Protein AF-A0A2P6TDI1-F1 (afdb_monomer)

Sequence (839 aa):
MRSGAIVGTCEEMCPEVERERRSRLSDIQIFERPDLNNASLTSAELAVKRFARTIDDSNNAPEFFRTRGALSRTMAYLRALLDRQDARLGLIHKFLWDRYRSVRQDLYIQGMDDEFSVNIYEEVVRFHLLSEHELCEEEASITEMEGFNSHLNMEQMNKALISLNEMYNKLAASGRPAQHEAEFRAYHLLSLMGQHGKFKGDQQAFLSMLQAMRPDVRGSPAIQWVLKLQRAFASNNFVRFFALVRQAPYLLACLSHIYFGQVRGRALRTLGDTLAPKADTPVPLELSWLVEALMLDSLDQAQQLCSMHGFATSVQAGVPVVLLLKGAYVDPPPPVPRKRSGIISAMAPGARSLVVTTPGVPPLSAEEAAAMERQRQALLQRQREQEAQRAQQAAEQQRHQEAAAAAVAAEARRQQEQQEATRLAEEARLREQQQQQQQQAQLELQRQQQAALEEQRRRREEEARQQQQLAELRWQQEEQQRAAAEAERLRREAEEAERCRREAAEAAERQRLAELERQRLEELRRQEEERRMRREAKQRWAMQRFYFARWRAEARRRIEDRKRQERLAANLKACRVGGMAARKAPGSVASAVAQADEIAEGSGVPQWQANGKPPSTAPSAPAAPATKAAIDLAAVAAPLLLQRSLAAQSLYWKVLLAPPPVLHASSRLWGPEQQRLQHLHSWLALQLQRGRVLQAASGNAYVEGPLALRVGAADAAEVVAELATCMAVPDSSTQHCGSAALAGASGIILALPTSRAGHREVQQRLPLPSSMAARLPVLLVAATDAAAQHWREEIAASRLAFTGPVQVVSVEEAGACPGRASRRALSSQRDSRLAVAAS

Radius of gyration: 50.93 Å; Cα contacts (8 Å, |Δi|>4): 757; chains: 1; bounding box: 146×117×158 Å

Organism: Chlorella sorokiniana (NCBI:txid3076)

Structure (mmCIF, N/CA/C/O backbone):
data_AF-A0A2P6TDI1-F1
#
_entry.id   AF-A0A2P6TDI1-F1
#
loop_
_atom_site.group_PDB
_atom_site.id
_atom_site.type_symbol
_atom_site.label_atom_id
_atom_site.label_alt_id
_atom_site.label_comp_id
_atom_site.label_asym_id
_atom_site.label_entity_id
_atom_site.label_seq_id
_atom_site.pdbx_PDB_ins_code
_atom_site.Cartn_x
_atom_site.Cartn_y
_atom_site.Cartn_z
_atom_site.occupancy
_atom_site.B_iso_or_equiv
_atom_site.auth_seq_id
_atom_site.auth_comp_id
_atom_site.auth_asym_id
_atom_site.auth_atom_id
_atom_site.pdbx_PDB_model_num
ATOM 1 N N . MET A 1 1 ? -9.376 -18.590 23.918 1.00 52.09 1 MET A N 1
ATOM 2 C CA . MET A 1 1 ? -8.699 -17.531 24.698 1.00 52.09 1 MET A CA 1
ATOM 3 C C . MET A 1 1 ? -7.383 -18.074 25.223 1.00 52.09 1 MET A C 1
ATOM 5 O O . MET A 1 1 ? -7.331 -19.242 25.597 1.00 52.09 1 MET A O 1
ATOM 9 N N . ARG A 1 2 ? -6.328 -17.255 25.230 1.00 54.88 2 ARG A N 1
ATOM 10 C CA . ARG A 1 2 ? -5.048 -17.586 25.880 1.00 54.88 2 ARG A CA 1
ATOM 11 C C . ARG A 1 2 ? -5.170 -17.357 27.391 1.00 54.88 2 ARG A C 1
ATOM 13 O O . ARG A 1 2 ? -5.880 -16.443 27.804 1.00 54.88 2 ARG A O 1
ATOM 20 N N . SER A 1 3 ? -4.475 -18.154 28.204 1.00 45.00 3 SER A N 1
ATOM 21 C CA . SER A 1 3 ? -4.383 -17.883 29.646 1.00 45.00 3 SER A CA 1
ATOM 22 C C . SER A 1 3 ? -3.694 -16.532 29.871 1.00 45.00 3 SER A C 1
ATOM 24 O O . SER A 1 3 ? -2.684 -16.258 29.224 1.00 45.00 3 SER A O 1
ATOM 26 N N . GLY A 1 4 ? -4.261 -15.682 30.730 1.00 68.44 4 GLY A N 1
ATOM 27 C CA 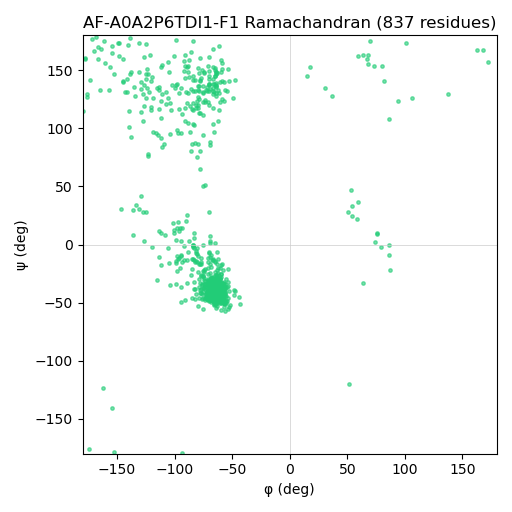. GLY A 1 4 ? -3.765 -14.322 30.974 1.00 68.44 4 GLY A CA 1
ATOM 28 C C . GLY A 1 4 ? -4.078 -13.285 29.882 1.00 68.44 4 GLY A C 1
ATOM 29 O O . GLY A 1 4 ? -3.535 -12.186 29.940 1.00 68.44 4 GLY A O 1
ATOM 30 N N . ALA A 1 5 ? -4.928 -13.590 28.893 1.00 79.81 5 ALA A N 1
ATOM 31 C CA . ALA A 1 5 ? -5.432 -12.568 27.970 1.00 79.81 5 ALA A CA 1
ATOM 32 C C . ALA A 1 5 ? -6.414 -11.615 28.677 1.00 79.81 5 ALA A C 1
ATOM 34 O O . ALA A 1 5 ? -7.228 -12.050 29.494 1.00 79.81 5 ALA A O 1
ATOM 35 N N . ILE A 1 6 ? -6.360 -10.327 28.332 1.00 89.31 6 ILE A N 1
ATOM 36 C CA . ILE A 1 6 ? -7.280 -9.311 28.860 1.00 89.31 6 ILE A CA 1
ATOM 37 C C . ILE A 1 6 ? -8.673 -9.556 28.272 1.00 89.31 6 ILE A C 1
ATOM 39 O O . ILE A 1 6 ? -8.806 -9.819 27.081 1.00 89.31 6 ILE A O 1
ATOM 43 N N . VAL A 1 7 ? -9.720 -9.453 29.089 1.00 92.94 7 VAL A N 1
ATOM 44 C CA . VAL A 1 7 ? -11.112 -9.472 28.618 1.00 92.94 7 VAL A CA 1
ATOM 45 C C . VAL A 1 7 ? -11.620 -8.039 28.644 1.00 92.94 7 VAL A C 1
ATOM 47 O O . VAL A 1 7 ? -11.674 -7.436 29.711 1.00 92.94 7 VAL A O 1
ATOM 50 N N . GLY A 1 8 ? -11.950 -7.479 27.481 1.00 94.06 8 GLY A N 1
ATOM 51 C CA . GLY A 1 8 ? -12.455 -6.114 27.379 1.00 94.06 8 GLY A CA 1
ATOM 52 C C . GLY A 1 8 ? -13.863 -5.971 27.952 1.00 94.06 8 GLY A C 1
ATOM 53 O O . GLY A 1 8 ? -14.681 -6.885 27.829 1.00 94.06 8 GLY A O 1
ATOM 54 N N . THR A 1 9 ? -14.146 -4.820 28.561 1.00 96.38 9 THR A N 1
ATOM 55 C CA . THR A 1 9 ? -15.437 -4.508 29.207 1.00 96.38 9 THR A CA 1
ATOM 56 C C . THR A 1 9 ? -16.156 -3.302 28.595 1.00 96.38 9 THR A C 1
ATOM 58 O O . THR A 1 9 ? -17.275 -2.992 28.999 1.00 96.38 9 THR A O 1
ATOM 61 N N . CYS A 1 10 ? -15.573 -2.631 27.595 1.00 96.50 10 CYS A N 1
ATOM 62 C CA . CYS A 1 10 ? -16.210 -1.490 26.938 1.00 96.50 10 CYS A CA 1
ATOM 63 C C . CYS A 1 10 ? -17.334 -1.944 25.989 1.00 96.50 10 CYS A C 1
ATOM 65 O O . CYS A 1 10 ? -17.071 -2.533 24.938 1.00 96.50 10 CYS A O 1
ATOM 67 N N . GLU A 1 11 ? -18.589 -1.647 26.338 1.00 96.44 11 GLU A N 1
ATOM 68 C CA . GLU A 1 11 ? -19.766 -1.894 25.487 1.00 96.44 11 GLU A CA 1
ATOM 69 C C . GLU A 1 11 ? -20.012 -0.784 24.434 1.00 96.44 11 GLU A C 1
ATOM 71 O O . GLU A 1 11 ? -20.889 -0.917 23.581 1.00 96.44 11 GLU A O 1
ATOM 76 N N . GLU A 1 12 ? -19.222 0.287 24.404 1.00 95.69 12 GLU A N 1
ATOM 77 C CA . GLU A 1 12 ? -19.372 1.381 23.432 1.00 95.69 12 GLU A CA 1
ATOM 78 C C . GLU A 1 12 ? -18.369 1.276 22.271 1.00 95.69 12 GLU A C 1
ATOM 80 O O . GLU A 1 12 ? -17.351 0.594 22.359 1.00 95.69 12 GLU A O 1
ATOM 85 N N . MET A 1 13 ? -18.619 1.963 21.150 1.00 96.25 13 MET A N 1
ATOM 86 C CA . MET A 1 13 ? -17.676 1.954 20.015 1.00 96.25 13 MET A CA 1
ATOM 87 C C . MET A 1 13 ? -16.365 2.706 20.316 1.00 96.25 13 MET A C 1
ATOM 89 O O . MET A 1 13 ? -15.359 2.492 19.627 1.00 96.25 13 MET A O 1
ATOM 93 N N . CYS A 1 14 ? -16.360 3.540 21.360 1.00 97.19 14 CYS A N 1
ATOM 94 C CA . CYS A 1 14 ? -15.219 4.254 21.927 1.00 97.19 14 CYS A CA 1
ATOM 95 C C . CYS A 1 14 ? -15.356 4.310 23.461 1.00 97.19 14 CYS A C 1
ATOM 97 O O . CYS A 1 14 ? -16.422 4.722 23.920 1.00 97.19 14 CYS A O 1
ATOM 99 N N . PRO A 1 15 ? -14.318 3.960 24.248 1.00 96.00 15 PRO A N 1
ATOM 100 C CA . PRO A 1 15 ?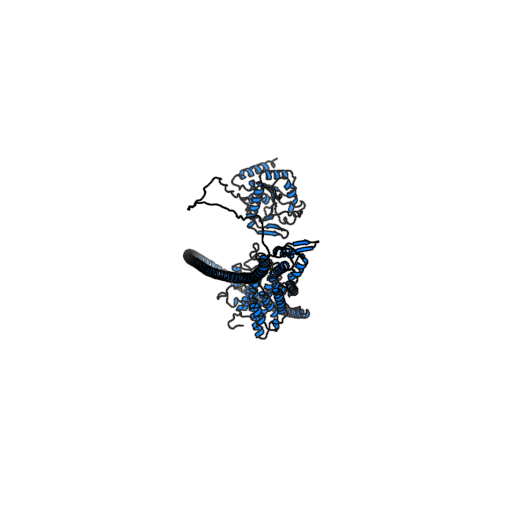 -14.331 4.130 25.700 1.00 96.00 15 PRO A CA 1
ATOM 101 C C . PRO A 1 15 ? -14.592 5.580 26.114 1.00 96.00 15 PRO A C 1
ATOM 103 O O . PRO A 1 15 ? -14.020 6.507 25.539 1.00 96.00 15 PRO A O 1
ATOM 106 N N . GLU A 1 16 ? -15.395 5.777 27.157 1.00 94.31 16 GLU A N 1
ATOM 107 C CA . GLU A 1 16 ? -15.780 7.103 27.653 1.00 94.31 16 GLU A CA 1
ATOM 108 C C . GLU A 1 16 ? -14.577 7.997 27.989 1.00 94.31 16 GLU A C 1
ATOM 110 O O . GLU A 1 16 ? -14.505 9.139 27.542 1.00 94.31 16 GLU A O 1
ATOM 115 N N . VAL A 1 17 ? -13.569 7.447 28.669 1.00 92.94 17 VAL A N 1
ATOM 116 C CA . VAL A 1 17 ? -12.332 8.168 29.018 1.00 92.94 17 VAL A CA 1
ATOM 117 C C . VAL A 1 17 ? -11.556 8.623 27.769 1.00 92.94 17 VAL A C 1
ATOM 119 O O . VAL A 1 17 ? -10.945 9.695 27.774 1.00 92.94 17 VAL A O 1
ATOM 122 N N . GLU A 1 18 ? -11.596 7.860 26.665 1.00 94.25 18 GLU A N 1
ATOM 123 C CA . GLU A 1 18 ? -11.026 8.305 25.384 1.00 94.25 18 GLU A CA 1
ATOM 124 C C . GLU A 1 18 ? -11.902 9.396 24.750 1.00 94.25 18 GLU A C 1
ATOM 126 O O . GLU A 1 18 ? -11.378 10.430 24.328 1.00 94.25 18 GLU A O 1
ATOM 131 N N . ARG A 1 19 ? -13.227 9.193 24.723 1.00 94.75 19 ARG A N 1
ATOM 132 C CA . ARG A 1 19 ? -14.220 10.143 24.200 1.00 94.75 19 ARG A CA 1
ATOM 133 C C . ARG A 1 19 ? -14.072 11.519 24.854 1.00 94.75 19 ARG A C 1
ATOM 135 O O . ARG A 1 19 ? -13.825 12.496 24.151 1.00 94.75 19 ARG A O 1
ATOM 142 N N . GLU A 1 20 ? -14.122 11.597 26.183 1.00 94.50 20 GLU A N 1
ATOM 143 C CA . GLU A 1 20 ? -13.941 12.847 26.927 1.00 94.50 20 GLU A CA 1
ATOM 144 C C . GLU A 1 20 ? -12.588 13.511 26.666 1.00 94.50 20 GLU A C 1
ATOM 146 O O . GLU A 1 20 ? -12.505 14.734 26.526 1.00 94.50 20 GLU A O 1
ATOM 151 N N . ARG A 1 21 ? -11.504 12.723 26.645 1.00 94.19 21 ARG A N 1
ATOM 152 C CA . ARG A 1 21 ? -10.152 13.233 26.395 1.00 94.19 21 ARG A CA 1
ATOM 153 C C . ARG A 1 21 ? -10.066 13.850 25.003 1.00 94.19 21 ARG A C 1
ATOM 155 O O . ARG A 1 21 ? -9.493 14.926 24.853 1.00 94.19 21 ARG A O 1
ATOM 162 N N . ARG A 1 22 ? -10.628 13.189 23.991 1.00 94.81 22 ARG A N 1
ATOM 163 C CA . ARG A 1 22 ? -10.607 13.665 22.602 1.00 94.81 22 ARG A CA 1
ATOM 164 C C . ARG A 1 22 ? -11.539 14.859 22.396 1.00 94.81 22 ARG A C 1
ATOM 166 O O . ARG A 1 22 ? -11.146 15.776 21.685 1.00 94.81 22 ARG A O 1
ATOM 173 N N . SER A 1 23 ? -12.675 14.923 23.092 1.00 93.50 23 SER A N 1
ATOM 174 C CA . SER A 1 23 ? -13.522 16.122 23.163 1.00 93.50 23 SER A CA 1
ATOM 175 C C . SER A 1 23 ? -12.788 17.319 23.772 1.00 93.50 23 SER A C 1
ATOM 177 O O . SER A 1 23 ? -12.729 18.378 23.150 1.00 93.50 23 SER A O 1
ATOM 179 N N . ARG A 1 24 ? -12.146 17.148 24.939 1.00 95.12 24 ARG A N 1
ATOM 180 C CA . ARG A 1 24 ? -11.359 18.203 25.612 1.00 95.12 24 ARG A CA 1
ATOM 181 C C . ARG A 1 24 ? -10.160 18.700 24.795 1.00 95.12 24 ARG A C 1
ATOM 183 O O . ARG A 1 24 ? -9.730 19.832 24.986 1.00 95.12 24 ARG A O 1
ATOM 190 N N . LEU A 1 25 ? -9.621 17.865 23.906 1.00 94.12 25 LEU A N 1
ATOM 191 C CA . LEU A 1 25 ? -8.497 18.189 23.016 1.00 94.12 25 LEU A CA 1
ATOM 192 C C . LEU A 1 25 ? -8.930 18.578 21.587 1.00 94.12 25 LEU A C 1
ATOM 194 O O . LEU A 1 25 ? -8.067 18.789 20.737 1.00 94.12 25 LEU A O 1
ATOM 198 N N . SER A 1 26 ? -10.236 18.657 21.307 1.00 91.00 26 SER A N 1
ATOM 199 C CA . SER A 1 26 ? -10.804 18.922 19.973 1.00 91.00 26 SER A CA 1
ATOM 200 C C . SER A 1 26 ? -10.324 17.967 18.858 1.00 91.00 26 SER A C 1
ATOM 202 O O . SER A 1 26 ? -10.194 18.351 17.696 1.00 91.00 26 SER A O 1
ATOM 204 N N . ASP A 1 27 ? -10.070 16.701 19.209 1.00 92.25 27 ASP A N 1
ATOM 205 C CA . ASP A 1 27 ? -9.562 15.627 18.334 1.00 92.25 27 ASP A CA 1
ATOM 206 C C . ASP A 1 27 ? -10.686 14.719 17.774 1.00 92.25 27 ASP A C 1
ATOM 208 O O . ASP A 1 27 ? -10.449 13.593 17.321 1.00 92.25 27 ASP A O 1
ATOM 212 N N . ILE A 1 28 ? -11.940 15.181 17.784 1.00 93.38 28 ILE A N 1
ATOM 213 C CA . ILE A 1 28 ? -13.063 14.444 17.187 1.00 93.38 28 ILE A CA 1
ATOM 214 C C . ILE A 1 28 ? -12.966 14.524 15.654 1.00 93.38 28 ILE A C 1
ATOM 216 O O . ILE A 1 28 ? -12.925 15.616 15.076 1.00 93.38 28 ILE A O 1
ATOM 220 N N . GLN A 1 29 ? -12.915 13.375 14.971 1.00 92.12 29 GLN A N 1
ATOM 221 C CA . GLN A 1 29 ? -12.822 13.309 13.506 1.00 92.12 29 GLN A CA 1
ATOM 222 C C . GLN A 1 29 ? -14.186 13.563 12.855 1.00 92.12 29 GLN A C 1
ATOM 224 O O . GLN A 1 29 ? -15.221 13.416 13.494 1.00 92.12 29 GLN A O 1
ATOM 229 N N . ILE A 1 30 ? -14.202 13.928 11.569 1.00 89.75 30 ILE A N 1
ATOM 230 C CA . ILE A 1 30 ? -15.414 14.393 10.869 1.00 89.75 30 ILE A CA 1
ATOM 231 C C . ILE A 1 30 ? -16.612 13.427 10.961 1.00 89.75 30 ILE A C 1
ATOM 233 O O . ILE A 1 30 ? -17.740 13.880 11.117 1.00 89.75 30 ILE A O 1
ATOM 237 N N . PHE A 1 31 ? -16.374 12.112 10.943 1.00 91.81 31 PHE A N 1
ATOM 238 C CA . PHE A 1 31 ? -17.425 11.092 11.046 1.00 91.81 31 PHE A CA 1
ATOM 239 C C . PHE A 1 31 ? -17.843 10.762 12.489 1.00 91.81 31 PHE A C 1
ATOM 241 O O . PHE A 1 31 ? -18.726 9.946 12.680 1.00 91.81 31 PHE A O 1
ATOM 248 N N . GLU A 1 32 ? -17.249 11.391 13.504 1.00 92.69 32 GLU A N 1
ATOM 249 C CA . GLU A 1 32 ? -17.610 11.208 14.921 1.00 92.69 32 GLU A CA 1
ATOM 250 C C . GLU A 1 32 ? -18.386 12.414 15.490 1.00 92.69 32 GLU A C 1
ATOM 252 O O . GLU A 1 32 ? -18.781 12.405 16.658 1.00 92.69 32 GLU A O 1
ATOM 257 N N . ARG A 1 33 ? -18.575 13.476 14.695 1.00 90.81 33 ARG A N 1
ATOM 258 C CA . ARG A 1 33 ? -19.230 14.723 15.114 1.00 90.81 33 ARG A CA 1
ATOM 259 C C . ARG A 1 33 ? -20.726 14.710 14.769 1.00 90.81 33 ARG A C 1
ATOM 261 O O . ARG A 1 33 ? -21.055 14.409 13.623 1.00 90.81 33 ARG A O 1
ATOM 268 N N . PRO A 1 34 ? -21.625 15.123 15.683 1.00 86.38 34 PRO A N 1
ATOM 269 C CA . PRO A 1 34 ? -23.012 15.436 15.336 1.00 86.38 34 PRO A CA 1
ATOM 270 C C . PRO A 1 34 ? -23.144 16.791 14.609 1.00 86.38 34 PRO A C 1
ATOM 272 O O . PRO A 1 34 ? -24.052 16.960 13.804 1.00 86.38 34 PRO A O 1
ATOM 275 N N . ASP A 1 35 ? -22.223 17.735 14.847 1.00 83.00 35 ASP A N 1
ATOM 276 C CA . ASP A 1 35 ? -22.066 18.982 14.083 1.00 83.00 35 ASP A CA 1
ATOM 277 C C . ASP A 1 35 ? -20.657 19.032 13.484 1.00 83.00 35 ASP A C 1
ATOM 279 O O . ASP A 1 35 ? -19.661 19.073 14.209 1.00 83.00 35 ASP A O 1
ATOM 283 N N . LEU A 1 36 ? -20.572 19.061 12.153 1.00 81.56 36 LEU A N 1
ATOM 284 C CA . LEU A 1 36 ? -19.315 19.081 11.400 1.00 81.56 36 LEU A CA 1
ATOM 285 C C . LEU A 1 36 ? -18.375 20.218 11.837 1.00 81.56 36 LEU A C 1
ATOM 287 O O . LEU A 1 36 ? -17.154 20.036 11.814 1.00 81.56 36 LEU A O 1
ATOM 291 N N . ASN A 1 37 ? -18.926 21.357 12.266 1.00 85.06 37 ASN A N 1
ATOM 292 C CA . ASN A 1 37 ? -18.163 22.539 12.670 1.00 85.06 37 ASN A CA 1
ATOM 293 C C . ASN A 1 37 ? -17.546 22.399 14.072 1.00 85.06 37 ASN A C 1
ATOM 295 O O . ASN A 1 37 ? -16.507 23.000 14.351 1.00 85.06 37 ASN A O 1
ATOM 299 N N . ASN A 1 38 ? -18.138 21.584 14.948 1.00 86.88 38 ASN A N 1
ATOM 300 C CA . ASN A 1 38 ? -17.725 21.468 16.341 1.00 86.88 38 ASN A CA 1
ATOM 301 C C . ASN A 1 38 ? -16.743 20.303 16.555 1.00 86.88 38 ASN A C 1
ATOM 303 O O . ASN A 1 38 ? -17.125 19.152 16.759 1.00 86.88 38 ASN A O 1
ATOM 307 N N . ALA A 1 39 ? -15.445 20.616 16.548 1.00 89.00 39 ALA A N 1
ATOM 308 C CA . ALA A 1 39 ? -14.373 19.640 16.759 1.00 89.00 39 ALA A CA 1
ATOM 309 C C . ALA A 1 39 ? -14.274 19.075 18.192 1.00 89.00 39 ALA A C 1
ATOM 311 O O . ALA A 1 39 ? -13.547 18.103 18.402 1.00 89.00 39 ALA A O 1
ATOM 312 N N . SER A 1 40 ? -14.986 19.657 19.161 1.00 90.00 40 SER A N 1
ATOM 313 C CA . SER A 1 40 ? -14.996 19.225 20.566 1.00 90.00 40 SER A CA 1
ATOM 314 C C . SER A 1 40 ? -16.203 18.344 20.916 1.00 90.00 40 SER A C 1
ATOM 316 O O . SER A 1 40 ? -16.194 17.693 21.960 1.00 90.00 40 SER A O 1
ATOM 318 N N . LEU A 1 41 ? -17.240 18.293 20.072 1.00 89.25 41 LEU A N 1
ATOM 319 C CA . LEU A 1 41 ? -18.496 17.590 20.351 1.00 89.25 41 LEU A CA 1
ATOM 320 C C . LEU A 1 41 ? -18.583 16.238 19.627 1.00 89.25 41 LEU A C 1
ATOM 322 O O . LEU A 1 41 ? -18.263 16.117 18.448 1.00 89.25 41 LEU A O 1
ATOM 326 N N . THR A 1 42 ? -19.059 15.217 20.339 1.00 92.94 42 THR A N 1
ATOM 327 C CA . THR A 1 42 ? -19.273 13.849 19.843 1.00 92.94 42 THR A CA 1
ATOM 328 C C . THR A 1 42 ? -20.363 13.158 20.675 1.00 92.94 42 THR A C 1
ATOM 330 O O . THR A 1 42 ? -20.769 13.690 21.708 1.00 92.94 42 THR A O 1
ATOM 333 N N . SER A 1 43 ? -20.829 11.980 20.259 1.00 90.50 43 SER A N 1
ATOM 334 C CA . SER A 1 43 ? -21.748 11.128 21.030 1.00 90.50 43 SER A CA 1
ATOM 335 C C . SER A 1 43 ? -21.191 9.707 21.163 1.00 90.50 43 SER A C 1
ATOM 337 O O . SER A 1 43 ? -20.336 9.295 20.379 1.00 90.50 43 SER A O 1
ATOM 339 N N . ALA A 1 44 ? -21.692 8.927 22.125 1.00 90.75 44 ALA A N 1
ATOM 340 C CA . ALA A 1 44 ? -21.347 7.507 22.263 1.00 90.75 44 ALA A CA 1
ATOM 341 C C . ALA A 1 44 ? -21.709 6.665 21.018 1.00 90.75 44 ALA A C 1
ATOM 343 O O . ALA A 1 44 ? -21.047 5.671 20.720 1.00 90.75 44 ALA A O 1
ATOM 344 N N . GLU A 1 45 ? -22.728 7.094 20.266 1.00 89.81 45 GLU A N 1
ATOM 345 C CA . GLU A 1 45 ? -23.207 6.451 19.035 1.00 89.81 45 GLU A CA 1
ATOM 346 C C . GLU A 1 45 ? -22.352 6.763 17.794 1.00 89.81 45 GLU A C 1
ATOM 348 O O . GLU A 1 45 ? -22.460 6.061 16.791 1.00 89.81 45 GLU A O 1
ATOM 353 N N . LEU A 1 46 ? -21.515 7.809 17.840 1.00 92.12 46 LEU A N 1
ATOM 354 C CA . LEU A 1 46 ? -20.681 8.254 16.714 1.00 92.12 46 LEU A CA 1
ATOM 355 C C . LEU A 1 46 ? -19.177 8.108 16.982 1.00 92.12 46 LEU A C 1
ATOM 357 O O . LEU A 1 46 ? -18.408 7.885 16.049 1.00 92.12 46 LEU A O 1
ATOM 361 N N . ALA A 1 47 ? -18.735 8.231 18.236 1.00 95.38 47 ALA A N 1
ATOM 362 C CA . ALA A 1 47 ? -17.331 8.099 18.607 1.00 95.38 47 ALA A CA 1
ATOM 363 C C . ALA A 1 47 ? -16.827 6.664 18.382 1.00 95.38 47 ALA A C 1
ATOM 365 O O . ALA A 1 47 ? -17.413 5.707 18.887 1.00 95.38 47 ALA A O 1
ATOM 366 N N . VAL A 1 48 ? -15.681 6.503 17.712 1.00 97.56 48 VAL A N 1
ATOM 367 C CA . VAL A 1 48 ? -15.035 5.191 17.535 1.00 97.56 48 VAL A CA 1
ATOM 368 C C . VAL A 1 48 ? -13.616 5.237 18.098 1.00 97.56 48 VAL A C 1
ATOM 370 O O . VAL A 1 48 ? -12.856 6.141 17.751 1.00 97.56 48 VAL A O 1
ATOM 373 N N . LYS A 1 49 ? -13.241 4.252 18.927 1.00 97.19 49 LYS A N 1
ATOM 374 C CA . LYS A 1 49 ? -11.913 4.145 19.561 1.00 97.19 49 LYS A CA 1
ATOM 375 C C . LYS A 1 49 ? -10.804 4.322 18.523 1.00 97.19 49 LYS A C 1
ATOM 377 O O . LYS A 1 49 ? -10.785 3.605 17.515 1.00 97.19 49 LYS A O 1
ATOM 382 N N . ARG A 1 50 ? -9.878 5.248 18.763 1.00 95.81 50 ARG A N 1
ATOM 383 C CA . ARG A 1 50 ? -8.720 5.506 17.894 1.00 95.81 50 ARG A CA 1
ATOM 384 C C . ARG A 1 50 ? -7.715 4.346 17.956 1.00 95.81 50 ARG A C 1
ATOM 386 O O . ARG A 1 50 ? -7.747 3.524 18.872 1.00 95.81 50 ARG A O 1
ATOM 393 N N . PHE A 1 51 ? -6.815 4.230 16.979 1.00 96.25 51 PHE A N 1
ATOM 394 C CA . PHE A 1 51 ? -5.663 3.328 17.104 1.00 96.25 51 PHE A CA 1
ATOM 395 C C . PHE A 1 51 ? -4.613 3.895 18.078 1.00 96.25 51 PHE A C 1
ATOM 397 O O . PHE A 1 51 ? -4.090 4.995 17.870 1.00 96.25 51 PHE A O 1
ATOM 404 N N . ALA A 1 52 ? -4.247 3.122 19.104 1.00 93.50 52 ALA A N 1
ATOM 405 C CA . ALA A 1 52 ? -3.205 3.488 20.059 1.00 93.50 52 ALA A CA 1
ATOM 406 C C . ALA A 1 52 ? -1.833 2.998 19.566 1.00 93.50 52 ALA A C 1
ATOM 408 O O . ALA A 1 52 ? -1.625 1.805 19.356 1.00 93.50 52 ALA A O 1
ATOM 409 N N . ARG A 1 53 ? -0.863 3.906 19.381 1.00 90.00 53 ARG A N 1
ATOM 410 C CA . ARG A 1 53 ? 0.488 3.535 18.898 1.00 90.00 53 ARG A CA 1
ATOM 411 C C . ARG A 1 53 ? 1.283 2.695 19.901 1.00 90.00 53 ARG A C 1
ATOM 413 O O . ARG A 1 53 ? 2.077 1.861 19.476 1.00 90.00 53 ARG A O 1
ATOM 420 N N . THR A 1 54 ? 1.045 2.926 21.186 1.00 89.25 54 THR A N 1
ATOM 421 C CA . THR A 1 54 ? 1.666 2.242 22.321 1.00 89.25 54 THR A CA 1
ATOM 422 C C . THR A 1 54 ? 0.549 1.781 23.244 1.00 89.25 54 THR A C 1
ATOM 424 O O . THR A 1 54 ? -0.418 2.522 23.440 1.00 89.25 54 THR A O 1
ATOM 427 N N . ILE A 1 55 ? 0.687 0.574 23.786 1.00 86.06 55 ILE A N 1
ATOM 428 C CA . ILE A 1 55 ? -0.114 0.096 24.910 1.00 86.06 55 ILE A CA 1
ATOM 429 C C . ILE A 1 55 ? 0.825 -0.016 26.106 1.00 86.06 55 ILE A C 1
ATOM 431 O O . ILE A 1 55 ? 1.913 -0.579 25.977 1.00 86.06 55 ILE A O 1
ATOM 435 N N . ASP A 1 56 ? 0.419 0.570 27.222 1.00 86.50 56 ASP A N 1
ATOM 436 C CA . ASP A 1 56 ? 1.178 0.693 28.464 1.00 86.50 56 ASP A CA 1
ATOM 437 C C . ASP A 1 56 ? 0.213 0.689 29.659 1.00 86.50 56 ASP A C 1
ATOM 439 O O . ASP A 1 56 ? -1.008 0.715 29.484 1.00 86.50 56 ASP A O 1
ATOM 443 N N . ASP A 1 57 ? 0.739 0.654 30.882 1.00 80.94 57 ASP A N 1
ATOM 444 C CA . ASP A 1 57 ? -0.069 0.491 32.097 1.00 80.94 57 ASP A CA 1
ATOM 445 C C . ASP A 1 57 ? -1.134 1.593 32.298 1.00 80.94 57 ASP A C 1
ATOM 447 O O . ASP A 1 57 ? -2.086 1.386 33.047 1.00 80.94 57 ASP A O 1
ATOM 451 N N . SER A 1 58 ? -1.038 2.736 31.600 1.00 81.12 58 SER A N 1
ATOM 452 C CA . SER A 1 58 ? -2.047 3.808 31.647 1.00 81.12 58 SER A CA 1
ATOM 453 C C . SER A 1 58 ? -3.260 3.588 30.732 1.00 81.12 58 SER A C 1
ATOM 455 O O . SER A 1 58 ? -4.269 4.278 30.886 1.00 81.12 58 SER A O 1
ATOM 457 N N . ASN A 1 59 ? -3.182 2.662 29.768 1.00 82.81 59 ASN A N 1
ATOM 458 C CA . ASN A 1 59 ? -4.239 2.410 28.778 1.00 82.81 59 ASN A CA 1
ATOM 459 C C . ASN A 1 59 ? -4.530 0.915 28.517 1.00 82.81 59 ASN A C 1
ATOM 461 O O . ASN A 1 59 ? -5.307 0.582 27.621 1.00 82.81 59 ASN A O 1
ATOM 465 N N . ASN A 1 60 ? -3.931 0.022 29.311 1.00 88.81 60 ASN A N 1
ATOM 466 C CA . ASN A 1 60 ? -4.057 -1.433 29.207 1.00 88.81 60 ASN A CA 1
ATOM 467 C C . ASN A 1 60 ? -5.124 -2.040 30.152 1.00 88.81 60 ASN A C 1
ATOM 469 O O . ASN A 1 60 ? -5.178 -3.255 30.331 1.00 88.81 60 ASN A O 1
ATOM 473 N N . ALA A 1 61 ? -5.976 -1.219 30.772 1.00 91.00 61 ALA A N 1
ATOM 474 C CA . ALA A 1 61 ? -7.073 -1.694 31.619 1.00 91.00 61 ALA A CA 1
ATOM 475 C C . ALA A 1 61 ? -8.269 -2.244 30.790 1.00 91.00 61 ALA A C 1
ATOM 477 O O . ALA A 1 61 ? -8.488 -1.784 29.662 1.00 91.00 61 ALA A O 1
ATOM 478 N N . PRO A 1 62 ? -9.052 -3.218 31.306 1.00 93.44 62 PRO A N 1
ATOM 479 C CA . PRO A 1 62 ? -10.178 -3.856 30.601 1.00 93.44 62 PRO A CA 1
ATOM 480 C C . PRO A 1 62 ? -11.176 -2.897 29.935 1.00 93.44 62 PRO A C 1
ATOM 482 O O . PRO A 1 62 ? -11.634 -3.144 28.816 1.00 93.44 62 PRO A O 1
ATOM 485 N N . GLU A 1 63 ? -11.479 -1.782 30.593 1.00 94.31 63 GLU A N 1
ATOM 486 C CA . GLU A 1 63 ? -12.426 -0.749 30.172 1.00 94.31 63 GLU A CA 1
ATOM 487 C C . GLU A 1 63 ? -11.979 0.041 28.933 1.00 94.31 63 GLU A C 1
ATOM 489 O O . GLU A 1 63 ? -12.797 0.703 28.295 1.00 94.31 63 GLU A O 1
ATOM 494 N N . PHE A 1 64 ? -10.710 -0.066 28.527 1.00 94.06 64 PHE A N 1
ATOM 495 C CA . PHE A 1 64 ? -10.240 0.490 27.259 1.00 94.06 64 PHE A CA 1
ATOM 496 C C . PHE A 1 64 ? -10.472 -0.449 26.067 1.00 94.06 64 PHE A C 1
ATOM 498 O O . PHE A 1 64 ? -10.331 -0.009 24.922 1.00 94.06 64 PHE A O 1
ATOM 505 N N . PHE A 1 65 ? -10.824 -1.722 26.276 1.00 96.12 65 PHE A N 1
ATOM 506 C CA . PHE A 1 65 ? -10.984 -2.710 25.203 1.00 96.12 65 PHE A CA 1
ATOM 507 C C . PHE A 1 65 ? -12.454 -3.058 24.960 1.00 96.12 65 PHE A C 1
ATOM 509 O O . PHE A 1 65 ? -13.213 -3.346 25.885 1.00 96.12 65 PHE A O 1
ATOM 516 N N . ARG A 1 66 ? -12.861 -3.029 23.687 1.00 97.25 66 ARG A N 1
ATOM 517 C CA . ARG A 1 66 ? -14.246 -3.281 23.274 1.00 97.25 66 ARG A CA 1
ATOM 518 C C . ARG A 1 66 ? -14.630 -4.746 23.415 1.00 97.25 66 ARG A C 1
ATOM 520 O O . ARG A 1 66 ? -13.901 -5.624 22.947 1.00 97.25 66 ARG A O 1
ATOM 527 N N . THR A 1 67 ? -15.814 -4.999 23.965 1.00 96.88 67 THR A N 1
ATOM 528 C CA . THR A 1 67 ? -16.409 -6.341 23.987 1.00 96.88 67 THR A CA 1
ATOM 529 C C . THR A 1 67 ? -16.764 -6.815 22.573 1.00 96.88 67 THR A C 1
ATOM 531 O O . THR A 1 67 ? -16.832 -6.039 21.616 1.00 96.88 67 THR A O 1
ATOM 534 N N . ARG A 1 68 ? -17.087 -8.105 22.424 1.00 95.94 68 ARG A N 1
ATOM 535 C CA . ARG A 1 68 ? -17.581 -8.677 21.158 1.00 95.94 68 ARG A CA 1
ATOM 536 C C . ARG A 1 68 ? -18.836 -7.964 20.627 1.00 95.94 68 ARG A C 1
ATOM 538 O O . ARG A 1 68 ? -18.981 -7.823 19.412 1.00 95.94 68 ARG A O 1
ATOM 545 N N . GLY A 1 69 ? -19.712 -7.477 21.511 1.00 95.44 69 GLY A N 1
ATOM 546 C CA . GLY A 1 69 ? -20.892 -6.690 21.138 1.00 95.44 69 GLY A CA 1
ATOM 547 C C . GLY A 1 69 ? -20.509 -5.315 20.588 1.00 95.44 69 GLY A C 1
ATOM 548 O O . GLY A 1 69 ? -20.924 -4.948 19.487 1.00 95.44 69 GLY A O 1
ATOM 549 N N . ALA A 1 70 ? -19.638 -4.596 21.299 1.00 96.56 70 ALA A N 1
ATOM 550 C CA . ALA A 1 70 ? -19.126 -3.295 20.873 1.00 96.56 70 ALA A CA 1
ATOM 551 C C . ALA A 1 70 ? -18.327 -3.354 19.562 1.00 96.56 70 ALA A C 1
ATOM 553 O O . ALA A 1 70 ? -18.501 -2.500 18.690 1.00 96.56 70 ALA A O 1
ATOM 554 N N . LEU A 1 71 ? -17.497 -4.388 19.380 1.00 97.38 71 LEU A N 1
ATOM 555 C CA . LEU A 1 71 ? -16.784 -4.659 18.128 1.00 97.38 71 LEU A CA 1
ATOM 556 C C . LEU A 1 71 ? -17.762 -4.933 16.975 1.00 97.38 71 LEU A C 1
ATOM 558 O O . LEU A 1 71 ? -17.588 -4.379 15.894 1.00 97.38 71 LEU A O 1
ATOM 562 N N . SER A 1 72 ? -18.831 -5.703 17.208 1.00 95.44 72 SER A N 1
ATOM 563 C CA . SER A 1 72 ? -19.869 -5.960 16.194 1.00 95.44 72 SER A CA 1
ATOM 564 C C . SER A 1 72 ? -20.565 -4.666 15.751 1.00 95.44 72 SER A C 1
ATOM 566 O O . SER A 1 72 ? -20.703 -4.420 14.551 1.00 95.44 72 SER A O 1
ATOM 568 N N . ARG A 1 73 ? -20.944 -3.804 16.709 1.00 94.81 73 ARG A N 1
ATOM 569 C CA . ARG A 1 73 ? -21.511 -2.469 16.439 1.00 94.81 73 ARG A CA 1
ATOM 570 C C . ARG A 1 73 ? -20.520 -1.573 15.685 1.00 94.81 73 ARG A C 1
ATOM 572 O O . ARG A 1 73 ? -20.884 -1.008 14.658 1.00 94.81 73 ARG A O 1
ATOM 579 N N . THR A 1 74 ? -19.257 -1.538 16.119 1.00 96.88 74 THR A N 1
ATOM 580 C CA . THR A 1 74 ? -18.172 -0.787 15.454 1.00 96.88 74 THR A CA 1
ATOM 581 C C . THR A 1 74 ? -18.033 -1.179 13.986 1.00 96.88 74 THR A C 1
ATOM 583 O O . THR A 1 74 ? -18.000 -0.312 13.119 1.00 96.88 74 THR A O 1
ATOM 586 N N . MET A 1 75 ? -17.985 -2.477 13.682 1.00 96.19 75 MET A N 1
ATOM 587 C CA . MET A 1 75 ? -17.809 -2.952 12.307 1.00 96.19 75 MET A CA 1
ATOM 588 C C . MET A 1 75 ? -19.031 -2.653 11.432 1.00 96.19 75 MET A C 1
ATOM 590 O O . MET A 1 75 ? -18.876 -2.256 10.281 1.00 96.19 75 MET A O 1
ATOM 594 N N . ALA A 1 76 ? -20.251 -2.765 11.971 1.00 92.62 76 ALA A N 1
ATOM 595 C CA . ALA A 1 76 ? -21.459 -2.351 11.257 1.00 92.62 76 ALA A CA 1
ATOM 596 C C . ALA A 1 76 ? -21.453 -0.845 10.928 1.00 92.62 76 ALA A C 1
ATOM 598 O O . ALA A 1 76 ? -21.782 -0.466 9.804 1.00 92.62 76 ALA A O 1
ATOM 599 N N . TYR A 1 77 ? -21.023 -0.003 11.875 1.00 94.31 77 TYR A N 1
ATOM 600 C CA . TYR A 1 77 ? -20.906 1.442 11.683 1.00 94.31 77 TYR A CA 1
ATOM 601 C C . TYR A 1 77 ? -19.836 1.812 10.644 1.00 94.31 77 TYR A C 1
ATOM 603 O O . TYR A 1 77 ? -20.135 2.503 9.672 1.00 94.31 77 TYR A O 1
ATOM 611 N N . LEU A 1 78 ? -18.606 1.302 10.794 1.00 95.88 78 LEU A N 1
ATOM 612 C CA . LEU A 1 78 ? -17.503 1.566 9.860 1.00 95.88 78 LEU A CA 1
ATOM 613 C C . LEU A 1 78 ? -17.852 1.139 8.428 1.00 95.88 78 LEU A C 1
ATOM 615 O O . LEU A 1 78 ? -17.600 1.889 7.487 1.00 95.88 78 LEU A O 1
ATOM 619 N N . ARG A 1 79 ? -18.496 -0.022 8.262 1.00 93.81 79 ARG A N 1
ATOM 620 C CA . ARG A 1 79 ? -18.977 -0.507 6.965 1.00 93.81 79 ARG A CA 1
ATOM 621 C C . ARG A 1 79 ? -20.005 0.433 6.331 1.00 93.81 79 ARG A C 1
ATOM 623 O O . ARG A 1 79 ? -19.921 0.685 5.132 1.00 93.81 79 ARG A O 1
ATOM 630 N N . ALA A 1 80 ? -20.951 0.963 7.109 1.00 91.50 80 ALA A N 1
ATOM 631 C CA . ALA A 1 80 ? -21.981 1.876 6.607 1.00 91.50 80 ALA A CA 1
ATOM 632 C C . ALA A 1 80 ? -21.401 3.205 6.084 1.00 91.50 80 ALA A C 1
ATOM 634 O O . ALA A 1 80 ? -21.976 3.817 5.186 1.00 91.50 80 ALA A O 1
ATOM 635 N N . LEU A 1 81 ? -20.233 3.634 6.581 1.00 92.88 81 LEU A N 1
ATOM 636 C CA . LEU A 1 81 ? -19.546 4.825 6.073 1.00 92.88 81 LEU A CA 1
ATOM 637 C C . LEU A 1 81 ? -18.993 4.653 4.644 1.00 92.88 81 LEU A C 1
ATOM 639 O O . LEU A 1 81 ? -18.757 5.662 3.987 1.00 92.88 81 LEU A O 1
ATOM 643 N N . LEU A 1 82 ? -18.802 3.427 4.136 1.00 92.00 82 LEU A N 1
ATOM 644 C CA . LEU A 1 82 ? -18.239 3.180 2.794 1.00 92.00 82 LEU A CA 1
ATOM 645 C C . LEU A 1 82 ? -19.159 3.606 1.637 1.00 92.00 82 LEU A C 1
ATOM 647 O O . LEU A 1 82 ? -18.671 3.965 0.561 1.00 92.00 82 LEU A O 1
ATOM 651 N N . ASP A 1 83 ? -20.473 3.574 1.861 1.00 90.12 83 ASP A N 1
ATOM 652 C CA . ASP A 1 83 ? -21.491 3.898 0.852 1.00 90.12 83 ASP A CA 1
ATOM 653 C C . ASP A 1 83 ? -21.950 5.366 0.918 1.00 90.12 83 ASP A C 1
ATOM 655 O O . ASP A 1 83 ? -22.829 5.784 0.160 1.00 90.12 83 ASP A O 1
ATOM 659 N N . ARG A 1 84 ? -21.355 6.172 1.810 1.00 88.69 84 ARG A N 1
ATOM 660 C CA . ARG A 1 84 ? -21.641 7.607 1.916 1.00 88.69 84 ARG A CA 1
ATOM 661 C C . ARG A 1 84 ? -21.228 8.342 0.644 1.00 88.69 84 ARG A C 1
ATOM 663 O O . ARG A 1 84 ? -20.090 8.246 0.193 1.00 88.69 84 ARG A O 1
ATOM 670 N N . GLN A 1 85 ? -22.170 9.104 0.094 1.00 85.50 85 GLN A N 1
ATOM 671 C CA . GLN A 1 85 ? -21.975 9.941 -1.096 1.00 85.50 85 GLN A CA 1
ATOM 672 C C . GLN A 1 85 ? -21.672 11.405 -0.736 1.00 85.50 85 GLN A C 1
ATOM 674 O O . GLN A 1 85 ? -21.235 12.172 -1.587 1.00 85.50 85 GLN A O 1
ATOM 679 N N . ASP A 1 86 ? -21.872 11.792 0.527 1.00 85.50 86 ASP A N 1
ATOM 680 C CA . ASP A 1 86 ? -21.660 13.145 1.048 1.00 85.50 86 ASP A CA 1
ATOM 681 C C . ASP A 1 86 ? -20.196 13.441 1.439 1.00 85.50 86 ASP A C 1
ATOM 683 O O . ASP A 1 86 ? -19.874 14.556 1.846 1.00 85.50 86 ASP A O 1
ATOM 687 N N . ALA A 1 87 ? -19.288 12.467 1.292 1.00 87.31 87 ALA A N 1
ATOM 688 C CA . ALA A 1 87 ? -17.861 12.613 1.573 1.00 87.31 87 ALA A CA 1
ATOM 689 C C . ALA A 1 87 ? -16.980 11.930 0.508 1.00 87.31 87 ALA A C 1
ATOM 691 O O . ALA A 1 87 ? -17.322 10.871 -0.016 1.00 87.31 87 ALA A O 1
ATOM 692 N N . ARG A 1 88 ? -15.798 12.504 0.220 1.00 90.00 88 ARG A N 1
ATOM 693 C CA . ARG A 1 88 ? -14.771 11.863 -0.632 1.00 90.00 88 ARG A CA 1
ATOM 694 C C . ARG A 1 88 ? -14.309 10.541 -0.014 1.00 90.00 88 ARG A C 1
ATOM 696 O O . ARG A 1 88 ? -14.038 10.482 1.189 1.00 90.00 88 ARG A O 1
ATOM 703 N N . LEU A 1 89 ? -14.103 9.519 -0.850 1.00 91.31 89 LEU A N 1
ATOM 704 C CA . LEU A 1 89 ? -13.612 8.211 -0.404 1.00 91.31 89 LEU A CA 1
ATOM 705 C C . LEU A 1 89 ? -12.252 8.312 0.305 1.00 91.31 89 LEU A C 1
ATOM 707 O O . LEU A 1 89 ? -12.054 7.619 1.296 1.00 91.31 89 LEU A O 1
ATOM 711 N N . GLY A 1 90 ? -11.357 9.219 -0.109 1.00 92.25 90 GLY A N 1
ATOM 712 C CA . GLY A 1 90 ? -10.093 9.469 0.597 1.00 92.25 90 GLY A CA 1
ATOM 713 C C . GLY A 1 90 ? -10.265 9.880 2.071 1.00 92.25 90 GLY A C 1
ATOM 714 O O . GLY A 1 90 ? -9.491 9.448 2.924 1.00 92.25 90 GLY A O 1
ATOM 715 N N . LEU A 1 91 ? -11.319 10.635 2.414 1.00 91.00 91 LEU A N 1
ATOM 716 C CA . LEU A 1 91 ? -11.627 10.995 3.807 1.00 91.00 91 LEU A CA 1
ATOM 717 C C . LEU A 1 91 ? -12.176 9.795 4.587 1.00 91.00 91 LEU A C 1
ATOM 719 O O . LEU A 1 91 ? -11.741 9.538 5.712 1.00 91.00 91 LEU A O 1
ATOM 723 N N . ILE A 1 92 ? -13.098 9.043 3.976 1.00 94.31 92 ILE A N 1
ATOM 724 C CA . ILE A 1 92 ? -13.669 7.814 4.548 1.00 94.31 92 ILE A CA 1
ATOM 725 C C . ILE A 1 92 ? -12.547 6.796 4.813 1.00 94.31 92 ILE A C 1
ATOM 727 O O . ILE A 1 92 ? -12.461 6.244 5.909 1.00 94.31 92 ILE A O 1
ATOM 731 N N . HIS A 1 93 ? -11.628 6.613 3.857 1.00 95.25 93 HIS A N 1
ATOM 732 C CA . HIS A 1 93 ? -10.442 5.765 3.994 1.00 95.25 93 HIS A CA 1
ATOM 733 C C . HIS A 1 93 ? -9.536 6.222 5.133 1.00 95.25 93 HIS A C 1
ATOM 735 O O . HIS A 1 93 ? -9.212 5.402 5.987 1.00 95.25 93 HIS A O 1
ATOM 741 N N . LYS A 1 94 ? -9.184 7.514 5.210 1.00 93.62 94 LYS A N 1
ATOM 742 C CA . LYS A 1 94 ? -8.333 8.065 6.281 1.00 93.62 94 LYS A CA 1
ATOM 743 C C . LYS A 1 94 ? -8.887 7.754 7.679 1.00 93.62 94 LYS A C 1
ATOM 745 O O . LYS A 1 94 ? -8.117 7.465 8.595 1.00 93.62 94 LYS A O 1
ATOM 750 N N . PHE A 1 95 ? -10.213 7.770 7.838 1.00 95.50 95 PHE A N 1
ATOM 751 C CA . PHE A 1 95 ? -10.893 7.404 9.082 1.00 95.50 95 PHE A CA 1
ATOM 752 C C . PHE A 1 95 ? -10.913 5.883 9.322 1.00 95.50 95 PHE A C 1
ATOM 754 O O . PHE A 1 95 ? -10.411 5.414 10.347 1.00 95.50 95 PHE A O 1
ATOM 761 N N . LEU A 1 96 ? -11.424 5.096 8.368 1.00 96.94 96 LEU A N 1
ATOM 762 C CA . LEU A 1 96 ? -11.517 3.632 8.475 1.00 96.94 96 LEU A CA 1
ATOM 763 C C . LEU A 1 96 ? -10.146 2.964 8.641 1.00 96.94 96 LEU A C 1
ATOM 765 O O . LEU A 1 96 ? -10.017 2.025 9.420 1.00 96.94 96 LEU A O 1
ATOM 769 N N . TRP A 1 97 ? -9.106 3.462 7.971 1.00 95.75 97 TRP A N 1
ATOM 770 C CA . TRP A 1 97 ? -7.737 2.953 8.077 1.00 95.75 97 TRP A CA 1
ATOM 771 C C . TRP A 1 97 ? -7.191 3.056 9.508 1.00 95.75 97 TRP A C 1
ATOM 773 O O . TRP A 1 97 ? -6.484 2.155 9.947 1.00 95.75 97 TRP A O 1
ATOM 783 N N . ASP A 1 98 ? -7.542 4.094 10.274 1.00 96.38 98 ASP A N 1
ATOM 784 C CA . ASP A 1 98 ? -7.196 4.178 11.700 1.00 96.38 98 ASP A CA 1
ATOM 785 C C . ASP A 1 98 ? -8.104 3.271 12.552 1.00 96.38 98 ASP A C 1
ATOM 787 O O . ASP A 1 98 ? -7.617 2.472 13.356 1.00 96.38 98 ASP A O 1
ATOM 791 N N . ARG A 1 99 ? -9.424 3.315 12.334 1.00 97.62 99 ARG A N 1
ATOM 792 C CA . ARG A 1 99 ? -10.389 2.587 13.174 1.00 97.62 99 ARG A CA 1
ATOM 793 C C . ARG A 1 99 ? -10.339 1.065 13.005 1.00 97.62 99 ARG A C 1
ATOM 795 O O . ARG A 1 99 ? -10.400 0.356 14.008 1.00 97.62 99 ARG A O 1
ATOM 802 N N . TYR A 1 100 ? -10.093 0.540 11.805 1.00 98.00 100 TYR A N 1
ATOM 803 C CA . TYR A 1 100 ? -9.836 -0.893 11.602 1.00 98.00 100 TYR A CA 1
ATOM 804 C C . TYR A 1 100 ? -8.529 -1.364 12.261 1.00 98.00 100 TYR A C 1
ATOM 806 O O . TYR A 1 100 ? -8.443 -2.513 12.700 1.00 98.00 100 TYR A O 1
ATOM 814 N N . ARG A 1 101 ? -7.514 -0.496 12.390 1.00 97.69 101 ARG A N 1
ATOM 815 C CA . ARG A 1 101 ? -6.293 -0.820 13.151 1.00 97.69 101 ARG A CA 1
ATOM 816 C C . ARG A 1 101 ? -6.580 -0.879 14.651 1.00 97.69 101 ARG A C 1
ATOM 818 O O . ARG A 1 101 ? -6.084 -1.789 15.304 1.00 97.69 101 ARG A O 1
ATOM 825 N N . SER A 1 102 ? -7.426 0.016 15.170 1.00 97.88 102 SER A N 1
ATOM 826 C CA . SER A 1 102 ? -7.933 -0.045 16.552 1.00 97.88 102 SER A CA 1
ATOM 827 C C . SER A 1 102 ? -8.727 -1.331 16.823 1.00 97.88 102 SER A C 1
ATOM 829 O O . SER A 1 102 ? -8.474 -2.026 17.802 1.00 97.88 102 SER A O 1
ATOM 831 N N . VAL A 1 103 ? -9.636 -1.715 15.920 1.00 98.19 103 VAL A N 1
ATOM 832 C CA . VAL A 1 103 ? -10.400 -2.971 16.036 1.00 98.19 103 VAL A CA 1
ATOM 833 C C . VAL A 1 103 ? -9.474 -4.192 16.056 1.00 98.19 103 VAL A C 1
ATOM 835 O O . VAL A 1 103 ? -9.594 -5.048 16.929 1.00 98.19 103 VAL A O 1
ATOM 838 N N . ARG A 1 104 ? -8.506 -4.270 15.134 1.00 97.75 104 ARG A N 1
ATOM 839 C CA . ARG A 1 104 ? -7.528 -5.371 15.102 1.00 97.75 104 ARG A CA 1
ATOM 840 C C . ARG A 1 104 ? -6.621 -5.403 16.335 1.00 97.75 104 ARG A C 1
ATOM 842 O O . ARG A 1 104 ? -6.249 -6.484 16.781 1.00 97.75 104 ARG A O 1
ATOM 849 N N . GLN A 1 105 ? -6.280 -4.240 16.886 1.00 96.19 105 GLN A N 1
ATOM 850 C CA . GLN A 1 105 ? -5.531 -4.115 18.136 1.00 96.19 105 GLN A CA 1
ATOM 851 C C . GLN A 1 105 ? -6.321 -4.697 19.318 1.00 96.19 105 GLN A C 1
ATOM 853 O O . GLN A 1 105 ? -5.771 -5.508 20.061 1.00 96.19 105 GLN A O 1
ATOM 858 N N . ASP A 1 106 ? -7.613 -4.377 19.435 1.00 96.81 106 ASP A N 1
ATOM 859 C CA . ASP A 1 106 ? -8.488 -4.939 20.473 1.00 96.81 106 ASP A CA 1
ATOM 860 C C . ASP A 1 106 ? -8.634 -6.466 20.350 1.00 96.81 106 ASP A C 1
ATOM 862 O O . ASP A 1 106 ? -8.581 -7.159 21.364 1.00 96.81 106 ASP A O 1
ATOM 866 N N . LEU A 1 107 ? -8.777 -7.006 19.130 1.00 96.38 107 LEU A N 1
ATOM 867 C CA . LEU A 1 107 ? -8.838 -8.459 18.894 1.00 96.38 107 LEU A CA 1
ATOM 868 C C . LEU A 1 107 ? -7.530 -9.170 19.282 1.00 96.38 107 LEU A C 1
ATOM 870 O O . LEU A 1 107 ? -7.558 -10.243 19.889 1.00 96.38 107 LEU A O 1
ATOM 874 N N . TYR A 1 108 ? -6.384 -8.572 18.939 1.00 94.69 108 TYR A N 1
ATOM 875 C CA . TYR A 1 108 ? -5.062 -9.124 19.236 1.00 94.69 108 TYR A CA 1
ATOM 876 C C . TYR A 1 108 ? -4.782 -9.170 20.746 1.00 94.69 108 TYR A C 1
ATOM 878 O O . TYR A 1 108 ? -4.358 -10.207 21.258 1.00 94.69 108 TYR A O 1
ATOM 886 N N . ILE A 1 109 ? -5.055 -8.072 21.461 1.00 93.38 109 ILE A N 1
ATOM 887 C CA . ILE A 1 109 ? -4.792 -7.945 22.905 1.00 93.38 109 ILE A CA 1
ATOM 888 C C . ILE A 1 109 ? -5.711 -8.866 23.716 1.00 93.38 109 ILE A C 1
ATOM 890 O O . ILE A 1 109 ? -5.250 -9.538 24.638 1.00 93.38 109 ILE A O 1
ATOM 894 N N . GLN A 1 110 ? -6.979 -8.987 23.314 1.00 94.62 110 GLN A N 1
ATOM 895 C CA . GLN A 1 110 ? -7.927 -9.917 23.937 1.00 94.62 110 GLN A CA 1
ATOM 896 C C . GLN A 1 110 ? -7.699 -11.390 23.543 1.00 94.62 110 GLN A C 1
ATOM 898 O O . GLN A 1 110 ? -8.420 -12.283 23.992 1.00 94.62 110 GLN A O 1
ATOM 903 N N . GLY A 1 111 ? -6.702 -11.681 22.697 1.00 93.62 111 GLY A N 1
ATOM 904 C CA . GLY A 1 111 ? -6.375 -13.043 22.272 1.00 93.62 111 GLY A CA 1
ATOM 905 C C . GLY A 1 111 ? -7.540 -13.753 21.573 1.00 93.62 111 GLY A C 1
ATOM 906 O O . GLY A 1 111 ? -7.744 -14.950 21.796 1.00 93.62 111 GLY A O 1
ATOM 907 N N . MET A 1 112 ? -8.321 -13.008 20.785 1.00 93.12 112 MET A N 1
ATOM 908 C CA . MET A 1 112 ? -9.482 -13.501 20.044 1.00 93.12 112 MET A CA 1
ATOM 909 C C . MET A 1 112 ? -9.036 -14.006 18.666 1.00 93.12 112 MET A C 1
ATOM 911 O O . MET A 1 112 ? -8.757 -13.208 17.773 1.00 93.12 112 MET A O 1
ATOM 915 N N . ASP A 1 113 ? -8.976 -15.324 18.481 1.00 90.94 113 ASP A N 1
ATOM 916 C CA . ASP A 1 113 ? -8.543 -15.988 17.241 1.00 90.94 113 ASP A CA 1
ATOM 917 C C . ASP A 1 113 ? -9.576 -16.980 16.667 1.00 90.94 113 ASP A C 1
ATOM 919 O O . ASP A 1 113 ? -9.224 -17.938 15.978 1.00 90.94 113 ASP A O 1
ATOM 923 N N . ASP A 1 114 ? -10.860 -16.733 16.939 1.00 90.62 114 ASP A N 1
ATOM 924 C CA . ASP A 1 114 ? -12.000 -17.501 16.429 1.00 90.62 114 ASP A CA 1
ATOM 925 C C . ASP A 1 114 ? -12.620 -16.916 15.139 1.00 90.62 114 ASP A C 1
ATOM 927 O O . ASP A 1 114 ? -12.179 -15.900 14.601 1.00 90.62 114 ASP A O 1
ATOM 931 N N . GLU A 1 115 ? -13.676 -17.568 14.646 1.00 90.75 115 GLU A N 1
ATOM 932 C CA . GLU A 1 115 ? -14.394 -17.243 13.402 1.00 90.75 115 GLU A CA 1
ATOM 933 C C . GLU A 1 115 ? -14.902 -15.784 13.350 1.00 90.75 115 GLU A C 1
ATOM 935 O O . GLU A 1 115 ? -14.921 -15.170 12.284 1.00 90.75 115 GLU A O 1
ATOM 940 N N . PHE A 1 116 ? -15.224 -15.172 14.497 1.00 92.50 116 PHE A N 1
ATOM 941 C CA . PHE A 1 116 ? -15.558 -13.744 14.577 1.00 92.50 116 PHE A CA 1
ATOM 942 C C . PHE A 1 116 ? -14.376 -12.839 14.204 1.00 92.50 116 PHE A C 1
ATOM 944 O O . PHE A 1 116 ? -14.530 -11.906 13.413 1.00 92.50 116 PHE A O 1
ATOM 951 N N . SER A 1 117 ? -13.186 -13.127 14.740 1.00 94.75 117 SER A N 1
ATOM 952 C CA . SER A 1 117 ? -11.965 -12.389 14.409 1.00 94.75 117 SER A CA 1
ATOM 953 C C . SER A 1 117 ? -11.567 -12.591 12.954 1.00 94.75 117 SER A C 1
ATOM 955 O O . SER A 1 117 ? -11.139 -11.636 12.310 1.00 94.75 117 SER A O 1
ATOM 957 N N . VAL A 1 118 ? -11.746 -13.804 12.420 1.00 95.44 118 VAL A N 1
ATOM 958 C CA . VAL A 1 118 ? -11.560 -14.092 10.991 1.00 95.44 118 VAL A CA 1
ATOM 959 C C . VAL A 1 118 ? -12.437 -13.174 10.146 1.00 95.44 118 VAL A C 1
ATOM 961 O O . VAL A 1 118 ? -11.888 -12.396 9.372 1.00 95.44 118 VAL A O 1
ATOM 964 N N . ASN A 1 119 ? -13.757 -13.164 10.357 1.00 94.50 119 ASN A N 1
ATOM 965 C CA . ASN A 1 119 ? -14.689 -12.342 9.574 1.00 94.50 119 ASN A CA 1
ATOM 966 C C . ASN A 1 119 ? -14.332 -10.842 9.603 1.00 94.50 119 ASN A C 1
ATOM 968 O O . ASN A 1 119 ? -14.415 -10.164 8.578 1.00 94.50 119 ASN A O 1
ATOM 972 N N . ILE A 1 120 ? -13.874 -10.327 10.750 1.00 96.00 120 ILE A N 1
ATOM 973 C CA . ILE A 1 120 ? -13.397 -8.941 10.870 1.00 96.00 120 ILE A CA 1
ATOM 974 C C . ILE A 1 120 ? -12.110 -8.711 10.068 1.00 96.00 120 ILE A C 1
ATOM 976 O O . ILE A 1 120 ? -12.007 -7.724 9.343 1.00 96.00 120 ILE A O 1
ATOM 980 N N . TYR A 1 121 ? -11.115 -9.594 10.180 1.00 97.44 121 TYR A N 1
ATOM 981 C CA . TYR A 1 121 ? -9.851 -9.456 9.447 1.00 97.44 121 TYR A CA 1
ATOM 982 C C . TYR A 1 121 ? -10.030 -9.611 7.929 1.00 97.44 121 TYR A C 1
ATOM 984 O O . TYR A 1 121 ? -9.367 -8.898 7.174 1.00 97.44 121 TYR A O 1
ATOM 992 N N . GLU A 1 122 ? -10.929 -10.496 7.492 1.00 96.88 122 GLU A N 1
ATOM 993 C CA . GLU A 1 122 ? -11.339 -10.636 6.093 1.00 96.88 122 GLU A CA 1
ATOM 994 C C . GLU A 1 122 ? -11.877 -9.308 5.545 1.00 96.88 122 GLU A C 1
ATOM 996 O O . GLU A 1 122 ? -11.395 -8.814 4.524 1.00 96.88 122 GLU A O 1
ATOM 1001 N N . GLU A 1 123 ? -12.808 -8.677 6.264 1.00 96.56 123 GLU A N 1
ATOM 1002 C CA . GLU A 1 123 ? -13.372 -7.378 5.895 1.00 96.56 123 GLU A CA 1
ATOM 1003 C C . GLU A 1 123 ? -12.308 -6.285 5.747 1.00 96.56 123 GLU A C 1
ATOM 1005 O O . GLU A 1 123 ? -12.291 -5.604 4.718 1.00 96.56 123 GLU A O 1
ATOM 1010 N N . VAL A 1 124 ? -11.398 -6.106 6.720 1.00 97.50 124 VAL A N 1
ATOM 1011 C CA . VAL A 1 124 ? -10.415 -5.008 6.605 1.00 97.50 124 VAL A CA 1
ATOM 1012 C C . VAL A 1 124 ? -9.434 -5.248 5.455 1.00 97.50 124 VAL A C 1
ATOM 1014 O O . VAL A 1 124 ? -8.963 -4.288 4.846 1.00 97.50 124 VAL A O 1
ATOM 1017 N N . VAL A 1 125 ? -9.143 -6.509 5.109 1.00 97.81 125 VAL A N 1
ATOM 1018 C CA . VAL A 1 125 ? -8.372 -6.829 3.900 1.00 97.81 125 VAL A CA 1
ATOM 1019 C C . VAL A 1 125 ? -9.164 -6.458 2.646 1.00 97.81 125 VAL A C 1
ATOM 1021 O O . VAL A 1 125 ? -8.622 -5.737 1.809 1.00 97.81 125 VAL A O 1
ATOM 1024 N N . ARG A 1 126 ? -10.443 -6.852 2.525 1.00 97.44 126 ARG A N 1
ATOM 1025 C CA . ARG A 1 126 ? -11.298 -6.452 1.386 1.00 97.44 126 ARG A CA 1
ATOM 1026 C C . ARG A 1 126 ? -11.393 -4.921 1.256 1.00 97.44 126 ARG A C 1
ATOM 1028 O O . ARG A 1 126 ? -11.292 -4.400 0.147 1.00 97.44 126 ARG A O 1
ATOM 1035 N N . PHE A 1 127 ? -11.475 -4.191 2.372 1.00 97.31 127 PHE A N 1
ATOM 1036 C CA . PHE A 1 127 ? -11.413 -2.722 2.414 1.00 97.31 127 PHE A CA 1
ATOM 1037 C C . PHE A 1 127 ? -10.084 -2.156 1.887 1.00 97.31 127 PHE A C 1
ATOM 1039 O O . PHE A 1 127 ? -10.095 -1.239 1.062 1.00 97.31 127 PHE A O 1
ATOM 1046 N N . HIS A 1 128 ? -8.937 -2.681 2.332 1.00 97.62 128 HIS A N 1
ATOM 1047 C CA . HIS A 1 128 ? -7.634 -2.216 1.849 1.00 97.62 128 HIS A CA 1
ATOM 1048 C C . HIS A 1 128 ? -7.457 -2.474 0.344 1.00 97.62 128 HIS A C 1
ATOM 1050 O O . HIS A 1 128 ? -6.945 -1.600 -0.354 1.00 97.62 128 HIS A O 1
ATOM 1056 N N . LEU A 1 129 ? -7.920 -3.626 -0.155 1.00 96.81 129 LEU A N 1
ATOM 1057 C CA . LEU A 1 129 ? -7.878 -4.010 -1.572 1.00 96.81 129 LEU A CA 1
ATOM 1058 C C . LEU A 1 129 ? -8.743 -3.101 -2.457 1.00 96.81 129 LEU A C 1
ATOM 1060 O O . LEU A 1 129 ? -8.290 -2.647 -3.506 1.00 96.81 129 LEU A O 1
ATOM 1064 N N . LEU A 1 130 ? -9.970 -2.810 -2.015 1.00 95.75 130 LEU A N 1
ATOM 1065 C CA . LEU A 1 130 ? -10.876 -1.849 -2.648 1.00 95.75 130 LEU A CA 1
ATOM 1066 C C . LEU A 1 130 ? -10.228 -0.459 -2.747 1.00 95.75 130 LEU A C 1
ATOM 1068 O O . LEU A 1 130 ? -10.171 0.143 -3.820 1.00 95.75 130 LEU A O 1
ATOM 1072 N N . SER A 1 131 ? -9.690 0.013 -1.622 1.00 95.62 131 SER A N 1
ATOM 1073 C CA . SER A 1 131 ? -9.083 1.341 -1.500 1.00 95.62 131 SER A CA 1
ATOM 1074 C C . SER A 1 131 ? -7.830 1.496 -2.364 1.00 95.62 131 SER A C 1
ATOM 1076 O O . SER A 1 131 ? -7.616 2.560 -2.934 1.00 95.62 131 SER A O 1
ATOM 1078 N N . GLU A 1 132 ? -7.029 0.435 -2.513 1.00 95.00 132 GLU A N 1
ATOM 1079 C CA . GLU A 1 132 ? -5.811 0.443 -3.336 1.00 95.00 132 GLU A CA 1
ATOM 1080 C C . GLU A 1 132 ? -6.086 0.673 -4.828 1.00 95.00 132 GLU A C 1
ATOM 1082 O O . GLU A 1 132 ? -5.239 1.238 -5.518 1.00 95.00 132 GLU A O 1
ATOM 1087 N N . HIS A 1 133 ? -7.263 0.267 -5.319 1.00 94.94 133 HIS A N 1
ATOM 1088 C CA . HIS A 1 133 ? -7.691 0.527 -6.693 1.00 94.94 133 HIS A CA 1
ATOM 1089 C C . HIS A 1 133 ? -8.472 1.840 -6.829 1.00 94.94 133 HIS A C 1
ATOM 1091 O O . HIS A 1 133 ? -8.181 2.626 -7.727 1.00 94.94 133 HIS A O 1
ATOM 1097 N N . GLU A 1 134 ? -9.461 2.109 -5.967 1.00 93.69 134 GLU A N 1
ATOM 1098 C CA . GLU A 1 134 ? -10.289 3.313 -6.126 1.00 93.69 134 GLU A CA 1
ATOM 1099 C C . GLU A 1 134 ? -9.528 4.623 -5.878 1.00 93.69 134 GLU A C 1
ATOM 1101 O O . GLU A 1 134 ? -9.833 5.612 -6.546 1.00 93.69 134 GLU A O 1
ATOM 1106 N N . LEU A 1 135 ? -8.537 4.623 -4.976 1.00 93.50 135 LEU A N 1
ATOM 1107 C CA . LEU A 1 135 ? -7.772 5.812 -4.576 1.00 93.50 135 LEU A CA 1
ATOM 1108 C C . LEU A 1 135 ? -6.389 5.918 -5.243 1.00 93.50 135 LEU A C 1
ATOM 1110 O O . LEU A 1 135 ? -5.601 6.781 -4.860 1.00 93.50 135 LEU A O 1
ATOM 1114 N N . CYS A 1 136 ? -6.067 5.087 -6.244 1.00 90.75 136 CYS A N 1
ATOM 1115 C CA . CYS A 1 136 ? -4.736 5.097 -6.872 1.00 90.75 136 CYS A CA 1
ATOM 1116 C C . CYS A 1 136 ? -4.398 6.400 -7.627 1.00 90.75 136 CYS A C 1
ATOM 1118 O O . CYS A 1 136 ? -3.242 6.615 -7.977 1.00 90.75 136 CYS A O 1
ATOM 1120 N N . GLU A 1 137 ? -5.402 7.244 -7.891 1.00 88.44 137 GLU A N 1
ATOM 1121 C CA . GLU A 1 137 ? -5.268 8.578 -8.495 1.00 88.44 137 GLU A CA 1
ATOM 1122 C C . GLU A 1 137 ? -5.301 9.713 -7.452 1.00 88.44 137 GLU A C 1
ATOM 1124 O O . GLU A 1 137 ? -4.860 10.819 -7.748 1.00 88.44 137 GLU A O 1
ATOM 1129 N N . GLU A 1 138 ? -5.758 9.448 -6.220 1.00 83.44 138 GLU A N 1
ATOM 1130 C CA . GLU A 1 138 ? -5.777 10.408 -5.100 1.00 83.44 138 GLU A CA 1
ATOM 1131 C C . GLU A 1 138 ? -4.458 10.366 -4.287 1.00 83.44 138 GLU A C 1
ATOM 1133 O O . GLU A 1 138 ? -4.451 10.672 -3.096 1.00 83.44 138 GLU A O 1
ATOM 1138 N N . GLU A 1 139 ? -3.334 9.948 -4.890 1.00 73.25 139 GLU A N 1
ATOM 1139 C CA . GLU A 1 139 ? -2.027 9.840 -4.215 1.00 73.25 139 GLU A CA 1
ATOM 1140 C C . GLU A 1 139 ? -1.481 11.206 -3.745 1.00 73.25 139 GLU A C 1
ATOM 1142 O O . GLU A 1 139 ? -1.694 12.248 -4.372 1.00 73.25 139 GLU A O 1
ATOM 1147 N N . ALA A 1 140 ? -0.754 11.203 -2.619 1.00 65.19 140 ALA A N 1
ATOM 1148 C CA . ALA A 1 140 ? -0.248 12.425 -1.988 1.00 65.19 140 ALA A CA 1
ATOM 1149 C C . ALA A 1 140 ? 0.638 13.263 -2.932 1.00 65.19 140 ALA A C 1
ATOM 1151 O O . ALA A 1 140 ? 1.662 12.800 -3.438 1.00 65.19 140 ALA A O 1
ATOM 1152 N N . SER A 1 141 ? 0.248 14.521 -3.131 1.00 60.66 141 SER A N 1
ATOM 1153 C CA . SER A 1 141 ? 0.799 15.424 -4.146 1.00 60.66 141 SER A CA 1
ATOM 1154 C C . SER A 1 141 ? 1.169 16.791 -3.557 1.00 60.66 141 SER A C 1
ATOM 1156 O O . SER A 1 141 ? 0.878 17.089 -2.400 1.00 60.66 141 SER A O 1
ATOM 1158 N N . ILE A 1 142 ? 1.810 17.652 -4.358 1.00 51.31 142 ILE A N 1
ATOM 1159 C CA . ILE A 1 142 ? 2.156 19.031 -3.951 1.00 51.31 142 ILE A CA 1
ATOM 1160 C C . ILE A 1 142 ? 0.886 19.840 -3.611 1.00 51.31 142 ILE A C 1
ATOM 1162 O O . ILE A 1 142 ? 0.921 20.719 -2.753 1.00 51.31 142 ILE A O 1
ATOM 1166 N N . THR A 1 143 ? -0.243 19.522 -4.252 1.00 44.88 143 THR A N 1
ATOM 1167 C CA . THR A 1 143 ? -1.559 20.137 -4.022 1.00 44.88 143 THR A CA 1
ATOM 1168 C C . THR A 1 143 ? -2.382 19.437 -2.934 1.00 44.88 143 THR A C 1
ATOM 1170 O O . THR A 1 143 ? -3.108 20.113 -2.207 1.00 44.88 143 THR A O 1
ATOM 1173 N N . GLU A 1 144 ? -2.255 18.115 -2.775 1.00 55.56 144 GLU A N 1
ATOM 1174 C CA . GLU A 1 144 ? -2.923 17.323 -1.729 1.00 55.56 144 GLU A CA 1
ATOM 1175 C C . GLU A 1 144 ? -1.897 16.550 -0.876 1.00 55.56 144 GLU A C 1
ATOM 1177 O O . GLU A 1 144 ? -1.709 15.343 -1.025 1.00 55.56 144 GLU A O 1
ATOM 1182 N N . MET A 1 145 ? -1.236 17.247 0.060 1.00 57.66 145 MET A N 1
ATOM 1183 C CA . MET A 1 145 ? -0.214 16.665 0.955 1.00 57.66 145 MET A CA 1
ATOM 1184 C C . MET A 1 145 ? -0.725 15.525 1.859 1.00 57.66 145 MET A C 1
ATOM 1186 O O . MET A 1 145 ? 0.077 14.741 2.361 1.00 57.66 145 MET A O 1
ATOM 1190 N N . GLU A 1 146 ? -2.040 15.428 2.079 1.00 64.38 146 GLU A N 1
ATOM 1191 C CA . GLU A 1 146 ? -2.687 14.349 2.844 1.00 64.38 146 GLU A CA 1
ATOM 1192 C C . GLU A 1 146 ? -3.344 13.270 1.957 1.00 64.38 146 GLU A C 1
ATOM 1194 O O . GLU A 1 146 ? -4.206 12.529 2.432 1.00 64.38 146 GLU A O 1
ATOM 1199 N N . GLY A 1 147 ? -2.970 13.187 0.675 1.00 75.62 147 GLY A N 1
ATOM 1200 C CA . GLY A 1 147 ? -3.502 12.185 -0.250 1.00 75.62 147 GLY A CA 1
ATOM 1201 C C . GLY A 1 147 ? -3.208 10.731 0.150 1.00 75.62 147 GLY A C 1
ATOM 1202 O O . GLY A 1 147 ? -2.432 10.429 1.064 1.00 75.62 147 GLY A O 1
ATOM 1203 N N . PHE A 1 148 ? -3.847 9.808 -0.563 1.00 88.69 148 PHE A N 1
ATOM 1204 C CA . PHE A 1 148 ? -3.794 8.372 -0.328 1.00 88.69 148 PHE A CA 1
ATOM 1205 C C . PHE A 1 148 ? -2.355 7.838 -0.316 1.00 88.69 148 PHE A C 1
ATOM 1207 O O . PHE A 1 148 ? -1.543 8.109 -1.202 1.00 88.69 148 PHE A O 1
ATOM 1214 N N . ASN A 1 149 ? -2.043 7.034 0.703 1.00 89.69 149 ASN A N 1
ATOM 1215 C CA . ASN A 1 149 ? -0.725 6.438 0.887 1.00 89.69 149 ASN A CA 1
ATOM 1216 C C . ASN A 1 149 ? -0.788 4.921 0.666 1.00 89.69 149 ASN A C 1
ATOM 1218 O O . ASN A 1 149 ? -0.883 4.140 1.616 1.00 89.69 149 ASN A O 1
ATOM 1222 N N . SER A 1 150 ? -0.694 4.524 -0.605 1.00 90.94 150 SER A N 1
ATOM 1223 C CA . SER A 1 150 ? -0.604 3.129 -1.068 1.00 90.94 150 SER A CA 1
ATOM 1224 C C . SER A 1 150 ? 0.359 2.272 -0.241 1.00 90.94 150 SER A C 1
ATOM 1226 O O . SER A 1 150 ? 0.017 1.173 0.190 1.00 90.94 150 SER A O 1
ATOM 1228 N N . HIS A 1 151 ? 1.554 2.792 0.069 1.00 90.44 151 HIS A N 1
ATOM 1229 C CA . HIS A 1 151 ? 2.547 2.047 0.840 1.00 90.44 151 HIS A CA 1
ATOM 1230 C C . HIS A 1 151 ? 2.027 1.667 2.233 1.00 90.44 151 HIS A C 1
ATOM 1232 O O . HIS A 1 151 ? 2.118 0.509 2.633 1.00 90.44 151 HIS A O 1
ATOM 1238 N N . LEU A 1 152 ? 1.451 2.626 2.965 1.00 92.25 152 LEU A N 1
ATOM 1239 C CA . LEU A 1 152 ? 0.868 2.375 4.284 1.00 92.25 152 LEU A CA 1
ATOM 1240 C C . LEU A 1 152 ? -0.427 1.550 4.206 1.00 92.25 152 LEU A C 1
ATOM 1242 O O . LEU A 1 152 ? -0.707 0.782 5.126 1.00 92.25 152 LEU A O 1
ATOM 1246 N N . ASN A 1 153 ? -1.202 1.665 3.125 1.00 95.06 153 ASN A N 1
ATOM 1247 C CA . ASN A 1 153 ? -2.382 0.835 2.880 1.00 95.06 153 ASN A CA 1
ATOM 1248 C C . ASN A 1 153 ? -1.990 -0.647 2.706 1.00 95.06 153 ASN A C 1
ATOM 1250 O O . ASN A 1 153 ? -2.419 -1.496 3.491 1.00 95.06 153 ASN A O 1
ATOM 1254 N N . MET A 1 154 ? -1.079 -0.936 1.774 1.00 94.44 154 MET A N 1
ATOM 1255 C CA . MET A 1 154 ? -0.530 -2.273 1.520 1.00 94.44 154 MET A CA 1
ATOM 1256 C C . MET A 1 154 ? 0.223 -2.851 2.728 1.00 94.44 154 MET A C 1
ATOM 1258 O O . MET A 1 154 ? 0.141 -4.052 2.986 1.00 94.44 154 MET A O 1
ATOM 1262 N N . GLU A 1 155 ? 0.911 -2.025 3.524 1.00 94.25 155 GLU A N 1
ATOM 1263 C CA . GLU A 1 155 ? 1.556 -2.475 4.765 1.00 94.25 155 GLU A CA 1
ATOM 1264 C C . GLU A 1 155 ? 0.527 -2.969 5.799 1.00 94.25 155 GLU A C 1
ATOM 1266 O O . GLU A 1 155 ? 0.700 -4.048 6.373 1.00 94.25 155 GLU A O 1
ATOM 1271 N N . GLN A 1 156 ? -0.563 -2.223 6.034 1.00 95.94 156 GLN A N 1
ATOM 1272 C CA . GLN A 1 156 ? -1.597 -2.656 6.985 1.00 95.94 156 GLN A CA 1
ATOM 1273 C C . GLN A 1 156 ? -2.390 -3.865 6.473 1.00 95.94 156 GLN A C 1
ATOM 1275 O O . GLN A 1 156 ? -2.743 -4.727 7.286 1.00 95.94 156 GLN A O 1
ATOM 1280 N N . MET A 1 157 ? -2.598 -3.960 5.154 1.00 96.81 157 MET A N 1
ATOM 1281 C CA . MET A 1 157 ? -3.199 -5.111 4.477 1.00 96.81 157 MET A CA 1
ATOM 1282 C C . MET A 1 157 ? -2.352 -6.375 4.639 1.00 96.81 157 MET A C 1
ATOM 1284 O O . MET A 1 157 ? -2.858 -7.386 5.118 1.00 96.81 157 MET A O 1
ATOM 1288 N N . ASN A 1 158 ? -1.056 -6.325 4.317 1.00 95.31 158 ASN A N 1
ATOM 1289 C CA . ASN A 1 158 ? -0.157 -7.469 4.487 1.00 95.31 158 ASN A CA 1
ATOM 1290 C C . ASN A 1 158 ? -0.058 -7.874 5.971 1.00 95.31 158 ASN A C 1
ATOM 1292 O O . ASN A 1 158 ? -0.108 -9.059 6.291 1.00 95.31 158 ASN A O 1
ATOM 1296 N N . LYS A 1 159 ? -0.044 -6.909 6.904 1.00 96.25 159 LYS A N 1
ATOM 1297 C CA . LYS A 1 159 ? -0.139 -7.192 8.349 1.00 96.25 159 LYS A CA 1
ATOM 1298 C C . LYS A 1 159 ? -1.473 -7.833 8.759 1.00 96.25 159 LYS A C 1
ATOM 1300 O O . LYS A 1 159 ? -1.488 -8.583 9.729 1.00 96.25 159 LYS A O 1
ATOM 1305 N N . ALA A 1 160 ? -2.587 -7.539 8.083 1.00 97.62 160 ALA A N 1
ATOM 1306 C CA . ALA A 1 160 ? -3.864 -8.219 8.324 1.00 97.62 160 ALA A CA 1
ATOM 1307 C C . ALA A 1 160 ? -3.824 -9.653 7.785 1.00 97.62 160 ALA A C 1
ATOM 1309 O O . ALA A 1 160 ? -4.150 -10.589 8.512 1.00 97.62 160 ALA A O 1
ATOM 1310 N N . LEU A 1 161 ? -3.341 -9.822 6.550 1.00 97.12 161 LEU A N 1
ATOM 1311 C CA . LEU A 1 161 ? -3.158 -11.119 5.911 1.00 97.12 161 LEU A CA 1
ATOM 1312 C C . LEU A 1 161 ? -2.275 -12.045 6.755 1.00 97.12 161 LEU A C 1
ATOM 1314 O O . LEU A 1 161 ? -2.655 -13.194 6.941 1.00 97.12 161 LEU A O 1
ATOM 1318 N N . ILE A 1 162 ? -1.152 -11.585 7.315 1.00 95.62 162 ILE A N 1
ATOM 1319 C CA . ILE A 1 162 ? -0.281 -12.424 8.163 1.00 95.62 162 ILE A CA 1
ATOM 1320 C C . ILE A 1 162 ? -1.053 -13.002 9.364 1.00 95.62 162 ILE A C 1
ATOM 1322 O O . ILE A 1 162 ? -1.129 -14.223 9.495 1.00 95.62 162 ILE A O 1
ATOM 1326 N N . SER A 1 163 ? -1.718 -12.168 10.175 1.00 96.75 163 SER A N 1
ATOM 1327 C CA . SER A 1 163 ? -2.516 -12.659 11.314 1.00 96.75 163 SER A CA 1
ATOM 1328 C C . SER A 1 163 ? -3.679 -13.561 10.879 1.00 96.75 163 SER A C 1
ATOM 1330 O O . SER A 1 163 ? -3.978 -14.550 11.541 1.00 96.75 163 SER A O 1
ATOM 1332 N N . LEU A 1 164 ? -4.331 -13.247 9.758 1.00 96.44 164 LEU A N 1
ATOM 1333 C CA . LEU A 1 164 ? -5.431 -14.042 9.210 1.00 96.44 164 LEU A CA 1
ATOM 1334 C C . LEU A 1 164 ? -4.953 -15.436 8.760 1.00 96.44 164 LEU A C 1
ATOM 1336 O O . LEU A 1 164 ? -5.601 -16.439 9.045 1.00 96.44 164 LEU A O 1
ATOM 1340 N N . ASN A 1 165 ? -3.761 -15.519 8.161 1.00 95.44 165 ASN A N 1
ATOM 1341 C CA . ASN A 1 165 ? -3.100 -16.777 7.813 1.00 95.44 165 ASN A CA 1
ATOM 1342 C C . ASN A 1 165 ? -2.731 -17.615 9.056 1.00 95.44 165 ASN A C 1
ATOM 1344 O O . ASN A 1 165 ? -2.835 -18.842 9.008 1.00 95.44 165 ASN A O 1
ATOM 1348 N N . GLU A 1 166 ? -2.346 -16.986 10.173 1.00 95.00 166 GLU A N 1
ATOM 1349 C CA . GLU A 1 166 ? -2.160 -17.677 11.460 1.00 95.00 166 GLU A CA 1
ATOM 1350 C C . GLU A 1 166 ? -3.484 -18.200 12.037 1.00 95.00 166 GLU A C 1
ATOM 1352 O O . GLU A 1 166 ? -3.531 -19.330 12.527 1.00 95.00 166 GLU A O 1
ATOM 1357 N N . MET A 1 167 ? -4.568 -17.416 11.965 1.00 95.19 167 MET A N 1
ATOM 1358 C CA . MET A 1 167 ? -5.898 -17.849 12.414 1.00 95.19 167 MET A CA 1
ATOM 1359 C C . MET A 1 167 ? -6.406 -19.040 11.591 1.00 95.19 167 MET A C 1
ATOM 1361 O O . MET A 1 167 ? -6.817 -20.040 12.175 1.00 95.19 167 MET A O 1
ATOM 1365 N N . TYR A 1 168 ? -6.280 -19.008 10.259 1.00 95.62 168 TYR A N 1
ATOM 1366 C CA . TYR A 1 168 ? -6.623 -20.156 9.410 1.00 95.62 168 TYR A CA 1
ATOM 1367 C C . TYR A 1 168 ? -5.802 -21.408 9.741 1.00 95.62 168 TYR A C 1
ATOM 1369 O O . TYR A 1 168 ? -6.372 -22.495 9.825 1.00 95.62 168 TYR A O 1
ATOM 1377 N N . ASN A 1 169 ? -4.491 -21.275 9.994 1.00 93.81 169 ASN A N 1
ATOM 1378 C CA . ASN A 1 169 ? -3.652 -22.405 10.411 1.00 93.81 169 ASN A CA 1
ATOM 1379 C C . ASN A 1 169 ? -4.179 -23.055 11.706 1.00 93.81 169 ASN A C 1
ATOM 1381 O O . ASN A 1 169 ? -4.302 -24.278 11.768 1.00 93.81 169 ASN A O 1
ATOM 1385 N N . LYS A 1 170 ? -4.526 -22.252 12.725 1.00 93.38 170 LYS A N 1
ATOM 1386 C CA . LYS A 1 170 ? -5.090 -22.743 13.998 1.00 93.38 170 LYS A CA 1
ATOM 1387 C C . LYS A 1 170 ? -6.458 -23.397 13.811 1.00 93.38 170 LYS A C 1
ATOM 1389 O O . LYS A 1 170 ? -6.698 -24.479 14.338 1.00 93.38 170 LYS A O 1
ATOM 1394 N N . LEU A 1 171 ? -7.353 -22.745 13.071 1.00 91.81 171 LEU A N 1
ATOM 1395 C CA . LEU A 1 171 ? -8.725 -23.208 12.869 1.00 91.81 171 LEU A CA 1
ATOM 1396 C C . LEU A 1 171 ? -8.754 -24.534 12.097 1.00 91.81 171 LEU A C 1
ATOM 1398 O O . LEU A 1 171 ? -9.380 -25.491 12.562 1.00 91.81 171 LEU A O 1
ATOM 1402 N N . ALA A 1 172 ? -7.967 -24.647 11.021 1.00 91.56 172 ALA A N 1
ATOM 1403 C CA . ALA A 1 172 ? -7.773 -25.898 10.292 1.00 91.56 172 ALA A CA 1
ATOM 1404 C C . ALA A 1 172 ? -7.140 -27.000 11.165 1.00 91.56 172 ALA A C 1
ATOM 1406 O O . ALA A 1 172 ? -7.605 -28.138 11.129 1.00 91.56 172 ALA A O 1
ATOM 1407 N N . ALA A 1 173 ? -6.144 -26.675 12.002 1.00 91.62 173 ALA A N 1
ATOM 1408 C CA . ALA A 1 173 ? -5.581 -27.622 12.973 1.00 91.62 173 ALA A CA 1
ATOM 1409 C C . ALA A 1 173 ? -6.596 -28.060 14.052 1.00 91.62 173 ALA A C 1
ATOM 1411 O O . ALA A 1 173 ? -6.498 -29.171 14.564 1.00 91.62 173 ALA A O 1
ATOM 1412 N N . SER A 1 174 ? -7.605 -27.232 14.356 1.00 90.44 174 SER A N 1
ATOM 1413 C CA . SER A 1 174 ? -8.745 -27.582 15.221 1.00 90.44 174 SER A CA 1
ATOM 1414 C C . SER A 1 174 ? -9.878 -28.337 14.502 1.00 90.44 174 SER A C 1
ATOM 1416 O O . SER A 1 174 ? -10.966 -28.478 15.057 1.00 90.44 174 SER A O 1
ATOM 1418 N N . GLY A 1 175 ? -9.659 -28.787 13.260 1.00 88.38 175 GLY A N 1
ATOM 1419 C CA . GLY A 1 175 ? -10.648 -29.518 12.460 1.00 88.38 175 GLY A CA 1
ATOM 1420 C C . GLY A 1 175 ? -11.769 -28.656 11.864 1.00 88.38 175 GLY A C 1
ATOM 1421 O O . GLY A 1 175 ? -12.720 -29.201 11.312 1.00 88.38 175 GLY A O 1
ATOM 1422 N N . ARG A 1 176 ? -11.671 -27.322 11.955 1.00 89.00 176 ARG A N 1
ATOM 1423 C CA . ARG A 1 176 ? -12.686 -26.360 11.491 1.00 89.00 176 ARG A CA 1
ATOM 1424 C C . ARG A 1 176 ? -12.077 -25.381 10.479 1.00 89.00 176 ARG A C 1
ATOM 1426 O O . ARG A 1 176 ? -11.748 -24.256 10.845 1.00 89.00 176 ARG A O 1
ATOM 1433 N N . PRO A 1 177 ? -11.840 -25.794 9.222 1.00 87.81 177 PRO A N 1
ATOM 1434 C CA . PRO A 1 177 ? -11.294 -24.903 8.201 1.00 87.81 177 PRO A CA 1
ATOM 1435 C C . PRO A 1 177 ? -12.271 -23.758 7.889 1.00 87.81 177 PRO A C 1
ATOM 1437 O O . PRO A 1 177 ? -13.473 -23.979 7.760 1.00 87.81 177 PRO A O 1
ATOM 1440 N N . ALA A 1 178 ? -11.757 -22.534 7.752 1.00 88.81 178 ALA A N 1
ATOM 1441 C CA . ALA A 1 178 ? -12.580 -21.359 7.471 1.00 88.81 178 ALA A CA 1
ATOM 1442 C C . ALA A 1 178 ? -12.991 -21.281 5.990 1.00 88.81 178 ALA A C 1
ATOM 1444 O O . ALA A 1 178 ? -12.185 -21.552 5.096 1.00 88.81 178 ALA A O 1
ATOM 1445 N N . GLN A 1 179 ? -14.229 -20.848 5.736 1.00 88.62 179 GLN A N 1
ATOM 1446 C CA . GLN A 1 179 ? -14.870 -20.878 4.415 1.00 88.62 179 GLN A CA 1
ATOM 1447 C C . GLN A 1 179 ? -14.083 -20.137 3.319 1.00 88.62 179 GLN A C 1
ATOM 1449 O O . GLN A 1 179 ? -13.957 -20.648 2.207 1.00 88.62 179 GLN A O 1
ATOM 1454 N N . HIS A 1 180 ? -13.529 -18.958 3.619 1.00 91.88 180 HIS A N 1
ATOM 1455 C CA . HIS A 1 180 ? -12.884 -18.098 2.617 1.00 91.88 180 HIS A CA 1
ATOM 1456 C C . HIS A 1 180 ? -11.353 -18.189 2.613 1.00 91.88 180 HIS A C 1
ATOM 1458 O O . HIS A 1 180 ? -10.708 -17.384 1.946 1.00 91.88 180 HIS A O 1
ATOM 1464 N N . GLU A 1 181 ? -10.744 -19.177 3.291 1.00 94.75 181 GLU A N 1
ATOM 1465 C CA . GLU A 1 181 ? -9.278 -19.303 3.386 1.00 94.75 181 GLU A CA 1
ATOM 1466 C C . GLU A 1 181 ? -8.590 -19.171 2.010 1.00 94.75 181 GLU A C 1
ATOM 1468 O O . GLU A 1 181 ? -7.613 -18.436 1.866 1.00 94.75 181 GLU A O 1
ATOM 1473 N N . ALA A 1 182 ? -9.136 -19.818 0.977 1.00 94.50 182 ALA A N 1
ATOM 1474 C CA . ALA A 1 182 ? -8.625 -19.759 -0.392 1.00 94.50 182 ALA A CA 1
ATOM 1475 C C . ALA A 1 182 ? -8.596 -18.342 -1.009 1.00 94.50 182 ALA A C 1
ATOM 1477 O O . ALA A 1 182 ? -7.685 -18.041 -1.781 1.00 94.50 182 ALA A O 1
ATOM 1478 N N . GLU A 1 183 ? -9.556 -17.476 -0.669 1.00 95.50 183 GLU A N 1
ATOM 1479 C CA . GLU A 1 183 ? -9.658 -16.090 -1.153 1.00 95.50 183 GLU A CA 1
ATOM 1480 C C . GLU A 1 183 ? -8.477 -15.256 -0.623 1.00 95.50 183 GLU A C 1
ATOM 1482 O O . GLU A 1 183 ? -7.710 -14.661 -1.383 1.00 95.50 183 GLU A O 1
ATOM 1487 N N . PHE A 1 184 ? -8.244 -15.308 0.688 1.00 96.81 184 PHE A N 1
ATOM 1488 C CA . PHE A 1 184 ? -7.219 -14.504 1.358 1.00 96.81 184 PHE A CA 1
ATOM 1489 C C . PHE A 1 184 ? -5.805 -15.062 1.201 1.00 96.81 184 PHE A C 1
ATOM 1491 O O . PHE A 1 184 ? -4.840 -14.298 1.108 1.00 96.81 184 PHE A O 1
ATOM 1498 N N . ARG A 1 185 ? -5.668 -16.386 1.073 1.00 96.38 185 ARG A N 1
ATOM 1499 C CA . ARG A 1 185 ? -4.423 -17.024 0.621 1.00 96.38 185 ARG A CA 1
ATOM 1500 C C . ARG A 1 185 ? -4.067 -16.566 -0.802 1.00 96.38 185 ARG A C 1
ATOM 1502 O O . ARG A 1 185 ? -2.896 -16.304 -1.068 1.00 96.38 185 ARG A O 1
ATOM 1509 N N . ALA A 1 186 ? -5.051 -16.396 -1.693 1.00 96.94 186 ALA A N 1
ATOM 1510 C CA . ALA A 1 186 ? -4.823 -15.875 -3.042 1.00 96.94 186 ALA A CA 1
ATOM 1511 C C . ALA A 1 186 ? -4.398 -14.396 -3.037 1.00 96.94 186 ALA A C 1
ATOM 1513 O O . ALA A 1 186 ? -3.436 -14.057 -3.727 1.00 96.94 186 ALA A O 1
ATOM 1514 N N . TYR A 1 187 ? -5.018 -13.535 -2.215 1.00 97.38 187 TYR A N 1
ATOM 1515 C CA . TYR A 1 187 ? -4.556 -12.148 -2.043 1.00 97.38 187 TYR A CA 1
ATOM 1516 C C . TYR A 1 187 ? -3.107 -12.073 -1.537 1.00 97.38 187 TYR A C 1
ATOM 1518 O O . TYR A 1 187 ? -2.311 -11.305 -2.076 1.00 97.38 187 TYR A O 1
ATOM 1526 N N . HIS A 1 188 ? -2.732 -12.893 -0.549 1.00 96.31 188 HIS A N 1
ATOM 1527 C CA . HIS A 1 188 ? -1.375 -12.863 0.005 1.00 96.31 188 HIS A CA 1
ATOM 1528 C C . HIS A 1 188 ? -0.320 -13.416 -0.969 1.00 96.31 188 HIS A C 1
ATOM 1530 O O . HIS A 1 188 ? 0.772 -12.866 -1.056 1.00 96.31 188 HIS A O 1
ATOM 1536 N N . LEU A 1 189 ? -0.635 -14.443 -1.766 1.00 96.06 189 LEU A N 1
ATOM 1537 C CA . LEU A 1 189 ? 0.254 -14.850 -2.862 1.00 96.06 189 LEU A CA 1
ATOM 1538 C C . LEU A 1 189 ? 0.398 -13.751 -3.918 1.00 96.06 189 LEU A C 1
ATOM 1540 O O . LEU A 1 189 ? 1.500 -13.500 -4.403 1.00 96.06 189 LEU A O 1
ATOM 1544 N N . LEU A 1 190 ? -0.699 -13.085 -4.278 1.00 95.31 190 LEU A N 1
ATOM 1545 C CA . LEU A 1 190 ? -0.674 -12.059 -5.312 1.00 95.31 190 LEU A CA 1
ATOM 1546 C C . LEU A 1 190 ? 0.119 -10.815 -4.876 1.00 95.31 190 LEU A C 1
ATOM 1548 O O . LEU A 1 190 ? 0.843 -10.273 -5.705 1.00 95.31 190 LEU A O 1
ATOM 1552 N N . SER A 1 191 ? 0.094 -10.413 -3.596 1.00 94.31 191 SER A N 1
ATOM 1553 C CA . SER A 1 191 ? 0.912 -9.285 -3.105 1.00 94.31 191 SER A CA 1
ATOM 1554 C C . SER A 1 191 ? 2.422 -9.578 -3.027 1.00 94.31 191 SER A C 1
ATOM 1556 O O . SER A 1 191 ? 3.217 -8.637 -2.950 1.00 94.31 191 SER A O 1
ATOM 1558 N N . LEU A 1 192 ? 2.830 -10.853 -3.102 1.00 93.69 192 LEU A N 1
ATOM 1559 C CA . LEU A 1 192 ? 4.231 -11.304 -3.145 1.00 93.69 192 LEU A CA 1
ATOM 1560 C C . LEU A 1 192 ? 4.760 -11.554 -4.572 1.00 93.69 192 LEU A C 1
ATOM 1562 O O . LEU A 1 192 ? 5.966 -11.719 -4.752 1.00 93.69 192 LEU A O 1
ATOM 1566 N N . MET A 1 193 ? 3.884 -11.585 -5.585 1.00 91.06 193 MET A N 1
ATOM 1567 C CA . MET A 1 193 ? 4.165 -12.095 -6.940 1.00 91.06 193 MET A CA 1
ATOM 1568 C C . MET A 1 193 ? 5.285 -11.351 -7.696 1.00 91.06 193 MET A C 1
ATOM 1570 O O . MET A 1 193 ? 5.948 -11.925 -8.561 1.00 91.06 193 MET A O 1
ATOM 1574 N N . GLY A 1 194 ? 5.485 -10.068 -7.401 1.00 86.31 194 GLY A N 1
ATOM 1575 C CA . GLY A 1 194 ? 6.438 -9.195 -8.084 1.00 86.31 194 GLY A CA 1
ATOM 1576 C C . GLY A 1 194 ? 6.573 -7.842 -7.391 1.00 86.31 194 GLY A C 1
ATOM 1577 O O . GLY A 1 194 ? 5.867 -7.569 -6.423 1.00 86.31 194 GLY A O 1
ATOM 1578 N N . GLN A 1 195 ? 7.462 -6.982 -7.892 1.00 85.44 195 GLN A N 1
ATOM 1579 C CA . GLN A 1 195 ? 7.689 -5.644 -7.331 1.00 85.44 195 GLN A CA 1
ATOM 1580 C C . GLN A 1 195 ? 6.516 -4.687 -7.611 1.00 85.44 195 GLN A C 1
ATOM 1582 O O . GLN A 1 195 ? 6.107 -4.544 -8.763 1.00 85.44 195 GLN A O 1
ATOM 1587 N N . HIS A 1 196 ? 6.051 -3.981 -6.577 1.00 84.12 196 HIS A N 1
ATOM 1588 C CA . HIS A 1 196 ? 5.060 -2.898 -6.647 1.00 84.12 196 HIS A CA 1
ATOM 1589 C C . HIS A 1 196 ? 5.432 -1.775 -5.669 1.00 84.12 196 HIS A C 1
ATOM 1591 O O . HIS A 1 196 ? 5.765 -2.022 -4.511 1.00 84.12 196 HIS A O 1
ATOM 1597 N N . GLY A 1 197 ? 5.429 -0.522 -6.135 1.00 81.75 197 GLY A N 1
ATOM 1598 C CA . GLY A 1 197 ? 5.879 0.623 -5.334 1.00 81.75 197 GLY A CA 1
ATOM 1599 C C . GLY A 1 197 ? 7.267 0.395 -4.712 1.00 81.75 197 GLY A C 1
ATOM 1600 O O . GLY A 1 197 ? 8.247 0.166 -5.423 1.00 81.75 197 GLY A O 1
ATOM 1601 N N . LYS A 1 198 ? 7.344 0.437 -3.373 1.00 78.94 198 LYS A N 1
ATOM 1602 C CA . LYS A 1 198 ? 8.566 0.124 -2.601 1.00 78.94 198 LYS A CA 1
ATOM 1603 C C . LYS A 1 198 ? 8.704 -1.360 -2.227 1.00 78.94 198 LYS A C 1
ATOM 1605 O O . LYS A 1 198 ? 9.781 -1.769 -1.797 1.00 78.94 198 LYS A O 1
ATOM 1610 N N . PHE A 1 199 ? 7.649 -2.163 -2.367 1.00 84.19 199 PHE A N 1
ATOM 1611 C CA . PHE A 1 199 ? 7.679 -3.585 -2.038 1.00 84.19 199 PHE A CA 1
ATOM 1612 C C . PHE A 1 199 ? 8.354 -4.367 -3.164 1.00 84.19 199 PHE A C 1
ATOM 1614 O O . PHE A 1 199 ? 7.954 -4.295 -4.327 1.00 84.19 199 PHE A O 1
ATOM 1621 N N . LYS A 1 200 ? 9.384 -5.139 -2.817 1.00 83.94 200 LYS A N 1
ATOM 1622 C CA . LYS A 1 200 ? 9.969 -6.140 -3.714 1.00 83.94 200 LYS A CA 1
ATOM 1623 C C . LYS A 1 200 ? 9.114 -7.406 -3.646 1.00 83.94 200 LYS A C 1
ATOM 1625 O O . LYS A 1 200 ? 8.646 -7.760 -2.569 1.00 83.94 200 LYS A O 1
ATOM 1630 N N . GLY A 1 201 ? 8.924 -8.077 -4.781 1.00 85.12 201 GLY A N 1
ATOM 1631 C CA . GLY A 1 201 ? 8.310 -9.406 -4.786 1.00 85.12 201 GLY A CA 1
ATOM 1632 C C . GLY A 1 201 ? 9.230 -10.410 -4.095 1.00 85.12 201 GLY A C 1
ATOM 1633 O O . GLY A 1 201 ? 10.442 -10.372 -4.314 1.00 85.12 201 GLY A O 1
ATOM 1634 N N . ASP A 1 202 ? 8.662 -11.294 -3.281 1.00 91.44 202 ASP A N 1
ATOM 1635 C CA . ASP A 1 202 ? 9.401 -12.332 -2.564 1.00 91.44 202 ASP A CA 1
ATOM 1636 C C . ASP A 1 202 ? 8.975 -13.710 -3.076 1.00 91.44 202 ASP A C 1
ATOM 1638 O O . ASP A 1 202 ? 7.994 -14.316 -2.634 1.00 91.44 202 ASP A O 1
ATOM 1642 N N . GLN A 1 203 ? 9.748 -14.204 -4.042 1.00 90.00 203 GLN A N 1
ATOM 1643 C CA . GLN A 1 203 ? 9.551 -15.519 -4.639 1.00 90.00 203 GLN A CA 1
ATOM 1644 C C . GLN A 1 203 ? 9.760 -16.655 -3.625 1.00 90.00 203 GLN A C 1
ATOM 1646 O O . GLN A 1 203 ? 9.134 -17.707 -3.767 1.00 90.00 203 GLN A O 1
ATOM 1651 N N . GLN A 1 204 ? 10.589 -16.464 -2.593 1.00 92.75 204 GLN A N 1
ATOM 1652 C CA . GLN A 1 204 ? 10.823 -17.494 -1.586 1.00 92.75 204 GLN A CA 1
ATOM 1653 C C . GLN A 1 204 ? 9.637 -17.582 -0.619 1.00 92.75 204 GLN A C 1
ATOM 1655 O O . GLN A 1 204 ? 9.171 -18.689 -0.343 1.00 92.75 204 GLN A O 1
ATOM 1660 N N . ALA A 1 205 ? 9.086 -16.449 -0.173 1.00 93.25 205 ALA A N 1
ATOM 1661 C CA . ALA A 1 205 ? 7.857 -16.416 0.624 1.00 93.25 205 ALA A CA 1
ATOM 1662 C C . ALA A 1 205 ? 6.653 -16.951 -0.170 1.00 93.25 205 ALA A C 1
ATOM 1664 O O . ALA A 1 205 ? 5.884 -17.756 0.355 1.00 93.25 205 ALA A O 1
ATOM 1665 N N . PHE A 1 206 ? 6.530 -16.585 -1.452 1.00 94.75 206 PHE A N 1
ATOM 1666 C CA . PHE A 1 206 ? 5.495 -17.092 -2.363 1.00 94.75 206 PHE A CA 1
ATOM 1667 C C . PHE A 1 206 ? 5.525 -18.629 -2.469 1.00 94.75 206 PHE A C 1
ATOM 1669 O O . PHE A 1 206 ? 4.504 -19.292 -2.274 1.00 94.75 206 PHE A O 1
ATOM 1676 N N . LEU A 1 207 ? 6.704 -19.214 -2.722 1.00 94.19 207 LEU A N 1
ATOM 1677 C CA . LEU A 1 207 ? 6.875 -20.670 -2.799 1.00 94.19 207 LEU A CA 1
ATOM 1678 C C . LEU A 1 207 ? 6.675 -21.361 -1.441 1.00 94.19 207 LEU A C 1
ATOM 1680 O O . LEU A 1 207 ? 5.977 -22.373 -1.378 1.00 94.19 207 LEU A O 1
ATOM 1684 N N . SER A 1 208 ? 7.221 -20.805 -0.356 1.00 95.31 208 SER A N 1
ATOM 1685 C CA . SER A 1 208 ? 7.075 -21.364 1.000 1.00 95.31 208 SER A CA 1
ATOM 1686 C C . SER A 1 208 ? 5.608 -21.385 1.442 1.00 95.31 208 SER A C 1
ATOM 1688 O O . SER A 1 208 ? 5.132 -22.383 1.982 1.00 95.31 208 SER A O 1
ATOM 1690 N N . MET A 1 209 ? 4.848 -20.324 1.148 1.00 94.88 209 MET A N 1
ATOM 1691 C CA . MET A 1 209 ? 3.420 -20.261 1.459 1.00 94.88 209 MET A CA 1
ATOM 1692 C C . MET A 1 209 ? 2.619 -21.278 0.637 1.00 94.88 209 MET A C 1
ATOM 1694 O O . MET A 1 209 ? 1.795 -21.995 1.200 1.00 94.88 209 MET A O 1
ATOM 1698 N N . LEU A 1 210 ? 2.892 -21.411 -0.668 1.00 94.69 210 LEU A N 1
ATOM 1699 C CA . LEU A 1 210 ? 2.279 -22.446 -1.512 1.00 94.69 210 LEU A CA 1
ATOM 1700 C C . LEU A 1 210 ? 2.549 -23.865 -0.992 1.00 94.69 210 LEU A C 1
ATOM 1702 O O . LEU A 1 210 ? 1.648 -24.703 -1.022 1.00 94.69 210 LEU A O 1
ATOM 1706 N N . GLN A 1 211 ? 3.764 -24.136 -0.509 1.00 93.75 211 GLN A N 1
ATOM 1707 C CA . GLN A 1 211 ? 4.137 -25.422 0.086 1.00 93.75 211 GLN A CA 1
ATOM 1708 C C . GLN A 1 211 ? 3.432 -25.672 1.428 1.00 93.75 211 GLN A C 1
ATOM 1710 O O . GLN A 1 211 ? 3.011 -26.801 1.677 1.00 93.75 211 GLN A O 1
ATOM 1715 N N . ALA A 1 212 ? 3.244 -24.634 2.248 1.00 92.38 212 ALA A N 1
ATOM 1716 C CA . ALA A 1 212 ? 2.528 -24.708 3.523 1.00 92.38 212 ALA A CA 1
ATOM 1717 C C . ALA A 1 212 ? 0.993 -24.820 3.377 1.00 92.38 212 ALA A C 1
ATOM 1719 O O . ALA A 1 212 ? 0.325 -25.302 4.291 1.00 92.38 212 ALA A O 1
ATOM 1720 N N . MET A 1 213 ? 0.412 -24.400 2.246 1.00 94.06 213 MET A N 1
ATOM 1721 C CA . MET A 1 213 ? -1.030 -24.536 1.995 1.00 94.06 213 MET A CA 1
ATOM 1722 C C . MET A 1 213 ? -1.473 -25.998 1.918 1.00 94.06 213 MET A C 1
ATOM 1724 O O . MET A 1 213 ? -0.863 -26.804 1.209 1.00 94.06 213 MET A O 1
ATOM 1728 N N . ARG A 1 214 ? -2.602 -26.296 2.569 1.00 92.81 214 ARG A N 1
ATOM 1729 C CA . ARG A 1 214 ? -3.296 -27.593 2.523 1.00 92.81 214 ARG A CA 1
ATOM 1730 C C . ARG A 1 214 ? -3.707 -27.945 1.071 1.00 92.81 214 ARG A C 1
ATOM 1732 O O . ARG A 1 214 ? -3.958 -27.022 0.289 1.00 92.81 214 ARG A O 1
ATOM 1739 N N . PRO A 1 215 ? -3.756 -29.231 0.660 1.00 91.06 215 PRO A N 1
ATOM 1740 C CA . PRO A 1 215 ? -3.964 -29.602 -0.749 1.00 91.06 215 PRO A CA 1
ATOM 1741 C C . PRO A 1 215 ? -5.292 -29.126 -1.353 1.00 91.06 215 PRO A C 1
ATOM 1743 O O . PRO A 1 215 ? -5.325 -28.739 -2.518 1.00 91.06 215 PRO A O 1
ATOM 1746 N N . ASP A 1 216 ? -6.359 -29.101 -0.555 1.00 90.25 216 ASP A N 1
ATOM 1747 C CA . ASP A 1 216 ? -7.676 -28.556 -0.897 1.00 90.25 216 ASP A CA 1
ATOM 1748 C C . ASP A 1 216 ? -7.606 -27.048 -1.186 1.00 90.25 216 ASP A C 1
ATOM 1750 O O . ASP A 1 216 ? -8.022 -26.590 -2.252 1.00 90.25 216 ASP A O 1
ATOM 1754 N N . VAL A 1 217 ? -6.971 -26.282 -0.294 1.00 93.56 217 VAL A N 1
ATOM 1755 C CA . VAL A 1 217 ? -6.755 -24.837 -0.465 1.00 93.56 217 VAL A CA 1
ATOM 1756 C C . VAL A 1 217 ? -5.896 -24.568 -1.703 1.00 93.56 217 VAL A C 1
ATOM 1758 O O . VAL A 1 217 ? -6.229 -23.707 -2.517 1.00 93.56 217 VAL A O 1
ATOM 1761 N N . ARG A 1 218 ? -4.824 -25.345 -1.902 1.00 94.00 218 ARG A N 1
ATOM 1762 C CA . ARG A 1 218 ? -3.913 -25.239 -3.055 1.00 94.00 218 ARG A CA 1
ATOM 1763 C C . ARG A 1 218 ? -4.590 -25.605 -4.385 1.00 94.00 218 ARG A C 1
ATOM 1765 O O . ARG A 1 218 ? -4.234 -25.052 -5.426 1.00 94.00 218 ARG A O 1
ATOM 1772 N N . GLY A 1 219 ? -5.554 -26.525 -4.363 1.00 88.44 219 GLY A N 1
ATOM 1773 C CA . GLY A 1 219 ? -6.362 -26.923 -5.520 1.00 88.44 219 GLY A CA 1
ATOM 1774 C C . GLY A 1 219 ? -7.472 -25.933 -5.889 1.00 88.44 219 GLY A C 1
ATOM 1775 O O . GLY A 1 219 ? -7.998 -26.006 -6.999 1.00 88.44 219 GLY A O 1
ATOM 1776 N N . SER A 1 220 ? -7.814 -25.000 -4.994 1.00 93.81 220 SER A N 1
ATOM 1777 C CA . SER A 1 220 ? -8.943 -24.077 -5.164 1.00 93.81 220 SER A CA 1
ATOM 1778 C C . SER A 1 220 ? -8.855 -23.195 -6.428 1.00 93.81 220 SER A C 1
ATOM 1780 O O . SER A 1 220 ? -7.755 -22.820 -6.856 1.00 93.81 220 SER A O 1
ATOM 1782 N N . PRO A 1 221 ? -10.001 -22.777 -7.012 1.00 92.50 221 PRO A N 1
ATOM 1783 C CA . PRO A 1 221 ? -10.019 -21.926 -8.203 1.00 92.50 221 PRO A CA 1
ATOM 1784 C C . PRO A 1 221 ? -9.242 -20.612 -8.045 1.00 92.50 221 PRO A C 1
ATOM 1786 O O . PRO A 1 221 ? -8.564 -20.202 -8.985 1.00 92.50 221 PRO A O 1
ATOM 1789 N N . ALA A 1 222 ? -9.287 -19.984 -6.862 1.00 91.69 222 ALA A N 1
ATOM 1790 C CA . ALA A 1 222 ? -8.590 -18.729 -6.578 1.00 91.69 222 ALA A CA 1
ATOM 1791 C C . ALA A 1 222 ? -7.059 -18.893 -6.624 1.00 91.69 222 ALA A C 1
ATOM 1793 O O . ALA A 1 222 ? -6.378 -18.161 -7.344 1.00 91.69 222 ALA A O 1
ATOM 1794 N N . ILE A 1 223 ? -6.512 -19.907 -5.941 1.00 95.44 223 ILE A N 1
ATOM 1795 C CA . ILE A 1 223 ? -5.068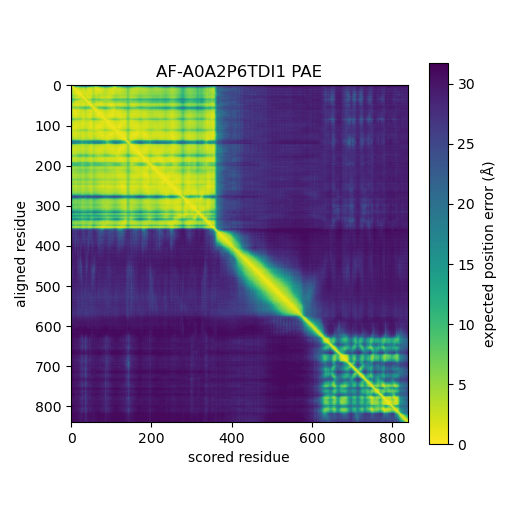 -20.195 -5.966 1.00 95.44 223 ILE A CA 1
ATOM 1796 C C . ILE A 1 223 ? -4.627 -20.636 -7.366 1.00 95.44 223 ILE A C 1
ATOM 1798 O O . ILE A 1 223 ? -3.611 -20.163 -7.877 1.00 95.44 223 ILE A O 1
ATOM 1802 N N . GLN A 1 224 ? -5.416 -21.473 -8.046 1.00 95.06 224 GLN A N 1
ATOM 1803 C CA . GLN A 1 224 ? -5.127 -21.882 -9.424 1.00 95.06 224 GLN A CA 1
ATOM 1804 C C . GLN A 1 224 ? -5.220 -20.724 -10.430 1.00 95.06 224 GLN A C 1
ATOM 1806 O O . GLN A 1 224 ? -4.531 -20.757 -11.451 1.00 95.06 224 GLN A O 1
ATOM 1811 N N . TRP A 1 225 ? -6.026 -19.692 -10.167 1.00 95.75 225 TRP A N 1
ATOM 1812 C CA . TRP A 1 225 ? -6.044 -18.459 -10.956 1.00 95.75 225 TRP A CA 1
ATOM 1813 C C . TRP A 1 225 ? -4.781 -17.617 -10.709 1.00 95.75 225 TRP A C 1
ATOM 1815 O O . TRP A 1 225 ? -4.110 -17.264 -11.680 1.00 95.75 225 TRP A O 1
ATOM 1825 N N . VAL A 1 226 ? -4.362 -17.408 -9.452 1.00 96.44 226 VAL A N 1
ATOM 1826 C CA . VAL A 1 226 ? -3.104 -16.692 -9.135 1.00 96.44 226 VAL A CA 1
ATOM 1827 C C . VAL A 1 226 ? -1.888 -17.403 -9.739 1.00 96.44 226 VAL A C 1
ATOM 1829 O O . VAL A 1 226 ? -1.026 -16.754 -10.326 1.00 96.44 226 VAL A O 1
ATOM 1832 N N . LEU A 1 227 ? -1.839 -18.739 -9.707 1.00 96.00 227 LEU A N 1
ATOM 1833 C CA . LEU A 1 227 ? -0.780 -19.521 -10.360 1.00 96.00 227 LEU A CA 1
ATOM 1834 C C . LEU A 1 227 ? -0.771 -19.375 -11.893 1.00 96.00 227 LEU A C 1
ATOM 1836 O O . LEU A 1 227 ? 0.294 -19.431 -12.509 1.00 96.00 227 LEU A O 1
ATOM 1840 N N . LYS A 1 228 ? -1.930 -19.182 -12.537 1.00 96.44 228 LYS A N 1
ATOM 1841 C CA . LYS A 1 228 ? -2.007 -18.879 -13.980 1.00 96.44 228 LYS A CA 1
ATOM 1842 C C . LYS A 1 228 ? -1.530 -17.451 -14.266 1.00 96.44 228 LYS A C 1
ATOM 1844 O O . LYS A 1 228 ? -0.788 -17.255 -15.229 1.00 96.44 228 LYS A O 1
ATOM 1849 N N . LEU A 1 229 ? -1.905 -16.485 -13.423 1.00 96.81 229 LEU A N 1
ATOM 1850 C CA . LEU A 1 229 ? -1.488 -15.087 -13.549 1.00 96.81 229 LEU A CA 1
ATOM 1851 C C . LEU A 1 229 ? 0.028 -14.932 -13.353 1.00 96.81 229 LEU A C 1
ATOM 1853 O O . LEU A 1 229 ? 0.684 -14.315 -14.188 1.00 96.81 229 LEU A O 1
ATOM 1857 N N . GLN A 1 230 ? 0.596 -15.558 -12.318 1.00 95.69 230 GLN A N 1
ATOM 1858 C CA . GLN A 1 230 ? 2.032 -15.525 -12.026 1.00 95.69 230 GLN A CA 1
ATOM 1859 C C . GLN A 1 230 ? 2.863 -16.089 -13.181 1.00 95.69 230 GLN A C 1
ATOM 1861 O O . GLN A 1 230 ? 3.865 -15.484 -13.558 1.00 95.69 230 GLN A O 1
ATOM 1866 N N . ARG A 1 231 ? 2.421 -17.185 -13.813 1.00 95.81 231 ARG A N 1
ATOM 1867 C CA . ARG A 1 231 ? 3.081 -17.735 -15.009 1.00 95.81 231 ARG A CA 1
ATOM 1868 C C . ARG A 1 231 ? 3.016 -16.770 -16.191 1.00 95.81 231 ARG A C 1
ATOM 1870 O O . ARG A 1 231 ? 4.022 -16.597 -16.874 1.00 95.81 231 ARG A O 1
ATOM 1877 N N . ALA A 1 232 ? 1.872 -16.124 -16.431 1.00 96.69 232 ALA A N 1
ATOM 1878 C CA . ALA A 1 232 ? 1.737 -15.124 -17.494 1.00 96.69 232 ALA A CA 1
ATOM 1879 C C . ALA A 1 232 ? 2.629 -13.892 -17.240 1.00 96.69 232 ALA A C 1
ATOM 1881 O O . ALA A 1 232 ? 3.330 -13.442 -18.141 1.00 96.69 232 ALA A O 1
ATOM 1882 N N . PHE A 1 233 ? 2.672 -13.407 -15.998 1.00 95.75 233 PHE A N 1
ATOM 1883 C CA . PHE A 1 233 ? 3.519 -12.297 -15.557 1.00 95.75 233 PHE A CA 1
ATOM 1884 C C . PHE A 1 233 ? 5.021 -12.613 -15.679 1.00 95.75 233 PHE A C 1
ATOM 1886 O O . PHE A 1 233 ? 5.776 -11.806 -16.221 1.00 95.75 233 PHE A O 1
ATOM 1893 N N . ALA A 1 234 ? 5.452 -13.797 -15.232 1.00 93.44 234 ALA A N 1
ATOM 1894 C CA . ALA A 1 234 ? 6.851 -14.228 -15.273 1.00 93.44 234 ALA A CA 1
ATOM 1895 C C . ALA A 1 234 ? 7.350 -14.543 -16.696 1.00 93.44 234 ALA A C 1
ATOM 1897 O O . ALA A 1 234 ? 8.504 -14.274 -17.010 1.00 93.44 234 ALA A O 1
ATOM 1898 N N . SER A 1 235 ? 6.481 -15.061 -17.573 1.00 94.94 235 SER A N 1
ATOM 1899 C CA . SER A 1 235 ? 6.785 -15.275 -19.002 1.00 94.94 235 SER A CA 1
ATOM 1900 C C . SER A 1 235 ? 6.591 -14.026 -19.874 1.00 94.94 235 SER A C 1
ATOM 1902 O O . SER A 1 235 ? 6.698 -14.110 -21.095 1.00 94.94 235 SER A O 1
ATOM 1904 N N . ASN A 1 236 ? 6.283 -12.873 -19.267 1.00 95.00 236 ASN A N 1
ATOM 1905 C CA . ASN A 1 236 ? 5.952 -11.616 -19.944 1.00 95.00 236 ASN A CA 1
ATOM 1906 C C . ASN A 1 236 ? 4.808 -11.720 -20.981 1.00 95.00 236 ASN A C 1
ATOM 1908 O O . ASN A 1 236 ? 4.700 -10.913 -21.904 1.00 95.00 236 ASN A O 1
ATOM 1912 N N . ASN A 1 237 ? 3.917 -12.703 -20.829 1.00 96.38 237 ASN A N 1
ATOM 1913 C CA . ASN A 1 237 ? 2.757 -12.893 -21.692 1.00 96.38 237 ASN A CA 1
ATOM 1914 C C . ASN A 1 237 ? 1.630 -11.935 -21.272 1.00 96.38 237 ASN A C 1
ATOM 1916 O O . ASN A 1 237 ? 0.654 -12.324 -20.624 1.00 96.38 237 ASN A O 1
ATOM 1920 N N . PHE A 1 238 ? 1.793 -10.658 -21.627 1.00 96.31 238 PHE A N 1
ATOM 1921 C CA . PHE A 1 238 ? 0.868 -9.577 -21.282 1.00 96.31 238 PHE A CA 1
ATOM 1922 C C . PHE A 1 238 ? -0.560 -9.834 -21.789 1.00 96.31 238 PHE A C 1
ATOM 1924 O O . PHE A 1 238 ? -1.512 -9.633 -21.038 1.00 96.31 238 PHE A O 1
ATOM 1931 N N . VAL A 1 239 ? -0.720 -10.378 -23.002 1.00 95.69 239 VAL A N 1
ATOM 1932 C CA . VAL A 1 239 ? -2.038 -10.737 -23.559 1.00 95.69 239 VAL A CA 1
ATOM 1933 C C . VAL A 1 239 ? -2.748 -11.750 -22.654 1.00 95.69 239 VAL A C 1
ATOM 1935 O O . VAL A 1 239 ? -3.911 -11.560 -22.296 1.00 95.69 239 VAL A O 1
ATOM 1938 N N . ARG A 1 240 ? -2.047 -12.805 -22.208 1.00 96.31 240 ARG A N 1
ATOM 1939 C CA . ARG A 1 240 ? -2.622 -13.796 -21.287 1.00 96.31 240 ARG A CA 1
ATOM 1940 C C . ARG A 1 240 ? -2.847 -13.233 -19.885 1.00 96.31 240 ARG A C 1
ATOM 1942 O O . ARG A 1 240 ? -3.832 -13.613 -19.259 1.00 96.31 240 ARG A O 1
ATOM 1949 N N . PHE A 1 241 ? -1.984 -12.336 -19.410 1.00 97.88 241 PHE A N 1
ATOM 1950 C CA . PHE A 1 241 ? -2.151 -11.639 -18.133 1.00 97.88 241 PHE A CA 1
ATOM 1951 C C . PHE A 1 241 ? -3.458 -10.832 -18.120 1.00 97.88 241 PHE A C 1
ATOM 1953 O O . PHE A 1 241 ? -4.337 -11.108 -17.307 1.00 97.88 241 PHE A O 1
ATOM 1960 N N . PHE A 1 242 ? -3.656 -9.918 -19.074 1.00 97.62 242 PHE A N 1
ATOM 1961 C CA . PHE A 1 242 ? -4.870 -9.099 -19.136 1.00 97.62 242 PHE A CA 1
ATOM 1962 C C . PHE A 1 242 ? -6.132 -9.920 -19.446 1.00 97.62 242 PHE A C 1
ATOM 1964 O O . PHE A 1 242 ? -7.193 -9.644 -18.888 1.00 97.62 242 PHE A O 1
ATOM 1971 N N . ALA A 1 243 ? -6.030 -10.989 -20.245 1.00 95.62 243 ALA A N 1
ATOM 1972 C CA . ALA A 1 243 ? -7.136 -11.931 -20.440 1.00 95.62 243 ALA A CA 1
ATOM 1973 C C . ALA A 1 243 ? -7.544 -12.676 -19.151 1.00 95.62 243 ALA A C 1
ATOM 1975 O O . ALA A 1 243 ? -8.717 -12.999 -18.989 1.00 95.62 243 ALA A O 1
ATOM 1976 N N . LEU A 1 244 ? -6.608 -12.942 -18.229 1.00 95.12 244 LEU A N 1
ATOM 1977 C CA . LEU A 1 244 ? -6.913 -13.532 -16.919 1.00 95.12 244 LEU A CA 1
ATOM 1978 C C . LEU A 1 244 ? -7.513 -12.508 -15.947 1.00 95.12 244 LEU A C 1
ATOM 1980 O O . LEU A 1 244 ? -8.431 -12.865 -15.212 1.00 95.12 244 LEU A O 1
ATOM 1984 N N . VAL A 1 245 ? -7.044 -11.253 -15.958 1.00 96.44 245 VAL A N 1
ATOM 1985 C CA . VAL A 1 245 ? -7.594 -10.174 -15.110 1.00 96.44 245 VAL A CA 1
ATOM 1986 C C . VAL A 1 245 ? -9.029 -9.818 -15.509 1.00 96.44 245 VAL A C 1
ATOM 1988 O O . VAL A 1 245 ? -9.870 -9.644 -14.635 1.00 96.44 245 VAL A O 1
ATOM 1991 N N . ARG A 1 246 ? -9.360 -9.833 -16.809 1.00 93.81 246 ARG A N 1
ATOM 1992 C CA . ARG A 1 246 ? -10.747 -9.708 -17.311 1.00 93.81 246 ARG A CA 1
ATOM 1993 C C . ARG A 1 246 ? -11.710 -10.797 -16.814 1.00 93.81 246 ARG A C 1
ATOM 1995 O O . ARG A 1 246 ? -12.916 -10.621 -16.925 1.00 93.81 246 ARG A O 1
ATOM 2002 N N . GLN A 1 247 ? -11.188 -11.916 -16.313 1.00 91.94 247 GLN A N 1
ATOM 2003 C CA . GLN A 1 247 ? -11.950 -13.075 -15.827 1.00 91.94 247 GLN A CA 1
ATOM 2004 C C . GLN A 1 247 ? -11.830 -13.254 -14.301 1.00 91.94 247 GLN A C 1
ATOM 2006 O O . GLN A 1 247 ? -12.199 -14.301 -13.770 1.00 91.94 247 GLN A O 1
ATOM 2011 N N . ALA A 1 248 ? -11.260 -12.275 -13.595 1.00 91.38 248 ALA A N 1
ATOM 2012 C CA . ALA A 1 248 ? -11.022 -12.347 -12.161 1.00 91.38 248 ALA A CA 1
ATOM 2013 C C . ALA A 1 248 ? -12.232 -11.842 -11.351 1.00 91.38 248 ALA A C 1
ATOM 2015 O O . ALA A 1 248 ? -12.896 -10.896 -11.774 1.00 91.38 248 ALA A O 1
ATOM 2016 N N . PRO A 1 249 ? -12.475 -12.383 -10.143 1.00 91.88 249 PRO A N 1
ATOM 2017 C CA . PRO A 1 249 ? -13.280 -11.704 -9.133 1.00 91.88 249 PRO A CA 1
ATOM 2018 C C . PRO A 1 249 ? -12.752 -10.285 -8.881 1.00 91.88 249 PRO A C 1
ATOM 2020 O O . PRO A 1 249 ? -11.538 -10.086 -8.804 1.00 91.88 249 PRO A O 1
ATOM 2023 N N . TYR A 1 250 ? -13.656 -9.318 -8.703 1.00 94.56 250 TYR A N 1
ATOM 2024 C CA . TYR A 1 250 ? -13.352 -7.881 -8.629 1.00 94.56 250 TYR A CA 1
ATOM 2025 C C . TYR A 1 250 ? -12.122 -7.533 -7.770 1.00 94.56 250 TYR A C 1
ATOM 2027 O O . TYR A 1 250 ? -11.192 -6.893 -8.252 1.00 94.56 250 TYR A O 1
ATOM 2035 N N . LEU A 1 251 ? -12.039 -8.031 -6.533 1.00 96.00 251 LEU A N 1
ATOM 2036 C CA . LEU A 1 251 ? -10.910 -7.740 -5.639 1.00 96.00 251 LEU A CA 1
ATOM 2037 C C . LEU A 1 251 ? -9.569 -8.365 -6.078 1.00 96.00 251 LEU A C 1
ATOM 2039 O O . LEU A 1 251 ? -8.513 -7.798 -5.795 1.00 96.00 251 LEU A O 1
ATOM 2043 N N . LEU A 1 252 ? -9.580 -9.491 -6.804 1.00 95.81 252 LEU A N 1
ATOM 2044 C CA . LEU A 1 252 ? -8.369 -10.042 -7.432 1.00 95.81 252 LEU A CA 1
ATOM 2045 C C . LEU A 1 252 ? -7.943 -9.204 -8.649 1.00 95.81 252 LEU A C 1
ATOM 2047 O O . LEU A 1 252 ? -6.742 -9.066 -8.894 1.00 95.81 252 LEU A O 1
ATOM 2051 N N . ALA A 1 253 ? -8.888 -8.589 -9.370 1.00 96.06 253 ALA A N 1
ATOM 2052 C CA . ALA A 1 253 ? -8.575 -7.597 -10.398 1.00 96.06 253 ALA A CA 1
ATOM 2053 C C . ALA A 1 253 ? -7.986 -6.313 -9.784 1.00 96.06 253 ALA A C 1
ATOM 2055 O O . ALA A 1 253 ? -6.915 -5.884 -10.215 1.00 96.06 253 ALA A O 1
ATOM 2056 N N . CYS A 1 254 ? -8.601 -5.769 -8.725 1.00 96.44 254 CYS A N 1
ATOM 2057 C CA . CYS A 1 254 ? -8.088 -4.616 -7.973 1.00 96.44 254 CYS A CA 1
ATOM 2058 C C . CYS A 1 254 ? -6.650 -4.832 -7.486 1.00 96.44 254 CYS A C 1
ATOM 2060 O O . CYS A 1 254 ? -5.801 -3.973 -7.697 1.00 96.44 254 CYS A O 1
ATOM 2062 N N . LEU A 1 255 ? -6.329 -5.998 -6.912 1.00 96.00 255 LEU A N 1
ATOM 2063 C CA . LEU A 1 255 ? -4.953 -6.284 -6.494 1.00 96.00 255 LEU A CA 1
ATOM 2064 C C . LEU A 1 255 ? -3.996 -6.491 -7.678 1.00 96.00 255 LEU A C 1
ATOM 2066 O O . LEU A 1 255 ? -2.824 -6.144 -7.588 1.00 96.00 255 LEU A O 1
ATOM 2070 N N . SER A 1 256 ? -4.477 -7.014 -8.809 1.00 96.12 256 SER A N 1
ATOM 2071 C CA . SER A 1 256 ? -3.659 -7.175 -10.023 1.00 96.12 256 SER A CA 1
ATOM 2072 C C . SER A 1 256 ? -3.291 -5.843 -10.683 1.00 96.12 256 SER A C 1
ATOM 2074 O O . SER A 1 256 ? -2.276 -5.767 -11.381 1.00 96.12 256 SER A O 1
ATOM 2076 N N . HIS A 1 257 ? -4.085 -4.791 -10.455 1.00 95.56 257 HIS A N 1
ATOM 2077 C CA . HIS A 1 257 ? -3.865 -3.444 -10.991 1.00 95.56 257 HIS A CA 1
ATOM 2078 C C . HIS A 1 257 ? -2.500 -2.859 -10.602 1.00 95.56 257 HIS A C 1
ATOM 2080 O O . HIS A 1 257 ? -1.867 -2.199 -11.427 1.00 95.56 257 HIS A O 1
ATOM 2086 N N . ILE A 1 258 ? -1.967 -3.195 -9.417 1.00 93.12 258 ILE A N 1
ATOM 2087 C CA . ILE A 1 258 ? -0.647 -2.721 -8.951 1.00 93.12 258 ILE A CA 1
ATOM 2088 C C . ILE A 1 258 ? 0.503 -3.107 -9.902 1.00 93.12 258 ILE A C 1
ATOM 2090 O O . ILE A 1 258 ? 1.543 -2.449 -9.919 1.00 93.12 258 ILE A O 1
ATOM 2094 N N . TYR A 1 259 ? 0.309 -4.144 -10.724 1.00 94.19 259 TYR A N 1
ATOM 2095 C CA . TYR A 1 259 ? 1.279 -4.623 -11.709 1.00 94.19 259 TYR A CA 1
ATOM 2096 C C . TYR A 1 259 ? 1.078 -4.046 -13.119 1.00 94.19 259 TYR A C 1
ATOM 2098 O O . TYR A 1 259 ? 1.947 -4.235 -13.974 1.00 94.19 259 TYR A O 1
ATOM 2106 N N . PHE A 1 260 ? -0.019 -3.325 -13.388 1.00 94.69 260 PHE A N 1
ATOM 2107 C CA . PHE A 1 260 ? -0.390 -2.891 -14.742 1.00 94.69 260 PHE A CA 1
ATOM 2108 C C . PHE A 1 260 ? 0.692 -2.037 -15.407 1.00 94.69 260 PHE A C 1
ATOM 2110 O O . PHE A 1 260 ? 1.041 -2.307 -16.553 1.00 94.69 260 PHE A O 1
ATOM 2117 N N . GLY A 1 261 ? 1.266 -1.055 -14.701 1.00 92.19 261 GLY A N 1
ATOM 2118 C CA . GLY A 1 261 ? 2.341 -0.214 -15.247 1.00 92.19 261 GLY A CA 1
ATOM 2119 C C . GLY A 1 261 ? 3.577 -1.025 -15.655 1.00 92.19 261 GLY A C 1
ATOM 2120 O O . GLY A 1 261 ? 4.106 -0.849 -16.750 1.00 92.19 261 GLY A O 1
ATOM 2121 N N . GLN A 1 262 ? 3.984 -1.990 -14.824 1.00 92.19 262 GLN A N 1
ATOM 2122 C CA . GLN A 1 262 ? 5.133 -2.853 -15.106 1.00 92.19 262 GLN A CA 1
ATOM 2123 C C . GLN A 1 262 ? 4.873 -3.802 -16.286 1.00 92.19 262 GLN A C 1
ATOM 2125 O O . GLN A 1 262 ? 5.749 -3.975 -17.133 1.00 92.19 262 GLN A O 1
ATOM 2130 N N . VAL A 1 263 ? 3.680 -4.402 -16.373 1.00 95.12 263 VAL A N 1
ATOM 2131 C CA . VAL A 1 263 ? 3.310 -5.278 -17.499 1.00 95.12 263 VAL A CA 1
ATOM 2132 C C . VAL A 1 263 ? 3.191 -4.476 -18.800 1.00 95.12 263 VAL A C 1
ATOM 2134 O O . VAL A 1 263 ? 3.686 -4.924 -19.830 1.00 95.12 263 VAL A O 1
ATOM 2137 N N . ARG A 1 264 ? 2.614 -3.267 -18.758 1.00 95.06 264 ARG A N 1
ATOM 2138 C CA . ARG A 1 264 ? 2.484 -2.362 -19.915 1.00 95.06 264 ARG A CA 1
ATOM 2139 C C . ARG A 1 264 ? 3.840 -1.902 -20.457 1.00 95.06 264 ARG A C 1
ATOM 2141 O O . ARG A 1 264 ? 4.072 -2.034 -21.655 1.00 95.06 264 ARG A O 1
ATOM 2148 N N . GLY A 1 265 ? 4.755 -1.458 -19.591 1.00 93.94 265 GLY A N 1
ATOM 2149 C CA . GLY A 1 265 ? 6.112 -1.075 -20.001 1.00 93.94 265 GLY A CA 1
ATOM 2150 C C . GLY A 1 265 ? 6.897 -2.247 -20.602 1.00 93.94 265 GLY A C 1
ATOM 2151 O O . GLY A 1 265 ? 7.452 -2.133 -21.695 1.00 93.94 265 GLY A O 1
ATOM 2152 N N . ARG A 1 266 ? 6.869 -3.428 -19.961 1.00 94.50 266 ARG A N 1
ATOM 2153 C CA . ARG A 1 266 ? 7.495 -4.642 -20.521 1.00 94.50 266 ARG A CA 1
ATOM 2154 C C . ARG A 1 266 ? 6.887 -5.058 -21.864 1.00 94.50 266 ARG A C 1
ATOM 2156 O O . ARG A 1 266 ? 7.630 -5.504 -22.740 1.00 94.50 266 ARG A O 1
ATOM 2163 N N . ALA A 1 267 ? 5.572 -4.922 -22.040 1.00 95.38 267 ALA A N 1
ATOM 2164 C CA . ALA A 1 267 ? 4.897 -5.220 -23.299 1.00 95.38 267 ALA A CA 1
ATOM 2165 C C . ALA A 1 267 ? 5.355 -4.275 -24.418 1.00 95.38 267 ALA A C 1
ATOM 2167 O O . ALA A 1 267 ? 5.799 -4.748 -25.461 1.00 95.38 267 ALA A O 1
ATOM 2168 N N . LEU A 1 268 ? 5.337 -2.958 -24.181 1.00 94.44 268 LEU A N 1
ATOM 2169 C CA . LEU A 1 268 ? 5.772 -1.960 -25.164 1.00 94.44 268 LEU A CA 1
ATOM 2170 C C . LEU A 1 268 ? 7.252 -2.109 -25.543 1.00 94.44 268 LEU A C 1
ATOM 2172 O O . LEU A 1 268 ? 7.568 -2.064 -26.731 1.00 94.44 268 LEU A O 1
ATOM 2176 N N . ARG A 1 269 ? 8.144 -2.382 -24.578 1.00 94.12 269 ARG A N 1
ATOM 2177 C CA . ARG A 1 269 ? 9.552 -2.714 -24.868 1.00 94.12 269 ARG A CA 1
ATOM 2178 C C . ARG A 1 269 ? 9.657 -3.931 -25.791 1.00 94.12 269 ARG A C 1
ATOM 2180 O O . ARG A 1 269 ? 10.302 -3.868 -26.831 1.00 94.12 269 ARG A O 1
ATOM 2187 N N . THR A 1 270 ? 8.960 -5.016 -25.446 1.00 93.56 270 THR A N 1
ATOM 2188 C CA . THR A 1 270 ? 8.972 -6.267 -26.227 1.00 93.56 270 THR A CA 1
ATOM 2189 C C . THR A 1 270 ? 8.464 -6.041 -27.649 1.00 93.56 270 THR A C 1
ATOM 2191 O O . THR A 1 270 ? 9.078 -6.530 -28.593 1.00 93.56 270 THR A O 1
ATOM 2194 N N . LEU A 1 271 ? 7.383 -5.277 -27.824 1.00 92.69 271 LEU A N 1
ATOM 2195 C CA . LEU A 1 271 ? 6.826 -4.944 -29.137 1.00 92.69 271 LEU A CA 1
ATOM 2196 C C . LEU A 1 271 ? 7.812 -4.109 -29.972 1.00 92.69 271 LEU A C 1
ATOM 2198 O O . LEU A 1 271 ? 8.063 -4.455 -31.125 1.00 92.69 271 LEU A O 1
ATOM 2202 N N . GLY A 1 272 ? 8.431 -3.078 -29.385 1.00 90.56 272 GLY A N 1
ATOM 2203 C CA . GLY A 1 272 ? 9.454 -2.263 -30.051 1.00 90.56 272 GLY A CA 1
ATOM 2204 C C . GLY A 1 272 ? 10.703 -3.051 -30.464 1.00 90.56 272 GLY A C 1
ATOM 2205 O O . GLY A 1 272 ? 11.208 -2.868 -31.570 1.00 90.56 272 GLY A O 1
ATOM 2206 N N . ASP A 1 273 ? 11.176 -3.967 -29.617 1.00 88.44 273 ASP A N 1
ATOM 2207 C CA . ASP A 1 273 ? 12.398 -4.737 -29.879 1.00 88.44 273 ASP A CA 1
ATOM 2208 C C . ASP A 1 273 ? 12.197 -5.912 -30.852 1.00 88.44 273 ASP A C 1
ATOM 2210 O O . ASP A 1 273 ? 13.167 -6.346 -31.488 1.00 88.44 273 ASP A O 1
ATOM 2214 N N . THR A 1 274 ? 10.969 -6.434 -30.981 1.00 88.50 274 THR A N 1
ATOM 2215 C CA . THR A 1 274 ? 10.658 -7.623 -31.802 1.00 88.50 274 THR A CA 1
ATOM 2216 C C . THR A 1 274 ? 9.968 -7.323 -33.129 1.00 88.50 274 THR A C 1
ATOM 2218 O O . THR A 1 274 ? 10.251 -8.021 -34.101 1.00 88.50 274 THR A O 1
ATOM 2221 N N . LEU A 1 275 ? 9.094 -6.311 -33.205 1.00 84.75 275 LEU A N 1
ATOM 2222 C CA . LEU A 1 275 ? 8.353 -6.009 -34.437 1.00 84.75 275 LEU A CA 1
ATOM 2223 C C . LEU A 1 275 ? 9.159 -5.149 -35.417 1.00 84.75 275 LEU A C 1
ATOM 2225 O O . LEU A 1 275 ? 9.009 -5.318 -36.624 1.00 84.75 275 LEU A O 1
ATOM 2229 N N . ALA A 1 276 ? 10.029 -4.259 -34.928 1.00 78.38 276 ALA A N 1
ATOM 2230 C CA . ALA A 1 276 ? 10.860 -3.408 -35.778 1.00 78.38 276 ALA A CA 1
ATOM 2231 C C . ALA A 1 276 ? 12.071 -4.194 -36.345 1.00 78.38 276 ALA A C 1
ATOM 2233 O O . ALA A 1 276 ? 12.967 -4.582 -35.586 1.00 78.38 276 ALA A O 1
ATOM 2234 N N . PRO A 1 277 ? 12.149 -4.431 -37.674 1.00 67.94 277 PRO A N 1
ATOM 2235 C CA . PRO A 1 277 ? 13.159 -5.316 -38.266 1.00 67.94 277 PRO A CA 1
ATOM 2236 C C . PRO A 1 277 ? 14.554 -4.678 -38.370 1.00 67.94 277 PRO A C 1
ATOM 2238 O O . PRO A 1 277 ? 15.542 -5.381 -38.580 1.00 67.94 277 PRO A O 1
ATOM 2241 N N . LYS A 1 278 ? 14.644 -3.348 -38.252 1.00 74.06 278 LYS A N 1
ATOM 2242 C CA . LYS A 1 278 ? 15.874 -2.542 -38.296 1.00 74.06 278 LYS A CA 1
ATOM 2243 C C . LYS A 1 278 ? 15.745 -1.366 -37.326 1.00 74.06 278 LYS A C 1
ATOM 2245 O O . LYS A 1 278 ? 14.628 -0.991 -36.980 1.00 74.06 278 LYS A O 1
ATOM 2250 N N . ALA A 1 279 ? 16.875 -0.779 -36.928 1.00 72.06 279 ALA A N 1
ATOM 2251 C CA . ALA A 1 279 ? 16.904 0.394 -36.051 1.00 72.06 279 ALA A CA 1
ATOM 2252 C C . ALA A 1 279 ? 16.097 1.568 -36.630 1.00 72.06 279 ALA A C 1
ATOM 2254 O O . ALA A 1 279 ? 15.223 2.095 -35.956 1.00 72.06 279 ALA A O 1
ATOM 2255 N N . ASP A 1 280 ? 16.318 1.902 -37.903 1.00 76.00 280 ASP A N 1
ATOM 2256 C CA . ASP A 1 280 ? 15.800 3.127 -38.532 1.00 76.00 280 ASP A CA 1
ATOM 2257 C C . ASP A 1 280 ? 14.453 2.941 -39.259 1.00 76.00 280 ASP A C 1
ATOM 2259 O O . ASP A 1 280 ? 14.063 3.763 -40.085 1.00 76.00 280 ASP A O 1
ATOM 2263 N N . THR A 1 281 ? 13.748 1.826 -39.032 1.00 80.00 281 THR A N 1
ATOM 2264 C CA . THR A 1 281 ? 12.499 1.492 -39.744 1.00 80.00 281 THR A CA 1
ATOM 2265 C C . THR A 1 281 ? 11.331 1.388 -38.759 1.00 80.00 281 THR A C 1
ATOM 2267 O O . THR A 1 281 ? 11.160 0.328 -38.151 1.00 80.00 281 THR A O 1
ATOM 2270 N N . PRO A 1 282 ? 10.525 2.455 -38.584 1.00 83.06 282 PRO A N 1
ATOM 2271 C CA . PRO A 1 282 ? 9.372 2.422 -37.694 1.00 83.06 282 PRO A CA 1
ATOM 2272 C C . PRO A 1 282 ? 8.272 1.519 -38.259 1.00 83.06 282 PRO A C 1
ATOM 2274 O O . PRO A 1 282 ? 7.912 1.623 -39.432 1.00 83.06 282 PRO A O 1
ATOM 2277 N N . VAL A 1 283 ? 7.704 0.667 -37.408 1.00 88.81 283 VAL A N 1
ATOM 2278 C CA . VAL A 1 283 ? 6.574 -0.204 -37.750 1.00 88.81 283 VAL A CA 1
ATOM 2279 C C . VAL A 1 283 ? 5.290 0.371 -37.144 1.00 88.81 283 VAL A C 1
ATOM 2281 O O . VAL A 1 283 ? 5.240 0.557 -35.925 1.00 88.81 283 VAL A O 1
ATOM 2284 N N . PRO A 1 284 ? 4.254 0.670 -37.950 1.00 91.00 284 PRO A N 1
ATOM 2285 C CA . PRO A 1 284 ? 2.969 1.111 -37.428 1.00 91.00 284 PRO A CA 1
ATOM 2286 C C . PRO A 1 284 ? 2.223 -0.057 -36.770 1.00 91.00 284 PRO A C 1
ATOM 2288 O O . PRO A 1 284 ? 2.101 -1.135 -37.349 1.00 91.00 284 PRO A O 1
ATOM 2291 N N . LEU A 1 285 ? 1.692 0.177 -35.572 1.00 92.94 285 LEU A N 1
ATOM 2292 C CA . LEU A 1 285 ? 0.783 -0.726 -34.864 1.00 92.94 285 LEU A CA 1
ATOM 2293 C C . LEU A 1 285 ? -0.451 0.067 -34.424 1.00 92.94 285 LEU A C 1
ATOM 2295 O O . LEU A 1 285 ? -0.313 1.169 -33.894 1.00 92.94 285 LEU A O 1
ATOM 2299 N N . GLU A 1 286 ? -1.653 -0.465 -34.633 1.00 94.56 286 GLU A N 1
ATOM 2300 C CA . GLU A 1 286 ? -2.877 0.257 -34.276 1.00 94.56 286 GLU A CA 1
ATOM 2301 C C . GLU A 1 286 ? -3.024 0.456 -32.760 1.00 94.56 286 GLU A C 1
ATOM 2303 O O . GLU A 1 286 ? -2.809 -0.456 -31.955 1.00 94.56 286 GLU A O 1
ATOM 2308 N N . LEU A 1 287 ? -3.452 1.656 -32.361 1.00 94.44 287 LEU A N 1
ATOM 2309 C CA . LEU A 1 287 ? -3.715 1.973 -30.955 1.00 94.44 287 LEU A CA 1
ATOM 2310 C C . LEU A 1 287 ? -4.975 1.261 -30.426 1.00 94.44 287 LEU A C 1
ATOM 2312 O O . LEU A 1 287 ? -5.039 0.967 -29.235 1.00 94.44 287 LEU A O 1
ATOM 2316 N N . SER A 1 288 ? -5.921 0.908 -31.303 1.00 94.88 288 SER A N 1
ATOM 2317 C CA . SER A 1 288 ? -7.059 0.004 -31.040 1.00 94.88 288 SER A CA 1
ATOM 2318 C C . SER A 1 288 ? -6.590 -1.336 -30.454 1.00 94.88 288 SER A C 1
ATOM 2320 O O . SER A 1 288 ? -6.992 -1.718 -29.354 1.00 94.88 288 SER A O 1
ATOM 2322 N N . TRP A 1 289 ? -5.661 -2.009 -31.139 1.00 95.25 289 TRP A N 1
ATOM 2323 C CA . TRP A 1 289 ? -5.098 -3.284 -30.701 1.00 95.25 289 TRP A CA 1
ATOM 2324 C C . TRP A 1 289 ? -4.374 -3.157 -29.358 1.00 95.25 289 TRP A C 1
ATOM 2326 O O . TRP A 1 289 ? -4.503 -4.032 -28.506 1.00 95.25 289 TRP A O 1
ATOM 2336 N N . LEU A 1 290 ? -3.656 -2.052 -29.120 1.00 94.69 290 LEU A N 1
ATOM 2337 C CA . LEU A 1 290 ? -3.022 -1.802 -27.821 1.00 94.69 290 LEU A CA 1
ATOM 2338 C C . LEU A 1 290 ? -4.043 -1.598 -26.694 1.00 94.69 290 LEU A C 1
ATOM 2340 O O . LEU A 1 290 ? -3.809 -2.082 -25.586 1.00 94.69 290 LEU A O 1
ATOM 2344 N N . VAL A 1 291 ? -5.178 -0.943 -26.960 1.00 95.25 291 VAL A N 1
ATOM 2345 C CA . VAL A 1 291 ? -6.270 -0.803 -25.982 1.00 95.25 291 VAL A CA 1
ATOM 2346 C C . VAL A 1 291 ? -6.811 -2.174 -25.568 1.00 95.25 291 VAL A C 1
ATOM 2348 O O . VAL A 1 291 ? -6.906 -2.474 -24.372 1.00 95.25 291 VAL A O 1
ATOM 2351 N N . GLU A 1 292 ? -7.067 -3.053 -26.536 1.00 93.88 292 GLU A N 1
ATOM 2352 C CA . GLU A 1 292 ? -7.536 -4.414 -26.272 1.00 93.88 292 GLU A CA 1
ATOM 2353 C C . GLU A 1 292 ? -6.466 -5.295 -25.603 1.00 93.88 292 GLU A C 1
ATOM 2355 O O . GLU A 1 292 ? -6.750 -5.957 -24.598 1.00 93.88 292 GLU A O 1
ATOM 2360 N N . ALA A 1 293 ? -5.227 -5.280 -26.097 1.00 94.44 293 ALA A N 1
ATOM 2361 C CA . ALA A 1 293 ? -4.141 -6.131 -25.612 1.00 94.44 293 ALA A CA 1
ATOM 2362 C C . ALA A 1 293 ? -3.630 -5.739 -24.214 1.00 94.44 293 ALA A C 1
ATOM 2364 O O . ALA A 1 293 ? -3.210 -6.618 -23.460 1.00 94.44 293 ALA A O 1
ATOM 2365 N N . LEU A 1 294 ? -3.674 -4.447 -23.855 1.00 95.38 294 LEU A N 1
ATOM 2366 C CA . LEU A 1 294 ? -3.136 -3.902 -22.596 1.00 95.38 294 LEU A CA 1
ATOM 2367 C C . LEU A 1 294 ? -4.209 -3.460 -21.581 1.00 95.38 294 LEU A C 1
ATOM 2369 O O . LEU A 1 294 ? -3.877 -2.860 -20.549 1.00 95.38 294 LEU A O 1
ATOM 2373 N N . MET A 1 295 ? -5.483 -3.771 -21.862 1.00 94.75 295 MET A N 1
ATOM 2374 C CA . MET A 1 295 ? -6.646 -3.474 -21.009 1.00 94.75 295 MET A CA 1
ATOM 2375 C C . MET A 1 295 ? -6.719 -1.987 -20.633 1.00 94.75 295 MET A C 1
ATOM 2377 O O . MET A 1 295 ? -6.828 -1.637 -19.460 1.00 94.75 295 MET A O 1
ATOM 2381 N N . LEU A 1 296 ? -6.555 -1.119 -21.632 1.00 94.75 296 LEU A N 1
ATOM 2382 C CA . LEU A 1 296 ? -6.622 0.334 -21.471 1.00 94.75 296 LEU A CA 1
ATOM 2383 C C . LEU A 1 296 ? -8.070 0.814 -21.608 1.00 94.75 296 LEU A C 1
ATOM 2385 O O . LEU A 1 296 ? -8.901 0.131 -22.201 1.00 94.75 296 LEU A O 1
ATOM 2389 N N . ASP A 1 297 ? -8.360 1.992 -21.065 1.00 92.69 297 ASP A N 1
ATOM 2390 C CA . ASP A 1 297 ? -9.726 2.521 -20.993 1.00 92.69 297 ASP A CA 1
ATOM 2391 C C . ASP A 1 297 ? -10.070 3.473 -22.165 1.00 92.69 297 ASP A C 1
ATOM 2393 O O . ASP A 1 297 ? -11.245 3.676 -22.461 1.00 92.69 297 ASP A O 1
ATOM 2397 N N . SER A 1 298 ? -9.071 4.041 -22.863 1.00 94.06 298 SER A N 1
ATOM 2398 C CA . SER A 1 298 ? -9.270 4.843 -24.088 1.00 94.06 298 SER A CA 1
ATOM 2399 C C . SER A 1 298 ? -8.047 4.847 -25.018 1.00 94.06 298 SER A C 1
ATOM 2401 O O . SER A 1 298 ? -6.929 4.514 -24.610 1.00 94.06 298 SER A O 1
ATOM 2403 N N . LEU A 1 299 ? -8.248 5.284 -26.270 1.00 93.81 299 LEU A N 1
ATOM 2404 C CA . LEU A 1 299 ? -7.163 5.536 -27.229 1.00 93.81 299 LEU A CA 1
ATOM 2405 C C . LEU A 1 299 ? -6.188 6.613 -26.724 1.00 93.81 299 LEU A C 1
ATOM 2407 O O . LEU A 1 299 ? -4.983 6.470 -26.912 1.00 93.81 299 LEU A O 1
ATOM 2411 N N . ASP A 1 300 ? -6.670 7.644 -26.026 1.00 92.44 300 ASP A N 1
ATOM 2412 C CA . ASP A 1 300 ? -5.817 8.693 -25.444 1.00 92.44 300 ASP A CA 1
ATOM 2413 C C . ASP A 1 300 ? -4.930 8.128 -24.330 1.00 92.44 300 ASP A C 1
ATOM 2415 O O . ASP A 1 300 ? -3.767 8.508 -24.205 1.00 92.44 300 ASP A O 1
ATOM 2419 N N . GLN A 1 301 ? -5.444 7.174 -23.542 1.00 91.75 301 GLN A N 1
ATOM 2420 C CA . GLN A 1 301 ? -4.651 6.459 -22.540 1.00 91.75 301 GLN A CA 1
ATOM 2421 C C . GLN A 1 301 ? -3.550 5.614 -23.210 1.00 91.75 301 GLN A C 1
ATOM 2423 O O . GLN A 1 301 ? -2.432 5.555 -22.697 1.00 91.75 301 GLN A O 1
ATOM 2428 N N . ALA A 1 302 ? -3.824 5.022 -24.381 1.00 94.12 302 ALA A N 1
ATOM 2429 C CA . ALA A 1 302 ? -2.820 4.324 -25.187 1.00 94.12 302 ALA A CA 1
ATOM 2430 C C . ALA A 1 302 ? -1.773 5.279 -25.786 1.00 94.12 302 ALA A C 1
ATOM 2432 O O . ALA A 1 302 ? -0.580 4.987 -25.706 1.00 94.12 302 ALA A O 1
ATOM 2433 N N . GLN A 1 303 ? -2.183 6.437 -26.313 1.00 93.81 303 GLN A N 1
ATOM 2434 C CA . GLN A 1 303 ? -1.264 7.470 -26.810 1.00 93.81 303 GLN A CA 1
ATOM 2435 C C . GLN A 1 303 ? -0.360 8.004 -25.691 1.00 93.81 303 GLN A C 1
ATOM 2437 O O . GLN A 1 303 ? 0.858 8.042 -25.849 1.00 93.81 303 GLN A O 1
ATOM 2442 N N . GLN A 1 304 ? -0.934 8.352 -24.535 1.00 92.31 304 GLN A N 1
ATOM 2443 C CA . GLN A 1 304 ? -0.189 8.818 -23.360 1.00 92.31 304 GLN A CA 1
ATOM 2444 C C . GLN A 1 304 ? 0.825 7.773 -22.880 1.00 92.31 304 GLN A C 1
ATOM 2446 O O . GLN A 1 304 ? 1.963 8.130 -22.582 1.00 92.31 304 GLN A O 1
ATOM 2451 N N . LEU A 1 305 ? 0.445 6.491 -22.850 1.00 92.94 305 LEU A N 1
ATOM 2452 C CA . LEU A 1 305 ? 1.343 5.391 -22.498 1.00 92.94 305 LEU A CA 1
ATOM 2453 C C . LEU A 1 305 ? 2.491 5.234 -23.514 1.00 92.94 305 LEU A C 1
ATOM 2455 O O . LEU A 1 305 ? 3.637 5.056 -23.108 1.00 92.94 305 LEU A O 1
ATOM 2459 N N . CYS A 1 306 ? 2.209 5.323 -24.817 1.00 93.56 306 CYS A N 1
ATOM 2460 C CA . CYS A 1 306 ? 3.232 5.223 -25.863 1.00 93.56 306 CYS A CA 1
ATOM 2461 C C . CYS A 1 306 ? 4.243 6.376 -25.774 1.00 93.56 306 CYS A C 1
ATOM 2463 O O . CYS A 1 306 ? 5.446 6.124 -25.698 1.00 93.56 306 CYS A O 1
ATOM 2465 N N . SER A 1 307 ? 3.757 7.618 -25.679 1.00 92.25 307 SER A N 1
ATOM 2466 C CA . SER A 1 307 ? 4.592 8.819 -25.549 1.00 92.25 307 SER A CA 1
ATOM 2467 C C . SER A 1 307 ? 5.415 8.825 -24.256 1.00 92.25 307 SER A C 1
ATOM 2469 O O . SER A 1 307 ? 6.586 9.195 -24.276 1.00 92.25 307 SER A O 1
ATOM 2471 N N . MET A 1 308 ? 4.844 8.357 -23.139 1.00 91.50 308 MET A N 1
ATOM 2472 C CA . MET A 1 308 ? 5.550 8.184 -21.859 1.00 91.50 308 MET A CA 1
ATOM 2473 C C . MET A 1 308 ? 6.725 7.195 -21.959 1.00 91.50 308 MET A C 1
ATOM 2475 O O . MET A 1 308 ? 7.710 7.342 -21.239 1.00 91.50 308 MET A O 1
ATOM 2479 N N . HIS A 1 309 ? 6.631 6.218 -22.863 1.00 92.56 309 HIS A N 1
ATOM 2480 C CA . HIS A 1 309 ? 7.668 5.226 -23.142 1.00 92.56 309 HIS A CA 1
ATOM 2481 C C . HIS A 1 309 ? 8.538 5.556 -24.370 1.00 92.56 309 HIS A C 1
ATOM 2483 O O . HIS A 1 309 ? 9.275 4.690 -24.836 1.00 92.56 309 HIS A O 1
ATOM 2489 N N . GLY A 1 310 ? 8.489 6.789 -24.889 1.00 91.06 310 GLY A N 1
ATOM 2490 C CA . GLY A 1 310 ? 9.357 7.262 -25.977 1.00 91.06 310 GLY A CA 1
ATOM 2491 C C . GLY A 1 310 ? 8.868 6.974 -27.403 1.00 91.06 310 GLY A C 1
ATOM 2492 O O . GLY A 1 310 ? 9.523 7.386 -28.360 1.00 91.06 310 GLY A O 1
ATOM 2493 N N . PHE A 1 311 ? 7.715 6.322 -27.584 1.00 92.19 311 PHE A N 1
ATOM 2494 C CA . PHE A 1 311 ? 7.165 6.043 -28.913 1.00 92.19 311 PHE A CA 1
ATOM 2495 C C . PHE A 1 311 ? 6.280 7.182 -29.427 1.00 92.19 311 PHE A C 1
ATOM 2497 O O . PHE A 1 311 ? 5.340 7.610 -28.757 1.00 92.19 311 PHE A O 1
ATOM 2504 N N . ALA A 1 312 ? 6.528 7.617 -30.662 1.00 91.12 312 ALA A N 1
ATOM 2505 C CA . ALA A 1 312 ? 5.672 8.573 -31.354 1.00 91.12 312 ALA A CA 1
ATOM 2506 C C . ALA A 1 312 ? 4.365 7.919 -31.836 1.00 91.12 312 ALA A C 1
ATOM 2508 O O . ALA A 1 312 ? 4.346 6.758 -32.246 1.00 91.12 312 ALA A O 1
ATOM 2509 N N . THR A 1 313 ? 3.278 8.689 -31.861 1.00 92.31 313 THR A N 1
ATOM 2510 C CA . THR A 1 313 ? 1.993 8.285 -32.453 1.00 92.31 313 THR A CA 1
ATOM 2511 C C . THR A 1 313 ? 1.681 9.102 -33.703 1.00 92.31 313 THR A C 1
ATOM 2513 O O . THR A 1 313 ? 2.129 10.238 -33.849 1.00 92.31 313 THR A O 1
ATOM 2516 N N . SER A 1 314 ? 0.916 8.522 -34.623 1.00 91.38 314 SER A N 1
ATOM 2517 C CA . SER A 1 314 ? 0.574 9.107 -35.921 1.00 91.38 314 SER A CA 1
ATOM 2518 C C . SER A 1 314 ? -0.824 8.659 -36.362 1.00 91.38 314 SER A C 1
ATOM 2520 O O . SER A 1 314 ? -1.435 7.800 -35.728 1.00 91.38 314 SER A O 1
ATOM 2522 N N . VAL A 1 315 ? -1.334 9.220 -37.458 1.00 91.69 315 VAL A N 1
ATOM 2523 C CA . VAL A 1 315 ? -2.584 8.779 -38.092 1.00 91.69 315 VAL A CA 1
ATOM 2524 C C . VAL A 1 315 ? -2.265 8.349 -39.518 1.00 91.69 315 VAL A C 1
ATOM 2526 O O . VAL A 1 315 ? -1.833 9.163 -40.333 1.00 91.69 315 VAL A O 1
ATOM 2529 N N . GLN A 1 316 ? -2.464 7.068 -39.822 1.00 88.44 316 GLN A N 1
ATOM 2530 C CA . GLN A 1 316 ? -2.200 6.480 -41.136 1.00 88.44 316 GLN A CA 1
ATOM 2531 C C . GLN A 1 316 ? -3.507 5.935 -41.711 1.00 88.44 316 GLN A C 1
ATOM 2533 O O . GLN A 1 316 ? -4.217 5.197 -41.039 1.00 88.44 316 GLN A O 1
ATOM 2538 N N . ALA A 1 317 ? -3.863 6.348 -42.932 1.00 85.50 317 ALA A N 1
ATOM 2539 C CA . ALA A 1 317 ? -5.145 6.016 -43.574 1.00 85.50 317 ALA A CA 1
ATOM 2540 C C . ALA A 1 317 ? -6.402 6.299 -42.706 1.00 85.50 317 ALA A C 1
ATOM 2542 O O . ALA A 1 317 ? -7.426 5.641 -42.851 1.00 85.50 317 ALA A O 1
ATOM 2543 N N . GLY A 1 318 ? -6.327 7.280 -41.795 1.00 84.38 318 GLY A N 1
ATOM 2544 C CA . GLY A 1 318 ? -7.392 7.607 -40.835 1.00 84.38 318 GLY A CA 1
ATOM 2545 C C . GLY A 1 318 ? -7.367 6.796 -39.531 1.00 84.38 318 GLY A C 1
ATOM 2546 O O . GLY A 1 318 ? -8.067 7.156 -38.588 1.00 84.38 318 GLY A O 1
ATOM 2547 N N . VAL A 1 319 ? -6.532 5.757 -39.432 1.00 90.06 319 VAL A N 1
ATOM 2548 C CA . VAL A 1 319 ? -6.372 4.924 -38.231 1.00 90.06 319 VAL A CA 1
ATOM 2549 C C . VAL A 1 319 ? -5.269 5.501 -37.327 1.00 90.06 319 VAL A C 1
ATOM 2551 O O . VAL A 1 319 ? -4.173 5.794 -37.818 1.00 90.06 319 VAL A O 1
ATOM 2554 N N . PRO A 1 320 ? -5.505 5.672 -36.011 1.00 92.56 320 PRO A N 1
ATOM 2555 C CA . PRO A 1 320 ? -4.469 6.094 -35.074 1.00 92.56 320 PRO A CA 1
ATOM 2556 C C . PRO A 1 320 ? -3.507 4.932 -34.768 1.00 92.56 320 PRO A C 1
ATOM 2558 O O . PRO A 1 320 ? -3.911 3.880 -34.266 1.00 92.56 320 PRO A O 1
ATOM 2561 N N . VAL A 1 321 ? -2.217 5.139 -35.032 1.00 94.56 321 VAL A N 1
ATOM 2562 C CA . VAL A 1 321 ? -1.144 4.144 -34.869 1.00 94.56 321 VAL A CA 1
ATOM 2563 C C . VAL A 1 321 ? -0.025 4.655 -33.957 1.00 94.56 321 VAL A C 1
ATOM 2565 O O . VAL A 1 321 ? 0.262 5.852 -33.911 1.00 94.56 321 VAL A O 1
ATOM 2568 N N . VAL A 1 322 ? 0.655 3.746 -33.261 1.00 93.75 322 VAL A N 1
ATOM 2569 C CA . VAL A 1 322 ? 1.983 3.993 -32.682 1.00 93.75 322 VAL A CA 1
ATOM 2570 C C . VAL A 1 322 ? 3.061 3.595 -33.689 1.00 93.75 322 VAL A C 1
ATOM 2572 O O . VAL A 1 322 ? 2.904 2.617 -34.418 1.00 93.75 322 VAL A O 1
ATOM 2575 N N . LEU A 1 323 ? 4.157 4.349 -33.736 1.00 91.75 323 LEU A N 1
ATOM 2576 C CA . LEU A 1 323 ? 5.332 4.056 -34.551 1.00 91.75 323 LEU A CA 1
ATOM 2577 C C . LEU A 1 323 ? 6.386 3.364 -33.681 1.00 91.75 323 LEU A C 1
ATOM 2579 O O . LEU A 1 323 ? 7.127 4.010 -32.939 1.00 91.75 323 LEU A O 1
ATOM 2583 N N . LEU A 1 324 ? 6.439 2.035 -33.760 1.00 90.38 324 LEU A N 1
ATOM 2584 C CA . LEU A 1 324 ? 7.395 1.221 -33.015 1.00 90.38 324 LEU A CA 1
ATOM 2585 C C . LEU A 1 324 ? 8.766 1.264 -33.695 1.00 90.38 324 LEU A C 1
ATOM 2587 O O . LEU A 1 324 ? 8.932 0.745 -34.798 1.00 90.38 324 LEU A O 1
ATOM 2591 N N . LEU A 1 325 ? 9.746 1.866 -33.023 1.00 87.81 325 LEU A N 1
ATOM 2592 C CA . LEU A 1 325 ? 11.138 1.947 -33.465 1.00 87.81 325 LEU A CA 1
ATOM 2593 C C . LEU A 1 325 ? 12.037 1.179 -32.484 1.00 87.81 325 LEU A C 1
ATOM 2595 O O . LEU A 1 325 ? 11.894 1.309 -31.265 1.00 87.81 325 LEU A O 1
ATOM 2599 N N . LYS A 1 326 ? 12.967 0.371 -33.001 1.00 86.94 326 LYS A N 1
ATOM 2600 C CA . LYS A 1 326 ? 13.826 -0.480 -32.169 1.00 86.94 326 LYS A CA 1
ATOM 2601 C C . LYS A 1 326 ? 14.775 0.366 -31.320 1.00 86.94 326 LYS A C 1
ATOM 2603 O O . LYS A 1 326 ? 15.463 1.232 -31.848 1.00 86.94 326 LYS A O 1
ATOM 2608 N N . GLY A 1 327 ? 14.824 0.110 -30.013 1.00 84.19 327 GLY A N 1
ATOM 2609 C CA . GLY A 1 327 ? 15.641 0.893 -29.079 1.00 84.19 327 GLY A CA 1
ATOM 2610 C C . GLY A 1 327 ? 15.107 2.293 -28.734 1.00 84.19 327 GLY A C 1
ATOM 2611 O O . GLY A 1 327 ? 15.750 2.984 -27.952 1.00 84.19 327 GLY A O 1
ATOM 2612 N N . ALA A 1 328 ? 13.940 2.709 -29.247 1.00 87.25 328 ALA A N 1
ATOM 2613 C CA . ALA A 1 328 ? 13.297 3.972 -28.850 1.00 87.25 328 ALA A CA 1
ATOM 2614 C C . ALA A 1 328 ? 12.516 3.885 -27.525 1.00 87.25 328 ALA A C 1
ATOM 2616 O O . ALA A 1 328 ? 12.055 4.905 -27.017 1.00 87.25 328 ALA A O 1
ATOM 2617 N N . TYR A 1 329 ? 12.361 2.680 -26.963 1.00 92.12 329 TYR A N 1
ATOM 2618 C CA . TYR A 1 329 ? 11.721 2.492 -25.664 1.00 92.12 329 TYR A CA 1
ATOM 2619 C C . TYR A 1 329 ? 12.532 3.174 -24.550 1.00 92.12 329 TYR A C 1
ATOM 2621 O O . TYR A 1 329 ? 13.722 2.901 -24.376 1.00 92.12 329 TYR A O 1
ATOM 2629 N N . VAL A 1 330 ? 11.851 3.970 -23.727 1.00 92.19 330 VAL A N 1
ATOM 2630 C CA . VAL A 1 330 ? 12.390 4.603 -22.517 1.00 92.19 330 VAL A CA 1
ATOM 2631 C C . VAL A 1 330 ? 11.584 4.154 -21.292 1.00 92.19 330 VAL A C 1
ATOM 2633 O O . VAL A 1 330 ? 10.358 4.026 -21.343 1.00 92.19 330 VAL A O 1
ATOM 2636 N N . ASP A 1 331 ? 12.261 3.911 -20.166 1.00 87.94 331 ASP A N 1
ATOM 2637 C CA . ASP A 1 331 ? 11.596 3.771 -18.867 1.00 87.94 331 ASP A CA 1
ATOM 2638 C C . ASP A 1 331 ? 11.305 5.176 -18.298 1.00 87.94 331 ASP A C 1
ATOM 2640 O O . ASP A 1 331 ? 12.250 5.943 -18.094 1.00 87.94 331 ASP A O 1
ATOM 2644 N N . PRO A 1 332 ? 10.037 5.549 -18.039 1.00 86.25 332 PRO A N 1
ATOM 2645 C CA . PRO A 1 332 ? 9.701 6.865 -17.504 1.00 86.25 332 PRO A CA 1
ATOM 2646 C C . PRO A 1 332 ? 10.274 7.076 -16.091 1.00 86.25 332 PRO A C 1
ATOM 2648 O O . PRO A 1 332 ? 10.363 6.122 -15.308 1.00 86.25 332 PRO A O 1
ATOM 2651 N N . PRO A 1 333 ? 10.635 8.321 -15.726 1.00 79.44 333 PRO A N 1
ATOM 2652 C CA . PRO A 1 333 ? 11.200 8.621 -14.417 1.00 79.44 333 PRO A CA 1
ATOM 2653 C C . PRO A 1 333 ? 10.182 8.332 -13.295 1.00 79.44 333 PRO A C 1
ATOM 2655 O O . PRO A 1 333 ? 9.015 8.709 -13.415 1.00 79.44 333 PRO A O 1
ATOM 2658 N N . PRO A 1 334 ? 10.593 7.684 -12.189 1.00 76.69 334 PRO A N 1
ATOM 2659 C CA . PRO A 1 334 ? 9.709 7.441 -11.055 1.00 76.69 334 PRO A CA 1
ATOM 2660 C C . PRO A 1 334 ? 9.468 8.728 -10.235 1.00 76.69 334 PRO A C 1
ATOM 2662 O O . PRO A 1 334 ? 10.390 9.535 -10.095 1.00 76.69 334 PRO A O 1
ATOM 2665 N N . PRO A 1 335 ? 8.287 8.896 -9.607 1.00 70.75 335 PRO A N 1
ATOM 2666 C CA . PRO A 1 335 ? 7.150 7.975 -9.609 1.00 70.75 335 PRO A CA 1
ATOM 2667 C C . PRO A 1 335 ? 6.309 8.076 -10.892 1.00 70.75 335 PRO A C 1
ATOM 2669 O O . PRO A 1 335 ? 5.960 9.163 -11.340 1.00 70.75 335 PRO A O 1
ATOM 2672 N N . VAL A 1 336 ? 5.921 6.922 -11.439 1.00 75.44 336 VAL A N 1
ATOM 2673 C CA . VAL A 1 336 ? 4.941 6.848 -12.532 1.00 75.44 336 VAL A CA 1
ATOM 2674 C C . VAL A 1 336 ? 3.539 6.854 -11.910 1.00 75.44 336 VAL A C 1
ATOM 2676 O O . VAL A 1 336 ? 3.232 5.915 -11.170 1.00 75.44 336 VAL A O 1
ATOM 2679 N N . PRO A 1 337 ? 2.686 7.863 -12.171 1.00 76.38 337 PRO A N 1
ATOM 2680 C CA . PRO A 1 337 ? 1.356 7.930 -11.574 1.00 76.38 337 PRO A CA 1
ATOM 2681 C C . PRO A 1 337 ? 0.469 6.791 -12.088 1.00 76.38 337 PRO A C 1
ATOM 2683 O O . PRO A 1 337 ? 0.424 6.506 -13.290 1.00 76.38 337 PRO A O 1
ATOM 2686 N N . ARG A 1 338 ? -0.257 6.134 -11.180 1.00 86.25 338 ARG A N 1
ATOM 2687 C CA . ARG A 1 338 ? -1.205 5.070 -11.530 1.00 86.25 338 ARG A CA 1
ATOM 2688 C C . ARG A 1 338 ? -2.542 5.684 -11.932 1.00 86.25 338 ARG A C 1
ATOM 2690 O O . ARG A 1 338 ? -3.079 6.510 -11.208 1.00 86.25 338 ARG A O 1
ATOM 2697 N N . LYS A 1 339 ? -3.097 5.241 -13.063 1.00 88.31 339 LYS A N 1
ATOM 2698 C CA . LYS A 1 339 ? -4.474 5.563 -13.467 1.00 88.31 339 LYS A CA 1
ATOM 2699 C C . LYS A 1 339 ? -5.424 4.427 -13.116 1.00 88.31 339 LYS A C 1
ATOM 2701 O O . LYS A 1 339 ? -5.082 3.259 -13.335 1.00 88.31 339 LYS A O 1
ATOM 2706 N N . ARG A 1 340 ? -6.603 4.757 -12.594 1.00 92.31 340 ARG A N 1
ATOM 2707 C CA . ARG A 1 340 ? -7.637 3.793 -12.197 1.00 92.31 340 ARG A CA 1
ATOM 2708 C C . ARG A 1 340 ? -8.227 3.157 -13.450 1.00 92.31 340 ARG A C 1
ATOM 2710 O O . ARG A 1 340 ? -8.570 3.869 -14.389 1.00 92.31 340 ARG A O 1
ATOM 2717 N N . SER A 1 341 ? -8.353 1.829 -13.485 1.00 94.19 341 SER A N 1
ATOM 2718 C CA . SER A 1 341 ? -8.954 1.178 -14.654 1.00 94.19 341 SER A CA 1
ATOM 2719 C C . SER A 1 341 ? -10.474 1.235 -14.562 1.00 94.19 341 SER A C 1
ATOM 2721 O O . SER A 1 341 ? -11.078 0.630 -13.674 1.00 94.19 341 SER A O 1
ATOM 2723 N N . GLY A 1 342 ? -11.094 1.915 -15.524 1.00 92.94 342 GLY A N 1
ATOM 2724 C CA . GLY A 1 342 ? -12.540 1.918 -15.722 1.00 92.94 342 GLY A CA 1
ATOM 2725 C C . GLY A 1 342 ? -13.087 0.513 -15.973 1.00 92.94 342 GLY A C 1
ATOM 2726 O O . GLY A 1 342 ? -14.138 0.171 -15.436 1.00 92.94 342 GLY A O 1
ATOM 2727 N N . ILE A 1 343 ? -12.341 -0.342 -16.685 1.00 93.62 343 ILE A N 1
ATOM 2728 C CA . ILE A 1 343 ? -12.719 -1.751 -16.901 1.00 93.62 343 ILE A CA 1
ATOM 2729 C C . ILE A 1 343 ? -12.795 -2.527 -15.571 1.00 93.62 343 ILE A C 1
ATOM 2731 O O . ILE A 1 343 ? -13.696 -3.345 -15.403 1.00 93.62 343 ILE A O 1
ATOM 2735 N N . ILE A 1 344 ? -11.901 -2.266 -14.607 1.00 95.19 344 ILE A N 1
ATOM 2736 C CA . ILE A 1 344 ? -11.977 -2.881 -13.267 1.00 95.19 344 ILE A CA 1
ATOM 2737 C C . ILE A 1 344 ? -13.093 -2.236 -12.435 1.00 95.19 344 ILE A C 1
ATOM 2739 O O . ILE A 1 344 ? -13.840 -2.947 -11.770 1.00 95.19 344 ILE A O 1
ATOM 2743 N N . SER A 1 345 ? -13.271 -0.912 -12.496 1.00 93.38 345 SER A N 1
ATOM 2744 C CA . SER A 1 345 ? -14.404 -0.238 -11.840 1.00 93.38 345 SER A CA 1
ATOM 2745 C C . SER A 1 345 ? -15.765 -0.756 -12.329 1.00 93.38 345 SER A C 1
ATOM 2747 O O . SER A 1 345 ? -16.686 -0.857 -11.527 1.00 93.38 345 SER A O 1
ATOM 2749 N N . ALA A 1 346 ? -15.887 -1.158 -13.597 1.00 93.06 346 ALA A N 1
ATOM 2750 C CA . ALA A 1 346 ? -17.096 -1.773 -14.152 1.00 93.06 346 ALA A CA 1
ATOM 2751 C C . ALA A 1 346 ? -17.366 -3.212 -13.654 1.00 93.06 346 ALA A C 1
ATOM 2753 O O . ALA A 1 346 ? -18.458 -3.731 -13.866 1.00 93.06 346 ALA A O 1
ATOM 2754 N N . MET A 1 347 ? -16.401 -3.857 -12.984 1.00 91.94 347 MET A N 1
ATOM 2755 C CA . MET A 1 347 ? -16.591 -5.148 -12.301 1.00 91.94 347 MET A CA 1
ATOM 2756 C C . MET A 1 347 ? -17.079 -4.991 -10.850 1.00 91.94 347 MET A C 1
ATOM 2758 O O . MET A 1 347 ? -17.342 -5.996 -10.188 1.00 91.94 347 MET A O 1
ATOM 2762 N N . ALA A 1 348 ? -17.147 -3.765 -10.320 1.00 88.56 348 ALA A N 1
ATOM 2763 C CA . ALA A 1 348 ? -17.528 -3.531 -8.933 1.00 88.56 348 ALA A CA 1
ATOM 2764 C C . ALA A 1 348 ? -19.026 -3.832 -8.702 1.00 88.56 348 ALA A C 1
ATOM 2766 O O . ALA A 1 348 ? -19.862 -3.413 -9.507 1.00 88.56 348 ALA A O 1
ATOM 2767 N N . PRO A 1 349 ? -19.409 -4.494 -7.593 1.00 80.44 349 PRO A N 1
ATOM 2768 C CA . PRO A 1 349 ? -20.798 -4.492 -7.148 1.00 80.44 349 PRO A CA 1
ATOM 2769 C C . PRO A 1 349 ? -21.207 -3.061 -6.761 1.00 80.44 349 PRO A C 1
ATOM 2771 O O . PRO A 1 349 ? -20.390 -2.288 -6.266 1.00 80.44 349 PRO A O 1
ATOM 2774 N N . GLY A 1 350 ? -22.481 -2.708 -6.956 1.00 79.94 350 GLY A N 1
ATOM 2775 C CA . GLY A 1 350 ? -22.963 -1.317 -6.895 1.00 79.94 350 GLY A CA 1
ATOM 2776 C C . GLY A 1 350 ? -22.884 -0.593 -5.539 1.00 79.94 350 GLY A C 1
ATOM 2777 O O . GLY A 1 350 ? -23.304 0.557 -5.458 1.00 79.94 350 GLY A O 1
ATOM 2778 N N . ALA A 1 351 ? -22.368 -1.235 -4.488 1.00 88.06 351 ALA A N 1
ATOM 2779 C CA . ALA A 1 351 ? -22.114 -0.637 -3.178 1.00 88.06 351 ALA A CA 1
ATOM 2780 C C . ALA A 1 351 ? -20.799 -1.177 -2.590 1.00 88.06 351 ALA A C 1
ATOM 2782 O O . ALA A 1 351 ? -20.480 -2.363 -2.716 1.00 88.06 351 ALA A O 1
ATOM 2783 N N . ARG A 1 352 ? -20.038 -0.316 -1.909 1.00 91.56 352 ARG A N 1
ATOM 2784 C CA . ARG A 1 352 ? -18.735 -0.648 -1.314 1.00 91.56 352 ARG A CA 1
ATOM 2785 C C . ARG A 1 352 ? -18.877 -1.495 -0.054 1.00 91.56 352 ARG A C 1
ATOM 2787 O O . ARG A 1 352 ? -18.023 -2.344 0.201 1.00 91.56 352 ARG A O 1
ATOM 2794 N N . SER A 1 353 ? -19.963 -1.336 0.703 1.00 89.50 353 SER A N 1
ATOM 2795 C CA . SER A 1 353 ? -20.283 -2.238 1.818 1.00 89.50 353 SER A CA 1
ATOM 2796 C C . SER A 1 353 ? -20.461 -3.693 1.366 1.00 89.50 353 SER A C 1
ATOM 2798 O O . SER A 1 353 ? -20.077 -4.608 2.101 1.00 89.50 353 SER A O 1
ATOM 2800 N N . LEU A 1 354 ? -20.972 -3.918 0.146 1.00 88.12 354 LEU A N 1
ATOM 2801 C CA . LEU A 1 354 ? -21.092 -5.249 -0.452 1.00 88.12 354 LEU A CA 1
ATOM 2802 C C . LEU A 1 354 ? -19.712 -5.831 -0.764 1.00 88.12 354 LEU A C 1
ATOM 2804 O O . LEU A 1 354 ? -19.428 -6.934 -0.311 1.00 88.12 354 LEU A O 1
ATOM 2808 N N . VAL A 1 355 ? -18.811 -5.064 -1.397 1.00 88.94 355 VAL A N 1
ATOM 2809 C CA . VAL A 1 355 ? -17.417 -5.488 -1.673 1.00 88.94 355 VAL A CA 1
ATOM 2810 C C . VAL A 1 355 ? -16.731 -6.087 -0.442 1.00 88.94 355 VAL A C 1
ATOM 2812 O O . VAL A 1 355 ? -15.982 -7.053 -0.564 1.00 88.94 355 VAL A O 1
ATOM 2815 N N . VAL A 1 356 ? -16.959 -5.507 0.741 1.00 89.12 356 VAL A N 1
ATOM 2816 C CA . VAL A 1 356 ? -16.277 -5.922 1.976 1.00 89.12 356 VAL A CA 1
ATOM 2817 C C . VAL A 1 356 ? -17.052 -6.954 2.811 1.00 89.12 356 VAL A C 1
ATOM 2819 O O . VAL A 1 356 ? -16.450 -7.590 3.674 1.00 89.12 356 VAL A O 1
ATOM 2822 N N . THR A 1 357 ? -18.353 -7.156 2.551 1.00 82.06 357 THR A N 1
ATOM 2823 C CA . THR A 1 357 ? -19.183 -8.192 3.207 1.00 82.06 357 THR A CA 1
ATOM 2824 C C . THR A 1 357 ? -19.268 -9.486 2.417 1.00 82.06 357 THR A C 1
ATOM 2826 O O . THR A 1 357 ? -19.109 -10.559 2.995 1.00 82.06 357 THR A O 1
ATOM 2829 N N . THR A 1 358 ? -19.584 -9.406 1.125 1.00 60.06 358 THR A N 1
ATOM 2830 C CA . THR A 1 358 ? -19.911 -10.586 0.327 1.00 60.06 358 THR A CA 1
ATOM 2831 C C . THR A 1 358 ? -18.636 -11.356 -0.007 1.00 60.06 358 THR A C 1
ATOM 2833 O O . THR A 1 358 ? -17.678 -10.738 -0.480 1.00 60.06 358 THR A O 1
ATOM 2836 N N . PRO A 1 359 ? -18.597 -12.682 0.201 1.00 53.06 359 PRO A N 1
ATOM 2837 C CA . PRO A 1 359 ? -17.435 -13.479 -0.162 1.00 53.06 359 PRO A CA 1
ATOM 2838 C C . PRO A 1 359 ? -17.241 -13.520 -1.680 1.00 53.06 359 PRO A C 1
ATOM 2840 O O . PRO A 1 359 ? -18.206 -13.429 -2.441 1.00 53.06 359 PRO A O 1
ATOM 2843 N N . GLY A 1 360 ? -15.996 -13.700 -2.130 1.00 46.19 360 GLY A N 1
ATOM 2844 C CA . GLY A 1 360 ? -15.618 -13.763 -3.548 1.00 46.19 360 GLY A CA 1
ATOM 2845 C C . GLY A 1 360 ? -16.018 -15.071 -4.244 1.00 46.19 360 GLY A C 1
ATOM 2846 O O . GLY A 1 360 ? -15.178 -15.729 -4.857 1.00 46.19 360 GLY A O 1
ATOM 2847 N N . VAL A 1 361 ? -17.286 -15.465 -4.123 1.00 38.00 361 VAL A N 1
ATOM 2848 C CA . VAL A 1 361 ? -17.870 -16.747 -4.549 1.00 38.00 361 VAL A CA 1
ATOM 2849 C C . VAL A 1 361 ? -19.058 -16.460 -5.489 1.00 38.00 361 VAL A C 1
ATOM 2851 O O . VAL A 1 361 ? -19.718 -15.435 -5.312 1.00 38.00 361 VAL A O 1
ATOM 2854 N N . PRO A 1 362 ? -19.348 -17.304 -6.506 1.00 39.00 362 PRO A N 1
ATOM 2855 C CA . PRO A 1 362 ? -20.527 -17.131 -7.360 1.00 39.00 362 PRO A CA 1
ATOM 2856 C C . PRO A 1 362 ? -21.830 -17.025 -6.548 1.00 39.00 362 PRO A C 1
ATOM 2858 O O . PRO A 1 362 ? -21.902 -17.596 -5.458 1.00 39.00 362 PRO A O 1
ATOM 2861 N N . PRO A 1 363 ? -22.857 -16.315 -7.053 1.00 37.41 363 PRO A N 1
ATOM 2862 C CA . PRO A 1 363 ? -24.064 -16.040 -6.284 1.00 37.41 363 PRO A CA 1
ATOM 2863 C C . PRO A 1 363 ? -24.761 -17.329 -5.836 1.00 37.41 363 PRO A C 1
ATOM 2865 O O . PRO A 1 363 ? -25.118 -18.173 -6.659 1.00 37.41 363 PRO A O 1
ATOM 2868 N N . LEU A 1 364 ? -24.983 -17.437 -4.522 1.00 39.44 364 LEU A N 1
ATOM 2869 C CA . LEU A 1 364 ? -25.957 -18.361 -3.938 1.00 39.44 364 LEU A CA 1
ATOM 2870 C C . LEU A 1 364 ? -27.358 -18.046 -4.479 1.00 39.44 364 LEU A C 1
ATOM 2872 O O . LEU A 1 364 ? -27.618 -16.940 -4.966 1.00 39.44 364 LEU A O 1
ATOM 2876 N N . SER A 1 365 ? -28.268 -19.015 -4.404 1.00 53.19 365 SER A N 1
ATOM 2877 C CA . SER A 1 365 ? -29.609 -18.839 -4.954 1.00 53.19 365 SER A CA 1
ATOM 2878 C C . SER A 1 365 ? -30.381 -17.743 -4.207 1.00 53.19 365 SER A C 1
ATOM 2880 O O . SER A 1 365 ? -30.201 -17.508 -3.007 1.00 53.19 365 SER A O 1
ATOM 2882 N N . ALA A 1 366 ? -31.286 -17.065 -4.920 1.00 51.78 366 ALA A N 1
ATOM 2883 C CA . ALA A 1 366 ? -32.108 -16.003 -4.337 1.00 51.78 366 ALA A CA 1
ATOM 2884 C C . ALA A 1 366 ? -32.977 -16.500 -3.161 1.00 51.78 366 ALA A C 1
ATOM 2886 O O . ALA A 1 366 ? -33.328 -15.724 -2.272 1.00 51.78 366 ALA A O 1
ATOM 2887 N N . GLU A 1 367 ? -33.292 -17.797 -3.133 1.00 53.47 367 GLU A N 1
ATOM 2888 C CA . GLU A 1 367 ? -34.095 -18.447 -2.096 1.00 53.47 367 GLU A CA 1
ATOM 2889 C C . GLU A 1 367 ? -33.333 -18.562 -0.765 1.00 53.47 367 GLU A C 1
ATOM 2891 O O . GLU A 1 367 ? -33.892 -18.252 0.291 1.00 53.47 367 GLU A O 1
ATOM 2896 N N . GLU A 1 368 ? -32.042 -18.911 -0.815 1.00 50.38 368 GLU A N 1
ATOM 2897 C CA . GLU A 1 368 ? -31.149 -18.999 0.352 1.00 50.38 368 GLU A CA 1
ATOM 2898 C C . GLU A 1 368 ? -30.912 -17.618 0.985 1.00 50.38 368 GLU A C 1
ATOM 2900 O O . GLU A 1 368 ? -31.028 -17.452 2.203 1.00 50.38 368 GLU A O 1
ATOM 2905 N N . ALA A 1 369 ? -30.664 -16.597 0.156 1.00 47.34 369 ALA A N 1
ATOM 2906 C CA . ALA A 1 369 ? -30.522 -15.215 0.616 1.00 47.34 369 ALA A CA 1
ATOM 2907 C C . ALA A 1 369 ? -31.818 -14.694 1.268 1.00 47.34 369 ALA A C 1
ATOM 2909 O O . ALA A 1 369 ? -31.790 -14.113 2.358 1.00 47.34 369 ALA A O 1
ATOM 2910 N N . ALA A 1 370 ? -32.973 -14.961 0.646 1.00 58.62 370 ALA A N 1
ATOM 2911 C CA . ALA A 1 370 ? -34.272 -14.586 1.194 1.00 58.62 370 ALA A CA 1
ATOM 2912 C C . ALA A 1 370 ? -34.614 -15.339 2.492 1.00 58.62 370 ALA A C 1
ATOM 2914 O O . ALA A 1 370 ? -35.356 -14.816 3.325 1.00 58.62 370 ALA A O 1
ATOM 2915 N N . ALA A 1 371 ? -34.127 -16.568 2.692 1.00 63.31 371 ALA A N 1
ATOM 2916 C CA . ALA A 1 371 ? -34.331 -17.316 3.934 1.00 63.31 371 ALA A CA 1
ATOM 2917 C C . ALA A 1 371 ? -33.634 -16.644 5.133 1.00 63.31 371 ALA A C 1
ATOM 2919 O O . ALA A 1 371 ? -34.293 -16.361 6.137 1.00 63.31 371 ALA A O 1
ATOM 2920 N N . MET A 1 372 ? -32.342 -16.312 5.011 1.00 49.56 372 MET A N 1
ATOM 2921 C CA . MET A 1 372 ? -31.588 -15.690 6.111 1.00 49.56 372 MET A CA 1
ATOM 2922 C C . MET A 1 372 ? -32.089 -14.285 6.469 1.00 49.56 372 MET A C 1
ATOM 2924 O O . MET A 1 372 ? -32.206 -13.964 7.652 1.00 49.56 372 MET A O 1
ATOM 2928 N N . GLU A 1 373 ? -32.440 -13.451 5.485 1.00 52.81 373 GLU A N 1
ATOM 2929 C CA . GLU A 1 373 ? -32.913 -12.088 5.768 1.00 52.81 373 GLU A CA 1
ATOM 2930 C C . GLU A 1 373 ? -34.276 -12.089 6.494 1.00 52.81 373 GLU A C 1
ATOM 2932 O O . GLU A 1 373 ? -34.463 -11.336 7.451 1.00 52.81 373 GLU A O 1
ATOM 2937 N N . ARG A 1 374 ? -35.190 -13.016 6.160 1.00 69.38 374 ARG A N 1
ATOM 2938 C CA . ARG A 1 374 ? -36.445 -13.216 6.918 1.00 69.38 374 ARG A CA 1
ATOM 2939 C C . ARG A 1 374 ? -36.184 -13.628 8.373 1.00 69.38 374 ARG A C 1
ATOM 2941 O O . ARG A 1 374 ? -36.829 -13.110 9.285 1.00 69.38 374 ARG A O 1
ATOM 2948 N N . GLN A 1 375 ? -35.217 -14.517 8.610 1.00 60.72 375 GLN A N 1
ATOM 2949 C CA . GLN A 1 375 ? -34.846 -14.958 9.960 1.00 60.72 375 GLN A CA 1
ATOM 2950 C C . GLN A 1 375 ? -34.210 -13.826 10.791 1.00 60.72 375 GLN A C 1
ATOM 2952 O O . GLN A 1 375 ? -34.491 -13.694 11.983 1.00 60.72 375 GLN A O 1
ATOM 2957 N N . ARG A 1 376 ? -33.406 -12.966 10.154 1.00 56.50 376 ARG A N 1
ATOM 2958 C CA . ARG A 1 376 ? -32.794 -11.772 10.758 1.00 56.50 376 ARG A CA 1
ATOM 2959 C C . ARG A 1 376 ? -33.833 -10.721 11.159 1.00 56.50 376 ARG A C 1
ATOM 2961 O O . ARG A 1 376 ? -33.772 -10.201 12.273 1.00 56.50 376 ARG A O 1
ATOM 2968 N N . GLN A 1 377 ? -34.798 -10.429 10.285 1.00 64.12 377 GLN A N 1
ATOM 2969 C CA . GLN A 1 377 ? -35.857 -9.447 10.553 1.00 64.12 377 GLN A CA 1
ATOM 2970 C C . GLN A 1 377 ? -36.747 -9.872 11.732 1.00 64.12 377 GLN A C 1
ATOM 2972 O O . GLN A 1 377 ? -37.008 -9.066 12.627 1.00 64.12 377 GLN A O 1
ATOM 2977 N N . ALA A 1 378 ? -37.112 -11.157 11.806 1.00 74.56 378 ALA A N 1
ATOM 2978 C CA . ALA A 1 378 ? -37.881 -11.710 12.924 1.00 74.56 378 ALA A CA 1
ATOM 2979 C C . ALA A 1 378 ? -37.157 -11.615 14.286 1.00 74.56 378 ALA A C 1
ATOM 2981 O O . ALA A 1 378 ? -37.810 -11.503 15.325 1.00 74.56 378 ALA A O 1
ATOM 2982 N N . LEU A 1 379 ? -35.817 -11.642 14.302 1.00 65.81 379 LEU A N 1
ATOM 2983 C CA . LEU A 1 379 ? -35.029 -11.483 15.529 1.00 65.81 379 LEU A CA 1
ATOM 2984 C C . LEU A 1 379 ? -35.029 -10.024 16.020 1.00 65.81 379 LEU A C 1
ATOM 2986 O O . LEU A 1 379 ? -35.273 -9.770 17.199 1.00 65.81 379 LEU A O 1
ATOM 2990 N N . LEU A 1 380 ? -34.810 -9.073 15.105 1.00 65.62 380 LEU A N 1
ATOM 2991 C CA . LEU A 1 380 ? -34.777 -7.633 15.399 1.00 65.62 380 LEU A CA 1
ATOM 2992 C C . LEU A 1 380 ? -36.128 -7.104 15.900 1.00 65.62 380 LEU A C 1
ATOM 2994 O O . LEU A 1 380 ? -36.172 -6.231 16.766 1.00 65.62 380 LEU A O 1
ATOM 2998 N N . GLN A 1 381 ? -37.233 -7.642 15.381 1.00 73.25 381 GLN A N 1
ATOM 2999 C CA . GLN A 1 381 ? -38.575 -7.254 15.809 1.00 73.25 381 GLN A CA 1
ATOM 3000 C C . GLN A 1 381 ? -38.836 -7.626 17.281 1.00 73.25 381 GLN A C 1
ATOM 3002 O O . GLN A 1 381 ? -39.244 -6.769 18.065 1.00 73.25 381 GLN A O 1
ATOM 3007 N N . ARG A 1 382 ? -38.475 -8.851 17.692 1.00 75.12 382 ARG A N 1
ATOM 3008 C CA . ARG A 1 382 ? -38.602 -9.317 19.087 1.00 75.12 382 ARG A CA 1
ATOM 3009 C C . ARG A 1 382 ? -37.755 -8.516 20.079 1.00 75.12 382 ARG A C 1
ATOM 3011 O O . ARG A 1 382 ? -38.153 -8.366 21.230 1.00 75.12 382 ARG A O 1
ATOM 3018 N N . GLN A 1 383 ? -36.596 -8.006 19.657 1.00 62.91 383 GLN A N 1
ATOM 3019 C CA . GLN A 1 383 ? -35.754 -7.155 20.507 1.00 62.91 383 GLN A CA 1
ATOM 3020 C C . GLN A 1 383 ? -36.429 -5.804 20.782 1.00 62.91 383 GLN A C 1
ATOM 3022 O O . GLN A 1 383 ? -36.570 -5.421 21.942 1.00 62.91 383 GLN A O 1
ATOM 3027 N N . ARG A 1 384 ? -36.961 -5.147 19.742 1.00 69.31 384 ARG A N 1
ATOM 3028 C CA . ARG A 1 384 ? -37.699 -3.876 19.879 1.00 69.31 384 ARG A CA 1
ATOM 3029 C C . ARG A 1 384 ? -38.938 -3.999 20.768 1.00 69.31 384 ARG A C 1
ATOM 3031 O O . ARG A 1 384 ? -39.228 -3.093 21.545 1.00 69.31 384 ARG A O 1
ATOM 3038 N N . GLU A 1 385 ? -39.652 -5.120 20.682 1.00 73.31 385 GLU A N 1
ATOM 3039 C CA . GLU A 1 385 ? -40.815 -5.412 21.531 1.00 73.31 385 GLU A CA 1
ATOM 3040 C C . GLU A 1 385 ? -40.429 -5.516 23.022 1.00 73.31 385 GLU A C 1
ATOM 3042 O O . GLU A 1 385 ? -41.129 -4.976 23.880 1.00 73.31 385 GLU A O 1
ATOM 3047 N N . GLN A 1 386 ? -39.283 -6.130 23.342 1.00 68.44 386 GLN A N 1
ATOM 3048 C CA . GLN A 1 386 ? -38.768 -6.227 24.717 1.00 68.44 386 GLN A CA 1
ATOM 3049 C C . GLN A 1 386 ? -38.222 -4.893 25.251 1.00 68.44 386 GLN A C 1
ATOM 3051 O O . GLN A 1 386 ? -38.380 -4.587 26.435 1.00 68.44 386 GLN A O 1
ATOM 3056 N N . GLU A 1 387 ? -37.595 -4.082 24.398 1.00 61.44 387 GLU A N 1
ATOM 3057 C CA . GLU A 1 387 ? -37.091 -2.751 24.761 1.00 61.44 387 GLU A CA 1
ATOM 3058 C C . GLU A 1 387 ? -38.240 -1.769 25.040 1.00 61.44 387 GLU A C 1
ATOM 3060 O O . GLU A 1 387 ? -38.214 -1.068 26.055 1.00 61.44 387 GLU A O 1
ATOM 3065 N N . ALA A 1 388 ? -39.299 -1.785 24.221 1.00 69.50 388 ALA A N 1
ATOM 3066 C CA . ALA A 1 388 ? -40.492 -0.963 24.430 1.00 69.50 388 ALA A CA 1
ATOM 3067 C C . ALA A 1 388 ? -41.198 -1.264 25.767 1.00 69.50 388 ALA A C 1
ATOM 3069 O O . ALA A 1 388 ? -41.576 -0.340 26.489 1.00 69.50 388 ALA A O 1
ATOM 3070 N N . GLN A 1 389 ? -41.318 -2.545 26.138 1.00 70.06 389 GLN A N 1
ATOM 3071 C CA . GLN A 1 389 ? -41.912 -2.961 27.416 1.00 70.06 389 GLN A CA 1
ATOM 3072 C C . GLN A 1 389 ? -41.099 -2.468 28.625 1.00 70.06 389 GLN A C 1
ATOM 3074 O O . GLN A 1 389 ? -41.671 -2.003 29.611 1.00 70.06 389 GLN A O 1
ATOM 3079 N N . ARG A 1 390 ? -39.761 -2.506 28.544 1.00 68.69 390 ARG A N 1
ATOM 3080 C CA . ARG A 1 390 ? -38.876 -1.980 29.601 1.00 68.69 390 ARG A CA 1
ATOM 3081 C C . ARG A 1 390 ? -38.953 -0.456 29.717 1.00 68.69 390 ARG A C 1
ATOM 3083 O O . ARG A 1 390 ? -38.972 0.064 30.830 1.00 68.69 390 ARG A O 1
ATOM 3090 N N . ALA A 1 391 ? -39.043 0.254 28.591 1.00 62.62 391 ALA A N 1
ATOM 3091 C CA . ALA A 1 391 ? -39.186 1.709 28.575 1.00 62.62 391 ALA A CA 1
ATOM 3092 C C . ALA A 1 391 ? -40.498 2.180 29.236 1.00 62.62 391 ALA A C 1
ATOM 3094 O O . ALA A 1 391 ? -40.491 3.161 29.978 1.00 62.62 391 ALA A O 1
ATOM 3095 N N . GLN A 1 392 ? -41.606 1.456 29.028 1.00 67.06 392 GLN A N 1
ATOM 3096 C CA . GLN A 1 392 ? -42.881 1.740 29.700 1.00 67.06 392 GLN A CA 1
ATOM 3097 C C . GLN A 1 392 ? -42.776 1.566 31.224 1.00 67.06 392 GLN A C 1
ATOM 3099 O O . GLN A 1 392 ? -43.126 2.482 31.966 1.00 67.06 392 GLN A O 1
ATOM 3104 N N . GLN A 1 393 ? -42.208 0.448 31.691 1.00 65.50 393 GLN A N 1
ATOM 3105 C CA . GLN A 1 393 ? -42.044 0.168 33.125 1.00 65.50 393 GLN A CA 1
ATOM 3106 C C . GLN A 1 393 ? -41.157 1.204 33.841 1.00 65.50 393 GLN A C 1
ATOM 3108 O O . GLN A 1 393 ? -41.448 1.589 34.974 1.00 65.50 393 GLN A O 1
ATOM 3113 N N . ALA A 1 394 ? -40.104 1.701 33.182 1.00 61.53 394 ALA A N 1
ATOM 3114 C CA . ALA A 1 394 ? -39.261 2.767 33.725 1.00 61.53 394 ALA A CA 1
ATOM 3115 C C . ALA A 1 394 ? -40.013 4.110 33.845 1.00 61.53 394 ALA A C 1
ATOM 3117 O O . ALA A 1 394 ? -39.924 4.784 34.873 1.00 61.53 394 ALA A O 1
ATOM 3118 N N . ALA A 1 395 ? -40.797 4.479 32.825 1.00 60.38 395 ALA A N 1
ATOM 3119 C CA . ALA A 1 395 ? -41.554 5.732 32.806 1.00 60.38 395 ALA A CA 1
ATOM 3120 C C . ALA A 1 395 ? -42.658 5.796 33.882 1.00 60.38 395 ALA A C 1
ATOM 3122 O O . ALA A 1 395 ? -42.964 6.876 34.391 1.00 60.38 395 ALA A O 1
ATOM 3123 N N . GLU A 1 396 ? -43.245 4.656 34.255 1.00 63.84 396 GLU A N 1
ATOM 3124 C CA . GLU A 1 396 ? -44.217 4.571 35.353 1.00 63.84 396 GLU A CA 1
ATOM 3125 C C . GLU A 1 396 ? -43.543 4.734 36.725 1.00 63.84 396 GLU A C 1
ATOM 3127 O O . GLU A 1 396 ? -44.012 5.519 37.552 1.00 63.84 396 GLU A O 1
ATOM 3132 N N . GLN A 1 397 ? -42.400 4.075 36.951 1.00 57.94 397 GLN A N 1
ATOM 3133 C CA . GLN A 1 397 ? -41.640 4.205 38.202 1.00 57.94 397 GLN A CA 1
ATOM 3134 C C . GLN A 1 397 ? -41.160 5.643 38.447 1.00 57.94 397 GLN A C 1
ATOM 3136 O O . GLN A 1 397 ? -41.265 6.140 39.569 1.00 57.94 397 GLN A O 1
ATOM 3141 N N . GLN A 1 398 ? -40.693 6.333 37.403 1.00 54.31 398 GLN A N 1
ATOM 3142 C CA . GLN A 1 398 ? -40.208 7.709 37.514 1.00 54.31 398 GLN A CA 1
ATOM 3143 C C . GLN A 1 398 ? -41.318 8.686 37.951 1.00 54.31 398 GLN A C 1
ATOM 3145 O O . GLN A 1 398 ? -41.117 9.480 38.872 1.00 54.31 398 GLN A O 1
ATOM 3150 N N . ARG A 1 399 ? -42.531 8.564 37.390 1.00 60.34 399 ARG A N 1
ATOM 3151 C CA . ARG A 1 399 ? -43.690 9.402 37.765 1.00 60.34 399 ARG A CA 1
ATOM 3152 C C . ARG A 1 399 ? -44.101 9.240 39.231 1.00 60.34 399 ARG A C 1
ATOM 3154 O O . ARG A 1 399 ? -44.520 10.209 39.862 1.00 60.34 399 ARG A O 1
ATOM 3161 N N . HIS A 1 400 ? -43.960 8.038 39.793 1.00 60.47 400 HIS A N 1
ATOM 3162 C CA . HIS A 1 400 ? -44.226 7.801 41.215 1.00 60.47 400 HIS A CA 1
ATOM 3163 C C . HIS A 1 400 ? -43.170 8.430 42.142 1.00 60.47 400 HIS A C 1
ATOM 3165 O O . HIS A 1 400 ? -43.510 8.830 43.255 1.00 60.47 400 HIS A O 1
ATOM 3171 N N . GLN A 1 401 ? -41.918 8.568 41.694 1.00 52.62 401 GLN A N 1
ATOM 3172 C CA . GLN A 1 401 ? -40.852 9.216 42.470 1.00 52.62 401 GLN A CA 1
ATOM 3173 C C . GLN A 1 401 ? -40.973 10.749 42.447 1.00 52.62 401 GLN A C 1
ATOM 3175 O O . GLN A 1 401 ? -40.863 11.395 43.490 1.00 52.62 401 GLN A O 1
ATOM 3180 N N . GLU A 1 402 ? -41.281 11.331 41.285 1.00 50.41 402 GLU A N 1
ATOM 3181 C CA . GLU A 1 402 ? -41.474 12.781 41.119 1.00 50.41 402 GLU A CA 1
ATOM 3182 C C . GLU A 1 402 ? -42.641 13.313 41.978 1.00 50.41 402 GLU A C 1
ATOM 3184 O O . GLU A 1 402 ? -42.527 14.370 42.606 1.00 50.41 402 GLU A O 1
ATOM 3189 N N . ALA A 1 403 ? -43.728 12.540 42.104 1.00 54.78 403 ALA A N 1
ATOM 3190 C CA . ALA A 1 403 ? -44.862 12.874 42.969 1.00 54.78 403 ALA A CA 1
ATOM 3191 C C . ALA A 1 403 ? -44.506 12.901 44.472 1.00 54.78 403 ALA A C 1
ATOM 3193 O O . ALA A 1 403 ? -45.039 13.727 45.216 1.00 54.78 403 ALA A O 1
ATOM 3194 N N . ALA A 1 404 ? -43.594 12.034 44.929 1.00 54.16 404 ALA A N 1
ATOM 3195 C CA . ALA A 1 404 ? -43.162 11.990 46.328 1.00 54.16 404 ALA A CA 1
ATOM 3196 C C . ALA A 1 404 ? -42.244 13.174 46.695 1.00 54.16 404 ALA A C 1
ATOM 3198 O O . ALA A 1 404 ? -42.372 13.753 47.776 1.00 54.16 404 ALA A O 1
ATOM 3199 N N . ALA A 1 405 ? -41.357 13.579 45.779 1.00 50.62 405 ALA A N 1
ATOM 3200 C CA . ALA A 1 405 ? -40.439 14.700 45.989 1.00 50.62 405 ALA A CA 1
ATOM 3201 C C . ALA A 1 405 ? -41.166 16.051 46.159 1.00 50.62 405 ALA A C 1
ATOM 3203 O O . ALA A 1 405 ? -40.740 16.898 46.950 1.00 50.62 405 ALA A O 1
ATOM 3204 N N . ALA A 1 406 ? -42.290 16.244 45.459 1.00 52.28 406 ALA A N 1
ATOM 3205 C CA . ALA A 1 406 ? -43.062 17.487 45.493 1.00 52.28 406 ALA A CA 1
ATOM 3206 C C . ALA A 1 406 ? -43.657 17.816 46.878 1.00 52.28 406 ALA A C 1
ATOM 3208 O O . ALA A 1 406 ? -43.760 18.991 47.230 1.00 52.28 406 ALA A O 1
ATOM 3209 N N . ALA A 1 407 ? -44.013 16.804 47.679 1.00 53.75 407 ALA A N 1
ATOM 3210 C CA . ALA A 1 407 ? -44.583 17.002 49.015 1.00 53.75 407 ALA A CA 1
ATOM 3211 C C . ALA A 1 407 ? -43.537 17.522 50.020 1.00 53.75 407 ALA A C 1
ATOM 3213 O O . ALA A 1 407 ? -43.760 18.529 50.695 1.00 53.75 407 ALA A O 1
ATOM 3214 N N . VAL A 1 408 ? -42.357 16.892 50.059 1.00 55.06 408 VAL A N 1
ATOM 3215 C CA . VAL A 1 408 ? -41.242 17.281 50.948 1.00 55.06 408 VAL A CA 1
ATOM 3216 C C . VAL A 1 408 ? -40.762 18.709 50.644 1.00 55.06 408 VAL A C 1
ATOM 3218 O O . VAL A 1 408 ? -40.451 19.485 51.549 1.00 55.06 408 VAL A O 1
ATOM 3221 N N . ALA A 1 409 ? -40.778 19.099 49.365 1.00 50.16 409 ALA A N 1
ATOM 3222 C CA . ALA A 1 409 ? -40.360 20.419 48.896 1.00 50.16 409 ALA A CA 1
ATOM 3223 C C . ALA A 1 409 ? -41.296 21.586 49.287 1.00 50.16 409 ALA A C 1
ATOM 3225 O O . ALA A 1 409 ? -40.957 22.742 49.010 1.00 50.16 409 ALA A O 1
ATOM 3226 N N . ALA A 1 410 ? -42.458 21.321 49.898 1.00 53.38 410 ALA A N 1
ATOM 3227 C CA . ALA A 1 410 ? -43.385 22.349 50.383 1.00 53.38 410 ALA A CA 1
ATOM 3228 C C . ALA A 1 410 ? -43.169 22.696 51.868 1.00 53.38 410 ALA A C 1
ATOM 3230 O O . ALA A 1 410 ? -43.271 23.861 52.252 1.00 53.38 410 ALA A O 1
ATOM 3231 N N . GLU A 1 411 ? -42.837 21.703 52.696 1.00 53.25 411 GLU A N 1
ATOM 3232 C CA . GLU A 1 411 ? -42.672 21.872 54.145 1.00 53.25 411 GLU A CA 1
ATOM 3233 C C . GLU A 1 411 ? -41.311 22.496 54.498 1.00 53.25 411 GLU A C 1
ATOM 3235 O O . GLU A 1 411 ? -41.236 23.399 55.335 1.00 53.25 411 GLU A O 1
ATOM 3240 N N . ALA A 1 412 ? -40.258 22.130 53.755 1.00 51.22 412 ALA A N 1
ATOM 3241 C CA . ALA A 1 412 ? -38.920 22.714 53.882 1.00 51.22 412 ALA A CA 1
ATOM 3242 C C . ALA A 1 412 ? -38.901 24.250 53.718 1.00 51.22 412 ALA A C 1
ATOM 3244 O O . ALA A 1 412 ? -38.176 24.938 54.436 1.00 51.22 412 ALA A O 1
ATOM 3245 N N . ARG A 1 413 ? -39.739 24.807 52.828 1.00 51.41 413 ARG A N 1
ATOM 3246 C CA . ARG A 1 413 ? -39.774 26.253 52.522 1.00 51.41 413 ARG A CA 1
ATOM 3247 C C . ARG A 1 413 ? -40.136 27.117 53.733 1.00 51.41 413 ARG A C 1
ATOM 3249 O O . ARG A 1 413 ? -39.586 28.198 53.899 1.00 51.41 413 ARG A O 1
ATOM 3256 N N . ARG A 1 414 ? -41.015 26.622 54.610 1.00 55.06 414 ARG A N 1
ATOM 3257 C CA . ARG A 1 414 ? -41.447 27.350 55.819 1.00 55.06 414 ARG A CA 1
ATOM 3258 C C . ARG A 1 414 ? -40.382 27.360 56.915 1.00 55.06 414 ARG A C 1
ATOM 3260 O O . ARG A 1 414 ? -40.318 28.301 57.696 1.00 55.06 414 ARG A O 1
ATOM 3267 N N . GLN A 1 415 ? -39.532 26.333 56.959 1.00 52.72 415 GLN A N 1
ATOM 3268 C CA . GLN A 1 415 ? -38.360 26.312 57.840 1.00 52.72 415 GLN A CA 1
ATOM 3269 C C . GLN A 1 415 ? -37.238 27.198 57.278 1.00 52.72 415 GLN A C 1
ATOM 3271 O O . GLN A 1 415 ? -36.560 27.882 58.043 1.00 52.72 415 GLN A O 1
ATOM 3276 N N . GLN A 1 416 ? -37.098 27.248 55.948 1.00 50.84 416 GLN A N 1
ATOM 3277 C CA . GLN A 1 416 ? -36.153 28.110 55.233 1.00 50.84 416 GLN A CA 1
ATOM 3278 C C . GLN A 1 416 ? -36.300 29.591 55.610 1.00 50.84 416 GLN A C 1
ATOM 3280 O O . GLN A 1 416 ? -35.305 30.213 55.954 1.00 50.84 416 GLN A O 1
ATOM 3285 N N . GLU A 1 417 ? -37.513 30.147 55.614 1.00 53.34 417 GLU A N 1
ATOM 3286 C CA . GLU A 1 417 ? -37.741 31.581 55.881 1.00 53.34 417 GLU A CA 1
ATOM 3287 C C . GLU A 1 417 ? -37.336 32.000 57.310 1.00 53.34 417 GLU A C 1
ATOM 3289 O O . GLU A 1 417 ? -36.732 33.056 57.506 1.00 53.34 417 GLU A O 1
ATOM 3294 N N . GLN A 1 418 ? -37.597 31.157 58.319 1.00 53.38 418 GLN A N 1
ATOM 3295 C CA . GLN A 1 418 ? -37.138 31.409 59.694 1.00 53.38 418 GLN A CA 1
ATOM 3296 C C . GLN A 1 418 ? -35.631 31.185 59.862 1.00 53.38 418 GLN A C 1
ATOM 3298 O O . GLN A 1 418 ? -34.991 31.912 60.622 1.00 53.38 418 GLN A O 1
ATOM 3303 N N . GLN A 1 419 ? -35.055 30.221 59.140 1.00 52.28 419 GLN A N 1
ATOM 3304 C CA . GLN A 1 419 ? -33.609 30.021 59.107 1.00 52.28 419 GLN A CA 1
ATOM 3305 C C . GLN A 1 419 ? -32.895 31.155 58.364 1.00 52.28 419 GLN A C 1
ATOM 3307 O O . GLN A 1 419 ? -31.790 31.503 58.752 1.00 52.28 419 GLN A O 1
ATOM 3312 N N . GLU A 1 420 ? -33.487 31.785 57.347 1.00 51.53 420 GLU A N 1
ATOM 3313 C CA . GLU A 1 420 ? -32.835 32.871 56.606 1.00 51.53 420 GLU A CA 1
ATOM 3314 C C . GLU A 1 420 ? -32.653 34.148 57.426 1.00 51.53 420 GLU A C 1
ATOM 3316 O O . GLU A 1 420 ? -31.643 34.827 57.253 1.00 51.53 420 GLU A O 1
ATOM 3321 N N . ALA A 1 421 ? -33.537 34.439 58.382 1.00 55.25 421 ALA A N 1
ATOM 3322 C CA . ALA A 1 421 ? -33.361 35.576 59.285 1.00 55.25 421 ALA A CA 1
ATOM 3323 C C . ALA A 1 421 ? -32.117 35.433 60.190 1.00 55.25 421 ALA A C 1
ATOM 3325 O O . ALA A 1 421 ? -31.378 36.401 60.380 1.00 55.25 421 ALA A O 1
ATOM 3326 N N . THR A 1 422 ? -31.840 34.232 60.714 1.00 58.28 422 THR A N 1
ATOM 3327 C CA . THR A 1 422 ? -30.602 33.951 61.464 1.00 58.28 422 THR A CA 1
ATOM 3328 C C . THR A 1 422 ? -29.408 33.751 60.535 1.00 58.28 422 THR A C 1
ATOM 3330 O O . THR A 1 422 ? -28.346 34.319 60.792 1.00 58.28 422 THR A O 1
ATOM 3333 N N . ARG A 1 423 ? -29.581 33.035 59.416 1.00 58.09 423 ARG A N 1
ATOM 3334 C CA . ARG A 1 423 ? -28.530 32.790 58.417 1.00 58.09 423 ARG A CA 1
ATOM 3335 C C . ARG A 1 423 ? -28.015 34.091 57.813 1.00 58.09 423 ARG A C 1
ATOM 3337 O O . ARG A 1 423 ? -26.825 34.174 57.587 1.00 58.09 423 ARG A O 1
ATOM 3344 N N . LEU A 1 424 ? -28.836 35.127 57.621 1.00 59.78 424 LEU A N 1
ATOM 3345 C CA . LEU A 1 424 ? -28.374 36.445 57.160 1.00 59.78 424 LEU A CA 1
ATOM 3346 C C . LEU A 1 424 ? -27.537 37.196 58.213 1.00 59.78 424 LEU A C 1
ATOM 3348 O O . LEU A 1 424 ? -26.594 37.902 57.855 1.00 59.78 424 LEU A O 1
ATOM 3352 N N . ALA A 1 425 ? -27.840 37.031 59.505 1.00 62.00 425 ALA A N 1
ATOM 3353 C CA . ALA A 1 425 ? -27.065 37.628 60.595 1.00 62.00 425 ALA A CA 1
ATOM 3354 C C . ALA A 1 425 ? -25.735 36.888 60.837 1.00 62.00 425 ALA A C 1
ATOM 3356 O O . ALA A 1 425 ? -24.707 37.522 61.091 1.00 62.00 425 ALA A O 1
ATOM 3357 N N . GLU A 1 426 ? -25.732 35.559 60.708 1.00 59.88 426 GLU A N 1
ATOM 3358 C CA . GLU A 1 426 ? -24.500 34.770 60.685 1.00 59.88 426 GLU A CA 1
ATOM 3359 C C . GLU A 1 426 ? -23.710 35.018 59.399 1.00 59.88 426 GLU A C 1
ATOM 3361 O O . GLU A 1 426 ? -22.522 35.286 59.497 1.00 59.88 426 GLU A O 1
ATOM 3366 N N . GLU A 1 427 ? -24.339 35.057 58.219 1.00 56.25 427 GLU A N 1
ATOM 3367 C CA . GLU A 1 427 ? -23.705 35.421 56.945 1.00 56.25 427 GLU A CA 1
ATOM 3368 C C . GLU A 1 427 ? -23.069 36.809 57.000 1.00 56.25 427 GLU A C 1
ATOM 3370 O O . GLU A 1 427 ? -22.034 36.986 56.381 1.00 56.25 427 GLU A O 1
ATOM 3375 N N . ALA A 1 428 ? -23.611 37.794 57.722 1.00 62.50 428 ALA A N 1
ATOM 3376 C CA . ALA A 1 428 ? -22.938 39.088 57.871 1.00 62.50 428 ALA A CA 1
ATOM 3377 C C . ALA A 1 428 ? -21.561 38.928 58.548 1.00 62.50 428 ALA A C 1
ATOM 3379 O O . ALA A 1 428 ? -20.547 39.371 58.008 1.00 62.50 428 ALA A O 1
ATOM 3380 N N . ARG A 1 429 ? -21.508 38.198 59.670 1.00 65.44 429 ARG A N 1
ATOM 3381 C CA . ARG A 1 429 ? -20.257 37.880 60.386 1.00 65.44 429 ARG A CA 1
ATOM 3382 C C . ARG A 1 429 ? -19.353 36.949 59.578 1.00 65.44 429 ARG A C 1
ATOM 3384 O O . ARG A 1 429 ? -18.142 37.146 59.533 1.00 65.44 429 ARG A O 1
ATOM 3391 N N . LEU A 1 430 ? -19.940 35.964 58.900 1.00 61.44 430 LEU A N 1
ATOM 3392 C CA . LEU A 1 430 ? -19.233 35.030 58.035 1.00 61.44 430 LEU A CA 1
ATOM 3393 C C . LEU A 1 430 ? -18.683 35.735 56.795 1.00 61.44 430 LEU A C 1
ATOM 3395 O O . LEU A 1 430 ? -17.637 35.328 56.327 1.00 61.44 430 LEU A O 1
ATOM 3399 N N . ARG A 1 431 ? -19.322 36.795 56.284 1.00 63.28 431 ARG A N 1
ATOM 3400 C CA . ARG A 1 431 ? -18.829 37.623 55.171 1.00 63.28 431 ARG A CA 1
ATOM 3401 C C . ARG A 1 431 ? -17.686 38.529 55.614 1.00 63.28 431 ARG A C 1
ATOM 3403 O O . ARG A 1 431 ? -16.739 38.662 54.854 1.00 63.28 431 ARG A O 1
ATOM 3410 N N . GLU A 1 432 ? -17.705 39.091 56.823 1.00 65.06 432 GLU A N 1
ATOM 3411 C CA . GLU A 1 432 ? -16.531 39.790 57.378 1.00 65.06 432 GLU A CA 1
ATOM 3412 C C . GLU A 1 432 ? -15.359 38.817 57.591 1.00 65.06 432 GLU A C 1
ATOM 3414 O O . GLU A 1 432 ? -14.237 39.079 57.155 1.00 65.06 432 GLU A O 1
ATOM 3419 N N . GLN A 1 433 ? -15.624 37.647 58.180 1.00 66.62 433 GLN A N 1
ATOM 3420 C CA . GLN A 1 433 ? -14.611 36.613 58.398 1.00 66.62 433 GLN A CA 1
ATOM 3421 C C . GLN A 1 433 ? -14.114 36.002 57.075 1.00 66.62 433 GLN A C 1
ATOM 3423 O O . GLN A 1 433 ? -12.918 35.769 56.927 1.00 66.62 433 GLN A O 1
ATOM 3428 N N . GLN A 1 434 ? -14.989 35.828 56.079 1.00 62.19 434 GLN A N 1
ATOM 3429 C CA . GLN A 1 434 ? -14.632 35.437 54.713 1.00 62.19 434 GLN A CA 1
ATOM 3430 C C . GLN A 1 434 ? -13.899 36.549 53.974 1.00 62.19 434 GLN A C 1
ATOM 3432 O O . GLN A 1 434 ? -13.034 36.222 53.184 1.00 62.19 434 GLN A O 1
ATOM 3437 N N . GLN A 1 435 ? -14.171 37.836 54.203 1.00 68.56 435 GLN A N 1
ATOM 3438 C CA . GLN A 1 435 ? -13.381 38.918 53.607 1.00 68.56 435 GLN A CA 1
ATOM 3439 C C . GLN A 1 435 ? -11.970 38.949 54.198 1.00 68.56 435 GLN A C 1
ATOM 3441 O O . GLN A 1 435 ? -11.007 39.083 53.448 1.00 68.56 435 GLN A O 1
ATOM 3446 N N . GLN A 1 436 ? -11.818 38.730 55.507 1.00 68.12 436 GLN A N 1
ATOM 3447 C CA . GLN A 1 436 ? -10.503 38.574 56.136 1.00 68.12 436 GLN A CA 1
ATOM 3448 C C . GLN A 1 436 ? -9.781 37.313 55.633 1.00 68.12 436 GLN A C 1
ATOM 3450 O O . GLN A 1 436 ? -8.616 37.394 55.244 1.00 68.12 436 GLN A O 1
ATOM 3455 N N . GLN A 1 437 ? -10.472 36.172 55.540 1.00 69.50 437 GLN A N 1
ATOM 3456 C CA . GLN A 1 437 ? -9.924 34.939 54.962 1.00 69.50 437 GLN A CA 1
ATOM 3457 C C . GLN A 1 437 ? -9.647 35.060 53.457 1.00 69.50 437 GLN A C 1
ATOM 3459 O O . GLN A 1 437 ? -8.678 34.482 52.992 1.00 69.50 437 GLN A O 1
ATOM 3464 N N . GLN A 1 438 ? -10.425 35.825 52.688 1.00 66.62 438 GLN A N 1
ATOM 3465 C CA . GLN A 1 438 ? -10.184 36.089 51.266 1.00 66.62 438 GLN A CA 1
ATOM 3466 C C . GLN A 1 438 ? -9.015 37.050 51.074 1.00 66.62 438 GLN A C 1
ATOM 3468 O O . GLN A 1 438 ? -8.245 36.853 50.146 1.00 66.62 438 GLN A O 1
ATOM 3473 N N . GLN A 1 439 ? -8.825 38.045 51.943 1.00 69.44 439 GLN A N 1
ATOM 3474 C CA . GLN A 1 439 ? -7.636 38.901 51.922 1.00 69.44 439 GLN A CA 1
ATOM 3475 C C . GLN A 1 439 ? -6.379 38.112 52.309 1.00 69.44 439 GLN A C 1
ATOM 3477 O O . GLN A 1 439 ? -5.362 38.220 51.626 1.00 69.44 439 GLN A O 1
ATOM 3482 N N . GLN A 1 440 ? -6.452 37.263 53.340 1.00 71.50 440 GLN A N 1
ATOM 3483 C CA . GLN A 1 440 ? -5.363 36.352 53.710 1.00 71.50 440 GLN A CA 1
ATOM 3484 C C . GLN A 1 440 ? -5.079 35.340 52.594 1.00 71.50 440 GLN A C 1
ATOM 3486 O O . GLN A 1 440 ? -3.937 35.235 52.163 1.00 71.50 440 GLN A O 1
ATOM 3491 N N . ALA A 1 441 ? -6.102 34.685 52.041 1.00 73.25 441 ALA A N 1
ATOM 3492 C CA . ALA A 1 441 ? -5.966 33.751 50.926 1.00 73.25 441 ALA A CA 1
ATOM 3493 C C . ALA A 1 441 ? -5.533 34.438 49.623 1.00 73.25 441 ALA A C 1
ATOM 3495 O O . ALA A 1 441 ? -4.851 33.808 48.829 1.00 73.25 441 ALA A O 1
ATOM 3496 N N . GLN A 1 442 ? -5.851 35.715 49.387 1.00 71.44 442 GLN A N 1
ATOM 3497 C CA . GLN A 1 442 ? -5.289 36.487 48.272 1.00 71.44 442 GLN A CA 1
ATOM 3498 C C . GLN A 1 442 ? -3.811 36.810 48.505 1.00 71.44 442 GLN A C 1
ATOM 3500 O O . GLN A 1 442 ? -3.029 36.706 47.566 1.00 71.44 442 GLN A O 1
ATOM 3505 N N . LEU A 1 443 ? -3.399 37.142 49.733 1.00 76.75 443 LEU A N 1
ATOM 3506 C CA . LEU A 1 443 ? -1.986 37.331 50.081 1.00 76.75 443 LEU A CA 1
ATOM 3507 C C . LEU A 1 443 ? -1.192 36.020 50.001 1.00 76.75 443 LEU A C 1
ATOM 3509 O O . LEU A 1 443 ? -0.065 36.012 49.508 1.00 76.75 443 LEU A O 1
ATOM 3513 N N . GLU A 1 444 ? -1.767 34.906 50.448 1.00 77.31 444 GLU A N 1
ATOM 3514 C CA . GLU A 1 444 ? -1.168 33.579 50.320 1.00 77.31 444 GLU A CA 1
ATOM 3515 C C . GLU A 1 444 ? -1.163 33.100 48.872 1.00 77.31 444 GLU A C 1
ATOM 3517 O O . GLU A 1 444 ? -0.137 32.603 48.426 1.00 77.31 444 GLU A O 1
ATOM 3522 N N . LEU A 1 445 ? -2.224 33.331 48.096 1.00 77.44 445 LEU A N 1
ATOM 3523 C CA . LEU A 1 445 ? -2.256 33.040 46.663 1.00 77.44 445 LEU A CA 1
ATOM 3524 C C . LEU A 1 445 ? -1.251 33.906 45.897 1.00 77.44 445 LEU A C 1
ATOM 3526 O O . LEU A 1 445 ? -0.583 33.388 45.013 1.00 77.44 445 LEU A O 1
ATOM 3530 N N . GLN A 1 446 ? -1.067 35.182 46.248 1.00 76.75 446 GLN A N 1
ATOM 3531 C CA . GLN A 1 446 ? -0.012 36.024 45.670 1.00 76.75 446 GLN A CA 1
ATOM 3532 C C . GLN A 1 446 ? 1.384 35.511 46.043 1.00 76.75 446 GLN A C 1
ATOM 3534 O O . GLN A 1 446 ? 2.246 35.426 45.171 1.00 76.75 446 GLN A O 1
ATOM 3539 N N . ARG A 1 447 ? 1.610 35.097 47.297 1.00 80.44 447 ARG A N 1
ATOM 3540 C CA . ARG A 1 447 ? 2.871 34.464 47.728 1.00 80.44 447 ARG A CA 1
ATOM 3541 C C . ARG A 1 447 ? 3.116 33.125 47.030 1.00 80.44 447 ARG A C 1
ATOM 3543 O O . ARG A 1 447 ? 4.239 32.867 46.614 1.00 80.44 447 ARG A O 1
ATOM 3550 N N . GLN A 1 448 ? 2.086 32.302 46.848 1.00 76.25 448 GLN A N 1
ATOM 3551 C CA . GLN A 1 448 ? 2.149 31.033 46.117 1.00 76.25 448 GLN A CA 1
ATOM 3552 C C . GLN A 1 448 ? 2.358 31.259 44.616 1.00 76.25 448 GLN A C 1
ATOM 3554 O O . GLN A 1 448 ? 3.136 30.537 44.008 1.00 76.25 448 GLN A O 1
ATOM 3559 N N . GLN A 1 449 ? 1.743 32.281 44.016 1.00 75.62 449 GLN A N 1
ATOM 3560 C CA . GLN A 1 449 ? 1.98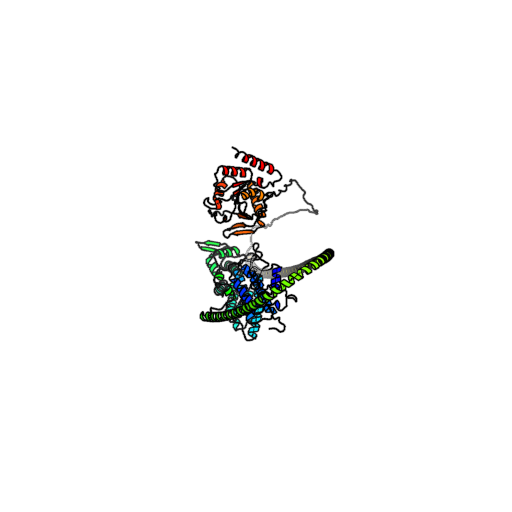2 32.679 42.626 1.00 75.62 449 GLN A CA 1
ATOM 3561 C C . GLN A 1 449 ? 3.407 33.205 42.433 1.00 75.62 449 GLN A C 1
ATOM 3563 O O . GLN A 1 449 ? 4.056 32.830 41.463 1.00 75.62 449 GLN A O 1
ATOM 3568 N N . GLN A 1 450 ? 3.929 34.014 43.359 1.00 77.44 450 GLN A N 1
ATOM 3569 C CA . GLN A 1 450 ? 5.323 34.469 43.342 1.00 77.44 450 GLN A CA 1
ATOM 3570 C C . GLN A 1 450 ? 6.295 33.294 43.519 1.00 77.44 450 GLN A C 1
ATOM 3572 O O . GLN A 1 450 ? 7.200 33.137 42.704 1.00 77.44 450 GLN A O 1
ATOM 3577 N N . ALA A 1 451 ? 6.064 32.415 44.497 1.00 79.88 451 ALA A N 1
ATOM 3578 C CA . ALA A 1 451 ? 6.868 31.212 44.704 1.00 79.88 451 ALA A CA 1
ATOM 3579 C C . ALA A 1 451 ? 6.815 30.261 43.495 1.00 79.88 451 ALA A C 1
ATOM 3581 O O . ALA A 1 451 ? 7.852 29.769 43.066 1.00 79.88 451 ALA A O 1
ATOM 3582 N N . ALA A 1 452 ? 5.643 30.056 42.886 1.00 79.12 452 ALA A N 1
ATOM 3583 C CA . ALA A 1 452 ? 5.484 29.236 41.686 1.00 79.12 452 ALA A CA 1
ATOM 3584 C C . ALA A 1 452 ? 6.098 29.887 40.434 1.00 79.12 452 ALA A C 1
ATOM 3586 O O . ALA A 1 452 ? 6.584 29.172 39.562 1.00 79.12 452 ALA A O 1
ATOM 3587 N N . LEU A 1 453 ? 6.122 31.221 40.333 1.00 80.12 453 LEU A N 1
ATOM 3588 C CA . LEU A 1 453 ? 6.847 31.941 39.280 1.00 80.12 453 LEU A CA 1
ATOM 3589 C C . LEU A 1 453 ? 8.364 31.829 39.469 1.00 80.12 453 LEU A C 1
ATOM 3591 O O . LEU A 1 453 ? 9.076 31.595 38.492 1.00 80.12 453 LEU A O 1
ATOM 3595 N N . GLU A 1 454 ? 8.867 31.934 40.701 1.00 81.50 454 GLU A N 1
ATOM 3596 C CA . GLU A 1 454 ? 10.277 31.675 41.006 1.00 81.50 454 GLU A CA 1
ATOM 3597 C C . GLU A 1 454 ? 10.658 30.211 40.774 1.00 81.50 454 GLU A C 1
ATOM 3599 O O . GLU A 1 454 ? 11.720 29.941 40.217 1.00 81.50 454 GLU A O 1
ATOM 3604 N N . GLU A 1 455 ? 9.798 29.259 41.134 1.00 81.94 455 GLU A N 1
ATOM 3605 C CA . GLU A 1 455 ? 10.046 27.838 40.909 1.00 81.94 455 GLU A CA 1
ATOM 3606 C C . GLU A 1 455 ? 9.976 27.489 39.417 1.00 81.94 455 GLU A C 1
ATOM 3608 O O . GLU A 1 455 ? 10.877 26.825 38.913 1.00 81.94 455 GLU A O 1
ATOM 3613 N N . GLN A 1 456 ? 8.991 27.998 38.664 1.00 76.38 456 GLN A N 1
ATOM 3614 C CA . GLN A 1 456 ? 8.971 27.874 37.200 1.00 76.38 456 GLN A CA 1
ATOM 3615 C C . GLN A 1 456 ? 10.208 28.506 36.565 1.00 76.38 456 GLN A C 1
ATOM 3617 O O . GLN A 1 456 ? 10.736 27.966 35.595 1.00 76.38 456 GLN A O 1
ATOM 3622 N N . ARG A 1 457 ? 10.692 29.633 37.096 1.00 82.88 457 ARG A N 1
ATOM 3623 C CA . ARG A 1 457 ? 11.925 30.261 36.622 1.00 82.88 457 ARG A CA 1
ATOM 3624 C C . ARG A 1 457 ? 13.144 29.378 36.912 1.00 82.88 457 ARG A C 1
ATOM 3626 O O . ARG A 1 457 ? 13.926 29.163 35.993 1.00 82.88 457 ARG A O 1
ATOM 3633 N N . ARG A 1 458 ? 13.285 28.818 38.120 1.00 85.44 458 ARG A N 1
ATOM 3634 C CA . ARG A 1 458 ? 14.368 27.870 38.459 1.00 85.44 458 ARG A CA 1
ATOM 3635 C C . ARG A 1 458 ? 14.309 26.615 37.592 1.00 85.44 458 ARG A C 1
ATOM 3637 O O . ARG A 1 458 ? 15.309 26.281 36.971 1.00 85.44 458 ARG A O 1
ATOM 3644 N N . ARG A 1 459 ? 13.131 25.997 37.451 1.00 83.31 459 ARG A N 1
ATOM 3645 C CA . ARG A 1 459 ? 12.906 24.844 36.564 1.00 83.31 459 ARG A CA 1
ATOM 3646 C C . ARG A 1 459 ? 13.284 25.169 35.116 1.00 83.31 459 ARG A C 1
ATOM 3648 O O . ARG A 1 459 ? 14.002 24.391 34.511 1.00 83.31 459 ARG A O 1
ATOM 3655 N N . ARG A 1 460 ? 12.924 26.344 34.582 1.00 80.69 460 ARG A N 1
ATOM 3656 C CA . ARG A 1 460 ? 13.358 26.789 33.239 1.00 80.69 460 ARG A CA 1
ATOM 3657 C C . ARG A 1 460 ? 14.864 27.050 33.141 1.00 80.69 460 ARG A C 1
ATOM 3659 O O . ARG A 1 460 ? 15.453 26.751 32.109 1.00 80.69 460 ARG A O 1
ATOM 3666 N N . GLU A 1 461 ? 15.497 27.602 34.177 1.00 84.31 461 GLU A N 1
ATOM 3667 C CA . GLU A 1 461 ? 16.957 27.783 34.229 1.00 84.31 461 GLU A CA 1
ATOM 3668 C C . GLU A 1 461 ? 17.695 26.428 34.302 1.00 84.31 461 GLU A C 1
ATOM 3670 O O . GLU A 1 461 ? 18.756 26.274 33.698 1.00 84.31 461 GLU A O 1
ATOM 3675 N N . GLU A 1 462 ? 17.125 25.425 34.973 1.00 84.00 462 GLU A N 1
ATOM 3676 C CA . GLU A 1 462 ? 17.638 24.050 35.044 1.00 84.00 462 GLU A CA 1
ATOM 3677 C C . GLU A 1 462 ? 17.390 23.265 33.746 1.00 84.00 462 GLU A C 1
ATOM 3679 O O . GLU A 1 462 ? 18.322 22.667 33.212 1.00 84.00 462 GLU A O 1
ATOM 3684 N N . GLU A 1 463 ? 16.184 23.330 33.178 1.00 83.44 463 GLU A N 1
ATOM 3685 C CA . GLU A 1 463 ? 15.836 22.778 31.862 1.00 83.44 463 GLU A CA 1
ATOM 3686 C C . GLU A 1 463 ? 16.727 23.371 30.762 1.00 83.44 463 GLU A C 1
ATOM 3688 O O . GLU A 1 463 ? 17.217 22.632 29.911 1.00 83.44 463 GLU A O 1
ATOM 3693 N N . ALA A 1 464 ? 17.004 24.680 30.793 1.00 82.62 464 ALA A N 1
ATOM 3694 C CA . ALA A 1 464 ? 17.919 25.324 29.852 1.00 82.62 464 ALA A CA 1
ATOM 3695 C C . ALA A 1 464 ? 19.360 24.805 29.998 1.00 82.62 464 ALA A C 1
ATOM 3697 O O . ALA A 1 464 ? 20.010 24.534 28.989 1.00 82.62 464 ALA A O 1
ATOM 3698 N N . ARG A 1 465 ? 19.851 24.598 31.230 1.00 88.94 465 ARG A N 1
ATOM 3699 C CA . ARG A 1 465 ? 21.174 23.991 31.482 1.00 88.94 465 ARG A CA 1
ATOM 3700 C C . ARG A 1 465 ? 21.234 22.540 31.002 1.00 88.94 465 ARG A C 1
ATOM 3702 O O . ARG A 1 465 ? 22.203 22.163 30.350 1.00 88.94 465 ARG A O 1
ATOM 3709 N N . GLN A 1 466 ? 20.194 21.744 31.256 1.00 84.94 466 GLN A N 1
ATOM 3710 C CA . GLN A 1 466 ? 20.098 20.367 30.758 1.00 84.94 466 GLN A CA 1
ATOM 3711 C C . GLN A 1 466 ? 20.034 20.327 29.224 1.00 84.94 466 GLN A C 1
ATOM 3713 O O . GLN A 1 466 ? 20.710 19.511 28.604 1.00 84.94 466 GLN A O 1
ATOM 3718 N N . GLN A 1 467 ? 19.284 21.232 28.588 1.00 82.25 467 GLN A N 1
ATOM 3719 C CA . GLN A 1 467 ? 19.237 21.353 27.127 1.00 82.25 467 GLN A CA 1
ATOM 3720 C C . GLN A 1 467 ? 20.588 21.781 26.540 1.00 82.25 467 GLN A C 1
ATOM 3722 O O . GLN A 1 467 ? 20.981 21.240 25.510 1.00 82.25 467 GLN A O 1
ATOM 3727 N N . GLN A 1 468 ? 21.325 22.682 27.198 1.00 83.19 468 GLN A N 1
ATOM 3728 C CA . GLN A 1 468 ? 22.690 23.052 26.806 1.00 83.19 468 GLN A CA 1
ATOM 3729 C C . GLN A 1 468 ? 23.651 21.860 26.914 1.00 83.19 468 GLN A C 1
ATOM 3731 O O . GLN A 1 468 ? 24.322 21.545 25.937 1.00 83.19 468 GLN A O 1
ATOM 3736 N N . GLN A 1 469 ? 23.649 21.133 28.036 1.00 86.25 469 GLN A N 1
ATOM 3737 C CA . GLN A 1 469 ? 24.468 19.926 28.221 1.00 86.25 469 GLN A CA 1
ATOM 3738 C C . GLN A 1 469 ? 24.127 18.825 27.202 1.00 86.25 469 GLN A C 1
ATOM 3740 O O . GLN A 1 469 ? 25.018 18.198 26.634 1.00 86.25 469 GLN A O 1
ATOM 3745 N N . LEU A 1 470 ? 22.840 18.607 26.913 1.00 85.44 470 LEU A N 1
ATOM 3746 C CA . LEU A 1 470 ? 22.398 17.650 25.894 1.00 85.44 470 LEU A CA 1
ATOM 3747 C C . LEU A 1 470 ? 22.747 18.103 24.469 1.00 85.44 470 LEU A C 1
ATOM 3749 O O . LEU A 1 470 ? 23.027 17.255 23.624 1.00 85.44 470 LEU A O 1
ATOM 3753 N N . ALA A 1 471 ? 22.744 19.407 24.182 1.00 82.50 471 ALA A N 1
ATOM 3754 C CA . ALA A 1 471 ? 23.186 19.948 22.898 1.00 82.50 471 ALA A CA 1
ATOM 3755 C C . ALA A 1 471 ? 24.706 19.815 22.721 1.00 82.50 471 ALA A C 1
ATOM 3757 O O . ALA A 1 471 ? 25.156 19.411 21.652 1.00 82.50 471 ALA A O 1
ATOM 3758 N N . GLU A 1 472 ? 25.486 20.075 23.771 1.00 87.81 472 GLU A N 1
ATOM 3759 C CA . GLU A 1 472 ? 26.942 19.913 23.779 1.00 87.81 472 GLU A CA 1
ATOM 3760 C C . GLU A 1 472 ? 27.347 18.441 23.604 1.00 87.81 472 GLU A C 1
ATOM 3762 O O . GLU A 1 472 ? 28.157 18.127 22.733 1.00 87.81 472 GLU A O 1
ATOM 3767 N N . LEU A 1 473 ? 26.709 17.514 24.331 1.00 88.19 473 LEU A N 1
ATOM 3768 C CA . LEU A 1 473 ? 26.917 16.070 24.158 1.00 88.19 473 LEU A CA 1
ATOM 3769 C C . LEU A 1 473 ? 26.539 15.584 22.749 1.00 88.19 473 LEU A C 1
ATOM 3771 O O . LEU A 1 473 ? 27.249 14.757 22.179 1.00 88.19 473 LEU A O 1
ATOM 3775 N N . ARG A 1 474 ? 25.452 16.101 22.158 1.00 86.88 474 ARG A N 1
ATOM 3776 C CA . ARG A 1 474 ? 25.078 15.792 20.765 1.00 86.88 474 ARG A CA 1
ATOM 3777 C C . ARG A 1 474 ? 26.098 16.333 19.770 1.00 86.88 474 ARG A C 1
ATOM 3779 O O . ARG A 1 474 ? 26.484 15.606 18.864 1.00 86.88 474 ARG A O 1
ATOM 3786 N N . TRP A 1 475 ? 26.570 17.563 19.959 1.00 85.88 475 TRP A N 1
ATOM 3787 C CA . TRP A 1 475 ? 27.600 18.159 19.109 1.00 85.88 475 TRP A CA 1
ATOM 3788 C C . TRP A 1 475 ? 28.916 17.367 19.173 1.00 85.88 475 TRP A C 1
ATOM 3790 O O . TRP A 1 475 ? 29.480 17.043 18.131 1.00 85.88 475 TRP A O 1
ATOM 3800 N N . GLN A 1 476 ? 29.344 16.943 20.368 1.00 87.50 476 GLN A N 1
ATOM 3801 C CA . GLN A 1 476 ? 30.503 16.057 20.542 1.00 87.50 476 GLN A CA 1
ATOM 3802 C C . GLN A 1 476 ? 30.304 14.684 19.870 1.00 87.50 476 GLN A C 1
ATOM 3804 O O . GLN A 1 476 ? 31.240 14.150 19.277 1.00 87.50 476 GLN A O 1
ATOM 3809 N N . GLN A 1 477 ? 29.095 14.112 19.915 1.00 85.50 477 GLN A N 1
ATOM 3810 C CA . GLN A 1 477 ? 28.776 12.868 19.203 1.00 85.50 477 GLN A CA 1
ATOM 3811 C C . GLN A 1 477 ? 28.769 13.051 17.677 1.00 85.50 477 GLN A C 1
ATOM 3813 O O . GLN A 1 477 ? 29.255 12.175 16.965 1.00 85.50 477 GLN A O 1
ATOM 3818 N N . GLU A 1 478 ? 28.272 14.178 17.162 1.00 84.88 478 GLU A N 1
ATOM 3819 C CA . GLU A 1 478 ? 28.336 14.503 15.733 1.00 84.88 478 GLU A CA 1
ATOM 3820 C C . GLU A 1 478 ? 29.779 14.714 15.252 1.00 84.88 478 GLU A C 1
ATOM 3822 O O . GLU A 1 478 ? 30.144 14.180 14.208 1.00 84.88 478 GLU A O 1
ATOM 3827 N N . GLU A 1 479 ? 30.614 15.430 16.011 1.00 87.19 479 GLU A N 1
ATOM 3828 C CA . GLU A 1 479 ? 32.059 15.564 15.758 1.00 87.19 479 GLU A CA 1
ATOM 3829 C C . GLU A 1 479 ? 32.740 14.187 15.685 1.00 87.19 479 GLU A C 1
ATOM 3831 O O . GLU A 1 479 ? 33.414 13.872 14.702 1.00 87.19 479 GLU A O 1
ATOM 3836 N N . GLN A 1 480 ? 32.502 13.318 16.676 1.00 83.12 480 GLN A N 1
ATOM 3837 C CA . GLN A 1 480 ? 33.055 11.958 16.697 1.00 83.12 480 GLN A CA 1
ATOM 3838 C C . GLN A 1 480 ? 32.576 11.109 15.509 1.00 83.12 480 GLN A C 1
ATOM 3840 O O . GLN A 1 480 ? 33.373 10.377 14.923 1.00 83.12 480 GLN A O 1
ATOM 3845 N N . GLN A 1 481 ? 31.304 11.219 15.110 1.00 83.31 481 GLN A N 1
ATOM 3846 C CA . GLN A 1 481 ? 30.770 10.515 13.938 1.00 83.31 481 GLN A CA 1
ATOM 3847 C C . GLN A 1 481 ? 31.368 11.034 12.623 1.00 83.31 481 GLN A C 1
ATOM 3849 O O . GLN A 1 481 ? 31.694 10.230 11.749 1.00 83.31 481 GLN A O 1
ATOM 3854 N N . ARG A 1 482 ? 31.569 12.351 12.484 1.00 84.81 482 ARG A N 1
ATOM 3855 C CA . ARG A 1 482 ? 32.229 12.962 11.316 1.00 84.81 482 ARG A CA 1
ATOM 3856 C C . ARG A 1 482 ? 33.687 12.509 11.212 1.00 84.81 482 ARG A C 1
ATOM 3858 O O . ARG A 1 482 ? 34.100 12.051 10.149 1.00 84.81 482 ARG A O 1
ATOM 3865 N N . ALA A 1 483 ? 34.429 12.543 12.321 1.00 87.19 483 ALA A N 1
ATOM 3866 C CA . ALA A 1 483 ? 35.810 12.066 12.385 1.00 87.19 483 ALA A CA 1
ATOM 3867 C C . ALA A 1 483 ? 35.928 10.558 12.086 1.00 87.19 483 ALA A C 1
ATOM 3869 O O . ALA A 1 483 ? 36.831 10.139 11.360 1.00 87.19 483 ALA A O 1
ATOM 3870 N N . ALA A 1 484 ? 34.997 9.737 12.584 1.00 87.06 484 ALA A N 1
ATOM 3871 C CA . ALA A 1 484 ? 34.953 8.306 12.286 1.00 87.06 484 ALA A CA 1
ATOM 3872 C C . ALA A 1 484 ? 34.655 8.026 10.801 1.00 87.06 484 ALA A C 1
ATOM 3874 O O . ALA A 1 484 ? 35.334 7.201 10.189 1.00 87.06 484 ALA A O 1
ATOM 3875 N N . ALA A 1 485 ? 33.695 8.739 10.203 1.00 84.38 485 ALA A N 1
ATOM 3876 C CA . ALA A 1 485 ? 33.364 8.614 8.783 1.00 84.38 485 ALA A CA 1
ATOM 3877 C C . ALA A 1 485 ? 34.514 9.076 7.867 1.00 84.38 485 ALA A C 1
ATOM 3879 O O . ALA A 1 485 ? 34.775 8.450 6.841 1.00 84.38 485 ALA A O 1
ATOM 3880 N N . GLU A 1 486 ? 35.243 10.130 8.244 1.00 87.38 486 GLU A N 1
ATOM 3881 C CA . GLU A 1 486 ? 36.451 10.570 7.539 1.00 87.38 486 GLU A CA 1
ATOM 3882 C C . GLU A 1 486 ? 37.588 9.543 7.645 1.00 87.38 486 GLU A C 1
ATOM 3884 O O . GLU A 1 486 ? 38.200 9.192 6.633 1.00 87.38 486 GLU A O 1
ATOM 3889 N N . ALA A 1 487 ? 37.826 8.985 8.835 1.00 87.56 487 ALA A N 1
ATOM 3890 C CA . ALA A 1 487 ? 38.808 7.922 9.028 1.00 87.56 487 ALA A CA 1
ATOM 3891 C C . ALA A 1 487 ? 38.453 6.639 8.250 1.00 87.56 487 ALA A C 1
ATOM 3893 O O . ALA A 1 487 ? 39.348 5.965 7.739 1.00 87.56 487 ALA A O 1
ATOM 3894 N N . GLU A 1 488 ? 37.167 6.299 8.120 1.00 85.44 488 GLU A N 1
ATOM 3895 C CA . GLU A 1 488 ? 36.726 5.180 7.282 1.00 85.44 488 GLU A CA 1
ATOM 3896 C C . GLU A 1 488 ? 36.912 5.479 5.786 1.00 85.44 488 GLU A C 1
ATOM 3898 O O . GLU A 1 488 ? 37.412 4.625 5.051 1.00 85.44 488 GLU A O 1
ATOM 3903 N N . ARG A 1 489 ? 36.586 6.698 5.336 1.00 88.56 489 ARG A N 1
ATOM 3904 C CA . ARG A 1 489 ? 36.799 7.137 3.949 1.00 88.56 489 ARG A CA 1
ATOM 3905 C C . ARG A 1 489 ? 38.271 7.004 3.546 1.00 88.56 489 ARG A C 1
ATOM 3907 O O . ARG A 1 489 ? 38.571 6.333 2.563 1.00 88.56 489 ARG A O 1
ATOM 3914 N N . LEU A 1 490 ? 39.183 7.532 4.366 1.00 90.19 490 LEU A N 1
ATOM 3915 C CA . LEU A 1 490 ? 40.633 7.447 4.148 1.00 90.19 490 LEU A CA 1
ATOM 3916 C C . LEU A 1 490 ? 41.155 5.997 4.145 1.00 90.19 490 LEU A C 1
ATOM 3918 O O . LEU A 1 490 ? 42.081 5.680 3.400 1.00 90.19 490 LEU A O 1
ATOM 3922 N N . ARG A 1 491 ? 40.560 5.090 4.937 1.00 89.81 491 ARG A N 1
ATOM 3923 C CA . ARG A 1 491 ? 40.889 3.652 4.888 1.00 89.81 491 ARG A CA 1
ATOM 3924 C C . ARG A 1 491 ? 40.458 3.010 3.571 1.00 89.81 491 ARG A C 1
ATOM 3926 O O . ARG A 1 491 ? 41.256 2.294 2.975 1.00 89.81 491 ARG A O 1
ATOM 3933 N N . ARG A 1 492 ? 39.238 3.286 3.099 1.00 86.75 492 ARG A N 1
ATOM 3934 C CA . ARG A 1 492 ? 38.733 2.766 1.815 1.00 86.75 492 ARG A CA 1
ATOM 3935 C C . ARG A 1 492 ? 39.575 3.275 0.640 1.00 86.75 492 ARG A C 1
ATOM 3937 O O . ARG A 1 492 ? 40.014 2.468 -0.173 1.00 86.75 492 ARG A O 1
ATOM 3944 N N . GLU A 1 493 ? 39.888 4.573 0.617 1.00 87.69 493 GLU A N 1
ATOM 3945 C CA . GLU A 1 493 ? 40.796 5.194 -0.362 1.00 87.69 493 GLU A CA 1
ATOM 3946 C C . GLU A 1 493 ? 42.189 4.522 -0.358 1.00 87.69 493 GLU A C 1
ATOM 3948 O O . GLU A 1 493 ? 42.747 4.235 -1.419 1.00 87.69 493 GLU A O 1
ATOM 3953 N N . ALA A 1 494 ? 42.741 4.207 0.822 1.00 88.56 494 ALA A N 1
ATOM 3954 C CA . ALA A 1 494 ? 44.027 3.518 0.949 1.00 88.56 494 ALA A CA 1
ATOM 3955 C C . ALA A 1 494 ? 43.984 2.052 0.473 1.00 88.56 494 ALA A C 1
ATOM 3957 O O . ALA A 1 494 ? 44.894 1.613 -0.233 1.00 88.56 494 ALA A O 1
ATOM 3958 N N . GLU A 1 495 ? 42.933 1.298 0.810 1.00 87.88 495 GLU A N 1
ATOM 3959 C CA . GLU A 1 495 ? 42.750 -0.070 0.312 1.00 87.88 495 GLU A CA 1
ATOM 3960 C C . GLU A 1 495 ? 42.554 -0.116 -1.211 1.00 87.88 495 GLU A C 1
ATOM 3962 O O . GLU A 1 495 ? 43.076 -1.009 -1.875 1.00 87.88 495 GLU A O 1
ATOM 3967 N N . GLU A 1 496 ? 41.798 0.826 -1.780 1.00 85.81 496 GLU A N 1
ATOM 3968 C CA . GLU A 1 496 ? 41.591 0.934 -3.228 1.00 85.81 496 GLU A CA 1
ATOM 3969 C C . GLU A 1 496 ? 42.894 1.307 -3.943 1.00 85.81 496 GLU A C 1
ATOM 3971 O O . GLU A 1 496 ? 43.237 0.692 -4.952 1.00 85.81 496 GLU A O 1
ATOM 3976 N N . ALA A 1 497 ? 43.691 2.214 -3.371 1.00 87.44 497 ALA A N 1
ATOM 3977 C CA . ALA A 1 497 ? 45.036 2.500 -3.860 1.00 87.44 497 ALA A CA 1
ATOM 3978 C C . ALA A 1 497 ? 45.967 1.272 -3.789 1.00 87.44 497 ALA A C 1
ATOM 3980 O O . ALA A 1 497 ? 46.807 1.094 -4.674 1.00 87.44 497 ALA A O 1
ATOM 3981 N N . GLU A 1 498 ? 45.831 0.402 -2.781 1.00 87.12 498 GLU A N 1
ATOM 3982 C CA . GLU A 1 498 ? 46.597 -0.848 -2.715 1.00 87.12 498 GLU A CA 1
ATOM 3983 C C . GLU A 1 498 ? 46.106 -1.891 -3.733 1.00 87.12 498 GLU A C 1
ATOM 3985 O O . GLU A 1 498 ? 46.930 -2.500 -4.419 1.00 87.12 498 GLU A O 1
ATOM 3990 N N . ARG A 1 499 ? 44.785 -2.052 -3.903 1.00 87.94 499 ARG A N 1
ATOM 3991 C CA . ARG A 1 499 ? 44.181 -2.913 -4.939 1.00 87.94 499 ARG A CA 1
ATOM 3992 C C . ARG A 1 499 ? 44.674 -2.515 -6.335 1.00 87.94 499 ARG A C 1
ATOM 3994 O O . ARG A 1 499 ? 45.267 -3.347 -7.020 1.00 87.94 499 ARG A O 1
ATOM 4001 N N . CYS A 1 500 ? 44.588 -1.232 -6.690 1.00 89.69 500 CYS A N 1
ATOM 4002 C CA . CYS A 1 500 ? 45.111 -0.698 -7.952 1.00 89.69 500 CYS A CA 1
ATOM 4003 C C . CYS A 1 500 ? 46.618 -0.960 -8.144 1.00 89.69 500 CYS A C 1
ATOM 4005 O O . CYS A 1 500 ? 47.058 -1.252 -9.255 1.00 89.69 500 CYS A O 1
ATOM 4007 N N . ARG A 1 501 ? 47.432 -0.887 -7.078 1.00 88.94 501 ARG A N 1
ATOM 4008 C CA . ARG A 1 501 ? 48.875 -1.204 -7.146 1.00 88.94 501 ARG A CA 1
ATOM 4009 C C . ARG A 1 501 ? 49.138 -2.689 -7.398 1.00 88.94 501 ARG A C 1
ATOM 4011 O O . ARG A 1 501 ? 50.044 -3.006 -8.166 1.00 88.94 501 ARG A O 1
ATOM 4018 N N . ARG A 1 502 ? 48.365 -3.587 -6.777 1.00 88.69 502 ARG A N 1
ATOM 4019 C CA . ARG A 1 502 ? 48.465 -5.042 -6.997 1.00 88.69 502 ARG A CA 1
ATOM 4020 C C . ARG A 1 502 ? 48.062 -5.407 -8.429 1.00 88.69 502 ARG A C 1
ATOM 4022 O O . ARG A 1 502 ? 48.827 -6.074 -9.118 1.00 88.69 502 ARG A O 1
ATOM 4029 N N . GLU A 1 503 ? 46.936 -4.883 -8.912 1.00 87.00 503 GLU A N 1
ATOM 4030 C CA . GLU A 1 503 ? 46.467 -5.093 -10.290 1.00 87.00 503 GLU A CA 1
ATOM 4031 C C . GLU A 1 503 ? 47.461 -4.557 -11.334 1.00 87.00 503 GLU A C 1
ATOM 4033 O O . GLU A 1 503 ? 47.746 -5.234 -12.324 1.00 87.00 503 GLU A O 1
ATOM 4038 N N . ALA A 1 504 ? 48.061 -3.384 -11.097 1.00 86.25 504 ALA A N 1
ATOM 4039 C CA . ALA A 1 504 ? 49.105 -2.836 -11.963 1.00 86.25 504 ALA A CA 1
ATOM 4040 C C . ALA A 1 504 ? 50.387 -3.694 -11.975 1.00 86.25 504 ALA A C 1
ATOM 4042 O O . ALA A 1 504 ? 51.013 -3.845 -13.026 1.00 86.25 504 ALA A O 1
ATOM 4043 N N . ALA A 1 505 ? 50.769 -4.282 -10.835 1.00 89.56 505 ALA A N 1
ATOM 4044 C CA . ALA A 1 505 ? 51.909 -5.194 -10.750 1.00 89.56 505 ALA A CA 1
ATOM 4045 C C . ALA A 1 505 ? 51.650 -6.507 -11.512 1.00 89.56 505 ALA A C 1
ATOM 4047 O O . ALA A 1 505 ? 52.483 -6.911 -12.325 1.00 89.56 505 ALA A O 1
ATOM 4048 N N . GLU A 1 506 ? 50.474 -7.120 -11.334 1.00 88.19 506 GLU A N 1
ATOM 4049 C CA . GLU A 1 506 ? 50.063 -8.299 -12.107 1.00 88.19 506 GLU A CA 1
ATOM 4050 C C . GLU A 1 506 ? 49.993 -8.008 -13.614 1.00 88.19 506 GLU A C 1
ATOM 4052 O O . GLU A 1 506 ? 50.427 -8.824 -14.427 1.00 88.19 506 GLU A O 1
ATOM 4057 N N . ALA A 1 507 ? 49.475 -6.843 -14.013 1.00 86.75 507 ALA A N 1
ATOM 4058 C CA . ALA A 1 507 ? 49.427 -6.440 -15.416 1.00 86.75 507 ALA A CA 1
ATOM 4059 C C . ALA A 1 507 ? 50.836 -6.301 -16.022 1.00 86.75 507 ALA A C 1
ATOM 4061 O O . ALA A 1 507 ? 51.073 -6.777 -17.135 1.00 86.75 507 ALA A O 1
ATOM 4062 N N . ALA A 1 508 ? 51.784 -5.716 -15.283 1.00 89.88 508 ALA A N 1
ATOM 4063 C CA . ALA A 1 508 ? 53.179 -5.603 -15.704 1.00 89.88 508 ALA A CA 1
ATOM 4064 C C . ALA A 1 508 ? 53.885 -6.972 -15.794 1.00 89.88 508 ALA A C 1
ATOM 4066 O O . ALA A 1 508 ? 54.679 -7.198 -16.709 1.00 89.88 508 ALA A O 1
ATOM 4067 N N . GLU A 1 509 ? 53.583 -7.913 -14.895 1.00 89.88 509 GLU A N 1
ATOM 4068 C CA . GLU A 1 509 ? 54.104 -9.284 -14.972 1.00 89.88 509 GLU A CA 1
ATOM 4069 C C . GLU A 1 509 ? 53.541 -10.041 -16.185 1.00 89.88 509 GLU A C 1
ATOM 4071 O O . GLU A 1 509 ? 54.304 -10.618 -16.962 1.00 89.88 509 GLU A O 1
ATOM 4076 N N . ARG A 1 510 ? 52.225 -9.957 -16.429 1.00 88.62 510 ARG A N 1
ATOM 4077 C CA . ARG A 1 510 ? 51.578 -10.541 -17.619 1.00 88.62 510 ARG A CA 1
ATOM 4078 C C . ARG A 1 510 ? 52.155 -9.972 -18.923 1.00 88.62 510 ARG A C 1
ATOM 4080 O O . ARG A 1 510 ? 52.350 -10.726 -19.874 1.00 88.62 510 ARG A O 1
ATOM 4087 N N . GLN A 1 511 ? 52.477 -8.675 -18.967 1.00 87.00 511 GLN A N 1
ATOM 4088 C CA . GLN A 1 511 ? 53.158 -8.053 -20.112 1.00 87.00 511 GLN A CA 1
ATOM 4089 C C . GLN A 1 511 ? 54.567 -8.626 -20.330 1.00 87.00 511 GLN A C 1
ATOM 4091 O O . GLN A 1 511 ? 54.884 -9.015 -21.453 1.00 87.00 511 GLN A O 1
ATOM 4096 N N . ARG A 1 512 ? 55.382 -8.758 -19.273 1.00 92.19 512 ARG A N 1
ATOM 4097 C CA . ARG A 1 512 ? 56.728 -9.363 -19.353 1.00 92.19 512 ARG A CA 1
ATOM 4098 C C . ARG A 1 512 ? 56.691 -10.814 -19.834 1.00 92.19 512 ARG A C 1
ATOM 4100 O O . ARG A 1 512 ? 57.506 -11.205 -20.665 1.00 92.19 512 ARG A O 1
ATOM 4107 N N . LEU A 1 513 ? 55.737 -11.610 -19.347 1.00 91.19 513 LEU A N 1
ATOM 4108 C CA . LEU A 1 513 ? 55.555 -12.998 -19.785 1.00 91.19 513 LEU A CA 1
ATOM 4109 C C . LEU A 1 513 ? 55.165 -13.080 -21.270 1.00 91.19 513 LEU A C 1
ATOM 4111 O O . LEU A 1 513 ? 55.745 -13.876 -22.008 1.00 91.19 513 LEU A O 1
ATOM 4115 N N . ALA A 1 514 ? 54.254 -12.218 -21.731 1.00 87.94 514 ALA A N 1
ATOM 4116 C CA . ALA A 1 514 ? 53.871 -12.141 -23.142 1.00 87.94 514 ALA A CA 1
ATOM 4117 C C . ALA A 1 514 ? 55.016 -11.645 -24.052 1.00 87.94 514 ALA A C 1
ATOM 4119 O O . ALA A 1 514 ? 55.115 -12.062 -25.206 1.00 87.94 514 ALA A O 1
ATOM 4120 N N . GLU A 1 515 ? 55.896 -10.774 -23.555 1.00 88.19 515 GLU A N 1
ATOM 4121 C CA . GLU A 1 515 ? 57.087 -10.321 -24.282 1.00 88.19 515 GLU A CA 1
ATOM 4122 C C . GLU A 1 515 ? 58.135 -11.440 -24.419 1.00 88.19 515 GLU A C 1
ATOM 4124 O O . GLU A 1 515 ? 58.623 -11.690 -25.522 1.00 88.19 515 GLU A O 1
ATOM 4129 N N . LEU A 1 516 ? 58.403 -12.187 -23.342 1.00 92.56 516 LEU A N 1
ATOM 4130 C CA . LEU A 1 516 ? 59.266 -13.375 -23.374 1.00 92.56 516 LEU A CA 1
ATOM 4131 C C . LEU A 1 516 ? 58.716 -14.469 -24.308 1.00 92.56 516 LEU A C 1
ATOM 4133 O O . LEU A 1 516 ? 59.478 -15.112 -25.032 1.00 92.56 516 LEU A O 1
ATOM 4137 N N . GLU A 1 517 ? 57.395 -14.669 -24.341 1.00 88.69 517 GLU A N 1
ATOM 4138 C CA . GLU A 1 517 ? 56.760 -15.610 -25.270 1.00 88.69 517 GLU A CA 1
ATOM 4139 C C . GLU A 1 517 ? 56.902 -15.162 -26.735 1.00 88.69 517 GLU A C 1
ATOM 4141 O O . GLU A 1 517 ? 57.228 -15.985 -27.595 1.00 88.69 517 GLU A O 1
ATOM 4146 N N . ARG A 1 518 ? 56.755 -13.861 -27.029 1.00 90.06 518 ARG A N 1
ATOM 4147 C CA . ARG A 1 518 ? 57.024 -13.303 -28.368 1.00 90.06 518 ARG A CA 1
ATOM 4148 C C . ARG A 1 518 ? 58.470 -13.528 -28.798 1.00 90.06 518 ARG A C 1
ATOM 4150 O O . ARG A 1 518 ? 58.685 -14.075 -29.877 1.00 90.06 518 ARG A O 1
ATOM 4157 N N . GLN A 1 519 ? 59.441 -13.190 -27.948 1.00 90.44 519 GLN A N 1
ATOM 4158 C CA . GLN A 1 519 ? 60.868 -13.397 -28.230 1.00 90.44 519 GLN A CA 1
ATOM 4159 C C . GLN A 1 519 ? 61.172 -14.876 -28.529 1.00 90.44 519 GLN A C 1
ATOM 4161 O O . GLN A 1 519 ? 61.853 -15.192 -29.504 1.00 90.44 519 GLN A O 1
ATOM 4166 N N . ARG A 1 520 ? 60.588 -15.803 -27.756 1.00 92.50 520 ARG A N 1
ATOM 4167 C CA . ARG A 1 520 ? 60.711 -17.252 -27.979 1.00 92.50 520 ARG A CA 1
ATOM 4168 C C . ARG A 1 520 ? 60.096 -17.708 -29.309 1.00 92.50 520 ARG A C 1
ATOM 4170 O O . ARG A 1 520 ? 60.666 -18.567 -29.982 1.00 92.50 520 ARG A O 1
ATOM 4177 N N . LEU A 1 521 ? 58.947 -17.156 -29.701 1.00 89.25 521 LEU A N 1
ATOM 4178 C CA . LEU A 1 521 ? 58.297 -17.452 -30.985 1.00 89.25 521 LEU A CA 1
ATOM 4179 C C . LEU A 1 521 ? 59.081 -16.884 -32.179 1.00 89.25 521 LEU A C 1
ATOM 4181 O O . LEU A 1 521 ? 59.159 -17.531 -33.224 1.00 89.25 521 LEU A O 1
ATOM 4185 N N . GLU A 1 522 ? 59.690 -15.709 -32.032 1.00 87.62 522 GLU A N 1
ATOM 4186 C CA . GLU A 1 522 ? 60.569 -15.108 -33.040 1.00 87.62 522 GLU A CA 1
ATOM 4187 C C . GLU A 1 522 ? 61.875 -15.895 -33.201 1.00 87.62 522 GLU A C 1
ATOM 4189 O O . GLU A 1 522 ? 62.286 -16.168 -34.331 1.00 87.62 522 GLU A O 1
ATOM 4194 N N . GLU A 1 523 ? 62.485 -16.358 -32.105 1.00 89.44 523 GLU A N 1
ATOM 4195 C CA . GLU A 1 523 ? 63.665 -17.223 -32.180 1.00 89.44 523 GLU A CA 1
ATOM 4196 C C . GLU A 1 523 ? 63.342 -18.560 -32.868 1.00 89.44 523 GLU A C 1
ATOM 4198 O O . GLU A 1 523 ? 64.077 -18.988 -33.761 1.00 89.44 523 GLU A O 1
ATOM 4203 N N . LEU A 1 524 ? 62.210 -19.191 -32.528 1.00 90.88 524 LEU A N 1
ATOM 4204 C CA . LEU A 1 524 ? 61.744 -20.413 -33.194 1.00 90.88 524 LEU A CA 1
ATOM 4205 C C . LEU A 1 524 ? 61.552 -20.200 -34.702 1.00 90.88 524 LEU A C 1
ATOM 4207 O O . LEU A 1 524 ? 62.064 -20.996 -35.490 1.00 90.88 524 LEU A O 1
ATOM 4211 N N . ARG A 1 525 ? 60.902 -19.102 -35.118 1.00 90.25 525 ARG A N 1
ATOM 4212 C CA . ARG A 1 525 ? 60.776 -18.732 -36.540 1.00 90.25 525 ARG A CA 1
ATOM 4213 C C . ARG A 1 525 ? 62.142 -18.594 -37.207 1.00 90.25 525 ARG A C 1
ATOM 4215 O O . ARG A 1 525 ? 62.361 -19.196 -38.258 1.00 90.25 525 ARG A O 1
ATOM 4222 N N . ARG A 1 526 ? 63.093 -17.893 -36.579 1.00 90.75 526 ARG A N 1
ATOM 4223 C CA . ARG A 1 526 ? 64.452 -17.732 -37.123 1.00 90.75 526 ARG A CA 1
ATOM 4224 C C . ARG A 1 526 ? 65.172 -19.076 -37.270 1.00 90.75 526 ARG A C 1
ATOM 4226 O O . ARG A 1 526 ? 65.827 -19.317 -38.282 1.00 90.75 526 ARG A O 1
ATOM 4233 N N . GLN A 1 527 ? 65.020 -19.983 -36.303 1.00 88.62 527 GLN A N 1
ATOM 4234 C CA . GLN A 1 527 ? 65.575 -21.337 -36.382 1.00 88.62 527 GLN A CA 1
ATOM 4235 C C . GLN A 1 527 ? 64.919 -22.172 -37.500 1.00 88.62 527 GLN A C 1
ATOM 4237 O O . GLN A 1 527 ? 65.604 -22.965 -38.155 1.00 88.62 527 GLN A O 1
ATOM 4242 N N . GLU A 1 528 ? 63.620 -22.007 -37.764 1.00 86.62 528 GLU A N 1
ATOM 4243 C CA . GLU A 1 528 ? 62.933 -22.654 -38.890 1.00 86.62 528 GLU A CA 1
ATOM 4244 C C . GLU A 1 528 ? 63.352 -22.084 -40.251 1.00 86.62 528 GLU A C 1
ATOM 4246 O O . GLU A 1 528 ? 63.601 -22.855 -41.182 1.00 86.62 528 GLU A O 1
ATOM 4251 N N . GLU A 1 529 ? 63.532 -20.768 -40.361 1.00 86.12 529 GLU A N 1
ATOM 4252 C CA . GLU A 1 529 ? 64.071 -20.109 -41.554 1.00 86.12 529 GLU A CA 1
ATOM 4253 C C . GLU A 1 529 ? 65.521 -20.526 -41.827 1.00 86.12 529 GLU A C 1
ATOM 4255 O O . GLU A 1 529 ? 65.849 -20.908 -42.952 1.00 86.12 529 GLU A O 1
ATOM 4260 N N . GLU A 1 530 ? 66.378 -20.586 -40.803 1.00 88.44 530 GLU A N 1
ATOM 4261 C CA . GLU A 1 530 ? 67.727 -21.149 -40.923 1.00 88.44 530 GLU A CA 1
ATOM 4262 C C . GLU A 1 530 ? 67.687 -22.618 -41.385 1.00 88.44 530 GLU A C 1
ATOM 4264 O O . GLU A 1 530 ? 68.450 -23.019 -42.269 1.00 88.44 530 GLU A O 1
ATOM 4269 N N . ARG A 1 531 ? 66.781 -23.443 -40.838 1.00 88.31 531 ARG A N 1
ATOM 4270 C CA . ARG A 1 531 ? 66.588 -24.842 -41.271 1.00 88.31 531 ARG A CA 1
ATOM 4271 C C . ARG A 1 531 ? 66.107 -24.927 -42.721 1.00 88.31 531 ARG A C 1
ATOM 4273 O O . ARG A 1 531 ? 66.593 -25.787 -43.462 1.00 88.31 531 ARG A O 1
ATOM 4280 N N . ARG A 1 532 ? 65.201 -24.044 -43.151 1.00 89.25 532 ARG A N 1
ATOM 4281 C CA . ARG A 1 532 ? 64.727 -23.932 -44.538 1.00 89.25 532 ARG A CA 1
ATOM 4282 C C . ARG A 1 532 ? 65.865 -23.530 -45.475 1.00 89.25 532 ARG A C 1
ATOM 4284 O O . ARG A 1 532 ? 66.123 -24.247 -46.438 1.00 89.25 532 ARG A O 1
ATOM 4291 N N . MET A 1 533 ? 66.605 -22.471 -45.161 1.00 86.69 533 MET A N 1
ATOM 4292 C CA . MET A 1 533 ? 67.753 -22.010 -45.949 1.00 86.69 533 MET A CA 1
ATOM 4293 C C . MET A 1 533 ? 68.834 -23.093 -46.067 1.00 86.69 533 MET A C 1
ATOM 4295 O O . MET A 1 533 ? 69.361 -23.321 -47.154 1.00 86.69 533 MET A O 1
ATOM 4299 N N . ARG A 1 534 ? 69.102 -23.856 -44.996 1.00 88.31 534 ARG A N 1
ATOM 4300 C CA . ARG A 1 534 ? 70.006 -25.023 -45.034 1.00 88.31 534 ARG A CA 1
ATOM 4301 C C . ARG A 1 534 ? 69.470 -26.166 -45.918 1.00 88.31 534 ARG A C 1
ATOM 4303 O O . ARG A 1 534 ? 70.273 -26.861 -46.542 1.00 88.31 534 ARG A O 1
ATOM 4310 N N . ARG A 1 535 ? 68.147 -26.378 -46.010 1.00 87.25 535 ARG A N 1
ATOM 4311 C CA . ARG A 1 535 ? 67.524 -27.341 -46.949 1.00 87.25 535 ARG A CA 1
ATOM 4312 C C . ARG A 1 535 ? 67.645 -26.863 -48.399 1.00 87.25 535 ARG A C 1
ATOM 4314 O O . ARG A 1 535 ? 68.122 -27.625 -49.238 1.00 87.25 535 ARG A O 1
ATOM 4321 N N . GLU A 1 536 ? 67.297 -25.609 -48.680 1.00 88.00 536 GLU A N 1
ATOM 4322 C CA . GLU A 1 536 ? 67.421 -25.014 -50.017 1.00 88.00 536 GLU A CA 1
ATOM 4323 C C . GLU A 1 536 ? 68.883 -24.993 -50.493 1.00 88.00 536 GLU A C 1
ATOM 4325 O O . GLU A 1 536 ? 69.168 -25.383 -51.623 1.00 88.00 536 GLU A O 1
ATOM 4330 N N . ALA A 1 537 ? 69.838 -24.630 -49.631 1.00 85.69 537 ALA A N 1
ATOM 4331 C CA . ALA A 1 537 ? 71.265 -24.668 -49.950 1.00 85.69 537 ALA A CA 1
ATOM 4332 C C . ALA A 1 537 ? 71.752 -26.091 -50.279 1.00 85.69 537 ALA A C 1
ATOM 4334 O O . ALA A 1 537 ? 72.471 -26.282 -51.262 1.00 85.69 537 ALA A O 1
ATOM 4335 N N . LYS A 1 538 ? 71.310 -27.112 -49.526 1.00 87.75 538 LYS A N 1
ATOM 4336 C CA . LYS A 1 538 ? 71.595 -28.526 -49.840 1.00 87.75 538 LYS A CA 1
ATOM 4337 C C . LYS A 1 538 ? 71.007 -28.951 -51.189 1.00 87.75 538 LYS A C 1
ATOM 4339 O O . LYS A 1 538 ? 71.688 -29.649 -51.937 1.00 87.75 538 LYS A O 1
ATOM 4344 N N . GLN A 1 539 ? 69.792 -28.514 -51.530 1.00 85.12 539 GLN A N 1
ATOM 4345 C CA . GLN A 1 539 ? 69.183 -28.774 -52.842 1.00 85.12 539 GLN A CA 1
ATOM 4346 C C . GLN A 1 539 ? 69.955 -28.084 -53.977 1.00 85.12 539 GLN A C 1
ATOM 4348 O O . GLN A 1 539 ? 70.298 -28.740 -54.961 1.00 85.12 539 GLN A O 1
ATOM 4353 N N . ARG A 1 540 ? 70.306 -26.799 -53.822 1.00 84.25 540 ARG A N 1
ATOM 4354 C CA . ARG A 1 540 ? 71.124 -26.040 -54.786 1.00 84.25 540 ARG A CA 1
ATOM 4355 C C . ARG A 1 540 ? 72.489 -26.709 -54.998 1.00 84.25 540 ARG A C 1
ATOM 4357 O O . ARG A 1 540 ? 72.895 -26.902 -56.142 1.00 84.25 540 ARG A O 1
ATOM 4364 N N . TRP A 1 541 ? 73.156 -27.153 -53.929 1.00 84.88 541 TRP A N 1
ATOM 4365 C CA . TRP A 1 541 ? 74.437 -27.867 -54.015 1.00 84.88 541 TRP A CA 1
ATOM 4366 C C . TRP A 1 541 ? 74.307 -29.248 -54.672 1.00 84.88 541 TRP A C 1
ATOM 4368 O O . TRP A 1 541 ? 75.119 -29.601 -55.525 1.00 84.88 541 TRP A O 1
ATOM 4378 N N . ALA A 1 542 ? 73.266 -30.022 -54.348 1.00 84.06 542 ALA A N 1
ATOM 4379 C CA . ALA A 1 542 ? 72.998 -31.305 -55.001 1.00 84.06 542 ALA A CA 1
ATOM 4380 C C . ALA A 1 542 ? 72.727 -31.135 -56.509 1.00 84.06 542 ALA A C 1
ATOM 4382 O O . ALA A 1 542 ? 73.265 -31.890 -57.321 1.00 84.06 542 ALA A O 1
ATOM 4383 N N . MET A 1 543 ? 71.966 -30.103 -56.885 1.00 83.00 543 MET A N 1
ATOM 4384 C CA . MET A 1 543 ? 71.680 -29.743 -58.274 1.00 83.00 543 MET A CA 1
ATOM 4385 C C . MET A 1 543 ? 72.950 -29.301 -59.018 1.00 83.00 543 MET A C 1
ATOM 4387 O O . MET A 1 543 ? 73.231 -29.811 -60.102 1.00 83.00 543 MET A O 1
ATOM 4391 N N . GLN A 1 544 ? 73.775 -28.434 -58.421 1.00 82.88 544 GLN A N 1
ATOM 4392 C CA . GLN A 1 544 ? 75.091 -28.075 -58.964 1.00 82.88 544 GLN A CA 1
ATOM 4393 C C . GLN A 1 544 ? 75.992 -29.307 -59.120 1.00 82.88 544 GLN A C 1
ATOM 4395 O O . GLN A 1 544 ? 76.619 -29.477 -60.163 1.00 82.88 544 GLN A O 1
ATOM 4400 N N . ARG A 1 545 ? 76.021 -30.217 -58.136 1.00 86.94 545 ARG A N 1
ATOM 4401 C CA . ARG A 1 545 ? 76.813 -31.456 -58.197 1.00 86.94 545 ARG A CA 1
ATOM 4402 C C . ARG A 1 545 ? 76.331 -32.397 -59.304 1.00 86.94 545 ARG A C 1
ATOM 4404 O O . ARG A 1 545 ? 77.167 -33.028 -59.950 1.00 86.94 545 ARG A O 1
ATOM 4411 N N . PHE A 1 546 ? 75.023 -32.460 -59.561 1.00 84.69 546 PHE A N 1
ATOM 4412 C CA . PHE A 1 546 ? 74.438 -33.176 -60.699 1.00 84.69 546 PHE A CA 1
ATOM 4413 C C . PHE A 1 546 ? 74.853 -32.545 -62.036 1.00 84.69 546 PHE A C 1
ATOM 4415 O O . PHE A 1 546 ? 75.403 -33.242 -62.891 1.00 84.69 546 PHE A O 1
ATOM 4422 N N . TYR A 1 547 ? 74.703 -31.224 -62.197 1.00 81.88 547 TYR A N 1
ATOM 4423 C CA . TYR A 1 547 ? 75.168 -30.514 -63.394 1.00 81.88 547 TYR A CA 1
ATOM 4424 C C . TYR A 1 547 ? 76.678 -30.677 -63.620 1.00 81.88 547 TYR A C 1
ATOM 4426 O O . TYR A 1 547 ? 77.096 -30.933 -64.744 1.00 81.88 547 TYR A O 1
ATOM 4434 N N . PHE A 1 548 ? 77.499 -30.627 -62.569 1.00 82.38 548 PHE A N 1
ATOM 4435 C CA . PHE A 1 548 ? 78.953 -30.803 -62.655 1.00 82.38 548 PHE A CA 1
ATOM 4436 C C . PHE A 1 548 ? 79.376 -32.270 -62.872 1.00 82.38 548 PHE A C 1
ATOM 4438 O O . PHE A 1 548 ? 80.463 -32.547 -63.384 1.00 82.38 548 PHE A O 1
ATOM 4445 N N . ALA A 1 549 ? 78.538 -33.246 -62.509 1.00 82.00 549 ALA A N 1
ATOM 4446 C CA . ALA A 1 549 ? 78.720 -34.647 -62.889 1.00 82.00 549 ALA A CA 1
ATOM 4447 C C . ALA A 1 549 ? 78.377 -34.866 -64.372 1.00 82.00 549 ALA A C 1
ATOM 4449 O O . ALA A 1 549 ? 79.197 -35.427 -65.100 1.00 82.00 549 ALA A O 1
ATOM 4450 N N . ARG A 1 550 ? 77.233 -34.342 -64.837 1.00 84.94 550 ARG A N 1
ATOM 4451 C CA . ARG A 1 550 ? 76.827 -34.347 -66.253 1.00 84.94 550 ARG A CA 1
ATOM 4452 C C . ARG A 1 550 ? 77.856 -33.631 -67.129 1.00 84.94 550 ARG A C 1
ATOM 4454 O O . ARG A 1 550 ? 78.307 -34.208 -68.108 1.00 84.94 550 ARG A O 1
ATOM 4461 N N . TRP A 1 551 ? 78.309 -32.439 -66.742 1.00 84.94 551 TRP A N 1
ATOM 4462 C CA . TRP A 1 551 ? 79.358 -31.700 -67.450 1.00 84.94 551 TRP A CA 1
ATOM 4463 C C . TRP A 1 551 ? 80.685 -32.470 -67.490 1.00 84.94 551 TRP A C 1
ATOM 4465 O O . TRP A 1 551 ? 81.312 -32.516 -68.538 1.00 84.94 551 TRP A O 1
ATOM 4475 N N . ARG A 1 552 ? 81.090 -33.170 -66.418 1.00 83.69 552 ARG A N 1
ATOM 4476 C CA . ARG A 1 552 ? 82.275 -34.056 -66.453 1.00 83.69 552 ARG A CA 1
ATOM 4477 C C . ARG A 1 552 ? 82.081 -35.336 -67.274 1.00 83.69 552 ARG A C 1
ATOM 4479 O O . ARG A 1 552 ? 83.076 -35.958 -67.638 1.00 83.69 552 ARG A O 1
ATOM 4486 N N . ALA A 1 553 ? 80.852 -35.774 -67.541 1.00 79.69 553 ALA A N 1
ATOM 4487 C CA . ALA A 1 553 ? 80.580 -36.848 -68.498 1.00 79.69 553 ALA A CA 1
ATOM 4488 C C . ALA A 1 553 ? 80.635 -36.313 -69.939 1.00 79.69 553 ALA A C 1
ATOM 4490 O O . ALA A 1 553 ? 81.329 -36.880 -70.776 1.00 79.69 553 ALA A O 1
ATOM 4491 N N . GLU A 1 554 ? 80.005 -35.164 -70.191 1.00 80.44 554 GLU A N 1
ATOM 4492 C CA . GLU A 1 554 ? 80.018 -34.446 -71.470 1.00 80.44 554 GLU A CA 1
ATOM 4493 C C . GLU A 1 554 ? 81.438 -34.027 -71.883 1.00 80.44 554 GLU A C 1
ATOM 4495 O O . GLU A 1 554 ? 81.845 -34.215 -73.023 1.00 80.44 554 GLU A O 1
ATOM 4500 N N . ALA A 1 555 ? 82.237 -33.518 -70.943 1.00 77.31 555 ALA A N 1
ATOM 4501 C CA . ALA A 1 555 ? 83.633 -33.160 -71.163 1.00 77.31 555 ALA A CA 1
ATOM 4502 C C . ALA A 1 555 ? 84.517 -34.393 -71.399 1.00 77.31 555 ALA A C 1
ATOM 4504 O O . ALA A 1 555 ? 85.441 -34.316 -72.202 1.00 77.31 555 ALA A O 1
ATOM 4505 N N . ARG A 1 556 ? 84.230 -35.538 -70.758 1.00 82.25 556 ARG A N 1
ATOM 4506 C CA . ARG A 1 556 ? 84.932 -36.800 -71.052 1.00 82.25 556 ARG A CA 1
ATOM 4507 C C . ARG A 1 556 ? 84.588 -37.320 -72.442 1.00 82.25 556 ARG A C 1
ATOM 4509 O O . ARG A 1 556 ? 85.524 -37.533 -73.201 1.00 82.25 556 ARG A O 1
ATOM 4516 N N . ARG A 1 557 ? 83.303 -37.350 -72.823 1.00 81.19 557 ARG A N 1
ATOM 4517 C CA . ARG A 1 557 ? 82.878 -37.606 -74.212 1.00 81.19 557 ARG A CA 1
ATOM 4518 C C . ARG A 1 557 ? 83.590 -36.678 -75.186 1.00 81.19 557 ARG A C 1
ATOM 4520 O O . ARG A 1 557 ? 84.266 -37.159 -76.074 1.00 81.19 557 ARG A O 1
ATOM 4527 N N . ARG A 1 558 ? 83.565 -35.359 -74.964 1.00 80.06 558 ARG A N 1
ATOM 4528 C CA . ARG A 1 558 ? 84.274 -34.390 -75.818 1.00 80.06 558 ARG A CA 1
ATOM 4529 C C . ARG A 1 558 ? 85.786 -34.604 -75.859 1.00 80.06 558 ARG A C 1
ATOM 4531 O O . ARG A 1 558 ? 86.379 -34.320 -76.887 1.00 80.06 558 ARG A O 1
ATOM 4538 N N . ILE A 1 559 ? 86.427 -35.098 -74.799 1.00 78.69 559 ILE A N 1
ATOM 4539 C CA . ILE A 1 559 ? 87.856 -35.458 -74.811 1.00 78.69 559 ILE A CA 1
ATOM 4540 C C . ILE A 1 559 ? 88.090 -36.783 -75.550 1.00 78.69 559 ILE A C 1
ATOM 4542 O O . ILE A 1 559 ? 89.108 -36.920 -76.217 1.00 78.69 559 ILE A O 1
ATOM 4546 N N . GLU A 1 560 ? 87.175 -37.745 -75.477 1.00 80.88 560 GLU A N 1
ATOM 4547 C CA . GLU A 1 560 ? 87.238 -39.008 -76.222 1.00 80.88 560 GLU A CA 1
ATOM 4548 C C . GLU A 1 560 ? 86.945 -38.797 -77.711 1.00 80.88 560 GLU A C 1
ATOM 4550 O O . GLU A 1 560 ? 87.697 -39.287 -78.546 1.00 80.88 560 GLU A O 1
ATOM 4555 N N . ASP A 1 561 ? 85.950 -37.979 -78.050 1.00 78.50 561 ASP A N 1
ATOM 4556 C CA . ASP A 1 561 ? 85.655 -37.507 -79.400 1.00 78.50 561 ASP A CA 1
ATOM 4557 C C . ASP A 1 561 ? 86.781 -36.625 -79.935 1.00 78.50 561 ASP A C 1
ATOM 4559 O O . ASP A 1 561 ? 87.173 -36.802 -81.083 1.00 78.50 561 ASP A O 1
ATOM 4563 N N . ARG A 1 562 ? 87.389 -35.745 -79.123 1.00 78.69 562 ARG A N 1
ATOM 4564 C CA . ARG A 1 562 ? 88.582 -34.998 -79.548 1.00 78.69 562 ARG A CA 1
ATOM 4565 C C . ARG A 1 562 ? 89.786 -35.920 -79.717 1.00 78.69 562 ARG A C 1
ATOM 4567 O O . ARG A 1 562 ? 90.501 -35.742 -80.683 1.00 78.69 562 ARG A O 1
ATOM 4574 N N . LYS A 1 563 ? 89.976 -36.957 -78.891 1.00 80.38 563 LYS A N 1
ATOM 4575 C CA . LYS A 1 563 ? 91.004 -38.000 -79.106 1.00 80.38 563 LYS A CA 1
ATOM 4576 C C . LYS A 1 563 ? 90.713 -38.866 -80.335 1.00 80.38 563 LYS A C 1
ATOM 4578 O O . LYS A 1 563 ? 91.635 -39.314 -81.010 1.00 80.38 563 LYS A O 1
ATOM 4583 N N . ARG A 1 564 ? 89.441 -39.101 -80.660 1.00 74.00 564 ARG A N 1
ATOM 4584 C CA . ARG A 1 564 ? 88.988 -39.800 -81.872 1.00 74.00 564 ARG A CA 1
ATOM 4585 C C . ARG A 1 564 ? 89.213 -38.930 -83.108 1.00 74.00 564 ARG A C 1
ATOM 4587 O O . ARG A 1 564 ? 89.730 -39.430 -84.099 1.00 74.00 564 ARG A O 1
ATOM 4594 N N . GLN A 1 565 ? 88.924 -37.635 -83.018 1.00 71.81 565 GLN A N 1
ATOM 4595 C CA . GLN A 1 565 ? 89.264 -36.623 -84.015 1.00 71.81 565 GLN A CA 1
ATOM 4596 C C . GLN A 1 565 ? 90.774 -36.399 -84.116 1.00 71.81 565 GLN A C 1
ATOM 4598 O O . GLN A 1 565 ? 91.242 -36.195 -85.216 1.00 71.81 565 GLN A O 1
ATOM 4603 N N . GLU A 1 566 ? 91.554 -36.499 -83.038 1.00 74.44 566 GLU A N 1
ATOM 4604 C CA . GLU A 1 566 ? 93.024 -36.434 -83.044 1.00 74.44 566 GLU A CA 1
ATOM 4605 C C . GLU A 1 566 ? 93.628 -37.697 -83.669 1.00 74.44 566 GLU A C 1
ATOM 4607 O O . GLU A 1 566 ? 94.627 -37.594 -84.366 1.00 74.44 566 GLU A O 1
ATOM 4612 N N . ARG A 1 567 ? 93.011 -38.877 -83.505 1.00 72.12 567 ARG A N 1
ATOM 4613 C CA . ARG A 1 567 ? 93.381 -40.109 -84.233 1.00 72.12 567 ARG A CA 1
ATOM 4614 C C . ARG A 1 567 ? 93.037 -40.009 -85.723 1.00 72.12 567 ARG A C 1
ATOM 4616 O O . ARG A 1 567 ? 93.887 -40.281 -86.563 1.00 72.12 567 ARG A O 1
ATOM 4623 N N . LEU A 1 568 ? 91.828 -39.553 -86.059 1.00 65.62 568 LEU A N 1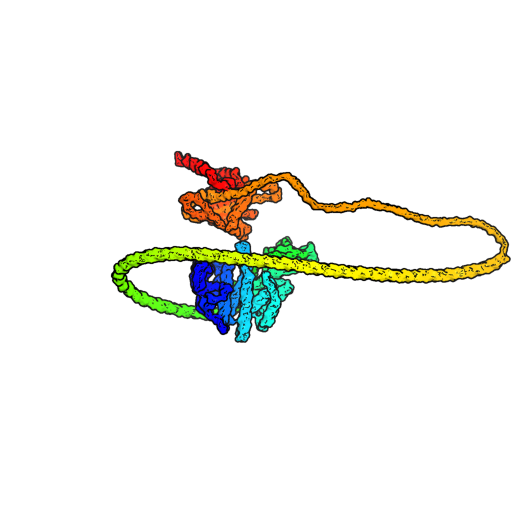
ATOM 4624 C CA . LEU A 1 568 ? 91.423 -39.274 -87.444 1.00 65.62 568 LEU A CA 1
ATOM 4625 C C . LEU A 1 568 ? 92.296 -38.176 -88.075 1.00 65.62 568 LEU A C 1
ATOM 4627 O O . LEU A 1 568 ? 92.706 -38.300 -89.223 1.00 65.62 568 LEU A O 1
ATOM 4631 N N . ALA A 1 569 ? 92.637 -37.134 -87.318 1.00 62.50 569 ALA A N 1
ATOM 4632 C CA . ALA A 1 569 ? 93.498 -36.043 -87.748 1.00 62.50 569 ALA A CA 1
ATOM 4633 C C . ALA A 1 569 ? 94.973 -36.442 -87.780 1.00 62.50 569 ALA A C 1
ATOM 4635 O O . ALA A 1 569 ? 95.691 -35.891 -88.594 1.00 62.50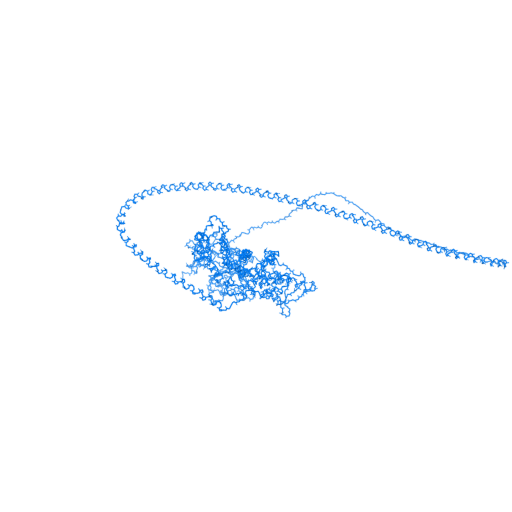 569 ALA A O 1
ATOM 4636 N N . ALA A 1 570 ? 95.446 -37.399 -86.979 1.00 62.06 570 ALA A N 1
ATOM 4637 C CA . ALA A 1 570 ? 96.780 -37.976 -87.137 1.00 62.06 570 ALA A CA 1
ATOM 4638 C C . ALA A 1 570 ? 96.859 -38.762 -88.453 1.00 62.06 570 ALA A C 1
ATOM 4640 O O . ALA A 1 570 ? 97.764 -38.518 -89.247 1.00 62.06 570 ALA A O 1
ATOM 4641 N N . ASN A 1 571 ? 95.849 -39.591 -88.743 1.00 57.94 571 ASN A N 1
ATOM 4642 C CA . ASN A 1 571 ? 95.727 -40.282 -90.028 1.00 57.94 571 ASN A CA 1
ATOM 4643 C C . ASN A 1 571 ? 95.645 -39.290 -91.209 1.00 57.94 571 ASN A C 1
ATOM 4645 O O . ASN A 1 571 ? 96.282 -39.508 -92.231 1.00 57.94 571 ASN A O 1
ATOM 4649 N N . LEU A 1 572 ? 94.922 -38.171 -91.069 1.00 58.00 572 LEU A N 1
ATOM 4650 C CA . LEU A 1 572 ? 94.829 -37.126 -92.104 1.00 58.00 572 LEU A CA 1
ATOM 4651 C C . LEU A 1 572 ? 96.066 -36.208 -92.180 1.00 58.00 572 LEU A C 1
ATOM 4653 O O . LEU A 1 572 ? 96.361 -35.676 -93.245 1.00 58.00 572 LEU A O 1
ATOM 4657 N N . LYS A 1 573 ? 96.810 -36.011 -91.086 1.00 55.78 573 LYS A N 1
ATOM 4658 C CA . LYS A 1 573 ? 97.985 -35.117 -91.006 1.00 55.78 573 LYS A CA 1
ATOM 4659 C C . LYS A 1 573 ? 99.304 -35.834 -91.304 1.00 55.78 573 LYS A C 1
ATOM 4661 O O . LYS A 1 573 ? 100.278 -35.176 -91.648 1.00 55.78 573 LYS A O 1
ATOM 4666 N N . ALA A 1 574 ? 99.297 -37.167 -91.317 1.00 53.81 574 ALA A N 1
ATOM 4667 C CA . ALA A 1 574 ? 100.211 -37.953 -92.143 1.00 53.81 574 ALA A CA 1
ATOM 4668 C C . ALA A 1 574 ? 99.999 -37.701 -93.658 1.00 53.81 574 ALA A C 1
ATOM 4670 O O . ALA A 1 574 ? 100.842 -38.077 -94.467 1.00 53.81 574 ALA A O 1
ATOM 4671 N N . CYS A 1 575 ? 98.894 -37.047 -94.050 1.00 49.66 575 CYS A N 1
ATOM 4672 C CA . CYS A 1 575 ? 98.427 -36.943 -95.431 1.00 49.66 575 CYS A CA 1
ATOM 4673 C C . CYS A 1 575 ? 98.109 -35.505 -95.917 1.00 49.66 575 CYS A C 1
ATOM 4675 O O . CYS A 1 575 ? 97.123 -35.357 -96.640 1.00 49.66 575 CYS A O 1
ATOM 4677 N N . ARG A 1 576 ? 98.920 -34.469 -95.589 1.00 42.00 576 ARG A N 1
ATOM 4678 C CA . ARG A 1 576 ? 99.273 -33.303 -96.473 1.00 42.00 576 ARG A CA 1
ATOM 4679 C C . ARG A 1 576 ? 99.977 -32.121 -95.771 1.00 42.00 576 ARG A C 1
ATOM 4681 O O . ARG A 1 576 ? 100.020 -32.025 -94.549 1.00 42.00 576 ARG A O 1
ATOM 4688 N N . VAL A 1 577 ? 100.524 -31.220 -96.599 1.00 35.16 577 VAL A N 1
ATOM 4689 C CA . VAL A 1 577 ? 101.336 -30.031 -96.266 1.00 35.16 577 VAL A CA 1
ATOM 4690 C C . VAL A 1 577 ? 100.655 -28.743 -96.772 1.00 35.16 577 VAL A C 1
ATOM 4692 O O . VAL A 1 577 ? 100.092 -28.751 -97.862 1.00 35.16 577 VAL A O 1
ATOM 4695 N N . GLY A 1 578 ? 100.778 -27.637 -96.018 1.00 33.25 578 GLY A N 1
ATOM 4696 C CA . GLY A 1 578 ? 100.325 -26.277 -96.391 1.00 33.25 578 GLY A CA 1
ATOM 4697 C C . GLY A 1 578 ? 98.818 -26.010 -96.194 1.00 33.25 578 GLY A C 1
ATOM 4698 O O . GLY A 1 578 ? 98.021 -26.939 -96.209 1.00 33.25 578 GLY A O 1
ATOM 4699 N N . GLY A 1 579 ? 98.350 -24.772 -95.980 1.00 29.95 579 GLY A N 1
ATOM 4700 C CA . GLY A 1 579 ? 99.046 -23.492 -95.754 1.00 29.95 579 GLY A CA 1
ATOM 4701 C C . GLY A 1 579 ? 98.056 -22.301 -95.741 1.00 29.95 579 GLY A C 1
ATOM 4702 O O . GLY A 1 579 ? 96.996 -22.415 -96.343 1.00 29.95 579 GLY A O 1
ATOM 4703 N N . MET A 1 580 ? 98.418 -21.167 -95.105 1.00 32.69 580 MET A N 1
ATOM 4704 C CA . MET A 1 580 ? 97.630 -19.901 -94.998 1.00 32.69 580 MET A CA 1
ATOM 4705 C C . MET A 1 580 ? 96.276 -19.972 -94.227 1.00 32.69 580 MET A C 1
ATOM 4707 O O . MET A 1 580 ? 95.745 -21.053 -94.018 1.00 32.69 580 MET A O 1
ATOM 4711 N N . ALA A 1 581 ? 95.630 -18.876 -93.776 1.00 32.19 581 ALA A N 1
ATOM 4712 C CA . ALA A 1 581 ? 96.100 -17.597 -93.192 1.00 32.19 581 ALA A CA 1
ATOM 4713 C C . ALA A 1 581 ? 94.919 -16.803 -92.539 1.00 32.19 581 ALA A C 1
ATOM 4715 O O . ALA A 1 581 ? 93.759 -17.099 -92.792 1.00 32.19 581 ALA A O 1
ATOM 4716 N N . ALA A 1 582 ? 95.250 -15.726 -91.799 1.00 32.34 582 ALA A N 1
ATOM 4717 C CA . ALA A 1 582 ? 94.445 -14.505 -91.538 1.00 32.34 582 ALA A CA 1
ATOM 4718 C C . ALA A 1 582 ? 93.391 -14.395 -90.382 1.00 32.34 582 ALA A C 1
ATOM 4720 O O . ALA A 1 582 ? 92.233 -14.765 -90.513 1.00 32.34 582 ALA A O 1
ATOM 4721 N N . ARG A 1 583 ? 93.798 -13.593 -89.371 1.00 34.19 583 ARG A N 1
ATOM 4722 C CA . ARG A 1 583 ? 93.105 -12.432 -88.726 1.00 34.19 583 ARG A CA 1
ATOM 4723 C C . ARG A 1 583 ? 92.227 -12.557 -87.442 1.00 34.19 583 ARG A C 1
ATOM 4725 O O . ARG A 1 583 ? 91.225 -13.250 -87.360 1.00 34.19 583 ARG A O 1
ATOM 4732 N N . LYS A 1 584 ? 92.669 -11.742 -86.464 1.00 32.38 584 LYS A N 1
ATOM 4733 C CA . LYS A 1 584 ? 92.169 -11.296 -85.132 1.00 32.38 584 LYS A CA 1
ATOM 4734 C C . LYS A 1 584 ? 91.184 -10.090 -85.251 1.00 32.38 584 LYS A C 1
ATOM 4736 O O . LYS A 1 584 ? 91.155 -9.518 -86.334 1.00 32.38 584 LYS A O 1
ATOM 4741 N N . ALA A 1 585 ? 90.495 -9.534 -84.225 1.00 33.56 585 ALA A N 1
ATOM 4742 C CA . ALA A 1 585 ? 90.060 -9.999 -82.878 1.00 33.56 585 ALA A CA 1
ATOM 4743 C C . ALA A 1 585 ? 88.898 -9.114 -82.248 1.00 33.56 585 ALA A C 1
ATOM 4745 O O . ALA A 1 585 ? 87.853 -9.117 -82.887 1.00 33.56 585 ALA A O 1
ATOM 4746 N N . PRO A 1 586 ? 88.930 -8.467 -81.039 1.00 48.94 586 PRO A N 1
ATOM 4747 C CA . PRO A 1 586 ? 87.963 -8.806 -79.954 1.00 48.94 586 PRO A CA 1
ATOM 4748 C C . PRO A 1 586 ? 87.311 -7.665 -79.090 1.00 48.94 586 PRO A C 1
ATOM 4750 O O . PRO A 1 586 ? 87.742 -6.519 -79.131 1.00 48.94 586 PRO A O 1
ATOM 4753 N N . GLY A 1 587 ? 86.400 -8.040 -78.161 1.00 32.41 587 GLY A N 1
ATOM 4754 C CA . GLY A 1 587 ? 86.112 -7.348 -76.866 1.00 32.41 587 GLY A CA 1
ATOM 4755 C C . GLY A 1 587 ? 84.859 -6.437 -76.774 1.00 32.41 587 GLY A C 1
ATOM 4756 O O . GLY A 1 587 ? 84.225 -6.202 -77.793 1.00 32.41 587 GLY A O 1
ATOM 4757 N N . SER A 1 588 ? 84.444 -5.869 -75.616 1.00 29.56 588 SER A N 1
ATOM 4758 C CA . SER A 1 588 ? 84.601 -6.249 -74.180 1.00 29.56 588 SER A CA 1
ATOM 4759 C C . SER A 1 588 ? 83.835 -5.299 -73.201 1.00 29.56 588 SER A C 1
ATOM 4761 O O . SER A 1 588 ? 84.088 -4.106 -73.233 1.00 29.56 588 SER A O 1
ATOM 4763 N N . VAL A 1 589 ? 82.988 -5.847 -72.303 1.00 32.97 589 VAL A N 1
ATOM 4764 C CA . VAL A 1 589 ? 82.623 -5.457 -70.892 1.00 32.97 589 VAL A CA 1
ATOM 4765 C C . VAL A 1 589 ? 82.626 -3.973 -70.403 1.00 32.97 589 VAL A C 1
ATOM 4767 O O . VAL A 1 589 ? 83.640 -3.297 -70.500 1.00 32.97 589 VAL A O 1
ATOM 4770 N N . ALA A 1 590 ? 81.574 -3.540 -69.671 1.00 31.67 590 ALA A N 1
ATOM 4771 C CA . ALA A 1 590 ? 81.554 -2.376 -68.739 1.00 31.67 590 ALA A CA 1
ATOM 4772 C C . ALA A 1 590 ? 80.499 -2.550 -67.593 1.00 31.67 590 ALA A C 1
ATOM 4774 O O . ALA A 1 590 ? 79.884 -3.615 -67.527 1.00 31.67 590 ALA A O 1
ATOM 4775 N N . SER A 1 591 ? 80.313 -1.579 -66.666 1.00 29.11 591 SER A N 1
ATOM 4776 C CA . SER A 1 591 ? 79.450 -1.707 -65.450 1.00 29.11 591 SER A CA 1
ATOM 4777 C C . SER A 1 591 ? 79.018 -0.367 -64.775 1.00 29.11 591 SER A C 1
ATOM 4779 O O . SER A 1 591 ? 79.545 0.677 -65.145 1.00 29.11 591 SER A O 1
ATOM 4781 N N . ALA A 1 592 ? 78.158 -0.455 -63.731 1.00 32.84 592 ALA A N 1
ATOM 4782 C CA . ALA A 1 592 ? 77.719 0.556 -62.719 1.00 32.84 592 ALA A CA 1
ATOM 4783 C C . ALA A 1 592 ? 76.747 1.695 -63.170 1.00 32.84 592 ALA A C 1
ATOM 4785 O O . ALA A 1 592 ? 76.687 1.971 -64.362 1.00 32.84 592 ALA A O 1
ATOM 4786 N N . VAL A 1 593 ? 75.870 2.361 -62.372 1.00 33.75 593 VAL A N 1
ATOM 4787 C CA . VAL A 1 593 ? 75.518 2.517 -60.912 1.00 33.75 593 VAL A CA 1
ATOM 4788 C C . VAL A 1 593 ? 75.931 3.856 -60.230 1.00 33.75 593 VAL A C 1
ATOM 4790 O O . VAL A 1 593 ? 77.106 4.196 -60.218 1.00 33.75 593 VAL A O 1
ATOM 4793 N N . ALA A 1 594 ? 74.949 4.545 -59.605 1.00 30.12 594 ALA A N 1
ATOM 4794 C CA . ALA A 1 594 ? 74.997 5.672 -58.627 1.00 30.12 594 ALA A CA 1
ATOM 4795 C C . ALA A 1 594 ? 73.663 5.656 -57.803 1.00 30.12 594 ALA A C 1
ATOM 4797 O O . ALA A 1 594 ? 72.709 5.061 -58.306 1.00 30.12 594 ALA A O 1
ATOM 4798 N N . GLN A 1 595 ? 73.457 6.106 -56.545 1.00 32.62 595 GLN A N 1
ATOM 4799 C CA . GLN A 1 595 ? 73.969 7.182 -55.646 1.00 32.62 595 GLN A CA 1
ATOM 4800 C C . GLN A 1 595 ? 73.345 8.595 -55.845 1.00 32.62 595 GLN A C 1
ATOM 4802 O O . GLN A 1 595 ? 73.168 8.976 -56.997 1.00 32.62 595 GLN A O 1
ATOM 4807 N N . ALA A 1 596 ? 73.038 9.427 -54.816 1.00 32.53 596 ALA A N 1
ATOM 4808 C CA . ALA A 1 596 ? 72.865 9.244 -53.343 1.00 32.53 596 ALA A CA 1
ATOM 4809 C C . ALA A 1 596 ? 72.358 10.554 -52.614 1.00 32.53 596 ALA A C 1
ATOM 4811 O O . ALA A 1 596 ? 72.127 11.540 -53.307 1.00 32.53 596 ALA A O 1
ATOM 4812 N N . ASP A 1 597 ? 72.244 10.530 -51.259 1.00 32.38 597 ASP A N 1
ATOM 4813 C CA . ASP A 1 597 ? 72.509 11.612 -50.240 1.00 32.38 597 ASP A CA 1
ATOM 4814 C C . ASP A 1 597 ? 71.610 12.908 -50.169 1.00 32.38 597 ASP A C 1
ATOM 4816 O O . ASP A 1 597 ? 70.899 13.193 -51.127 1.00 32.38 597 ASP A O 1
ATOM 4820 N N . GLU A 1 598 ? 71.483 13.745 -49.096 1.00 32.62 598 GLU A N 1
ATOM 4821 C CA . GLU A 1 598 ? 71.976 13.787 -47.676 1.00 32.62 598 GLU A CA 1
ATOM 4822 C C . GLU A 1 598 ? 71.200 14.797 -46.726 1.00 32.62 598 GLU A C 1
ATOM 4824 O O . GLU A 1 598 ? 70.510 15.680 -47.227 1.00 32.62 598 GLU A O 1
ATOM 4829 N N . ILE A 1 599 ? 71.417 14.724 -45.381 1.00 33.16 599 ILE A N 1
ATOM 4830 C CA . ILE A 1 599 ? 71.485 15.817 -44.326 1.00 33.16 599 ILE A CA 1
ATOM 4831 C C . ILE A 1 599 ? 70.241 16.678 -43.874 1.00 33.16 599 ILE A C 1
ATOM 4833 O O . ILE A 1 599 ? 69.283 16.816 -44.623 1.00 33.16 599 ILE A O 1
ATOM 4837 N N . ALA A 1 600 ? 70.214 17.413 -42.722 1.00 30.75 600 ALA A N 1
ATOM 4838 C CA . ALA A 1 600 ? 70.371 17.114 -41.258 1.00 30.75 600 ALA A CA 1
ATOM 4839 C C . ALA A 1 600 ? 70.192 18.386 -40.330 1.00 30.75 600 ALA A C 1
ATOM 4841 O O . ALA A 1 600 ? 70.371 19.499 -40.809 1.00 30.75 600 ALA A O 1
ATOM 4842 N N . GLU A 1 601 ? 69.920 18.193 -39.011 1.00 31.06 601 GLU A N 1
ATOM 4843 C CA . GLU A 1 601 ? 70.042 19.132 -37.828 1.00 31.06 601 GLU A CA 1
ATOM 4844 C C . GLU A 1 601 ? 69.235 20.476 -37.802 1.00 31.06 601 GLU A C 1
ATOM 4846 O O . GLU A 1 601 ? 68.720 20.902 -38.826 1.00 31.06 601 GLU A O 1
ATOM 4851 N N . GLY A 1 602 ? 68.988 21.226 -36.697 1.00 29.56 602 GLY A N 1
ATOM 4852 C CA . GLY A 1 602 ? 69.219 21.164 -35.219 1.00 29.56 602 GLY A CA 1
ATOM 4853 C C . GLY A 1 602 ? 69.061 22.594 -34.588 1.00 29.56 602 GLY A C 1
ATOM 4854 O O . GLY A 1 602 ? 69.050 23.551 -35.352 1.00 29.56 602 GLY A O 1
ATOM 4855 N N . SER A 1 603 ? 68.953 22.925 -33.277 1.00 29.33 603 SER A N 1
ATOM 4856 C CA . SER A 1 603 ? 68.583 22.264 -31.990 1.00 29.33 603 SER A CA 1
ATOM 4857 C C . SER A 1 603 ? 68.422 23.333 -30.838 1.00 29.33 603 SER A C 1
ATOM 4859 O O . SER A 1 603 ? 68.881 24.457 -31.029 1.00 29.33 603 SER A O 1
ATOM 4861 N N . GLY A 1 604 ? 67.835 23.033 -29.648 1.00 29.30 604 GLY A N 1
ATOM 4862 C CA . GLY A 1 604 ? 68.027 23.826 -28.382 1.00 29.30 604 GLY A CA 1
ATOM 4863 C C . GLY A 1 604 ? 66.803 24.146 -27.463 1.00 29.30 604 GLY A C 1
ATOM 4864 O O . GLY A 1 604 ? 65.808 24.674 -27.945 1.00 29.30 604 GLY A O 1
ATOM 4865 N N . VAL A 1 605 ? 66.876 23.876 -26.132 1.00 35.09 605 VAL A N 1
ATOM 4866 C CA . VAL A 1 605 ? 65.812 24.111 -25.090 1.00 35.09 605 VAL A CA 1
ATOM 4867 C C . VAL A 1 605 ? 66.385 24.237 -23.645 1.00 35.09 605 VAL A C 1
ATOM 4869 O O . VAL A 1 605 ? 67.154 23.352 -23.268 1.00 35.09 605 VAL A O 1
ATOM 4872 N N . PRO A 1 606 ? 65.999 25.241 -22.802 1.00 42.19 606 PRO A N 1
ATOM 4873 C CA . PRO A 1 606 ? 65.696 24.961 -21.365 1.00 42.19 606 PRO A CA 1
ATOM 4874 C C . PRO A 1 606 ? 64.689 25.883 -20.584 1.00 42.19 606 PRO A C 1
ATOM 4876 O O . PRO A 1 606 ? 64.624 27.087 -20.792 1.00 42.19 606 PRO A O 1
ATOM 4879 N N . GLN A 1 607 ? 63.950 25.254 -19.647 1.00 27.92 607 GLN A N 1
ATOM 4880 C CA . GLN A 1 607 ? 63.526 25.563 -18.236 1.00 27.92 607 GLN A CA 1
ATOM 4881 C C . GLN A 1 607 ? 63.575 26.997 -17.594 1.00 27.92 607 GLN A C 1
ATOM 4883 O O . GLN A 1 607 ? 64.459 27.771 -17.928 1.00 27.92 607 GLN A O 1
ATOM 4888 N N . TRP A 1 608 ? 62.756 27.409 -16.583 1.00 26.55 608 TRP A N 1
ATOM 4889 C CA . TRP A 1 608 ? 61.630 26.800 -15.800 1.00 26.55 608 TRP A CA 1
ATOM 4890 C C . TRP A 1 608 ? 60.705 27.848 -15.079 1.00 26.55 608 TRP A C 1
ATOM 4892 O O . TRP A 1 608 ? 61.157 28.932 -14.738 1.00 26.55 608 TRP A O 1
ATOM 4902 N N . GLN A 1 609 ? 59.445 27.452 -14.794 1.00 28.66 609 GLN A N 1
ATOM 4903 C CA . GLN A 1 609 ? 58.443 27.884 -13.763 1.00 28.66 609 GLN A CA 1
ATOM 4904 C C . GLN A 1 609 ? 58.238 29.354 -13.276 1.00 28.66 609 GLN A C 1
ATOM 4906 O O . GLN A 1 609 ? 59.118 29.929 -12.647 1.00 28.66 609 GLN A O 1
ATOM 4911 N N . ALA A 1 610 ? 56.972 29.836 -13.313 1.00 26.52 610 ALA A N 1
ATOM 4912 C CA . ALA A 1 610 ? 56.308 30.658 -12.263 1.00 26.52 610 ALA A CA 1
ATOM 4913 C C . ALA A 1 610 ? 54.763 30.773 -12.463 1.00 26.52 610 ALA A C 1
ATOM 4915 O O . ALA A 1 610 ? 54.266 30.572 -13.568 1.00 26.52 610 ALA A O 1
ATOM 4916 N N . ASN A 1 611 ? 54.003 31.121 -11.408 1.00 31.50 611 ASN A N 1
ATOM 4917 C CA . ASN A 1 611 ? 52.542 31.388 -11.431 1.00 31.50 611 ASN A CA 1
ATOM 4918 C C . ASN A 1 611 ? 52.206 32.872 -11.725 1.00 31.50 611 ASN A C 1
ATOM 4920 O O . ASN A 1 611 ? 52.947 33.753 -11.296 1.00 31.50 611 ASN A O 1
ATOM 4924 N N . GLY A 1 612 ? 51.032 33.176 -12.308 1.00 26.83 612 GLY A N 1
ATOM 4925 C CA . GLY A 1 612 ? 50.523 34.561 -12.399 1.00 26.83 612 GLY A CA 1
ATOM 4926 C C . GLY A 1 612 ? 49.093 34.721 -12.953 1.00 26.83 612 GLY A C 1
ATOM 4927 O O . GLY A 1 612 ? 48.703 34.027 -13.886 1.00 26.83 612 GLY A O 1
ATOM 4928 N N . LYS A 1 613 ? 48.307 35.654 -12.385 1.00 29.30 613 LYS A N 1
ATOM 4929 C CA . LYS A 1 613 ? 46.983 36.087 -12.899 1.00 29.30 613 LYS A CA 1
ATOM 4930 C C . LYS A 1 613 ? 47.122 37.242 -13.913 1.00 29.30 613 LYS A C 1
ATOM 4932 O O . LYS A 1 613 ? 48.021 38.061 -13.734 1.00 29.30 613 LYS A O 1
ATOM 4937 N N . PRO A 1 614 ? 46.184 37.415 -14.865 1.00 34.09 614 PRO A N 1
ATOM 4938 C CA . PRO A 1 614 ? 46.020 38.668 -15.609 1.00 34.09 614 PRO A CA 1
ATOM 4939 C C . PRO A 1 614 ? 45.232 39.734 -14.799 1.00 34.09 614 PRO A C 1
ATOM 4941 O O . PRO A 1 614 ? 44.382 39.364 -13.981 1.00 34.09 614 PRO A O 1
ATOM 4944 N N . PRO A 1 615 ? 45.460 41.047 -15.020 1.00 32.69 615 PRO A N 1
ATOM 4945 C CA . PRO A 1 615 ? 44.758 42.126 -14.315 1.00 32.69 615 PRO A CA 1
ATOM 4946 C C . PRO A 1 615 ? 43.563 42.750 -15.078 1.00 32.69 615 PRO A C 1
ATOM 4948 O O . PRO A 1 615 ? 43.637 43.030 -16.267 1.00 32.69 615 PRO A O 1
ATOM 4951 N N . SER A 1 616 ? 42.475 42.997 -14.332 1.00 28.50 616 SER A N 1
ATOM 4952 C CA . SER A 1 616 ? 41.740 44.281 -14.156 1.00 28.50 616 SER A CA 1
ATOM 4953 C C . SER A 1 616 ? 41.997 45.456 -15.128 1.00 28.50 616 SER A C 1
ATOM 4955 O O . SER A 1 616 ? 43.154 45.768 -15.383 1.00 28.50 616 SER A O 1
ATOM 4957 N N . THR A 1 617 ? 41.027 46.311 -15.512 1.00 29.69 617 THR A N 1
ATOM 4958 C CA . THR A 1 617 ? 39.531 46.388 -15.400 1.00 29.69 617 THR A CA 1
ATOM 4959 C C . THR A 1 617 ? 39.045 47.271 -16.601 1.00 29.69 617 THR A C 1
ATOM 4961 O O . THR A 1 617 ? 39.626 47.083 -17.662 1.00 29.69 617 THR A O 1
ATOM 4964 N N . ALA A 1 618 ? 38.077 48.212 -16.673 1.00 28.25 618 ALA A N 1
ATOM 4965 C CA . ALA A 1 618 ? 37.049 48.873 -15.828 1.00 28.25 618 ALA A CA 1
ATOM 4966 C C . ALA A 1 618 ? 36.086 49.684 -16.757 1.00 28.25 618 ALA A C 1
ATOM 4968 O O . ALA A 1 618 ? 36.411 49.809 -17.939 1.00 28.25 618 ALA A O 1
ATOM 4969 N N . PRO A 1 619 ? 35.022 50.382 -16.286 1.00 34.31 619 PRO A N 1
ATOM 4970 C CA . PRO A 1 619 ? 34.143 50.180 -15.122 1.00 34.31 619 PRO A CA 1
ATOM 4971 C C . PRO A 1 619 ? 32.634 50.119 -15.514 1.00 34.31 619 PRO A C 1
ATOM 4973 O O . PRO A 1 619 ? 32.253 50.473 -16.628 1.00 34.31 619 PRO A O 1
ATOM 4976 N N . SER A 1 620 ? 31.736 49.795 -14.575 1.00 28.11 620 SER A N 1
ATOM 4977 C CA . SER A 1 620 ? 30.302 50.136 -14.687 1.00 28.11 620 SER A CA 1
ATOM 4978 C C . SER A 1 620 ? 29.685 50.480 -13.322 1.00 28.11 620 SER A C 1
ATOM 4980 O O . SER A 1 620 ? 30.033 49.893 -12.299 1.00 28.11 620 SER A O 1
ATOM 4982 N N . ALA A 1 621 ? 28.821 51.499 -13.302 1.00 27.97 621 ALA A N 1
ATOM 4983 C CA . ALA A 1 621 ? 28.238 52.097 -12.095 1.00 27.97 621 ALA A CA 1
ATOM 4984 C C . ALA A 1 621 ? 26.970 51.336 -11.614 1.00 27.97 621 ALA A C 1
ATOM 4986 O O . ALA A 1 621 ? 26.450 50.499 -12.357 1.00 27.97 621 ALA A O 1
ATOM 4987 N N . PRO A 1 622 ? 26.468 51.562 -10.381 1.00 28.27 622 PRO A N 1
ATOM 4988 C CA . PRO A 1 622 ? 25.538 50.633 -9.740 1.00 28.27 622 PRO A CA 1
ATOM 4989 C C . PRO A 1 622 ? 24.098 50.741 -10.257 1.00 28.27 622 PRO A C 1
ATOM 4991 O O . PRO A 1 622 ? 23.550 51.832 -10.411 1.00 28.27 622 PRO A O 1
ATOM 4994 N N . ALA A 1 623 ? 23.442 49.589 -10.408 1.00 27.30 623 ALA A N 1
ATOM 4995 C CA . ALA A 1 623 ? 21.991 49.525 -10.528 1.00 27.30 623 ALA A CA 1
ATOM 4996 C C . ALA A 1 623 ? 21.346 49.847 -9.168 1.00 27.30 623 ALA A C 1
ATOM 4998 O O . ALA A 1 623 ? 21.616 49.177 -8.170 1.00 27.30 623 ALA A O 1
ATOM 4999 N N . ALA A 1 624 ? 20.493 50.872 -9.125 1.00 26.25 624 ALA A N 1
ATOM 5000 C CA . ALA A 1 624 ? 19.744 51.221 -7.921 1.00 26.25 624 ALA A CA 1
ATOM 5001 C C . ALA A 1 624 ? 18.749 50.101 -7.541 1.00 26.25 624 ALA A C 1
ATOM 5003 O O . ALA A 1 624 ? 18.167 49.474 -8.432 1.00 26.25 624 ALA A O 1
ATOM 5004 N N . PRO A 1 625 ? 18.506 49.847 -6.241 1.00 27.42 625 PRO A N 1
ATOM 5005 C CA . PRO A 1 625 ? 17.521 48.859 -5.822 1.00 27.42 625 PRO A CA 1
ATOM 5006 C C . PRO A 1 625 ? 16.114 49.331 -6.205 1.00 27.42 625 PRO A C 1
ATOM 5008 O O . PRO A 1 625 ? 15.629 50.339 -5.694 1.00 27.42 625 PRO A O 1
ATOM 5011 N N . ALA A 1 626 ? 15.440 48.579 -7.077 1.00 30.05 626 ALA A N 1
ATOM 5012 C CA . ALA A 1 626 ? 14.035 48.806 -7.396 1.00 30.05 626 ALA A CA 1
ATOM 5013 C C . ALA A 1 626 ? 13.174 48.531 -6.150 1.00 30.05 626 ALA A C 1
ATOM 5015 O O . ALA A 1 626 ? 12.852 47.383 -5.828 1.00 30.05 626 ALA A O 1
ATOM 5016 N N . THR A 1 627 ? 12.832 49.591 -5.419 1.00 29.75 627 THR A N 1
ATOM 5017 C CA . THR A 1 627 ? 11.969 49.529 -4.242 1.00 29.75 627 THR A CA 1
ATOM 5018 C C . THR A 1 627 ? 10.595 48.994 -4.634 1.00 29.75 627 THR A C 1
ATOM 5020 O O . THR A 1 627 ? 9.910 49.544 -5.494 1.00 29.75 627 THR A O 1
ATOM 5023 N N . LYS A 1 628 ? 10.173 47.901 -3.986 1.00 35.41 628 LYS A N 1
ATOM 5024 C CA . LYS A 1 628 ? 8.832 47.330 -4.158 1.00 35.41 628 LYS A CA 1
ATOM 5025 C C . LYS A 1 628 ? 7.786 48.270 -3.551 1.00 35.41 628 LYS A C 1
ATOM 5027 O O . LYS A 1 628 ? 7.423 48.114 -2.388 1.00 35.41 628 LYS A O 1
ATOM 5032 N N . ALA A 1 629 ? 7.298 49.224 -4.339 1.00 37.28 629 ALA A N 1
ATOM 5033 C CA . ALA A 1 629 ? 6.052 49.916 -4.040 1.00 37.28 629 ALA A CA 1
ATOM 5034 C C . ALA A 1 629 ? 4.913 48.881 -4.032 1.00 37.28 629 ALA A C 1
ATOM 5036 O O . ALA A 1 629 ? 4.657 48.223 -5.042 1.00 37.28 629 ALA A O 1
ATOM 5037 N N . ALA A 1 630 ? 4.285 48.680 -2.874 1.00 42.50 630 ALA A N 1
ATOM 5038 C CA . ALA A 1 630 ? 3.110 47.828 -2.750 1.00 42.50 630 ALA A CA 1
ATOM 5039 C C . ALA A 1 630 ? 1.869 48.631 -3.157 1.00 42.50 630 ALA A C 1
ATOM 5041 O O . ALA A 1 630 ? 1.693 49.759 -2.704 1.00 42.50 630 ALA A O 1
ATOM 5042 N N . ILE A 1 631 ? 1.026 48.051 -4.009 1.00 43.72 631 ILE A N 1
ATOM 5043 C CA . ILE A 1 631 ? -0.186 48.706 -4.508 1.00 43.72 631 ILE A CA 1
ATOM 5044 C C . ILE A 1 631 ? -1.314 48.507 -3.495 1.00 43.72 631 ILE A C 1
ATOM 5046 O O . ILE A 1 631 ? -1.683 47.371 -3.188 1.00 43.72 631 ILE A O 1
ATOM 5050 N N . ASP A 1 632 ? -1.879 49.604 -2.991 1.00 46.94 632 ASP A N 1
ATOM 5051 C CA . ASP A 1 632 ? -2.981 49.572 -2.026 1.00 46.94 632 ASP A CA 1
ATOM 5052 C C . ASP A 1 632 ? -4.337 49.463 -2.745 1.00 46.94 632 ASP A C 1
ATOM 5054 O O . ASP A 1 632 ? -5.069 50.438 -2.937 1.00 46.94 632 ASP A O 1
ATOM 5058 N N . LEU A 1 633 ? -4.686 48.237 -3.154 1.00 48.69 633 LEU A N 1
ATOM 5059 C CA . LEU A 1 633 ? -5.997 47.956 -3.746 1.00 48.69 633 LEU A CA 1
ATOM 5060 C C . LEU A 1 633 ? -7.167 48.209 -2.776 1.00 48.69 633 LEU A C 1
ATOM 5062 O O . LEU A 1 633 ? -8.282 48.432 -3.250 1.0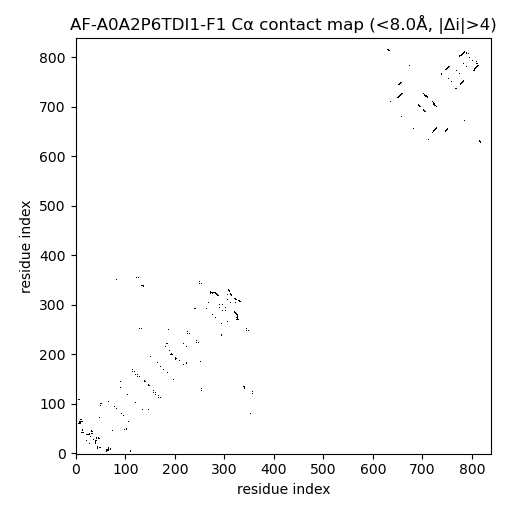0 48.69 633 LEU A O 1
ATOM 5066 N N . ALA A 1 634 ? -6.953 48.204 -1.453 1.00 45.25 634 ALA A N 1
ATOM 5067 C CA . ALA A 1 634 ? -8.022 48.464 -0.488 1.00 45.25 634 ALA A CA 1
ATOM 5068 C C . ALA A 1 634 ? -8.463 49.933 -0.558 1.00 45.25 634 ALA A C 1
ATOM 5070 O O . ALA A 1 634 ? -9.655 50.211 -0.705 1.00 45.25 634 ALA A O 1
ATOM 5071 N N . ALA A 1 635 ? -7.503 50.864 -0.546 1.00 47.34 635 ALA A N 1
ATOM 5072 C CA . ALA A 1 635 ? -7.767 52.295 -0.692 1.00 47.34 635 ALA A CA 1
ATOM 5073 C C . ALA A 1 635 ? -8.446 52.645 -2.031 1.00 47.34 635 ALA A C 1
ATOM 5075 O O . ALA A 1 635 ? -9.299 53.533 -2.075 1.00 47.34 635 ALA A O 1
ATOM 5076 N N . VAL A 1 636 ? -8.105 51.933 -3.113 1.00 49.94 636 VAL A N 1
ATOM 5077 C CA . VAL A 1 636 ? -8.671 52.170 -4.454 1.00 49.94 636 VAL A CA 1
ATOM 5078 C C . VAL A 1 636 ? -10.083 51.588 -4.616 1.00 49.94 636 VAL A C 1
ATOM 5080 O O . VAL A 1 636 ? -10.928 52.227 -5.241 1.00 49.94 636 VAL A O 1
ATOM 5083 N N . ALA A 1 637 ? -10.371 50.403 -4.063 1.00 49.09 637 ALA A N 1
ATOM 5084 C CA . ALA A 1 637 ? -11.666 49.730 -4.234 1.00 49.09 637 ALA A CA 1
ATOM 5085 C C . ALA A 1 637 ? -12.749 50.172 -3.226 1.00 49.09 637 ALA A C 1
ATOM 5087 O O . ALA A 1 637 ? -13.944 50.101 -3.532 1.00 49.09 637 ALA A O 1
ATOM 5088 N N . ALA A 1 638 ? -12.361 50.650 -2.037 1.00 47.12 638 ALA A N 1
ATOM 5089 C CA . ALA A 1 638 ? -13.289 51.044 -0.972 1.00 47.12 638 ALA A CA 1
ATOM 5090 C C . ALA A 1 638 ? -14.400 52.045 -1.383 1.00 47.12 638 ALA A C 1
ATOM 5092 O O . ALA A 1 638 ? -15.545 51.841 -0.967 1.00 47.12 638 ALA A O 1
ATOM 5093 N N . PRO A 1 639 ? -14.153 53.082 -2.216 1.00 47.19 639 PRO A N 1
ATOM 5094 C CA . PRO A 1 639 ? -15.197 54.035 -2.609 1.00 47.19 639 PRO A CA 1
ATOM 5095 C C . PRO A 1 639 ? -16.327 53.419 -3.447 1.00 47.19 639 PRO A C 1
ATOM 5097 O O . PRO A 1 639 ? -17.465 53.872 -3.349 1.00 47.19 639 PRO A O 1
ATOM 5100 N N . LEU A 1 640 ? -16.033 52.386 -4.247 1.00 49.34 640 LEU A N 1
ATOM 5101 C CA . LEU A 1 640 ? -17.031 51.651 -5.039 1.00 49.34 640 LEU A CA 1
ATOM 5102 C C . LEU A 1 640 ? -17.825 50.662 -4.176 1.00 49.34 640 LEU A C 1
ATOM 5104 O O . LEU A 1 640 ? -19.008 50.433 -4.417 1.00 49.34 640 LEU A O 1
ATOM 5108 N N . LEU A 1 641 ? -17.181 50.091 -3.154 1.00 44.41 641 LEU A N 1
ATOM 5109 C CA . LEU A 1 641 ? -17.806 49.175 -2.200 1.00 44.41 641 LEU A CA 1
ATOM 5110 C C . LEU A 1 641 ? -18.865 49.869 -1.337 1.00 44.41 641 LEU A C 1
ATOM 5112 O O . LEU A 1 641 ? -19.999 49.393 -1.251 1.00 44.41 641 LEU A O 1
ATOM 5116 N N . LEU A 1 642 ? -18.520 51.025 -0.761 1.00 45.06 642 LEU A N 1
ATOM 5117 C CA . LEU A 1 642 ? -19.403 51.801 0.120 1.00 45.06 642 LEU A CA 1
ATOM 5118 C C . LEU A 1 642 ? -20.689 52.293 -0.571 1.00 45.06 642 LEU A C 1
ATOM 5120 O O . LEU A 1 642 ? -21.670 52.583 0.106 1.00 45.06 642 LEU A O 1
ATOM 5124 N N . GLN A 1 643 ? -20.718 52.352 -1.906 1.00 46.62 643 GLN A N 1
ATOM 5125 C CA . GLN A 1 643 ? -21.912 52.725 -2.674 1.00 46.62 643 GLN A CA 1
ATOM 5126 C C . GLN A 1 643 ? -22.947 51.595 -2.804 1.00 46.62 643 GLN A C 1
ATOM 5128 O O . GLN A 1 643 ? -24.085 51.876 -3.178 1.00 46.62 643 GLN A O 1
ATOM 5133 N N . ARG A 1 644 ? -22.588 50.326 -2.539 1.00 43.44 644 ARG A N 1
ATOM 5134 C CA . ARG A 1 644 ? -23.460 49.176 -2.852 1.00 43.44 644 ARG A CA 1
ATOM 5135 C C . ARG A 1 644 ? -24.262 48.633 -1.664 1.00 43.44 644 ARG A C 1
ATOM 5137 O O . ARG A 1 644 ? -25.373 48.156 -1.878 1.00 43.44 644 ARG A O 1
ATOM 5144 N N . SER A 1 645 ? -23.731 48.670 -0.441 1.00 42.50 645 SER A N 1
ATOM 5145 C CA . SER A 1 645 ? -24.480 48.309 0.775 1.00 42.50 645 SER A CA 1
ATOM 5146 C C . SER A 1 645 ? -23.776 48.797 2.041 1.00 42.50 645 SER A C 1
ATOM 5148 O O . SER A 1 645 ? -22.593 48.534 2.226 1.00 42.50 645 SER A O 1
ATOM 5150 N N . LEU A 1 646 ? -24.533 49.424 2.946 1.00 43.19 646 LEU A N 1
ATOM 5151 C CA . LEU A 1 646 ? -24.101 49.749 4.314 1.00 43.19 646 LEU A CA 1
ATOM 5152 C C . LEU A 1 646 ? -24.289 48.577 5.303 1.00 43.19 646 LEU A C 1
ATOM 5154 O O . LEU A 1 646 ? -23.955 48.715 6.474 1.00 43.19 646 LEU A O 1
ATOM 5158 N N . ALA A 1 647 ? -24.846 47.443 4.856 1.00 39.75 647 ALA A N 1
ATOM 5159 C CA . ALA A 1 647 ? -25.320 46.357 5.725 1.00 39.75 647 ALA A CA 1
ATOM 5160 C C . ALA A 1 647 ? -24.753 44.959 5.388 1.00 39.75 647 ALA A C 1
ATOM 5162 O O . ALA A 1 647 ? -25.147 43.974 6.008 1.00 39.75 647 ALA A O 1
ATOM 5163 N N . ALA A 1 648 ? -23.850 44.840 4.409 1.00 39.97 648 ALA A N 1
ATOM 5164 C CA . ALA A 1 648 ? -23.233 43.563 4.038 1.00 39.97 648 ALA A CA 1
ATOM 5165 C C . ALA A 1 648 ? -21.899 43.358 4.780 1.00 39.97 648 ALA A C 1
ATOM 5167 O O . ALA A 1 648 ? -20.929 44.060 4.510 1.00 39.97 648 ALA A O 1
ATOM 5168 N N . GLN A 1 649 ? -21.840 42.378 5.688 1.00 38.94 649 GLN A N 1
ATOM 5169 C CA . GLN A 1 649 ? -20.638 42.083 6.490 1.00 38.94 649 GLN A CA 1
ATOM 5170 C C . GLN A 1 649 ? -19.539 41.313 5.730 1.00 38.94 649 GLN A C 1
ATOM 5172 O O . GLN A 1 649 ? -18.415 41.214 6.218 1.00 38.94 649 GLN A O 1
ATOM 5177 N N . SER A 1 650 ? -19.841 40.775 4.544 1.00 39.53 650 SER A N 1
ATOM 5178 C CA . SER A 1 650 ? -18.892 40.034 3.701 1.00 39.53 650 SER A CA 1
ATOM 5179 C C . SER A 1 650 ? -19.179 40.297 2.222 1.00 39.53 650 SER A C 1
ATOM 5181 O O . SER A 1 650 ? -20.338 40.415 1.819 1.00 39.53 650 SER A O 1
ATOM 5183 N N . LEU A 1 651 ? -18.127 40.431 1.410 1.00 45.34 651 LEU A N 1
ATOM 5184 C CA . LEU A 1 651 ? -18.205 40.944 0.035 1.00 45.34 651 LEU A CA 1
ATOM 5185 C C . LEU A 1 651 ? -17.296 40.141 -0.905 1.00 45.34 651 LEU A C 1
ATOM 5187 O O . LEU A 1 651 ? -16.076 40.220 -0.778 1.00 45.34 651 LEU A O 1
ATOM 5191 N N . TYR A 1 652 ? -17.890 39.428 -1.869 1.00 44.81 652 TYR A N 1
ATOM 5192 C CA . TYR A 1 652 ? -17.183 38.567 -2.830 1.00 44.81 652 TYR A CA 1
ATOM 5193 C C . TYR A 1 652 ? -16.909 39.262 -4.167 1.00 44.81 652 TYR A C 1
ATOM 5195 O O . TYR A 1 652 ? -17.846 39.569 -4.902 1.00 44.81 652 TYR A O 1
ATOM 5203 N N . TRP A 1 653 ? -15.646 39.468 -4.537 1.00 47.88 653 TRP A N 1
ATOM 5204 C CA . TRP A 1 653 ? -15.252 40.021 -5.851 1.00 47.88 653 TRP A CA 1
ATOM 5205 C C . TRP A 1 653 ? -14.674 38.952 -6.778 1.00 47.88 653 TRP A C 1
ATOM 5207 O O . TRP A 1 653 ? -14.155 37.953 -6.292 1.00 47.88 653 TRP A O 1
ATOM 5217 N N . LYS A 1 654 ? -14.708 39.180 -8.102 1.00 46.94 654 LYS A N 1
ATOM 5218 C CA . LYS A 1 654 ? -13.983 38.357 -9.088 1.00 46.94 654 LYS A CA 1
ATOM 5219 C C . LYS A 1 654 ? -13.120 39.226 -10.008 1.00 46.94 654 LYS A C 1
ATOM 5221 O O . LYS A 1 654 ? -13.620 39.918 -10.891 1.00 46.94 654 LYS A O 1
ATOM 5226 N N . VAL A 1 655 ? -11.804 39.185 -9.798 1.00 48.06 655 VAL A N 1
ATOM 5227 C CA . VAL A 1 655 ? -10.807 39.877 -10.642 1.00 48.06 655 VAL A CA 1
ATOM 5228 C C . VAL A 1 655 ? -10.617 39.126 -11.960 1.00 48.06 655 VAL A C 1
ATOM 5230 O O . VAL A 1 655 ? -10.362 37.929 -11.920 1.00 48.06 655 VAL A O 1
ATOM 5233 N N . LEU A 1 656 ? -10.682 39.813 -13.102 1.00 46.22 656 LEU A N 1
ATOM 5234 C CA . LEU A 1 656 ? -10.461 39.265 -14.445 1.00 46.22 656 LEU A CA 1
ATOM 5235 C C . LEU A 1 656 ? -9.170 39.840 -15.050 1.00 46.22 656 LEU A C 1
ATOM 5237 O O . LEU A 1 656 ? -9.163 40.891 -15.692 1.00 46.22 656 LEU A O 1
ATOM 5241 N N . LEU A 1 657 ? -8.048 39.144 -14.853 1.00 45.06 657 LEU A N 1
ATOM 5242 C CA . LEU A 1 657 ? -6.776 39.527 -15.474 1.00 45.06 657 LEU A CA 1
ATOM 5243 C C . LEU A 1 657 ? -6.736 39.060 -16.934 1.00 45.06 657 LEU A C 1
ATOM 5245 O O . LEU A 1 657 ? -6.761 37.861 -17.212 1.00 45.06 657 LEU A O 1
ATOM 5249 N N . ALA A 1 658 ? -6.638 40.012 -17.864 1.00 42.59 658 ALA A N 1
ATOM 5250 C CA . ALA A 1 658 ? -6.349 39.723 -19.262 1.00 42.59 658 ALA A CA 1
ATOM 5251 C C . ALA A 1 658 ? -4.834 39.484 -19.438 1.00 42.59 658 ALA A C 1
ATOM 5253 O O . ALA A 1 658 ? -4.042 40.338 -19.027 1.00 42.59 658 ALA A O 1
ATOM 5254 N N . PRO A 1 659 ? -4.393 38.362 -20.040 1.00 41.78 659 PRO A N 1
ATOM 5255 C CA . PRO A 1 659 ? -3.010 38.245 -20.489 1.00 41.78 659 PRO A CA 1
ATOM 5256 C C . PRO A 1 659 ? -2.745 39.259 -21.618 1.00 41.78 659 PRO A C 1
ATOM 5258 O O . PRO A 1 659 ? -3.646 39.510 -22.423 1.00 41.78 659 PRO A O 1
ATOM 5261 N N . PRO A 1 660 ? -1.533 39.840 -21.715 1.00 39.09 660 PRO A N 1
ATOM 5262 C CA . PRO A 1 660 ? -1.177 40.690 -22.846 1.00 39.09 660 PRO A CA 1
ATOM 5263 C C . PRO A 1 660 ? -1.192 39.873 -24.153 1.00 39.09 660 PRO A C 1
ATOM 5265 O O . PRO A 1 660 ? -0.867 38.682 -24.125 1.00 39.09 660 PRO A O 1
ATOM 5268 N N . PRO A 1 661 ? -1.539 40.483 -25.302 1.00 39.44 661 PRO A N 1
ATOM 5269 C CA . PRO A 1 661 ? -1.667 39.763 -26.564 1.00 39.44 661 PRO A CA 1
ATOM 5270 C C . PRO A 1 661 ? -0.339 39.120 -26.983 1.00 39.44 661 PRO A C 1
ATOM 5272 O O . PRO A 1 661 ? 0.710 39.770 -27.014 1.00 39.44 661 PRO A O 1
ATOM 5275 N N . VAL A 1 662 ? -0.393 37.832 -27.331 1.00 35.38 662 VAL A N 1
ATOM 5276 C CA . VAL A 1 662 ? 0.773 37.055 -27.767 1.00 35.38 662 VAL A CA 1
ATOM 5277 C C . VAL A 1 662 ? 1.133 37.446 -29.200 1.00 35.38 662 VAL A C 1
ATOM 5279 O O . VAL A 1 662 ? 0.590 36.915 -30.166 1.00 35.38 662 VAL A O 1
ATOM 5282 N N . LEU A 1 663 ? 2.065 38.388 -29.345 1.00 35.34 663 LEU A N 1
ATOM 5283 C CA . LEU A 1 663 ? 2.701 38.665 -30.631 1.00 35.34 663 LEU A CA 1
ATOM 5284 C C . LEU A 1 663 ? 3.629 37.503 -31.015 1.00 35.34 663 LEU A C 1
ATOM 5286 O O . LEU A 1 663 ? 4.365 36.978 -30.179 1.00 35.34 663 LEU A O 1
ATOM 5290 N N . HIS A 1 664 ? 3.599 37.107 -32.291 1.00 33.84 664 HIS A N 1
ATOM 5291 C CA . HIS A 1 664 ? 4.423 36.012 -32.808 1.00 33.84 664 HIS A CA 1
ATOM 5292 C C . HIS A 1 664 ? 5.934 36.270 -32.622 1.00 33.84 664 HIS A C 1
ATOM 5294 O O . HIS A 1 664 ? 6.392 37.408 -32.509 1.00 33.84 664 HIS A O 1
ATOM 5300 N N . ALA A 1 665 ? 6.708 35.178 -32.593 1.00 32.00 665 ALA A N 1
ATOM 5301 C CA . ALA A 1 665 ? 8.034 35.057 -31.972 1.00 32.00 665 ALA A CA 1
ATOM 5302 C C . ALA A 1 665 ? 9.220 35.807 -32.637 1.00 32.00 665 ALA A C 1
ATOM 5304 O O . ALA A 1 665 ? 10.368 35.386 -32.508 1.00 32.00 665 ALA A O 1
ATOM 5305 N N . SER A 1 666 ? 8.975 36.915 -33.338 1.00 34.53 666 SER A N 1
ATOM 5306 C CA . SER A 1 666 ? 9.988 37.734 -34.024 1.00 34.53 666 SER A CA 1
ATOM 5307 C C . SER A 1 666 ? 10.184 39.142 -33.435 1.00 34.53 666 SER A C 1
ATOM 5309 O O . SER A 1 666 ? 11.173 39.797 -33.765 1.00 34.53 666 SER A O 1
ATOM 5311 N N . SER A 1 667 ? 9.315 39.610 -32.528 1.00 33.09 667 SER A N 1
ATOM 5312 C CA . SER A 1 667 ? 9.445 40.942 -31.907 1.00 33.09 667 SER A CA 1
ATOM 5313 C C . SER A 1 667 ? 10.425 40.958 -30.721 1.00 33.09 667 SER A C 1
ATOM 5315 O O . SER A 1 667 ? 10.044 40.795 -29.560 1.00 33.09 667 SER A O 1
ATOM 5317 N N . ARG A 1 668 ? 11.718 41.176 -30.997 1.00 40.94 668 ARG A N 1
ATOM 5318 C CA . ARG A 1 668 ? 12.719 41.474 -29.956 1.00 40.94 668 ARG A CA 1
ATOM 5319 C C . ARG A 1 668 ? 12.648 42.943 -29.525 1.00 40.94 668 ARG A C 1
ATOM 5321 O O . ARG A 1 668 ? 13.408 43.748 -30.048 1.00 40.94 668 ARG A O 1
ATOM 5328 N N . LEU A 1 669 ? 11.783 43.258 -28.560 1.00 39.53 669 LEU A N 1
ATOM 5329 C CA . LEU A 1 669 ? 11.910 44.357 -27.580 1.00 39.53 669 LEU A CA 1
ATOM 5330 C C . LEU A 1 669 ? 10.675 44.331 -26.661 1.00 39.53 669 LEU A C 1
ATOM 5332 O O . LEU A 1 669 ? 9.560 44.560 -27.121 1.00 39.53 669 LEU A O 1
ATOM 5336 N N . TRP A 1 670 ? 10.849 44.049 -25.366 1.00 43.22 670 TRP A N 1
ATOM 5337 C CA . TRP A 1 670 ? 9.752 44.166 -24.393 1.00 43.22 670 TRP A CA 1
ATOM 5338 C C . TRP A 1 670 ? 9.571 45.636 -24.006 1.00 43.22 670 TRP A C 1
ATOM 5340 O O . TRP A 1 670 ? 10.500 46.257 -23.490 1.00 43.22 670 TRP A O 1
ATOM 5350 N N . GLY A 1 671 ? 8.383 46.193 -24.248 1.00 52.81 671 GLY A N 1
ATOM 5351 C CA . GLY A 1 671 ? 8.069 47.574 -23.874 1.00 52.81 671 GLY A CA 1
ATOM 5352 C C . GLY A 1 671 ? 7.944 47.755 -22.352 1.00 52.81 671 GLY A C 1
ATOM 5353 O O . GLY A 1 671 ? 7.493 46.833 -21.664 1.00 52.81 671 GLY A O 1
ATOM 5354 N N . PRO A 1 672 ? 8.277 48.942 -21.804 1.00 51.94 672 PRO A N 1
ATOM 5355 C CA . PRO A 1 672 ? 8.229 49.188 -20.360 1.00 51.94 672 PRO A CA 1
ATOM 5356 C C . PRO A 1 672 ? 6.815 49.037 -19.775 1.00 51.94 672 PRO A C 1
ATOM 5358 O O . PRO A 1 672 ? 6.666 48.553 -18.657 1.00 51.94 672 PRO A O 1
ATOM 5361 N N . GLU A 1 673 ? 5.766 49.372 -20.533 1.00 51.88 673 GLU A N 1
ATOM 5362 C CA . GLU A 1 673 ? 4.366 49.172 -20.122 1.00 51.88 673 GLU A CA 1
ATOM 5363 C C . GLU A 1 673 ? 4.009 47.684 -19.962 1.00 51.88 673 GLU A C 1
ATOM 5365 O O . GLU A 1 673 ? 3.350 47.293 -18.997 1.00 51.88 673 GLU A O 1
ATOM 5370 N N . GLN A 1 674 ? 4.499 46.834 -20.869 1.00 55.09 674 GLN A N 1
ATOM 5371 C CA . GLN A 1 674 ? 4.261 45.391 -20.827 1.00 55.09 674 GLN A CA 1
ATOM 5372 C C . GLN A 1 674 ? 5.031 44.738 -19.671 1.00 55.09 674 GLN A C 1
ATOM 5374 O O . GLN A 1 674 ? 4.466 43.906 -18.962 1.00 55.09 674 GLN A O 1
ATOM 5379 N N . GLN A 1 675 ? 6.271 45.174 -19.407 1.00 53.72 675 GLN A N 1
ATOM 5380 C CA . GLN A 1 675 ? 7.022 44.757 -18.216 1.00 53.72 675 GLN A CA 1
ATOM 5381 C C . GLN A 1 675 ? 6.320 45.185 -16.918 1.00 53.72 675 GLN A C 1
ATOM 5383 O O . GLN A 1 675 ? 6.184 44.367 -16.011 1.00 53.72 675 GLN A O 1
ATOM 5388 N N . ARG A 1 676 ? 5.806 46.422 -16.832 1.00 55.06 676 ARG A N 1
ATOM 5389 C CA . ARG A 1 676 ? 5.028 46.904 -15.673 1.00 55.06 676 ARG A CA 1
ATOM 5390 C C . ARG A 1 676 ? 3.788 46.049 -15.417 1.00 55.06 676 ARG A C 1
ATOM 5392 O O . ARG A 1 676 ? 3.570 45.635 -14.281 1.00 55.06 676 ARG A O 1
ATOM 5399 N N . LEU A 1 677 ? 3.007 45.728 -16.452 1.00 55.09 677 LEU A N 1
ATOM 5400 C CA . LEU A 1 677 ? 1.840 44.851 -16.309 1.00 55.09 677 LEU A CA 1
ATOM 5401 C C . LEU A 1 677 ? 2.223 43.409 -15.955 1.00 55.09 677 LEU A C 1
ATOM 5403 O O . LEU A 1 677 ? 1.555 42.795 -15.129 1.00 55.09 677 LEU A O 1
ATOM 5407 N N . GLN A 1 678 ? 3.314 42.873 -16.503 1.00 55.44 678 GLN A N 1
ATOM 5408 C CA . GLN A 1 678 ? 3.808 41.542 -16.144 1.00 55.44 678 GLN A CA 1
ATOM 5409 C C . GLN A 1 678 ? 4.358 41.493 -14.708 1.00 55.44 678 GLN A C 1
ATOM 5411 O O . GLN A 1 678 ? 4.195 40.481 -14.024 1.00 55.44 678 GLN A O 1
ATOM 5416 N N . HIS A 1 679 ? 4.929 42.593 -14.209 1.00 54.69 679 HIS A N 1
ATOM 5417 C CA . HIS A 1 679 ? 5.306 42.757 -12.805 1.00 54.69 679 HIS A CA 1
ATOM 5418 C C . HIS A 1 679 ? 4.072 42.875 -11.900 1.00 54.69 679 HIS A C 1
ATOM 5420 O O . HIS A 1 679 ? 4.029 42.198 -10.877 1.00 54.69 679 HIS A O 1
ATOM 5426 N N . LEU A 1 680 ? 3.049 43.651 -12.284 1.00 54.19 680 LEU A N 1
ATOM 5427 C CA . LEU A 1 680 ? 1.766 43.726 -11.568 1.00 54.19 680 LEU A CA 1
ATOM 5428 C C . LEU A 1 680 ? 1.109 42.343 -11.473 1.00 54.19 680 LEU A C 1
ATOM 5430 O O . LEU A 1 680 ? 0.739 41.910 -10.387 1.00 54.19 680 LEU A O 1
ATOM 5434 N N . HIS A 1 681 ? 1.005 41.639 -12.601 1.00 54.50 681 HIS A N 1
ATOM 5435 C CA . HIS A 1 681 ? 0.442 40.295 -12.696 1.00 54.50 681 HIS A CA 1
ATOM 5436 C C . HIS A 1 681 ? 1.221 39.305 -11.818 1.00 54.50 681 HIS A C 1
ATOM 5438 O O . HIS A 1 681 ? 0.622 38.587 -11.021 1.00 54.50 681 HIS A O 1
ATOM 5444 N N . SER A 1 682 ? 2.558 39.319 -11.888 1.00 50.78 682 SER A N 1
ATOM 5445 C CA . SER A 1 682 ? 3.413 38.467 -11.048 1.00 50.78 682 SER A CA 1
ATOM 5446 C C . SER A 1 682 ? 3.324 38.820 -9.560 1.00 50.78 682 SER A C 1
ATOM 5448 O O . SER A 1 682 ? 3.371 37.926 -8.720 1.00 50.78 682 SER A O 1
ATOM 5450 N N . TRP A 1 683 ? 3.182 40.103 -9.210 1.00 53.75 683 TRP A N 1
ATOM 5451 C CA . TRP A 1 683 ? 3.037 40.551 -7.823 1.00 53.75 683 TRP A CA 1
ATOM 5452 C C . TRP A 1 683 ? 1.672 40.177 -7.245 1.00 53.75 683 TRP A C 1
ATOM 5454 O O . TRP A 1 683 ? 1.625 39.643 -6.139 1.00 53.75 683 TRP A O 1
ATOM 5464 N N . LEU A 1 684 ? 0.587 40.385 -8.001 1.00 49.91 684 LEU A N 1
ATOM 5465 C CA . LEU A 1 684 ? -0.757 39.934 -7.635 1.00 49.91 684 LEU A CA 1
ATOM 5466 C C . LEU A 1 684 ? -0.770 38.416 -7.440 1.00 49.91 684 LEU A C 1
ATOM 5468 O O . LEU A 1 684 ? -1.181 37.955 -6.380 1.00 49.91 684 LEU A O 1
ATOM 5472 N N . ALA A 1 685 ? -0.231 37.649 -8.394 1.00 51.41 685 ALA A N 1
ATOM 5473 C CA . ALA A 1 685 ? -0.085 36.201 -8.260 1.00 51.41 685 ALA A CA 1
ATOM 5474 C C . ALA A 1 685 ? 0.724 35.809 -7.008 1.00 51.41 685 ALA A C 1
ATOM 5476 O O . ALA A 1 685 ? 0.314 34.902 -6.294 1.00 51.41 685 ALA A O 1
ATOM 5477 N N . LEU A 1 686 ? 1.812 36.517 -6.679 1.00 44.88 686 LEU A N 1
ATOM 5478 C CA . LEU A 1 686 ? 2.614 36.267 -5.471 1.00 44.88 686 LEU A CA 1
ATOM 5479 C C . LEU A 1 686 ? 1.905 36.622 -4.154 1.00 44.88 686 LEU A C 1
ATOM 5481 O O . LEU A 1 686 ? 2.131 35.936 -3.159 1.00 44.88 686 LEU A O 1
ATOM 5485 N N . GLN A 1 687 ? 1.066 37.664 -4.111 1.00 43.16 687 GLN A N 1
ATOM 5486 C CA . GLN A 1 687 ? 0.247 37.945 -2.920 1.00 43.16 687 GLN A CA 1
ATOM 5487 C C . GLN A 1 687 ? -0.881 36.911 -2.775 1.00 43.16 687 GLN A C 1
ATOM 5489 O O . GLN A 1 687 ? -1.134 36.416 -1.677 1.00 43.16 687 GLN A O 1
ATOM 5494 N N . LEU A 1 688 ? -1.517 36.542 -3.891 1.00 45.38 688 LEU A N 1
ATOM 5495 C CA . LEU A 1 688 ? -2.608 35.567 -3.946 1.00 45.38 688 LEU A CA 1
ATOM 5496 C C . LEU A 1 688 ? -2.130 34.118 -3.748 1.00 45.38 688 LEU A C 1
ATOM 5498 O O . LEU A 1 688 ? -2.920 33.293 -3.309 1.00 45.38 688 LEU A O 1
ATOM 5502 N N . GLN A 1 689 ? -0.847 33.805 -3.967 1.00 39.78 689 GLN A N 1
ATOM 5503 C CA . GLN A 1 689 ? -0.238 32.482 -3.723 1.00 39.78 689 GLN A CA 1
ATOM 5504 C C . GLN A 1 689 ? -0.105 32.088 -2.239 1.00 39.78 689 GLN A C 1
ATOM 5506 O O . GLN A 1 689 ? 0.416 31.016 -1.931 1.00 39.78 689 GLN A O 1
ATOM 5511 N N . ARG A 1 690 ? -0.597 32.910 -1.301 1.00 39.38 690 ARG A N 1
ATOM 5512 C CA . ARG A 1 690 ? -0.929 32.441 0.059 1.00 39.38 690 ARG A CA 1
ATOM 5513 C C . ARG A 1 690 ? -2.298 31.743 0.132 1.00 39.38 690 ARG A C 1
ATOM 5515 O O . ARG A 1 690 ? -2.557 31.037 1.101 1.00 39.38 690 ARG A O 1
ATOM 5522 N N . GLY A 1 691 ? -3.134 31.904 -0.894 1.00 39.12 691 GLY A N 1
ATOM 5523 C CA . GLY A 1 691 ? -4.291 31.069 -1.222 1.00 39.12 691 GLY A CA 1
ATOM 5524 C C . GLY A 1 691 ? -3.967 30.038 -2.316 1.00 39.12 691 GLY A C 1
ATOM 5525 O O . GLY A 1 691 ? -2.859 30.001 -2.854 1.00 39.12 691 GLY A O 1
ATOM 5526 N N . ARG A 1 692 ? -4.926 29.159 -2.634 1.00 41.34 692 ARG A N 1
ATOM 5527 C CA . ARG A 1 692 ? -4.710 28.031 -3.557 1.00 41.34 692 ARG A CA 1
ATOM 5528 C C . ARG A 1 692 ? -4.875 28.445 -5.023 1.00 41.34 692 ARG A C 1
ATOM 5530 O O . ARG A 1 692 ? -5.801 29.164 -5.383 1.00 41.34 692 ARG A O 1
ATOM 5537 N N . VAL A 1 693 ? -4.028 27.886 -5.887 1.00 38.03 693 VAL A N 1
ATOM 5538 C CA . VAL A 1 693 ? -4.277 27.824 -7.336 1.00 38.03 693 VAL A CA 1
ATOM 5539 C C . VAL A 1 693 ? -5.127 26.583 -7.620 1.00 38.03 693 VAL A C 1
ATOM 5541 O O . VAL A 1 693 ? -4.824 25.508 -7.104 1.00 38.03 693 VAL A O 1
ATOM 5544 N N . LEU A 1 694 ? -6.176 26.720 -8.434 1.00 39.19 694 LEU A N 1
ATOM 5545 C CA . LEU A 1 694 ? -7.094 25.642 -8.808 1.00 39.19 694 LEU A CA 1
ATOM 5546 C C . LEU A 1 694 ? -7.247 25.595 -10.336 1.00 39.19 694 LEU A C 1
ATOM 5548 O O . LEU A 1 694 ? -7.790 26.511 -10.952 1.00 39.19 694 LEU A O 1
ATOM 5552 N N . GLN A 1 695 ? -6.785 24.513 -10.966 1.00 34.88 695 GLN A N 1
ATOM 5553 C CA . GLN A 1 695 ? -7.118 24.236 -12.366 1.00 34.88 695 GLN A CA 1
ATOM 5554 C C . GLN A 1 695 ? -8.525 23.643 -12.465 1.00 34.88 695 GLN A C 1
ATOM 5556 O O . GLN A 1 695 ? -8.881 22.747 -11.700 1.00 34.88 695 GLN A O 1
ATOM 5561 N N . ALA A 1 696 ? -9.308 24.118 -13.433 1.00 34.16 696 ALA A N 1
ATOM 5562 C CA . ALA A 1 696 ? -10.578 23.502 -13.794 1.00 34.16 696 ALA A CA 1
ATOM 5563 C C . ALA A 1 696 ? -10.384 22.478 -14.925 1.00 34.16 696 ALA A C 1
ATOM 5565 O O . ALA A 1 696 ? -9.451 22.571 -15.723 1.00 34.16 696 ALA A O 1
ATOM 5566 N N . ALA A 1 697 ? -11.319 21.532 -15.047 1.00 32.12 697 ALA A N 1
ATOM 5567 C CA . ALA A 1 697 ? -11.267 20.447 -16.034 1.00 32.12 697 ALA A CA 1
ATOM 5568 C C . ALA A 1 697 ? -11.317 20.898 -17.515 1.00 32.12 697 ALA A C 1
ATOM 5570 O O . ALA A 1 697 ? -11.158 20.073 -18.408 1.00 32.12 697 ALA A O 1
ATOM 5571 N N . SER A 1 698 ? -11.525 22.191 -17.787 1.00 33.88 698 SER A N 1
ATOM 5572 C CA . SER A 1 698 ? -11.552 22.799 -19.126 1.00 33.88 698 SER A CA 1
ATOM 5573 C C . SER A 1 698 ? -10.212 23.414 -19.569 1.00 33.88 698 SER A C 1
ATOM 5575 O O . SER A 1 698 ? -10.189 24.192 -20.517 1.00 33.88 698 SER A O 1
ATOM 5577 N N . GLY A 1 699 ? -9.105 23.116 -18.880 1.00 31.41 699 GLY A N 1
ATOM 5578 C CA . GLY A 1 699 ? -7.751 23.584 -19.224 1.00 31.41 699 GLY A CA 1
ATOM 5579 C C . GLY A 1 699 ? -7.372 24.955 -18.646 1.00 31.41 699 GLY A C 1
ATOM 5580 O O . GLY A 1 699 ? -6.189 25.233 -18.449 1.00 31.41 699 GLY A O 1
ATOM 5581 N N . ASN A 1 700 ? -8.357 25.781 -18.288 1.00 34.12 700 ASN A N 1
ATOM 5582 C CA . ASN A 1 700 ? -8.128 27.089 -17.674 1.00 34.12 700 ASN A CA 1
ATOM 5583 C C . ASN A 1 700 ? -7.750 26.999 -16.182 1.00 34.12 700 ASN A C 1
ATOM 5585 O O . ASN A 1 700 ? -8.278 26.178 -15.424 1.00 34.12 700 ASN A O 1
ATOM 5589 N N . ALA A 1 701 ? -6.845 27.885 -15.757 1.00 33.72 701 ALA A N 1
ATOM 5590 C CA . ALA A 1 701 ? -6.344 27.978 -14.386 1.00 33.72 701 ALA A CA 1
ATOM 5591 C C . ALA A 1 701 ? -6.932 29.194 -13.651 1.00 33.72 701 ALA A C 1
ATOM 5593 O O . ALA A 1 701 ? -6.800 30.330 -14.107 1.00 33.72 701 ALA A O 1
ATOM 5594 N N . TYR A 1 702 ? -7.529 28.956 -12.484 1.00 37.72 702 TYR A N 1
ATOM 5595 C CA . TYR A 1 702 ? -8.190 29.961 -11.650 1.00 37.72 702 TYR A CA 1
ATOM 5596 C C . TYR A 1 702 ? -7.537 30.020 -10.254 1.00 37.72 702 TYR A C 1
ATOM 5598 O O . TYR A 1 702 ? -6.775 29.127 -9.875 1.00 37.72 702 TYR A O 1
ATOM 5606 N N . VAL A 1 703 ? -7.774 31.091 -9.487 1.00 38.41 703 VAL A N 1
ATOM 5607 C CA . VAL A 1 703 ? -7.125 31.305 -8.179 1.00 38.41 703 VAL A CA 1
ATOM 5608 C C . VAL A 1 703 ? -8.140 31.866 -7.181 1.00 38.41 703 VAL A C 1
ATOM 5610 O O . VAL A 1 703 ? -8.456 33.058 -7.183 1.00 38.41 703 VAL A O 1
ATOM 5613 N N . GLU A 1 704 ? -8.653 31.005 -6.305 1.00 39.22 704 GLU A N 1
ATOM 5614 C CA . GLU A 1 704 ? -9.589 31.389 -5.245 1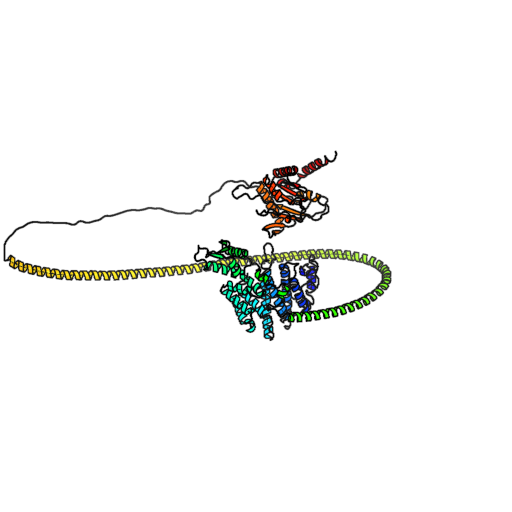.00 39.22 704 GLU A CA 1
ATOM 5615 C C . GLU A 1 704 ? -8.919 31.245 -3.871 1.00 39.22 704 GLU A C 1
ATOM 5617 O O . GLU A 1 704 ? -8.405 30.188 -3.499 1.00 39.22 704 GLU A O 1
ATOM 5622 N N . GLY A 1 705 ? -8.897 32.344 -3.117 1.00 38.88 705 GLY A N 1
ATOM 5623 C CA . GLY A 1 705 ? -8.306 32.416 -1.787 1.00 38.88 705 GLY A CA 1
ATOM 5624 C C . GLY A 1 705 ? -8.543 33.800 -1.174 1.00 38.88 705 GLY A C 1
ATOM 5625 O O . GLY A 1 705 ? -8.260 34.794 -1.842 1.00 38.88 705 GLY A O 1
ATOM 5626 N N . PRO A 1 706 ? -9.060 33.889 0.064 1.00 37.19 706 PRO A N 1
ATOM 5627 C CA . PRO A 1 706 ? -9.578 35.139 0.607 1.00 37.19 706 PRO A CA 1
ATOM 5628 C C . PRO A 1 706 ? -8.467 36.150 0.902 1.00 37.19 706 PRO A C 1
ATOM 5630 O O . PRO A 1 706 ? -7.584 35.924 1.731 1.00 37.19 706 PRO A O 1
ATOM 5633 N N . LEU A 1 707 ? -8.544 37.310 0.248 1.00 37.09 707 LEU A N 1
ATOM 5634 C CA . LEU A 1 707 ? -7.704 38.469 0.541 1.00 37.09 707 LEU A CA 1
ATOM 5635 C C . LEU A 1 707 ? -8.459 39.447 1.456 1.00 37.09 707 LEU A C 1
ATOM 5637 O O . LEU A 1 707 ? -9.224 40.277 0.969 1.00 37.09 707 LEU A O 1
ATOM 5641 N N . ALA A 1 708 ? -8.234 39.354 2.769 1.00 34.59 708 ALA A N 1
ATOM 5642 C CA . ALA A 1 708 ? -8.873 40.219 3.762 1.00 34.59 708 ALA A CA 1
ATOM 5643 C C . ALA A 1 708 ? -8.416 41.688 3.623 1.00 34.59 708 ALA A C 1
ATOM 5645 O O . ALA A 1 708 ? -7.308 42.055 4.023 1.00 34.59 708 ALA A O 1
ATOM 5646 N N . LEU A 1 709 ? -9.276 42.538 3.055 1.00 38.69 709 LEU A N 1
ATOM 5647 C CA . LEU A 1 709 ? -9.014 43.969 2.867 1.00 38.69 709 LEU A CA 1
ATOM 5648 C C . LEU A 1 709 ? -9.422 44.778 4.108 1.00 38.69 709 LEU A C 1
ATOM 5650 O O . LEU A 1 709 ? -10.601 44.840 4.445 1.00 38.69 709 LEU A O 1
ATOM 5654 N N . ARG A 1 710 ? -8.469 45.469 4.747 1.00 36.34 710 ARG A N 1
ATOM 5655 C CA . ARG A 1 710 ? -8.758 46.452 5.807 1.00 36.34 710 ARG A CA 1
ATOM 5656 C C . ARG A 1 710 ? -9.112 47.813 5.209 1.00 36.34 710 ARG A C 1
ATOM 5658 O O . ARG A 1 710 ? -8.229 48.560 4.794 1.00 36.34 710 ARG A O 1
ATOM 5665 N N . VAL A 1 711 ? -10.400 48.154 5.196 1.00 37.84 711 VAL A N 1
ATOM 5666 C CA . VAL A 1 711 ? -10.885 49.471 4.752 1.00 37.84 711 VAL A CA 1
ATOM 5667 C C . VAL A 1 711 ? -10.857 50.466 5.915 1.00 37.84 711 VAL A C 1
ATOM 5669 O O . VAL A 1 711 ? -11.776 50.527 6.726 1.00 37.84 711 VAL A O 1
ATOM 5672 N N . GLY A 1 712 ? -9.791 51.263 5.994 1.00 33.19 712 GLY A N 1
ATOM 5673 C CA . GLY A 1 712 ? -9.626 52.300 7.016 1.00 33.19 712 GLY A CA 1
ATOM 5674 C C . GLY A 1 712 ? -10.428 53.576 6.737 1.00 33.19 712 GLY A C 1
ATOM 5675 O O . GLY A 1 712 ? -9.860 54.569 6.286 1.00 33.19 712 GLY A O 1
ATOM 5676 N N . ALA A 1 713 ? -11.725 53.574 7.052 1.00 34.41 713 ALA A N 1
ATOM 5677 C CA . ALA A 1 713 ? -12.497 54.795 7.305 1.00 34.41 713 ALA A CA 1
ATOM 5678 C C . ALA A 1 713 ? -12.621 54.990 8.827 1.00 34.41 713 ALA A C 1
ATOM 5680 O O . ALA A 1 713 ? -12.882 54.027 9.540 1.00 34.41 713 ALA A O 1
ATOM 5681 N N . ALA A 1 714 ? -12.393 56.209 9.328 1.00 38.62 714 ALA A N 1
ATOM 5682 C CA . ALA A 1 714 ? -12.007 56.431 10.730 1.00 38.62 714 ALA A CA 1
ATOM 5683 C C . ALA A 1 714 ? -13.031 55.994 11.801 1.00 38.62 714 ALA A C 1
ATOM 5685 O O . ALA A 1 714 ? -12.618 55.686 12.914 1.00 38.62 714 ALA A O 1
ATOM 5686 N N . ASP A 1 715 ? -14.323 55.930 11.459 1.00 38.19 715 ASP A N 1
ATOM 5687 C CA . ASP A 1 715 ? -15.431 55.734 12.408 1.00 38.19 715 ASP A CA 1
ATOM 5688 C C . ASP A 1 715 ? -16.441 54.659 11.936 1.00 38.19 715 ASP A C 1
ATOM 5690 O O . ASP A 1 715 ? -17.647 54.783 12.149 1.00 38.19 715 ASP A O 1
ATOM 5694 N N . ALA A 1 716 ? -15.975 53.605 11.252 1.00 36.28 716 ALA A N 1
ATOM 5695 C CA . ALA A 1 716 ? -16.812 52.484 10.802 1.00 36.28 716 ALA A CA 1
ATOM 5696 C C . ALA A 1 716 ? -16.201 51.117 11.166 1.00 36.28 716 ALA A C 1
ATOM 5698 O O . ALA A 1 716 ? -14.982 50.965 11.220 1.00 36.28 716 ALA A O 1
ATOM 5699 N N . ALA A 1 717 ? -17.054 50.120 11.423 1.00 35.47 717 ALA A N 1
ATOM 5700 C CA . ALA A 1 717 ? -16.636 48.781 11.849 1.00 35.47 717 ALA A CA 1
ATOM 5701 C C . ALA A 1 717 ? -15.817 48.032 10.776 1.00 35.47 717 ALA A C 1
ATOM 5703 O O . ALA A 1 717 ? -16.015 48.241 9.578 1.00 35.47 717 ALA A O 1
ATOM 5704 N N . GLU A 1 718 ? -14.931 47.119 11.199 1.00 36.78 718 GLU A N 1
ATOM 5705 C CA . GLU A 1 718 ? -14.133 46.293 10.279 1.00 36.78 718 GLU A CA 1
ATOM 5706 C C . GLU A 1 718 ? -15.028 45.387 9.415 1.00 36.78 718 GLU A C 1
ATOM 5708 O O . GLU A 1 718 ? -15.546 44.372 9.879 1.00 36.78 718 GLU A O 1
ATOM 5713 N N . VAL A 1 719 ? -15.173 45.733 8.133 1.00 38.25 719 VAL A N 1
ATOM 5714 C CA . VAL A 1 719 ? -15.799 44.872 7.120 1.00 38.25 719 VAL A CA 1
ATOM 5715 C C . VAL A 1 719 ? -14.720 44.017 6.462 1.00 38.25 719 VAL A C 1
ATOM 5717 O O . VAL A 1 719 ? -13.826 44.543 5.800 1.00 38.25 719 VAL A O 1
ATOM 5720 N N . VAL A 1 720 ? -14.820 42.695 6.609 1.00 37.97 720 VAL A N 1
ATOM 5721 C CA . VAL A 1 720 ? -13.903 41.740 5.974 1.00 37.97 720 VAL A CA 1
ATOM 5722 C C . VAL A 1 720 ? -14.469 41.325 4.614 1.00 37.97 720 VAL A C 1
ATOM 5724 O O . VAL A 1 720 ? -15.439 40.575 4.522 1.00 37.97 720 VAL A O 1
ATOM 5727 N N . ALA A 1 721 ? -13.863 41.825 3.538 1.00 39.50 721 ALA A N 1
ATOM 5728 C CA . ALA A 1 721 ? -14.147 41.367 2.179 1.00 39.50 721 ALA A CA 1
ATOM 5729 C C . ALA A 1 721 ? -13.322 40.114 1.831 1.00 39.50 721 ALA A C 1
ATOM 5731 O O . ALA A 1 721 ? -12.159 40.017 2.225 1.00 39.50 721 ALA A O 1
ATOM 5732 N N . GLU A 1 722 ? -13.894 39.201 1.040 1.00 38.00 722 GLU A N 1
ATOM 5733 C CA . GLU A 1 722 ? -13.190 38.040 0.487 1.00 38.00 722 GLU A CA 1
ATOM 5734 C C . GLU A 1 722 ? -13.049 38.193 -1.032 1.00 38.00 722 GLU A C 1
ATOM 5736 O O . GLU A 1 722 ? -14.009 38.101 -1.798 1.00 38.00 722 GLU A O 1
ATOM 5741 N N . LEU A 1 723 ? -11.828 38.450 -1.498 1.00 38.75 723 LEU A N 1
ATOM 5742 C CA . LEU A 1 723 ? -11.546 38.514 -2.930 1.00 38.75 723 LEU A CA 1
ATOM 5743 C C . LEU A 1 723 ? -11.389 37.100 -3.521 1.00 38.75 723 LEU A C 1
ATOM 5745 O O . LEU A 1 723 ? -10.614 36.306 -2.998 1.00 38.75 723 LEU A O 1
ATOM 5749 N N . ALA A 1 724 ? -12.041 36.818 -4.651 1.00 36.91 724 ALA A N 1
ATOM 5750 C CA . ALA A 1 724 ? -11.725 35.690 -5.529 1.00 36.91 724 ALA A CA 1
ATOM 5751 C C . ALA A 1 724 ? -11.125 36.208 -6.851 1.00 36.91 724 ALA A C 1
ATOM 5753 O O . ALA A 1 724 ? -11.366 37.353 -7.255 1.00 36.91 724 ALA A O 1
ATOM 5754 N N . THR A 1 725 ? -10.321 35.397 -7.550 1.00 37.22 725 THR A N 1
ATOM 5755 C CA . THR A 1 725 ? -9.654 35.837 -8.788 1.00 37.22 725 THR A CA 1
ATOM 5756 C C . THR A 1 725 ? -9.754 34.816 -9.927 1.00 37.22 725 THR A C 1
ATOM 5758 O O . THR A 1 725 ? -9.457 33.630 -9.803 1.00 37.22 725 THR A O 1
ATOM 5761 N N . CYS A 1 726 ? -10.212 35.300 -11.077 1.00 37.62 726 CYS A N 1
ATOM 5762 C CA . CYS A 1 726 ? -10.556 34.526 -12.258 1.00 37.62 726 CYS A CA 1
ATOM 5763 C C . CYS A 1 726 ? -9.618 34.923 -13.405 1.00 37.62 726 CYS A C 1
ATOM 5765 O O . CYS A 1 726 ? -9.846 35.916 -14.092 1.00 37.62 726 CYS A O 1
ATOM 5767 N N . MET A 1 727 ? -8.534 34.178 -13.623 1.00 35.44 727 MET A N 1
ATOM 5768 C CA . MET A 1 727 ? -7.671 34.430 -14.778 1.00 35.44 727 MET A CA 1
ATOM 5769 C C . MET A 1 727 ? -8.234 33.722 -16.012 1.00 35.44 727 MET A C 1
ATOM 5771 O O . MET A 1 727 ? -8.314 32.500 -16.060 1.00 35.44 727 MET A O 1
ATOM 5775 N N . ALA A 1 728 ? -8.637 34.504 -17.015 1.00 37.72 728 ALA A N 1
ATOM 5776 C CA . ALA A 1 728 ? -9.171 33.995 -18.273 1.00 37.72 728 ALA A CA 1
ATOM 5777 C C . ALA A 1 728 ? -8.111 34.115 -19.377 1.00 37.72 728 ALA A C 1
ATOM 5779 O O . ALA A 1 728 ? -7.961 35.167 -20.016 1.00 37.72 728 ALA A O 1
ATOM 5780 N N . VAL A 1 729 ? -7.372 33.024 -19.593 1.00 34.03 729 VAL A N 1
ATOM 5781 C CA . VAL A 1 729 ? -6.504 32.857 -20.763 1.00 34.03 729 VAL A CA 1
ATOM 5782 C C . VAL A 1 729 ? -7.382 32.423 -21.945 1.00 34.03 729 VAL A C 1
ATOM 5784 O O . VAL A 1 729 ? -8.111 31.442 -21.819 1.00 34.03 729 VAL A O 1
ATOM 5787 N N . PRO A 1 730 ? -7.383 33.147 -23.077 1.00 34.84 730 PRO A N 1
ATOM 5788 C CA . PRO A 1 730 ? -8.179 32.758 -24.230 1.00 34.84 730 PRO A CA 1
ATOM 5789 C C . PRO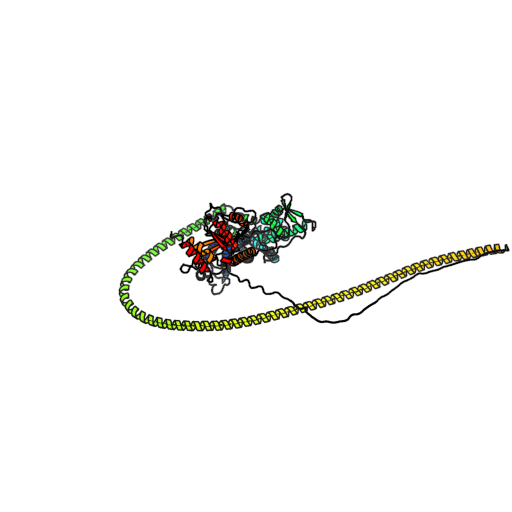 A 1 730 ? -7.431 31.724 -25.080 1.00 34.84 730 PRO A C 1
ATOM 5791 O O . PRO A 1 730 ? -6.558 32.083 -25.871 1.00 34.84 730 PRO A O 1
ATOM 5794 N N . ASP A 1 731 ? -7.823 30.453 -24.981 1.00 30.36 731 ASP A N 1
ATOM 5795 C CA . ASP A 1 731 ? -7.593 29.516 -26.084 1.00 30.36 731 ASP A CA 1
ATOM 5796 C C . ASP A 1 731 ? -8.401 29.969 -27.309 1.00 30.36 731 ASP A C 1
ATOM 5798 O O . ASP A 1 731 ? -9.557 30.392 -27.206 1.00 30.36 731 ASP A O 1
ATOM 5802 N N . SER A 1 732 ? -7.793 29.871 -28.493 1.00 34.31 732 SER A N 1
ATOM 5803 C CA . SER A 1 732 ? -8.236 30.530 -29.734 1.00 34.31 732 SER A CA 1
ATOM 5804 C C . SER A 1 732 ? -9.549 30.006 -30.346 1.00 34.31 732 SER A C 1
ATOM 5806 O O . SER A 1 732 ? -9.931 30.427 -31.438 1.00 34.31 732 SER A O 1
ATOM 5808 N N . SER A 1 733 ? -10.256 29.111 -29.653 1.00 36.81 733 SER A N 1
ATOM 5809 C CA . SER A 1 733 ? -11.445 28.392 -30.122 1.00 36.81 733 SER A CA 1
ATOM 5810 C C . SER A 1 733 ? -12.757 28.768 -29.413 1.00 36.81 733 SER A C 1
ATOM 5812 O O . SER A 1 733 ? -13.829 28.492 -29.952 1.00 36.81 733 SER A O 1
ATOM 5814 N N . THR A 1 734 ? -12.726 29.400 -28.231 1.00 36.16 734 THR A N 1
ATOM 5815 C CA . THR A 1 734 ? -13.923 29.559 -27.373 1.00 36.16 734 THR A CA 1
ATOM 5816 C C . THR A 1 734 ? -14.453 30.998 -27.305 1.00 36.16 734 THR A C 1
ATOM 5818 O O . THR A 1 734 ? -14.171 31.759 -26.387 1.00 36.16 734 THR A O 1
ATOM 5821 N N . GLN A 1 735 ? -15.311 31.377 -28.259 1.00 39.88 735 GLN A N 1
ATOM 5822 C CA . GLN A 1 735 ? -15.889 32.736 -28.329 1.00 39.88 735 GLN A CA 1
ATOM 5823 C C . GLN A 1 735 ? -16.914 33.092 -27.225 1.00 39.88 735 GLN A C 1
ATOM 5825 O O . GLN A 1 735 ? -17.352 34.237 -27.168 1.00 39.88 735 GLN A O 1
ATOM 5830 N N . HIS A 1 736 ? -17.338 32.149 -26.374 1.00 45.25 736 HIS A N 1
ATOM 5831 C CA . HIS A 1 736 ? -18.449 32.347 -25.429 1.00 45.25 736 HIS A CA 1
ATOM 5832 C C . HIS A 1 736 ? -18.149 31.753 -24.039 1.00 45.25 736 HIS A C 1
ATOM 5834 O O . HIS A 1 736 ? -18.454 30.593 -23.776 1.00 45.25 736 HIS A O 1
ATOM 5840 N N . CYS A 1 737 ? -17.597 32.559 -23.121 1.00 40.56 737 CYS A N 1
ATOM 5841 C CA . CYS A 1 737 ? -17.277 32.136 -21.742 1.00 40.56 737 CYS A CA 1
ATOM 5842 C C . CYS A 1 737 ? -17.790 33.114 -20.652 1.00 40.56 737 CYS A C 1
ATOM 5844 O O . CYS A 1 737 ? -17.184 33.273 -19.597 1.00 40.56 737 CYS A O 1
ATOM 5846 N N . GLY A 1 738 ? -18.909 33.809 -20.899 1.00 45.22 738 GLY A N 1
ATOM 5847 C CA . GLY A 1 738 ? -19.357 34.921 -20.040 1.00 45.22 738 GLY A CA 1
ATOM 5848 C C . GLY A 1 738 ? -20.142 34.552 -18.768 1.00 45.22 738 GLY A C 1
ATOM 5849 O O . GLY A 1 738 ? -19.972 35.202 -17.741 1.00 45.22 738 GLY A O 1
ATOM 5850 N N . SER A 1 739 ? -21.029 33.546 -18.812 1.00 44.53 739 SER A N 1
ATOM 5851 C CA . SER A 1 739 ? -22.061 33.380 -17.763 1.00 44.53 739 SER A CA 1
ATOM 5852 C C . SER A 1 739 ? -21.588 32.611 -16.519 1.00 44.53 739 SER A C 1
ATOM 5854 O O . SER A 1 739 ? -21.815 33.050 -15.393 1.00 44.53 739 SER A O 1
ATOM 5856 N N . ALA A 1 740 ? -20.894 31.481 -16.698 1.00 42.12 740 ALA A N 1
ATOM 5857 C CA . ALA A 1 740 ? -20.519 30.604 -15.583 1.00 42.12 740 ALA A CA 1
ATOM 5858 C C . ALA A 1 740 ? -19.443 31.218 -14.666 1.00 42.12 740 ALA A C 1
ATOM 5860 O O . ALA A 1 740 ? -19.532 31.111 -13.445 1.00 42.12 740 ALA A O 1
ATOM 5861 N N . ALA A 1 741 ? -18.453 31.912 -15.239 1.00 48.41 741 ALA A N 1
ATOM 5862 C CA . ALA A 1 741 ? -17.349 32.504 -14.482 1.00 48.41 741 ALA A CA 1
ATOM 5863 C C . ALA A 1 741 ? -17.811 33.593 -13.492 1.00 48.41 741 ALA A C 1
ATOM 5865 O O . ALA A 1 741 ? -17.267 33.704 -12.390 1.00 48.41 741 ALA A O 1
ATOM 5866 N N . LEU A 1 742 ? -18.828 34.379 -13.868 1.00 46.31 742 LEU A N 1
ATOM 5867 C CA . LEU A 1 742 ? -19.289 35.565 -13.133 1.00 46.31 742 LEU A CA 1
ATOM 5868 C C . LEU A 1 742 ? -20.414 35.298 -12.119 1.00 46.31 742 LEU A C 1
ATOM 5870 O O . LEU A 1 742 ? -20.813 36.217 -11.401 1.00 46.31 742 LEU A O 1
ATOM 5874 N N . ALA A 1 743 ? -20.894 34.058 -11.997 1.00 42.72 743 ALA A N 1
ATOM 5875 C CA . ALA A 1 743 ? -21.832 33.686 -10.941 1.00 42.72 743 ALA A CA 1
ATOM 5876 C C . ALA A 1 743 ? -21.253 34.019 -9.546 1.00 42.72 743 ALA A C 1
ATOM 5878 O O . ALA A 1 743 ? -20.083 33.738 -9.261 1.00 42.72 743 ALA A O 1
ATOM 5879 N N . GLY A 1 744 ? -22.072 34.653 -8.698 1.00 48.50 744 GLY A N 1
ATOM 5880 C CA . GLY A 1 744 ? -21.715 35.075 -7.335 1.00 48.50 744 GLY A CA 1
ATOM 5881 C C . GLY A 1 744 ? -20.886 36.365 -7.203 1.00 48.50 744 GLY A C 1
ATOM 5882 O O . GLY A 1 744 ? -20.607 36.778 -6.082 1.00 48.50 744 GLY A O 1
ATOM 5883 N N . ALA A 1 745 ? -20.485 37.026 -8.296 1.00 52.25 745 ALA A N 1
ATOM 5884 C CA . ALA A 1 745 ? -19.611 38.202 -8.220 1.00 52.25 745 ALA A CA 1
ATOM 5885 C C . ALA A 1 745 ? -20.327 39.486 -7.741 1.00 52.25 745 ALA A C 1
ATOM 5887 O O . ALA A 1 745 ? -21.393 39.848 -8.238 1.00 52.25 745 ALA A O 1
ATOM 5888 N N . SER A 1 746 ? -19.685 40.237 -6.839 1.00 50.31 746 SER A N 1
ATOM 5889 C CA . SER A 1 746 ? -20.127 41.562 -6.354 1.00 50.31 746 SER A CA 1
ATOM 5890 C C . SER A 1 746 ? -19.438 42.739 -7.060 1.00 50.31 746 SER A C 1
ATOM 5892 O O . SER A 1 746 ? -19.875 43.879 -6.896 1.00 50.31 746 SER A O 1
ATOM 5894 N N . GLY A 1 747 ? -18.398 42.477 -7.854 1.00 55.44 747 GLY A N 1
ATOM 5895 C CA . GLY A 1 747 ? -17.624 43.469 -8.603 1.00 55.44 747 GLY A CA 1
ATOM 5896 C C . GLY A 1 747 ? -16.527 42.819 -9.450 1.00 55.44 747 GLY A C 1
ATOM 5897 O O . GLY A 1 747 ? -16.146 41.671 -9.194 1.00 55.44 747 GLY A O 1
ATOM 5898 N N . ILE A 1 748 ? -16.057 43.547 -10.467 1.00 60.00 748 ILE A N 1
ATOM 5899 C CA . ILE A 1 748 ? -15.080 43.096 -11.470 1.00 60.00 748 ILE A CA 1
ATOM 5900 C C . ILE A 1 748 ? -13.886 44.063 -11.504 1.00 60.00 748 ILE A C 1
ATOM 5902 O O . ILE A 1 748 ? -14.055 45.278 -11.416 1.00 60.00 748 ILE A O 1
ATOM 5906 N N . ILE A 1 749 ? -12.673 43.534 -11.679 1.00 59.25 749 ILE A N 1
ATOM 5907 C CA . ILE A 1 749 ? -11.457 44.326 -11.939 1.00 59.25 749 ILE A CA 1
ATOM 5908 C C . ILE A 1 749 ? -10.812 43.823 -13.237 1.00 59.25 749 ILE A C 1
ATOM 5910 O O . ILE A 1 749 ? -10.696 42.612 -13.409 1.00 59.25 749 ILE A O 1
ATOM 5914 N N . LEU A 1 750 ? -10.392 44.728 -14.126 1.00 61.38 750 LEU A N 1
ATOM 5915 C CA . LEU A 1 750 ? -9.727 44.437 -15.406 1.00 61.38 750 LEU A CA 1
ATOM 5916 C C . LEU A 1 750 ? -8.404 45.213 -15.501 1.00 61.38 750 LEU A C 1
ATOM 5918 O O . LEU A 1 750 ? -8.372 46.401 -15.194 1.00 61.38 750 LEU A O 1
ATOM 5922 N N . ALA A 1 751 ? -7.328 44.581 -15.978 1.00 58.34 751 ALA A N 1
ATOM 5923 C CA . ALA A 1 751 ? -6.042 45.242 -16.247 1.00 58.34 751 ALA A CA 1
ATOM 5924 C C . ALA A 1 751 ? -5.739 45.247 -17.756 1.00 58.34 751 ALA A C 1
ATOM 5926 O O . ALA A 1 751 ? -5.907 44.209 -18.398 1.00 58.34 751 ALA A O 1
ATOM 5927 N N . LEU A 1 752 ? -5.329 46.389 -18.333 1.00 58.06 752 LEU A N 1
ATOM 5928 C CA . LEU A 1 752 ? -5.284 46.583 -19.796 1.00 58.06 752 LEU A CA 1
ATOM 5929 C C . LEU A 1 752 ? -3.985 47.264 -20.306 1.00 58.06 752 LEU A C 1
ATOM 5931 O O . LEU A 1 752 ? -3.576 48.279 -19.739 1.00 58.06 752 LEU A O 1
ATOM 5935 N N . PRO A 1 753 ? -3.365 46.766 -21.406 1.00 51.59 753 PRO A N 1
ATOM 5936 C CA . PRO A 1 753 ? -2.089 47.257 -21.962 1.00 51.59 753 PRO A CA 1
ATOM 5937 C C . PRO A 1 753 ? -2.200 48.419 -22.967 1.00 51.59 753 PRO A C 1
ATOM 5939 O O . PRO A 1 753 ? -1.184 48.878 -23.478 1.00 51.59 753 PRO A O 1
ATOM 5942 N N . THR A 1 754 ? -3.408 48.935 -23.210 1.00 50.97 754 THR A N 1
ATOM 5943 C CA . THR A 1 754 ? -3.691 50.124 -24.048 1.00 50.97 754 THR A CA 1
ATOM 5944 C C . THR A 1 754 ? -3.479 49.994 -25.568 1.00 50.97 754 THR A C 1
ATOM 5946 O O . THR A 1 754 ? -3.035 48.979 -26.101 1.00 50.97 754 THR A O 1
ATOM 5949 N N . SER A 1 755 ? -3.853 51.072 -26.272 1.00 48.75 755 SER A N 1
ATOM 5950 C CA . SER A 1 755 ? -4.025 51.207 -27.724 1.00 48.75 755 SER A CA 1
ATOM 5951 C C . SER A 1 755 ? -5.197 50.405 -28.323 1.00 48.75 755 SER A C 1
ATOM 5953 O O . SER A 1 755 ? -5.693 49.429 -27.759 1.00 48.75 755 SER A O 1
ATOM 5955 N N . ARG A 1 756 ? -5.690 50.885 -29.474 1.00 46.78 756 ARG A N 1
ATOM 5956 C CA . ARG A 1 756 ? -7.045 50.652 -30.025 1.00 46.78 756 ARG A CA 1
ATOM 5957 C C . ARG A 1 756 ? -7.495 49.190 -30.181 1.00 46.78 756 ARG A C 1
ATOM 5959 O O . ARG A 1 756 ? -8.697 48.950 -30.255 1.00 46.78 756 ARG A O 1
ATOM 5966 N N . ALA A 1 757 ? -6.580 48.220 -30.230 1.00 46.59 757 ALA A N 1
ATOM 5967 C CA . ALA A 1 757 ? -6.921 46.802 -30.382 1.00 46.59 757 ALA A CA 1
ATOM 5968 C C . ALA A 1 757 ? -7.776 46.259 -29.217 1.00 46.59 757 ALA A C 1
ATOM 5970 O O . ALA A 1 757 ? -8.736 45.521 -29.448 1.00 46.59 757 ALA A O 1
ATOM 5971 N N . GLY A 1 758 ? -7.490 46.688 -27.979 1.00 50.50 758 GLY A N 1
ATOM 5972 C CA . GLY A 1 758 ? -8.154 46.174 -26.773 1.00 50.50 758 GLY A CA 1
ATOM 5973 C C . GLY A 1 758 ? -9.661 46.452 -26.697 1.00 50.50 758 GLY A C 1
ATOM 5974 O O . GLY A 1 758 ? -10.367 45.787 -25.947 1.00 50.50 758 GLY A O 1
ATOM 5975 N N . HIS A 1 759 ? -10.189 47.386 -27.493 1.00 51.53 759 HIS A N 1
ATOM 5976 C CA . HIS A 1 759 ? -11.604 47.775 -27.469 1.00 51.53 759 HIS A CA 1
ATOM 5977 C C . HIS A 1 759 ? -12.545 46.608 -27.826 1.00 51.53 759 HIS A C 1
ATOM 5979 O O . HIS A 1 759 ? -13.565 46.390 -27.171 1.00 51.53 759 HIS A O 1
ATOM 5985 N N . ARG A 1 760 ? -12.172 45.816 -28.843 1.00 51.62 760 ARG A N 1
ATOM 5986 C CA . ARG A 1 760 ? -12.930 44.631 -29.284 1.00 51.62 760 ARG A CA 1
ATOM 5987 C C . ARG A 1 760 ? -12.767 43.467 -28.306 1.00 51.62 760 ARG A C 1
ATOM 5989 O O . ARG A 1 760 ? -13.703 42.709 -28.081 1.00 51.62 760 ARG A O 1
ATOM 5996 N N . GLU A 1 761 ? -11.587 43.367 -27.705 1.00 53.16 761 GLU A N 1
ATOM 5997 C CA . GLU A 1 761 ? -11.216 42.313 -26.765 1.00 53.16 761 GLU A CA 1
ATOM 5998 C C . GLU A 1 761 ? -11.923 42.474 -25.407 1.00 53.16 761 GLU A C 1
ATOM 6000 O O . GLU A 1 761 ? -12.421 41.501 -24.849 1.00 53.16 761 GLU A O 1
ATOM 6005 N N . VAL A 1 762 ? -12.059 43.710 -24.910 1.00 54.34 762 VAL A N 1
ATOM 6006 C CA . VAL A 1 762 ? -12.867 44.029 -23.720 1.00 54.34 762 VAL A CA 1
ATOM 6007 C C . VAL A 1 762 ? -14.341 43.696 -23.960 1.00 54.34 762 VAL A C 1
ATOM 6009 O O . VAL A 1 762 ? -14.953 43.043 -23.119 1.00 54.34 762 VAL A O 1
ATOM 6012 N N . GLN A 1 763 ? -14.907 44.057 -25.119 1.00 56.06 763 GLN A N 1
ATOM 6013 C CA . GLN A 1 763 ? -16.296 43.708 -25.456 1.00 56.06 763 GLN A CA 1
ATOM 6014 C C . GLN A 1 763 ? -16.532 42.189 -25.550 1.00 56.06 763 GLN A C 1
ATOM 6016 O O . GLN A 1 763 ? -17.595 41.725 -25.156 1.00 56.06 763 GLN A O 1
ATOM 6021 N N . GLN A 1 764 ? -15.552 41.408 -26.017 1.00 52.78 764 GLN A N 1
ATOM 6022 C CA . GLN A 1 764 ? -15.633 39.938 -26.064 1.00 52.78 764 GLN A CA 1
ATOM 6023 C C . GLN A 1 764 ? -15.476 39.263 -24.689 1.00 52.78 764 GLN A C 1
ATOM 6025 O O . GLN A 1 764 ? -15.930 38.135 -24.508 1.00 52.78 764 GLN A O 1
ATOM 6030 N N . ARG A 1 765 ? -14.829 39.931 -23.725 1.00 50.62 765 ARG A N 1
ATOM 6031 C CA . ARG A 1 765 ? -14.575 39.414 -22.366 1.00 50.62 765 ARG A CA 1
ATOM 6032 C C . ARG A 1 765 ? -15.640 39.835 -21.336 1.00 50.62 765 ARG A C 1
ATOM 6034 O O . ARG A 1 765 ? -15.636 39.315 -20.223 1.00 50.62 765 ARG A O 1
ATOM 6041 N N . LEU A 1 766 ? -16.540 40.758 -21.683 1.00 51.28 766 LEU A N 1
ATOM 6042 C CA . LEU A 1 766 ? -17.662 41.195 -20.841 1.00 51.28 766 LEU A CA 1
ATOM 6043 C C . LEU A 1 766 ? -18.937 40.372 -21.124 1.00 51.28 766 LEU A C 1
ATOM 6045 O O . LEU A 1 766 ? -19.148 39.927 -22.253 1.00 51.28 766 LEU A O 1
ATOM 6049 N N . PRO A 1 767 ? -19.814 40.157 -20.124 1.00 47.41 767 PRO A N 1
ATOM 6050 C CA . PRO A 1 767 ? -21.070 39.441 -20.325 1.00 47.41 767 PRO A CA 1
ATOM 6051 C C . PRO A 1 767 ? -22.073 40.277 -21.135 1.00 47.41 767 PRO A C 1
ATOM 6053 O O . PRO A 1 767 ? -22.069 41.507 -21.083 1.00 47.41 767 PRO A O 1
ATOM 6056 N N . LEU A 1 768 ? -22.989 39.605 -21.841 1.00 43.28 768 LEU A N 1
ATOM 6057 C CA . LEU A 1 768 ? -24.057 40.273 -22.592 1.00 43.28 768 LEU A CA 1
ATOM 6058 C C . LEU A 1 768 ? -24.937 41.145 -21.665 1.00 43.28 768 LEU A C 1
ATOM 6060 O O . LEU A 1 768 ? -25.274 40.708 -20.554 1.00 43.28 768 LEU A O 1
ATOM 6064 N N . PRO A 1 769 ? -25.368 42.342 -22.118 1.00 43.94 769 PRO A N 1
ATOM 6065 C CA . PRO A 1 769 ? -26.038 43.343 -21.277 1.00 43.94 769 PRO A CA 1
ATOM 6066 C C . PRO A 1 769 ? -27.440 42.935 -20.788 1.00 43.94 769 PRO A C 1
ATOM 6068 O O . PRO A 1 769 ? -28.012 43.605 -19.934 1.00 43.94 769 PRO A O 1
ATOM 6071 N N . SER A 1 770 ? -27.992 41.832 -21.299 1.00 40.31 770 SER A N 1
ATOM 6072 C CA . SER A 1 770 ? -29.245 41.217 -20.842 1.00 40.31 770 SER A CA 1
ATOM 6073 C C . SER A 1 770 ? -29.095 40.321 -19.600 1.00 40.31 770 SER A C 1
ATOM 6075 O O . SER A 1 770 ? -30.094 39.829 -19.081 1.00 40.31 770 SER A O 1
ATOM 6077 N N . SER A 1 771 ? -27.872 40.087 -19.110 1.00 48.75 771 SER A N 1
ATOM 6078 C CA . SER A 1 771 ? -27.601 39.247 -17.933 1.00 48.75 771 SER A CA 1
ATOM 6079 C C . SER A 1 771 ? -27.581 40.043 -16.618 1.00 48.75 771 SER A C 1
ATOM 6081 O O . SER A 1 771 ? -27.224 41.217 -16.599 1.00 48.75 771 SER A O 1
ATOM 6083 N N . MET A 1 772 ? -27.877 39.408 -15.473 1.00 44.09 772 MET A N 1
ATOM 6084 C CA . MET A 1 772 ? -27.765 40.072 -14.156 1.00 44.09 772 MET A CA 1
ATOM 6085 C C . MET A 1 772 ? -26.344 40.575 -13.835 1.00 44.09 772 MET A C 1
ATOM 6087 O O . MET A 1 772 ? -26.197 41.542 -13.087 1.00 44.09 772 MET A O 1
ATOM 6091 N N . ALA A 1 773 ? -25.308 39.965 -14.424 1.00 46.12 773 ALA A N 1
ATOM 6092 C CA . ALA A 1 773 ? -23.913 40.383 -14.272 1.00 46.12 773 ALA A CA 1
ATOM 6093 C C . ALA A 1 773 ? -23.608 41.761 -14.902 1.00 46.12 773 ALA A C 1
ATOM 6095 O O . ALA A 1 773 ? -22.578 42.355 -14.595 1.00 46.12 773 ALA A O 1
ATOM 6096 N N . ALA A 1 774 ? -24.512 42.299 -15.729 1.00 49.41 774 ALA A N 1
ATOM 6097 C CA . ALA A 1 774 ? -24.408 43.630 -16.326 1.00 49.41 774 ALA A CA 1
ATOM 6098 C C . ALA A 1 774 ? -24.294 44.766 -15.282 1.00 49.41 774 ALA A C 1
ATOM 6100 O O . ALA A 1 774 ? -23.600 45.754 -15.500 1.00 49.41 774 ALA A O 1
ATOM 6101 N N . ARG A 1 775 ? -24.939 44.626 -14.113 1.00 53.25 775 ARG A N 1
ATOM 6102 C CA . ARG A 1 775 ? -25.042 45.694 -13.091 1.00 53.25 775 ARG A CA 1
ATOM 6103 C C . ARG A 1 775 ? -23.903 45.704 -12.057 1.00 53.25 775 ARG A C 1
ATOM 6105 O O . ARG A 1 775 ? -24.082 46.217 -10.952 1.00 53.25 775 ARG A O 1
ATOM 6112 N N . LEU A 1 776 ? -22.759 45.092 -12.359 1.00 58.69 776 LEU A N 1
ATOM 6113 C CA . LEU A 1 776 ? -21.621 45.016 -11.436 1.00 58.69 776 LEU A CA 1
ATOM 6114 C C . LEU A 1 776 ? -20.697 46.245 -11.567 1.00 58.69 776 LEU A C 1
ATOM 6116 O O . LEU A 1 776 ? -20.510 46.740 -12.678 1.00 58.69 776 LEU A O 1
ATOM 6120 N N . PRO A 1 777 ? -20.102 46.743 -10.463 1.00 59.78 777 PRO A N 1
ATOM 6121 C CA . PRO A 1 777 ? -19.073 47.778 -10.526 1.00 59.78 777 PRO A CA 1
ATOM 6122 C C . PRO A 1 777 ? -17.806 47.237 -11.204 1.00 59.78 777 PRO A C 1
ATOM 6124 O O . PRO A 1 777 ? -17.430 46.080 -10.987 1.00 59.78 777 PRO A O 1
ATOM 6127 N N . VAL A 1 778 ? -17.141 48.082 -11.997 1.00 65.56 778 VAL A N 1
ATOM 6128 C CA . VAL A 1 778 ? -15.942 47.722 -12.771 1.00 65.56 778 VAL A CA 1
ATOM 6129 C C . VAL A 1 778 ? -14.788 48.673 -12.451 1.00 65.56 778 VAL A C 1
ATOM 6131 O O . VAL A 1 778 ? -14.914 49.887 -12.596 1.00 65.56 778 VAL A O 1
ATOM 6134 N N . LEU A 1 779 ? -13.635 48.126 -12.068 1.00 66.56 779 LEU A N 1
ATOM 6135 C CA . LEU A 1 779 ? -12.386 48.879 -11.922 1.00 66.56 779 LEU A CA 1
ATOM 6136 C C . LEU A 1 779 ? -11.427 48.529 -13.069 1.00 66.56 779 LEU A C 1
ATOM 6138 O O . LEU A 1 779 ? -11.042 47.370 -13.220 1.00 66.56 779 LEU A O 1
ATOM 6142 N N . LEU A 1 780 ? -11.024 49.522 -13.863 1.00 68.75 780 LEU A N 1
ATOM 6143 C CA . LEU A 1 780 ? -9.983 49.385 -14.883 1.00 68.75 780 LEU A CA 1
ATOM 6144 C C . LEU A 1 780 ? -8.631 49.847 -14.327 1.00 68.75 780 LEU A C 1
ATOM 6146 O O . LEU A 1 780 ? -8.524 50.957 -13.803 1.00 68.75 780 LEU A O 1
ATOM 6150 N N . VAL A 1 781 ? -7.597 49.021 -14.494 1.00 67.94 781 VAL A N 1
ATOM 6151 C CA . VAL A 1 781 ? -6.206 49.324 -14.127 1.00 67.94 781 VAL A CA 1
ATOM 6152 C C . VAL A 1 781 ? -5.348 49.420 -15.392 1.00 67.94 781 VAL A C 1
ATOM 6154 O O . VAL A 1 781 ? -5.191 48.441 -16.125 1.00 67.94 781 VAL A O 1
ATOM 6157 N N . ALA A 1 782 ? -4.797 50.601 -15.664 1.00 65.94 782 ALA A N 1
ATOM 6158 C CA . ALA A 1 782 ? -4.017 50.894 -16.868 1.00 65.94 782 ALA A CA 1
ATOM 6159 C C . ALA A 1 782 ? -2.504 50.973 -16.585 1.00 65.94 782 ALA A C 1
ATOM 6161 O O . ALA A 1 782 ? -2.086 51.386 -15.505 1.00 65.94 782 ALA A O 1
ATOM 6162 N N . ALA A 1 783 ? -1.666 50.600 -17.559 1.00 61.94 783 ALA A N 1
ATOM 6163 C CA . ALA A 1 783 ? -0.209 50.483 -17.381 1.00 61.94 783 ALA A CA 1
ATOM 6164 C C . ALA A 1 783 ? 0.537 51.806 -17.078 1.00 61.94 783 ALA A C 1
ATOM 6166 O O . ALA A 1 783 ? 1.642 51.776 -16.524 1.00 61.94 783 ALA A O 1
ATOM 6167 N N . THR A 1 784 ? -0.052 52.939 -17.467 1.00 64.69 784 THR A N 1
ATOM 6168 C CA . THR A 1 784 ? 0.492 54.307 -17.385 1.00 64.69 784 THR A CA 1
ATOM 6169 C C . THR A 1 784 ? -0.634 55.326 -17.180 1.00 64.69 784 THR A C 1
ATOM 6171 O O . THR A 1 784 ? -1.802 55.044 -17.465 1.00 64.69 784 THR A O 1
ATOM 6174 N N . ASP A 1 785 ? -0.302 56.536 -16.722 1.00 66.56 785 ASP A N 1
ATOM 6175 C CA . ASP A 1 785 ? -1.280 57.625 -16.551 1.00 66.56 785 ASP A CA 1
ATOM 6176 C C . ASP A 1 785 ? -1.950 58.028 -17.873 1.00 66.56 785 ASP A C 1
ATOM 6178 O O . ASP A 1 785 ? -3.169 58.180 -17.932 1.00 66.56 785 ASP A O 1
ATOM 6182 N N . ALA A 1 786 ? -1.180 58.122 -18.963 1.00 65.88 786 ALA A N 1
ATOM 6183 C CA . ALA A 1 786 ? -1.711 58.415 -20.298 1.00 65.88 786 ALA A CA 1
ATOM 6184 C C . ALA A 1 786 ? -2.714 57.344 -20.770 1.00 65.88 786 ALA A C 1
ATOM 6186 O O . ALA A 1 786 ? -3.730 57.661 -21.393 1.00 65.88 786 ALA A O 1
ATOM 6187 N N . ALA A 1 787 ? -2.468 56.078 -20.421 1.00 65.25 787 ALA A N 1
ATOM 6188 C CA . ALA A 1 787 ? -3.395 54.990 -20.685 1.00 65.25 787 ALA A CA 1
ATOM 6189 C C . ALA A 1 787 ? -4.681 55.095 -19.850 1.00 65.25 787 ALA A C 1
ATOM 6191 O O . ALA A 1 787 ? -5.773 54.910 -20.390 1.00 65.25 787 ALA A O 1
ATOM 6192 N N . ALA A 1 788 ? -4.575 55.429 -18.558 1.00 68.25 788 ALA A N 1
ATOM 6193 C CA . ALA A 1 788 ? -5.741 55.668 -17.705 1.00 68.25 788 ALA A CA 1
ATOM 6194 C C . ALA A 1 788 ? -6.589 56.835 -18.239 1.00 68.25 788 ALA A C 1
ATOM 6196 O O . ALA A 1 788 ? -7.809 56.715 -18.338 1.00 68.25 788 ALA A O 1
ATOM 6197 N N . GLN A 1 789 ? -5.942 57.928 -18.651 1.00 70.75 789 GLN A N 1
ATOM 6198 C CA . GLN A 1 789 ? -6.587 59.104 -19.234 1.00 70.75 789 GLN A CA 1
ATOM 6199 C C . GLN A 1 789 ? -7.399 58.754 -20.492 1.00 70.75 789 GLN A C 1
ATOM 6201 O O . GLN A 1 789 ? -8.585 59.069 -20.563 1.00 70.75 789 GLN A O 1
ATOM 6206 N N . HIS A 1 790 ? -6.814 58.005 -21.432 1.00 69.56 790 HIS A N 1
ATOM 6207 C CA . HIS A 1 790 ? -7.504 57.600 -22.661 1.00 69.56 790 HIS A CA 1
ATOM 6208 C C . HIS A 1 790 ? -8.749 56.727 -22.397 1.00 69.56 790 HIS A C 1
ATOM 6210 O O . HIS A 1 790 ? -9.792 56.936 -23.019 1.00 69.56 790 HIS A O 1
ATOM 6216 N N . TRP A 1 791 ? -8.691 55.786 -21.444 1.00 68.25 791 TRP A N 1
ATOM 6217 C CA . TRP A 1 791 ? -9.874 54.993 -21.071 1.00 68.25 791 TRP A CA 1
ATOM 6218 C C . TRP A 1 791 ? -10.943 55.829 -20.347 1.00 68.25 791 TRP A C 1
ATOM 6220 O O . TRP A 1 791 ? -12.130 55.589 -20.565 1.00 68.25 791 TRP A O 1
ATOM 6230 N N . ARG A 1 792 ? -10.562 56.831 -19.533 1.00 73.88 792 ARG A N 1
ATOM 6231 C CA . ARG A 1 792 ? -11.512 57.796 -18.933 1.00 73.88 792 ARG A CA 1
ATOM 6232 C C . ARG A 1 792 ? -12.283 58.552 -20.025 1.00 73.88 792 ARG A C 1
ATOM 6234 O O . ARG A 1 792 ? -13.500 58.693 -19.923 1.00 73.88 792 ARG A O 1
ATOM 6241 N N . GLU A 1 793 ? -11.593 58.975 -21.081 1.00 70.69 793 GLU A N 1
ATOM 6242 C CA . GLU A 1 793 ? -12.167 59.709 -22.217 1.00 70.69 793 GLU A CA 1
ATOM 6243 C C . GLU A 1 793 ? -13.095 58.842 -23.091 1.00 70.69 793 GLU A C 1
ATOM 6245 O O . GLU A 1 793 ? -14.218 59.258 -23.375 1.00 70.69 793 GLU A O 1
ATOM 6250 N N . GLU A 1 794 ? -12.698 57.622 -23.473 1.00 66.31 794 GLU A N 1
ATOM 6251 C CA . GLU A 1 794 ? -13.546 56.728 -24.293 1.00 66.31 794 GLU A CA 1
ATOM 6252 C C . GLU A 1 794 ? -14.793 56.217 -23.532 1.00 66.31 794 GLU A C 1
ATOM 6254 O O . GLU A 1 794 ? -15.847 55.999 -24.140 1.00 66.31 794 GLU A O 1
ATOM 6259 N N . ILE A 1 795 ? -14.716 56.084 -22.198 1.00 68.00 795 ILE A N 1
ATOM 6260 C CA . ILE A 1 795 ? -15.884 55.801 -21.342 1.00 68.00 795 ILE A CA 1
ATOM 6261 C C . ILE A 1 795 ? -16.815 57.016 -21.275 1.00 68.00 795 ILE A C 1
ATOM 6263 O O . ILE A 1 795 ? -18.022 56.857 -21.456 1.00 68.00 795 ILE A O 1
ATOM 6267 N N . ALA A 1 796 ? -16.285 58.229 -21.077 1.00 65.38 796 ALA A N 1
ATOM 6268 C CA . ALA A 1 796 ? -17.091 59.452 -21.108 1.00 65.38 796 ALA A CA 1
ATOM 6269 C C . ALA A 1 796 ? -17.770 59.657 -22.479 1.00 65.38 796 ALA A C 1
ATOM 6271 O O . ALA A 1 796 ? -18.937 60.039 -22.547 1.00 65.38 796 ALA A O 1
ATOM 6272 N N . ALA A 1 797 ? -17.089 59.295 -23.572 1.00 63.47 797 ALA A N 1
ATOM 6273 C CA . ALA A 1 797 ? -17.639 59.269 -24.928 1.00 63.47 797 ALA A CA 1
ATOM 6274 C C . ALA A 1 797 ? -18.692 58.163 -25.173 1.00 63.47 797 ALA A C 1
ATOM 6276 O O . ALA A 1 797 ? -19.200 58.046 -26.288 1.00 63.47 797 ALA A O 1
ATOM 6277 N N . SER A 1 798 ? -19.034 57.352 -24.161 1.00 54.34 798 SER A N 1
ATOM 6278 C CA . SER A 1 798 ? -20.094 56.328 -24.192 1.00 54.34 798 SER A CA 1
ATOM 6279 C C . SER A 1 798 ? -19.933 55.241 -25.269 1.00 54.34 798 SER A C 1
ATOM 6281 O O . SER A 1 798 ? -20.893 54.566 -25.638 1.00 54.34 798 SER A O 1
ATOM 6283 N N . ARG A 1 799 ? -18.708 55.024 -25.766 1.00 52.47 799 ARG A N 1
ATOM 6284 C CA . ARG A 1 799 ? -18.397 54.044 -26.831 1.00 52.47 799 ARG A CA 1
ATOM 6285 C C . ARG A 1 799 ? -18.263 52.599 -26.336 1.00 52.47 799 ARG A C 1
ATOM 6287 O O . ARG A 1 799 ? -18.068 51.681 -27.135 1.00 52.47 799 ARG A O 1
ATOM 6294 N N . LEU A 1 800 ? -18.373 52.386 -25.027 1.00 55.47 800 LEU A N 1
ATOM 6295 C CA . LEU A 1 800 ? -18.302 51.089 -24.359 1.00 55.47 800 LEU A CA 1
ATOM 6296 C C . LEU A 1 800 ? -19.550 50.910 -23.492 1.00 55.47 800 LEU A C 1
ATOM 6298 O O . LEU A 1 800 ? -19.785 51.689 -22.572 1.00 55.47 800 LEU A O 1
ATOM 6302 N N . ALA A 1 801 ? -20.341 49.874 -23.776 1.00 53.12 801 ALA A N 1
ATOM 6303 C CA . ALA A 1 801 ? -21.607 49.598 -23.097 1.00 53.12 801 ALA A CA 1
ATOM 6304 C C . ALA A 1 801 ? -21.406 48.951 -21.709 1.00 53.12 801 ALA A C 1
ATOM 6306 O O . ALA A 1 801 ? -21.792 47.805 -21.476 1.00 53.12 801 ALA A O 1
ATOM 6307 N N . PHE A 1 802 ? -20.798 49.688 -20.778 1.00 59.47 802 PHE A N 1
ATOM 6308 C CA . PHE A 1 802 ? -20.772 49.315 -19.364 1.00 59.47 802 PHE A CA 1
ATOM 6309 C C . PHE A 1 802 ? -22.107 49.665 -18.696 1.00 59.47 802 PHE A C 1
ATOM 6311 O O . PHE A 1 802 ? -22.633 50.763 -18.853 1.00 59.47 802 PHE A O 1
ATOM 6318 N N . THR A 1 803 ? -22.661 48.713 -17.949 1.00 52.38 803 THR A N 1
ATOM 6319 C CA . THR A 1 803 ? -24.022 48.755 -17.378 1.00 52.38 803 THR A CA 1
ATOM 6320 C C . THR A 1 803 ? -24.033 48.841 -15.841 1.00 52.38 803 THR A C 1
ATOM 6322 O O . THR A 1 803 ? -25.084 48.739 -15.205 1.00 52.38 803 THR A O 1
ATOM 6325 N N . GLY A 1 804 ? -22.862 49.099 -15.254 1.00 60.09 804 GLY A N 1
ATOM 6326 C CA . GLY A 1 804 ? -22.623 49.431 -13.849 1.00 60.09 804 GLY A CA 1
ATOM 6327 C C . GLY A 1 804 ? -21.541 50.518 -13.733 1.00 60.09 804 GLY A C 1
ATOM 6328 O O . GLY A 1 804 ? -20.939 50.886 -14.745 1.00 60.09 804 GLY A O 1
ATOM 6329 N N . PRO A 1 805 ? -21.294 51.074 -12.532 1.00 60.75 805 PRO A N 1
ATOM 6330 C CA . PRO A 1 805 ? -20.352 52.178 -12.355 1.00 60.75 805 PRO A CA 1
ATOM 6331 C C . PRO A 1 805 ? -18.910 51.739 -12.644 1.00 60.75 805 PRO A C 1
ATOM 6333 O O . PRO A 1 805 ? -18.452 50.714 -12.134 1.00 60.75 805 PRO A O 1
ATOM 6336 N N . VAL A 1 806 ? -18.195 52.536 -13.446 1.00 66.62 806 VAL A N 1
ATOM 6337 C CA . VAL A 1 806 ? -16.811 52.264 -13.861 1.00 66.62 806 VAL A CA 1
ATOM 6338 C C . VAL A 1 806 ? -15.856 53.295 -13.266 1.00 66.62 806 VAL A C 1
ATOM 6340 O O . VAL A 1 806 ? -16.118 54.496 -13.327 1.00 66.62 806 VAL A O 1
ATOM 6343 N N . GLN A 1 807 ? -14.722 52.835 -12.745 1.00 67.94 807 GLN A N 1
ATOM 6344 C CA . GLN A 1 807 ? -13.598 53.676 -12.330 1.00 67.94 807 GLN A CA 1
ATOM 6345 C C . GLN A 1 807 ? -12.329 53.242 -13.072 1.00 67.94 807 GLN A C 1
ATOM 6347 O O . GLN A 1 807 ? -12.149 52.061 -13.358 1.00 67.94 807 GLN A O 1
ATOM 6352 N N . VAL A 1 808 ? -11.445 54.191 -13.385 1.00 68.44 808 VAL A N 1
ATOM 6353 C CA . VAL A 1 808 ? -10.188 53.942 -14.109 1.00 68.44 808 VAL A CA 1
ATOM 6354 C C . VAL A 1 808 ? -9.030 54.535 -13.321 1.00 68.44 808 VAL A C 1
ATOM 6356 O O . VAL A 1 808 ? -9.095 55.710 -12.951 1.00 68.44 808 VAL A O 1
ATOM 6359 N N . VAL A 1 809 ? -7.988 53.740 -13.082 1.00 67.25 809 VAL A N 1
ATOM 6360 C CA . VAL A 1 809 ? -6.797 54.101 -12.294 1.00 67.25 809 VAL A CA 1
ATOM 6361 C C . VAL A 1 809 ? -5.538 53.568 -12.993 1.00 67.25 809 VAL A C 1
ATOM 6363 O O . VAL A 1 809 ? -5.601 52.537 -13.663 1.00 67.25 809 VAL A O 1
ATOM 6366 N N . SER A 1 810 ? -4.396 54.244 -12.877 1.00 65.69 810 SER A N 1
ATOM 6367 C CA . SER A 1 810 ? -3.111 53.745 -13.390 1.00 65.69 810 SER A CA 1
ATOM 6368 C C . SER A 1 810 ? -2.333 52.921 -12.350 1.00 65.69 810 SER A C 1
ATOM 6370 O O . SER A 1 810 ? -2.579 52.996 -11.146 1.00 65.69 810 SER A O 1
ATOM 6372 N N . VAL A 1 811 ? -1.344 52.145 -12.801 1.00 60.69 811 VAL A N 1
ATOM 6373 C CA . VAL A 1 811 ? -0.387 51.460 -11.908 1.00 60.69 811 VAL A CA 1
ATOM 6374 C C . VAL A 1 811 ? 0.460 52.453 -11.092 1.00 60.69 811 VAL A C 1
ATOM 6376 O O . VAL A 1 811 ? 0.870 52.130 -9.978 1.00 60.69 811 VAL A O 1
ATOM 6379 N N . GLU A 1 812 ? 0.695 53.663 -11.604 1.00 60.28 812 GLU A N 1
ATOM 6380 C CA . GLU A 1 812 ? 1.473 54.710 -10.925 1.00 60.28 812 GLU A CA 1
ATOM 6381 C C . GLU A 1 812 ? 0.620 55.462 -9.887 1.00 60.28 812 GLU A C 1
ATOM 6383 O O . GLU A 1 812 ? 1.056 55.623 -8.746 1.00 60.28 812 GLU A O 1
ATOM 6388 N N . GLU A 1 813 ? -0.634 55.791 -10.218 1.00 55.44 813 GLU A N 1
ATOM 6389 C CA . GLU A 1 813 ? -1.642 56.304 -9.278 1.00 55.44 813 GLU A CA 1
ATOM 6390 C C . GLU A 1 813 ? -1.891 55.322 -8.115 1.00 55.44 813 GLU A C 1
ATOM 6392 O O . GLU A 1 813 ? -2.045 55.746 -6.970 1.00 55.44 813 GLU A O 1
ATOM 6397 N N . ALA A 1 814 ? -1.911 54.010 -8.386 1.00 52.28 814 ALA A N 1
ATOM 6398 C CA . ALA A 1 814 ? -2.200 52.975 -7.388 1.00 52.28 814 ALA A CA 1
ATOM 6399 C C . ALA A 1 814 ? -0.975 52.526 -6.557 1.00 52.28 814 ALA A C 1
ATOM 6401 O O . ALA A 1 814 ? -1.138 51.967 -5.471 1.00 52.28 814 ALA A O 1
ATOM 6402 N N . GLY A 1 815 ? 0.251 52.754 -7.046 1.00 45.12 815 GLY A N 1
ATOM 6403 C CA . GLY A 1 815 ? 1.498 52.439 -6.330 1.00 45.12 815 GLY A CA 1
ATOM 6404 C C . GLY A 1 815 ? 1.935 53.504 -5.316 1.00 45.12 815 GLY A C 1
ATOM 6405 O O . GLY A 1 815 ? 2.814 53.254 -4.488 1.00 45.12 815 GLY A O 1
ATOM 6406 N N . ALA A 1 816 ? 1.332 54.693 -5.358 1.00 42.12 816 ALA A N 1
ATOM 6407 C CA . ALA A 1 816 ? 1.639 55.797 -4.458 1.00 42.12 816 ALA A CA 1
ATOM 6408 C C . ALA A 1 816 ? 0.865 55.685 -3.128 1.00 42.12 816 ALA A C 1
ATOM 6410 O O . ALA A 1 816 ? -0.197 56.289 -2.960 1.00 42.12 816 ALA A O 1
ATOM 6411 N N . CYS A 1 817 ? 1.419 54.953 -2.149 1.00 32.50 817 CYS A N 1
ATOM 6412 C CA . CYS A 1 817 ? 0.889 54.931 -0.776 1.00 32.50 817 CYS A CA 1
ATOM 6413 C C . CYS A 1 817 ? 0.606 56.361 -0.252 1.00 32.50 817 CYS A C 1
ATOM 6415 O O . CYS A 1 817 ? 1.412 57.263 -0.503 1.00 32.50 817 CYS A O 1
ATOM 6417 N N . PRO A 1 818 ? -0.485 56.595 0.513 1.00 39.19 818 PRO A N 1
ATOM 6418 C CA . PRO A 1 818 ? -1.050 57.929 0.775 1.00 39.19 818 PRO A CA 1
ATOM 6419 C C . PRO A 1 818 ? -0.272 58.807 1.787 1.00 39.19 818 PRO A C 1
ATOM 6421 O O . PRO A 1 818 ? -0.837 59.419 2.698 1.00 39.19 818 PRO A O 1
ATOM 6424 N N . GLY A 1 819 ? 1.041 58.952 1.599 1.00 33.97 819 GLY A N 1
ATOM 6425 C CA . GLY A 1 819 ? 1.911 59.877 2.322 1.00 33.97 819 GLY A CA 1
ATOM 6426 C C . GLY A 1 819 ? 1.629 61.341 1.970 1.00 33.97 819 GLY A C 1
ATOM 6427 O O . GLY A 1 819 ? 2.290 61.924 1.117 1.00 33.97 819 GLY A O 1
ATOM 6428 N N . ARG A 1 820 ? 0.655 61.952 2.657 1.00 32.19 820 ARG A N 1
ATOM 6429 C CA . ARG A 1 820 ? 0.243 63.378 2.594 1.00 32.19 820 ARG A CA 1
ATOM 6430 C C . ARG A 1 820 ? -0.313 63.905 1.258 1.00 32.19 820 ARG A C 1
ATOM 6432 O O . ARG A 1 820 ? -1.201 64.751 1.316 1.00 32.19 820 ARG A O 1
ATOM 6439 N N . ALA A 1 821 ? 0.128 63.431 0.091 1.00 31.73 821 ALA A N 1
ATOM 6440 C CA . ALA A 1 821 ? -0.244 64.006 -1.212 1.00 31.73 821 ALA A CA 1
ATOM 6441 C C . ALA A 1 821 ? -1.764 63.995 -1.493 1.00 31.73 821 ALA A C 1
ATOM 6443 O O . ALA A 1 821 ? -2.337 65.016 -1.880 1.00 31.73 821 ALA A O 1
ATOM 6444 N N . SER A 1 822 ? -2.445 62.875 -1.219 1.00 31.48 822 SER A N 1
ATOM 6445 C CA . SER A 1 822 ? -3.868 62.691 -1.564 1.00 31.48 822 SER A CA 1
ATOM 6446 C C . SER A 1 822 ? -4.835 63.639 -0.821 1.00 31.48 822 SER A C 1
ATOM 6448 O O . SER A 1 822 ? -5.953 63.877 -1.280 1.00 31.48 822 SER A O 1
ATOM 6450 N N . ARG A 1 823 ? -4.392 64.305 0.264 1.00 32.75 823 ARG A N 1
ATOM 6451 C CA . ARG A 1 823 ? -5.191 65.343 0.950 1.00 32.75 823 ARG A CA 1
ATOM 6452 C C . ARG A 1 823 ? -5.434 66.612 0.114 1.00 32.75 823 ARG A C 1
ATOM 6454 O O . ARG A 1 823 ? -6.283 67.400 0.509 1.00 32.75 823 ARG A O 1
ATOM 6461 N N . ARG A 1 824 ? -4.736 66.817 -1.016 1.00 31.94 824 ARG A N 1
ATOM 6462 C CA . ARG A 1 824 ? -5.019 67.915 -1.971 1.00 31.94 824 ARG A CA 1
ATOM 6463 C C . ARG A 1 824 ? -5.870 67.508 -3.180 1.00 31.94 824 ARG A C 1
ATOM 6465 O O . ARG A 1 824 ? -6.505 68.374 -3.770 1.00 31.94 824 ARG A O 1
ATOM 6472 N N . ALA A 1 825 ? -5.899 66.226 -3.546 1.00 33.25 825 ALA A N 1
ATOM 6473 C CA . ALA A 1 825 ? -6.710 65.735 -4.667 1.00 33.25 825 ALA A CA 1
ATOM 6474 C C . ALA A 1 825 ? -8.167 65.463 -4.247 1.00 33.25 825 ALA A C 1
ATOM 6476 O O . ALA A 1 825 ? -9.104 65.781 -4.975 1.00 33.25 825 ALA A O 1
ATOM 6477 N N . LEU A 1 826 ? -8.367 64.927 -3.037 1.00 31.11 826 LEU A N 1
ATOM 6478 C CA . LEU A 1 826 ? -9.702 64.623 -2.507 1.00 31.11 826 LEU A CA 1
ATOM 6479 C C . LEU A 1 826 ? -10.448 65.844 -1.936 1.00 31.11 826 LEU A C 1
ATOM 6481 O O . LEU A 1 826 ? -11.646 65.740 -1.676 1.00 31.11 826 LEU A O 1
ATOM 6485 N N . SER A 1 827 ? -9.787 66.997 -1.772 1.00 33.66 827 SER A N 1
ATOM 6486 C CA . SER A 1 827 ? -10.474 68.271 -1.510 1.00 33.66 827 SER A CA 1
ATOM 6487 C C . SER A 1 827 ? -11.035 68.868 -2.805 1.00 33.66 827 SER A C 1
ATOM 6489 O O . SER A 1 827 ? -12.242 69.067 -2.910 1.00 33.66 827 SER A O 1
ATOM 6491 N N . SER A 1 828 ? -10.208 69.029 -3.846 1.00 34.88 828 SER A N 1
ATOM 6492 C CA . SER A 1 828 ? -10.619 69.697 -5.092 1.00 34.88 828 SER A CA 1
ATOM 6493 C C . SER A 1 828 ? -11.748 68.980 -5.848 1.00 34.88 828 SER A C 1
ATOM 6495 O O . SER A 1 828 ? -12.547 69.643 -6.512 1.00 34.88 828 SER A O 1
ATOM 6497 N N . GLN A 1 829 ? -11.886 67.653 -5.714 1.00 32.50 829 GLN A N 1
ATOM 6498 C CA . GLN A 1 829 ? -13.037 66.903 -6.250 1.00 32.50 829 GLN A CA 1
ATOM 6499 C C . GLN A 1 829 ? -14.286 66.879 -5.347 1.00 32.50 829 GLN A C 1
ATOM 6501 O O . GLN A 1 829 ? -15.361 66.511 -5.824 1.00 32.50 829 GLN A O 1
ATOM 6506 N N . ARG A 1 830 ? -14.197 67.293 -4.074 1.00 32.41 830 ARG A N 1
ATOM 6507 C CA . ARG A 1 830 ? -15.386 67.578 -3.248 1.00 32.41 830 ARG A CA 1
ATOM 6508 C C . ARG A 1 830 ? -15.916 68.981 -3.526 1.00 32.41 830 ARG A C 1
ATOM 6510 O O . ARG A 1 830 ? -17.106 69.131 -3.803 1.00 32.41 830 ARG A O 1
ATOM 6517 N N . ASP A 1 831 ? -15.028 69.968 -3.562 1.00 36.25 831 ASP A N 1
ATOM 6518 C CA . ASP A 1 831 ? -15.389 71.376 -3.768 1.00 36.25 831 ASP A CA 1
ATOM 6519 C C . ASP A 1 831 ? -16.036 71.609 -5.151 1.00 36.25 831 ASP A C 1
ATOM 6521 O O . ASP A 1 831 ? -16.981 72.383 -5.282 1.00 36.25 831 ASP A O 1
ATOM 6525 N N . SER A 1 832 ? -15.616 70.858 -6.178 1.00 34.41 832 SER A N 1
ATOM 6526 C CA . SER A 1 832 ? -16.184 70.933 -7.537 1.00 34.41 832 SER A CA 1
ATOM 6527 C C . SER A 1 832 ? -17.485 70.142 -7.760 1.00 34.41 832 SER A C 1
ATOM 6529 O O . SER A 1 832 ? -18.102 70.296 -8.813 1.00 34.41 832 SER A O 1
ATOM 6531 N N . ARG A 1 833 ? -17.952 69.333 -6.793 1.00 32.25 833 ARG A N 1
ATOM 6532 C CA . ARG A 1 833 ? -19.274 68.666 -6.854 1.00 32.25 833 ARG A CA 1
ATOM 6533 C C . ARG A 1 833 ? -20.335 69.288 -5.946 1.00 32.25 833 ARG A C 1
ATOM 6535 O O . ARG A 1 833 ? -21.516 69.064 -6.183 1.00 32.25 833 ARG A O 1
ATOM 6542 N N . LEU A 1 834 ? -19.944 70.110 -4.972 1.00 34.72 834 LEU A N 1
ATOM 6543 C CA . LEU A 1 834 ? -20.880 70.929 -4.189 1.00 34.72 834 LEU A CA 1
ATOM 6544 C C . LEU A 1 834 ? -21.297 72.228 -4.911 1.00 34.72 834 LEU A C 1
ATOM 6546 O O . LEU A 1 834 ? -22.296 72.834 -4.542 1.00 34.72 834 LEU A O 1
ATOM 6550 N N . ALA A 1 835 ? -20.594 72.617 -5.979 1.00 34.72 835 ALA A N 1
ATOM 6551 C CA . ALA A 1 835 ? -20.880 73.820 -6.771 1.00 34.72 835 ALA A CA 1
ATOM 6552 C C . ALA A 1 835 ? -21.969 73.655 -7.861 1.00 34.72 835 ALA A C 1
ATOM 6554 O O . ALA A 1 835 ? -22.261 74.614 -8.569 1.00 34.72 835 ALA A O 1
ATOM 6555 N N . VAL A 1 836 ? -22.566 72.463 -8.021 1.00 37.97 836 VAL A N 1
ATOM 6556 C CA . VAL A 1 836 ? -23.616 72.173 -9.033 1.00 37.97 836 VAL A CA 1
ATOM 6557 C C . VAL A 1 836 ? -24.866 71.547 -8.383 1.00 37.97 836 VAL A C 1
ATOM 6559 O O . VAL A 1 836 ? -25.589 70.761 -8.984 1.00 37.97 836 VAL A O 1
ATOM 6562 N N . ALA A 1 837 ? -25.101 71.879 -7.112 1.00 33.75 837 ALA A N 1
ATOM 6563 C CA . ALA A 1 837 ? -26.304 71.524 -6.351 1.00 33.75 837 ALA A CA 1
ATOM 6564 C C . ALA A 1 837 ? -26.821 72.729 -5.532 1.00 33.75 837 ALA A C 1
ATOM 6566 O O . ALA A 1 837 ? -27.371 72.566 -4.445 1.00 33.75 837 ALA A O 1
ATOM 6567 N N . ALA A 1 838 ? -26.573 73.943 -6.039 1.00 40.53 838 ALA A N 1
ATOM 6568 C CA . ALA A 1 838 ? -26.885 75.218 -5.388 1.00 40.53 838 ALA A CA 1
ATOM 6569 C C . ALA A 1 838 ? -27.264 76.333 -6.395 1.00 40.53 838 ALA A C 1
ATOM 6571 O O . ALA A 1 838 ? -26.989 77.503 -6.139 1.00 40.53 838 ALA A O 1
ATOM 6572 N N . SER A 1 839 ? -27.872 75.941 -7.524 1.00 34.53 839 SER A N 1
ATOM 6573 C CA . SER A 1 839 ? -28.625 76.756 -8.497 1.00 34.53 839 SER A CA 1
ATOM 6574 C C . SER A 1 839 ? -29.592 75.839 -9.243 1.00 34.53 839 SER A C 1
ATOM 6576 O O . SER A 1 839 ? -29.132 74.729 -9.597 1.00 34.53 839 SER A O 1
#

InterPro domains:
  IPR005062 SAC3/GANP/THP3, conserved domain [PF03399] (13-313)
  IPR045107 SAC3/GANP/THP3 [PTHR12436] (4-447)

Solvent-accessible surface area (backbone atoms only — not comparable to full-atom values): 48343 Å² total; per-residue (Å²): 116,53,91,90,44,50,67,39,63,16,71,41,39,27,34,64,74,57,51,54,52,29,27,77,67,45,64,46,50,74,83,20,29,88,45,81,85,43,36,46,45,62,45,71,92,41,31,63,40,69,54,70,95,71,81,47,92,94,62,66,51,42,58,66,24,51,22,76,65,12,48,52,53,39,52,57,52,58,40,60,54,57,63,49,81,92,55,60,65,70,59,49,45,63,50,48,62,38,37,55,48,21,53,52,48,42,35,58,58,37,37,52,68,49,72,70,47,47,57,53,44,52,25,54,37,38,45,39,34,51,47,57,33,76,38,40,68,47,46,54,37,98,89,40,77,84,32,46,54,61,69,64,43,53,51,54,30,52,57,38,48,53,54,47,54,51,34,44,54,53,33,40,74,70,75,50,67,59,92,59,52,40,58,56,52,27,53,55,42,58,71,22,70,45,64,40,95,90,47,70,38,36,66,65,61,38,50,51,51,60,69,71,42,52,71,68,48,54,65,28,70,53,31,49,46,47,56,52,41,51,51,21,59,75,70,63,35,40,56,59,30,44,59,48,44,78,70,42,60,49,63,61,29,33,59,50,51,67,44,46,67,62,47,48,52,55,42,54,41,50,49,18,62,66,67,18,90,41,64,92,40,65,37,79,42,53,32,68,56,49,22,67,46,64,66,48,80,41,63,66,56,40,50,52,53,36,49,55,26,53,31,54,71,50,72,57,99,84,43,53,23,35,39,31,28,30,82,44,63,44,84,63,73,83,84,74,85,52,76,62,54,57,73,58,60,71,54,52,67,100,42,53,44,50,63,36,65,56,70,100,61,83,85,74,57,73,66,62,57,52,50,55,53,55,56,52,52,61,51,56,52,56,49,53,56,55,50,53,54,52,54,51,57,51,57,55,55,49,55,60,51,57,60,56,54,58,59,59,65,58,61,52,53,68,54,46,62,65,47,47,64,53,47,53,58,49,43,53,56,49,47,54,52,44,49,54,50,47,52,49,49,47,53,48,48,50,50,49,50,50,50,48,51,51,47,52,48,50,50,49,55,49,52,49,50,51,51,49,53,52,49,51,55,49,50,54,49,51,51,51,52,52,53,50,53,51,55,49,50,55,49,52,54,52,52,50,55,48,50,54,50,50,54,52,49,52,52,53,49,53,48,53,54,53,50,54,50,50,54,51,52,52,50,50,50,52,54,49,50,53,53,47,51,54,50,52,51,51,50,52,50,52,50,50,51,48,53,55,49,52,48,55,49,52,51,46,50,52,50,51,51,47,50,50,49,48,51,54,43,47,65,49,58,78,65,70,80,89,79,91,85,87,89,87,89,90,88,83,93,89,84,89,93,84,89,81,91,84,94,84,92,89,88,92,89,85,89,83,91,86,90,84,82,87,81,87,89,88,88,85,82,84,83,75,82,84,74,82,65,64,62,53,60,40,79,69,47,45,72,67,52,64,74,75,51,95,81,65,67,64,48,43,32,38,34,39,48,55,72,78,83,85,72,70,101,76,76,90,71,87,51,70,51,57,53,50,45,52,49,51,52,51,48,51,49,60,65,50,62,82,32,50,79,46,75,47,99,83,78,49,54,33,37,56,41,73,51,74,40,78,66,90,53,100,90,62,80,92,50,50,32,36,38,32,35,42,45,60,76,81,64,98,81,70,89,79,76,46,68,80,78,53,63,83,51,64,28,40,35,39,48,50,88,66,66,83,72,52,64,63,53,52,62,65,70,46,56,62,80,90,42,85,75,26,64,36,39,37,40,41,39,17,54,34,63,70,44,20,50,53,52,50,51,46,51,72,68,60,79,53,94,72,63,34,63,73,49,68,40,18,53,63,70,42,31,57,70,81,78,70,62,57,71,60,58,64,45,60,63,47,62,68,59,62,70,76,75,78,124

Mean predicted aligned error: 22.67 Å

pLDDT: mean 71.53, std 23.08, range [26.25, 98.19]

Foldseek 3Di:
DDVPFAAADAQFQFQPVQLQVQLVVLVQACQQAPDNVRSNDGDSLRDHHWQDPDDDPVQLHRSRAHHLNNLVSNVVSLLVLQQDPPDDNQSSCVVSVGRLNVSLVSCVRNVPLDPSNLLSLLLLLLVLLVCLQVQLQQAQDPFRNSTDDNVSSVVVNLVSLVSSLVSQVVCVVVVHHDDQNLVSLLLNLLSQLADFDPDGRDPPVNVVSLVVDDPVSCPDPSNVLSVQLSVCVVVLVLQSNVVSLLVAQLSSVSSSLSCLLVSLLSVLLCCLAPVAPDQPAWDWDFLVVVCNRSVADDSVSSCVSCVQQQWHWDADPNTITTTRGHPSGDDHDPPDRRDRRPSSVVSDDPTSSCSSNPRSDPDDDPVVVVVVVVVVVVVVVVVVVVVVVVVVVVVVVVVVVVVVVVVVVVVVVVVVVVVVVVVVVVVVVVVVVVVVVVVVVVVVVVVVVVVVVVVVVVVVVVVVVVVVVVVVVVVVVVVVVVVVVVVVVVVVVVVVVVVVVVVVVVVVVVVVVVVVVVVVVVVVVVVVVVVVVVVVVVVVVVVVVVVVVVVVVVVVVVVVVVVVVVVVVVVCVVPDDDDDDDDDDDYDDDDDDDDDYDDDDDDDDDDDDDDDDDDDDDDDDDDDDPDPLDFQVLQVCVVVVVVPDPPDLEAEAEEEEDQDDDDPDPDPDDDPLNVLSVVVVVVVCVVLVVFDWDDDPVRAIFGADFDFRANDDPPDDGRGYGYTYGYDDDDPPDQDDEDPSCPPHQAYEYEDADDDPCLVVVVSRYDDCPDPSLAHEYEYEYSDPVRQVVVVVVVVVVVHSRNYHYDGDYPVRRSDDPPPPCVVVVVVVVVVVVVPPPD

Secondary structure (DSSP, 8-state):
--TT-----B-SSS-HHHHHHHHHTT---GGG-SSTT-TT---TTT--PPPPS---TTT-SGGGSB-HHHHHHHHHHHHHGGG-SSS-HHHHHHHHHHHHHHHHHHHHHTT--SHHHHHHHHHHHHHHHHHHHHTTTSB--SS-TT-B-HHHHHHHHHHHHHHHHHHHHHHHHTT---TTHHHHHHHHHHHHSS-BTTBPP-HHHHHHHHHHS-HHHHHSHHHHHHHHHHHHHHTT-HHHHHHHHTTS-HHHHHHHGGGHHHHHHHHHHHHHHHH-SSTT-PEEEEHHHHHHHHT-S-HHHHHHHHHHTT--EEEETTEEEEEE-TT---PPPSPPPPPPPHHHHTTS-S-HHHHHHS-SSPPPPHHHHHHHHHHHHHHHHHHHHHHHHHHHHHHHHHHHHHHHHHHHHHHHHHHHHHHHHHHHHHHHHHHHHHHHHHHHHHHHHHHHHHHHHHHHHHHHHHHHHHHHHHHHHHHHHHHHHHHHHHHHHHHHHHHHHHHHHHHHHHHHHHHHHHHHHHHHHHHHHHHHHHHHHHHHHHHHHHHHHHHHHHHHHHHHHHHHHHHHHHHHHHHHHTT-------------------------------------PPP-----PPPPP-------HHHHHHHHHTTT-SS-S--EEEEEEPPPP---TT-----HHHHHHHHHHHHHHHHHTTSEEEE-TTS-EEEE----B----TTS----BEEEEEE----TT-----TTTTTT-S-EEEEE--STTHHHHHHHHSPPTTSGGGG--EEEEESSHHHHHHHHHHHHTT-S---S-EEEEEHHHHHS--SSTHHHHHHHHHHHHHTTS--